Protein 3K7D (pdb70)

InterPro domains:
  IPR005190 Glutamate-ammonia ligase adenylyltransferase, repeated domain [PF03710] (31-276)
  IPR005190 Glutamate-ammonia ligase adenylyltransferase, repeated domain [PF03710] (553-805)
  IPR013546 PII-uridylyltransferase/Glutamine-synthetase adenylyltransferase [PF08335] (297-436)
  IPR013546 PII-uridylyltransferase/Glutamine-synthetase adenylyltransferase [PF08335] (825-917)
  IPR023057 Bifunctional glutamine synthetase adenylyltransferase/adenylyl-removing enzyme [MF_00802] (27-945)
  IPR023057 Bifunctional glutamine synthetase adenylyltransferase/adenylyl-removing enzyme [PTHR30621] (8-945)
  IPR043519 Nucleotidyltransferase superfamily [G3DSA:3.30.460.10] (111-284)
  IPR043519 Nucleotidyltransferase superfamily [G3DSA:3.30.460.10] (562-811)
  IPR043519 Nucleotidyltransferase superfamily [SSF81301] (9-286)
  IPR043519 Nucleotidyltransferase superfamily [SSF81301] (525-815)

CATH classification: 1.20.120.1510 (+2 more: 3.30.460.10, 1.20.120.330)

GO terms:
  GO:0000287 magnesium ion binding (F, IDA)
  GO:0005524 ATP binding (F, IDA)
  GO:0008882 [glutamate-ammonia-ligase] adenylyltransferase activity (F, IDA)
  GO:0047388 [glutamine synthetase]-adenylyl-L-tyrosine phosphorylase activity (F, EXP)
  GO:0005829 cytosol (C, IDA)
  GO:0062132 regulation of L-glutamine biosynthetic process (P, IDA)

Foldseek 3Di:
DVLLLCCLVVLLVLDLPRPLQVVEDPVQSVLLSVLSNVLVVLCVVVVEDDLLVVLCSVLRSVLCSLQNNDHLNNQLSNLVSLLCSLCSNPSVLSVVCRVQVQLSNVLSVLSSQFSLLSVLCSLPVVLSVLSNDPVDLQDADDLPCLLVVLVVLCVVPDLVDLQRLLVSLLVSLSNRLSNLLSNCSVVVDPLLCSLVSNLSNVLSSLVSLLVSLVVVLCVQFNAFPVCPVHDDHQKFKKWFDCSLASQDASQDATEIAMEGADDQPIWHDDPNIDTNVVSRLSSLVSSCCSQQDQDSSGGNHHYQHQLQQPGPPDRRYYYLVVSLVCLVPPDDLVSLLRLLSMAISDDDPVVNVSSLVSNLVQLQPADDQLVLLVVLVVVLVVCLVPDADDDPFKAQQDRDQLHQVLLSSLLSSVSSNCCNPVSCCSVGRHLLVSLVSCCVRPVDPPVLSVLSNVLNSVSSSVVNSCSRHVHDNMGGPPPPPVSNVSSNVSCCVRRVD/DVVLLVLLVDLDQVRPLQPVADNVQSNLLSCLSVVLVVLCVPPDADDLLVVLCSLQRSVLCSVLRNDHQNNQLSNLVSLQCSLCSNPNVLSVLRNVAVQLSVQLRVLSSQFSLLSVLCSLPVVLSVVSRDPVQLQDADDLVCLLVVLVVLCPVPDLPDLLSLLVSLLVVLSNNLSSLLSNCRVVVDPLLCSLVSNLSNVLSSLVSLLVNLVVVLCQVANAWDVCVPPPDRQKFKKWWDCSLASQDASADATEIAMEGADDQQIWHDYDNIGTNVVSVLSSLVSSQVSQQDQSVSHGNGHYAPQLQQVGPPDRRYYYLVVVLCCLVPPDDLVSLLRLLSMATSDDDPVVNVSNLVSNLCNLQPADDQLVLLVVLVVVLVVVLVVPADDDDFKHQQDRDQLHQVLLSSLLSSVSSHCCNVVSQLSVGRHSLVSLVVCCVVVVDPPVLSVLLNCLNSVSSSVVNVCSRHVHDRMDGPPPPVSSSVSSNVSCCVRRPDD

B-factor: mean 16.96, std 8.96, range [2.0, 89.32]

Radius of gyration: 31.5 Å; Cα contacts (8 Å, |Δi|>4): 1504; chains: 2; bounding box: 84×90×87 Å

Nearest PDB structures (foldseek):
  3k7d-assembly3_B  TM=1.002E+00  e=1.123E-71  Escherichia coli
  3k7d-assembly3_A  TM=9.944E-01  e=7.272E-66  Escherichia coli
  1v4a-assembly1_A  TM=8.414E-01  e=1.129E-18  Escherichia coli
  3k7d-assembly3_A  TM=1.002E+00  e=1.355E-73  Escherichia coli
  3k7d-assembly3_B  TM=9.944E-01  e=8.819E-67  Escherichia coli

Organism: Escherichia coli (strain K12) (NCBI:txid83333)

Structure (mmCIF, N/CA/C/O backbone):
data_3K7D
#
_entry.id   3K7D
#
_cell.length_a   72.542
_cell.length_b   122.862
_cell.length_c   143.618
_cell.angle_alpha   90.00
_cell.angle_beta   90.00
_cell.angle_gamma   90.00
#
_symmetry.space_group_name_H-M   'P 21 21 21'
#
loop_
_entity.id
_entity.type
_entity.pdbx_description
1 polymer 'Glutamate-ammonia-ligase adenylyltransferase'
2 non-polymer 'SULFATE ION'
3 water water
#
loop_
_atom_site.group_PDB
_atom_site.id
_atom_site.type_symbol
_atom_site.label_atom_id
_atom_site.label_alt_id
_atom_site.label_comp_id
_atom_site.label_asym_id
_atom_site.label_entity_id
_atom_site.label_seq_id
_atom_site.pdbx_PDB_ins_code
_atom_site.Cartn_x
_atom_site.Cartn_y
_atom_site.Cartn_z
_atom_site.occupancy
_atom_site.B_iso_or_equiv
_atom_site.auth_seq_id
_atom_site.auth_comp_id
_atom_site.auth_asym_id
_atom_site.auth_atom_id
_atom_site.pdbx_PDB_model_num
ATOM 1 N N . SER A 1 1 ? 26.666 20.673 69.976 1.00 20.22 449 SER A N 1
ATOM 2 C CA . SER A 1 1 ? 27.414 21.681 69.176 1.00 19.90 449 SER A CA 1
ATOM 3 C C . SER A 1 1 ? 28.886 21.311 69.202 1.00 19.71 449 SER A C 1
ATOM 4 O O . SER A 1 1 ? 29.530 21.246 68.148 1.00 20.18 449 SER A O 1
ATOM 6 N N . GLU A 1 2 ? 29.407 21.043 70.398 1.00 18.15 450 GLU A N 1
ATOM 7 C CA . GLU A 1 2 ? 30.772 20.541 70.550 1.00 18.19 450 GLU A CA 1
ATOM 8 C C . GLU A 1 2 ? 31.069 19.402 69.574 1.00 17.32 450 GLU A C 1
ATOM 9 O O . GLU A 1 2 ? 32.148 19.344 68.985 1.00 17.28 450 GLU A O 1
ATOM 15 N N . GLN A 1 3 ? 30.112 18.498 69.401 1.00 16.62 451 GLN A N 1
ATOM 16 C CA . GLN A 1 3 ? 30.335 17.314 68.567 1.00 15.81 451 GLN A CA 1
ATOM 17 C C . GLN A 1 3 ? 30.451 17.642 67.080 1.00 14.99 451 GLN A C 1
ATOM 18 O O . GLN A 1 3 ? 31.118 16.933 66.327 1.00 13.82 451 GLN A O 1
ATOM 24 N N . TRP A 1 4 ? 29.830 18.734 66.659 1.00 14.02 452 TRP A N 1
ATOM 25 C CA . TRP A 1 4 ? 29.997 19.176 65.285 1.00 14.04 452 TRP A CA 1
ATOM 26 C C . TRP A 1 4 ? 31.397 19.765 65.081 1.00 14.64 452 TRP A C 1
ATOM 27 O O . TRP A 1 4 ? 32.051 19.489 64.072 1.00 15.21 452 TRP A O 1
ATOM 38 N N . ARG A 1 5 ? 31.874 20.516 66.071 1.00 14.16 453 ARG A N 1
ATOM 39 C CA . ARG A 1 5 ? 33.235 21.035 66.046 1.00 14.35 453 ARG A CA 1
ATOM 40 C C . ARG A 1 5 ? 34.228 19.884 65.912 1.00 14.12 453 ARG A C 1
ATOM 41 O O . ARG A 1 5 ? 35.090 19.905 65.034 1.00 13.76 453 ARG A O 1
ATOM 49 N N . GLU A 1 6 ? 34.018 18.832 66.696 1.00 14.64 454 GLU A N 1
ATOM 50 C CA . GLU A 1 6 ? 34.886 17.654 66.664 1.00 15.85 454 GLU A CA 1
ATOM 51 C C . GLU A 1 6 ? 34.847 16.897 65.336 1.00 15.81 454 GLU A C 1
ATOM 52 O O . GLU A 1 6 ? 35.842 16.292 64.932 1.00 17.23 454 GLU A O 1
ATOM 58 N N . LEU A 1 7 ? 33.700 16.904 64.668 1.00 14.79 455 LEU A N 1
ATOM 59 C CA . LEU A 1 7 ? 33.582 16.198 63.405 1.00 14.39 455 LEU A CA 1
ATOM 60 C C . LEU A 1 7 ? 34.543 16.819 62.392 1.00 14.69 455 LEU A C 1
ATOM 61 O O . LEU A 1 7 ? 35.219 16.099 61.633 1.00 14.25 455 LEU A O 1
ATOM 66 N N . TRP A 1 8 ? 34.640 18.148 62.434 1.00 13.84 456 TRP A N 1
ATOM 67 C CA . TRP A 1 8 ? 35.604 18.888 61.622 1.00 14.32 456 TRP A CA 1
ATOM 68 C C . TRP A 1 8 ? 37.049 18.742 62.107 1.00 15.29 456 TRP A C 1
ATOM 69 O O . TRP A 1 8 ? 37.920 18.442 61.306 1.00 15.38 456 TRP A O 1
ATOM 80 N N . GLN A 1 9 ? 37.287 18.905 63.410 1.00 16.27 457 GLN A N 1
ATOM 81 C CA . GLN A 1 9 ? 38.646 18.913 63.965 1.00 18.26 457 GLN A CA 1
ATOM 82 C C . GLN A 1 9 ? 39.318 17.543 63.882 1.00 19.28 457 GLN A C 1
ATOM 83 O O . GLN A 1 9 ? 40.434 17.429 63.380 1.00 18.84 457 GLN A O 1
ATOM 89 N N . ASP A 1 10 ? 38.643 16.503 64.372 1.00 20.91 458 ASP A N 1
ATOM 90 C CA . ASP A 1 10 ? 39.143 15.129 64.229 1.00 22.28 458 ASP A CA 1
ATOM 91 C C . ASP A 1 10 ? 38.831 14.520 62.861 1.00 22.33 458 ASP A C 1
ATOM 92 O O . ASP A 1 10 ? 38.776 13.298 62.722 1.00 21.63 458 ASP A O 1
ATOM 97 N N . ALA A 1 11 ? 38.614 15.369 61.857 1.00 23.44 459 ALA A N 1
ATOM 98 C CA . ALA A 1 11 ? 38.214 14.908 60.525 1.00 24.29 459 ALA A CA 1
ATOM 99 C C . ALA A 1 11 ? 39.049 13.731 60.025 1.00 24.90 459 ALA A C 1
ATOM 100 O O . ALA A 1 11 ? 38.497 12.750 59.533 1.00 25.48 459 ALA A O 1
ATOM 102 N N . LEU A 1 12 ? 40.372 13.841 60.147 1.00 25.39 460 LEU A N 1
ATOM 103 C CA . LEU A 1 12 ? 41.298 12.831 59.614 1.00 25.80 460 LEU A CA 1
ATOM 104 C C . LEU A 1 12 ? 41.192 11.470 60.320 1.00 25.64 460 LEU A C 1
ATOM 105 O O . LEU A 1 12 ? 41.508 10.428 59.737 1.00 25.20 460 LEU A O 1
ATOM 110 N N . GLN A 1 13 ? 40.765 11.491 61.578 1.00 25.64 461 GLN A N 1
ATOM 111 C CA . GLN A 1 13 ? 40.569 10.271 62.348 1.00 26.06 461 GLN A CA 1
ATOM 112 C C . GLN A 1 13 ? 39.381 9.467 61.818 1.00 25.20 461 GLN A C 1
ATOM 113 O O . GLN A 1 13 ? 39.329 8.250 61.983 1.00 24.13 461 GLN A O 1
ATOM 119 N N . GLU A 1 14 ? 38.452 10.148 61.146 1.00 24.48 462 GLU A N 1
ATOM 120 C CA . GLU A 1 14 ? 37.301 9.487 60.547 1.00 23.93 462 GLU A CA 1
ATOM 121 C C . GLU A 1 14 ? 36.651 8.541 61.561 1.00 24.59 462 GLU A C 1
ATOM 122 O O . GLU A 1 14 ? 36.457 7.351 61.286 1.00 24.20 462 GLU A O 1
ATOM 128 N N . ASP A 1 15 ? 36.359 9.068 62.745 1.00 24.77 463 ASP A N 1
ATOM 129 C CA . ASP A 1 15 ? 35.790 8.280 63.831 1.00 24.40 463 ASP A CA 1
ATOM 130 C C . ASP A 1 15 ? 34.380 7.802 63.497 1.00 24.42 463 ASP A C 1
ATOM 131 O O . ASP A 1 15 ? 33.445 8.597 63.390 1.00 23.41 463 ASP A O 1
ATOM 136 N N . ASP A 1 16 ? 34.234 6.486 63.404 1.00 24.90 464 ASP A N 1
ATOM 137 C CA . ASP A 1 16 ? 32.961 5.842 63.076 1.00 24.64 464 ASP A CA 1
ATOM 138 C C . ASP A 1 16 ? 31.855 6.138 64.100 1.00 22.83 464 ASP A C 1
ATOM 139 O O . ASP A 1 16 ? 30.670 6.075 63.781 1.00 21.86 464 ASP A O 1
ATOM 144 N N . THR A 1 17 ? 32.247 6.388 65.345 1.00 20.70 465 THR A N 1
ATOM 145 C CA . THR A 1 17 ? 31.312 6.278 66.452 1.00 18.85 465 THR A CA 1
ATOM 146 C C . THR A 1 17 ? 30.691 7.605 66.852 1.00 17.52 465 THR A C 1
ATOM 147 O O . THR A 1 17 ? 30.074 7.707 67.907 1.00 18.52 465 THR A O 1
ATOM 151 N N . THR A 1 18 ? 30.826 8.615 66.003 1.00 15.31 466 THR A N 1
ATOM 152 C CA . THR A 1 18 ? 30.276 9.923 66.318 1.00 13.85 466 THR A CA 1
ATOM 153 C C . THR A 1 18 ? 28.750 9.872 66.286 1.00 13.08 466 THR A C 1
ATOM 154 O O . THR A 1 18 ? 28.167 9.425 65.294 1.00 13.74 466 THR A O 1
ATOM 158 N N . PRO A 1 19 ? 28.098 10.293 67.387 1.00 11.87 467 PRO A N 1
ATOM 159 C CA . PRO A 1 19 ? 26.641 10.215 67.506 1.00 10.37 467 PRO A CA 1
ATOM 160 C C . PRO A 1 19 ? 25.950 10.973 66.386 1.00 10.64 467 PRO A C 1
ATOM 161 O O . PRO A 1 19 ? 24.923 10.518 65.873 1.00 10.90 467 PRO A O 1
ATOM 165 N N . VAL A 1 20 ? 26.545 12.082 65.953 1.00 9.32 468 VAL A N 1
ATOM 166 C CA . VAL A 1 20 ? 25.890 12.937 64.970 1.00 9.09 468 VAL A CA 1
ATOM 167 C C . VAL A 1 20 ? 25.675 12.225 63.646 1.00 9.16 468 VAL A C 1
ATOM 168 O O . VAL A 1 20 ? 24.835 12.643 62.843 1.00 10.89 468 VAL A O 1
ATOM 172 N N . LEU A 1 21 ? 26.417 11.149 63.404 1.00 8.55 469 LEU A N 1
ATOM 173 C CA . LEU A 1 21 ? 26.217 10.402 62.162 1.00 7.78 469 LEU A CA 1
ATOM 174 C C . LEU A 1 21 ? 25.447 9.090 62.322 1.00 7.94 469 LEU A C 1
ATOM 175 O O . LEU A 1 21 ? 25.328 8.338 61.363 1.00 8.16 469 LEU A O 1
ATOM 180 N N . ALA A 1 22 ? 24.908 8.821 63.509 1.00 7.06 470 ALA A N 1
ATOM 181 C CA . ALA A 1 22 ? 24.210 7.554 63.747 1.00 7.19 470 ALA A CA 1
ATOM 182 C C . ALA A 1 22 ? 22.935 7.303 62.914 1.00 7.62 470 ALA A C 1
ATOM 183 O O . ALA A 1 22 ? 22.542 6.152 62.737 1.00 7.95 470 ALA A O 1
ATOM 185 N N . HIS A 1 23 ? 22.309 8.355 62.388 1.00 7.74 471 HIS A N 1
ATOM 186 C CA . HIS A 1 23 ? 21.055 8.194 61.619 1.00 9.67 471 HIS A CA 1
ATOM 187 C C . HIS A 1 23 ? 21.250 7.542 60.250 1.00 9.79 471 HIS A C 1
ATOM 188 O O . HIS A 1 23 ? 20.304 6.989 59.685 1.00 9.91 471 HIS A O 1
ATOM 195 N N . LEU A 1 24 ? 22.482 7.603 59.745 1.00 9.41 472 LEU A N 1
ATOM 196 C CA . LEU A 1 24 ? 22.843 7.088 58.434 1.00 9.12 472 LEU A CA 1
ATOM 197 C C . LEU A 1 24 ? 23.182 5.601 58.442 1.00 10.07 472 LEU A C 1
ATOM 198 O O . LEU A 1 24 ? 23.531 5.040 59.487 1.00 10.06 472 LEU A O 1
ATOM 203 N N . SER A 1 25 ? 23.129 4.988 57.259 1.00 9.97 473 SER A N 1
ATOM 204 C CA . SER A 1 25 ? 23.588 3.602 57.063 1.00 10.80 473 SER A CA 1
ATOM 205 C C . SER A 1 25 ? 25.102 3.510 57.177 1.00 10.72 473 SER A C 1
ATOM 206 O O . SER A 1 25 ? 25.808 4.496 56.976 1.00 11.52 473 SER A O 1
ATOM 209 N N . GLU A 1 26 ? 25.601 2.316 57.463 1.00 11.67 474 GLU A N 1
ATOM 210 C CA . GLU A 1 26 ? 27.036 2.082 57.499 1.00 13.20 474 GLU A CA 1
ATOM 211 C C . GLU A 1 26 ? 27.726 2.725 56.306 1.00 12.90 474 GLU A C 1
ATOM 212 O O . GLU A 1 26 ? 28.628 3.533 56.475 1.00 13.38 474 GLU A O 1
ATOM 218 N N . ASP A 1 27 ? 27.286 2.373 55.101 1.00 13.73 475 ASP A N 1
ATOM 219 C CA . ASP A 1 27 ? 27.932 2.833 53.877 1.00 13.85 475 ASP A CA 1
ATOM 220 C C . ASP A 1 27 ? 27.878 4.340 53.788 1.00 14.11 475 ASP A C 1
ATOM 221 O O . ASP A 1 27 ? 28.846 4.970 53.382 1.00 13.69 475 ASP A O 1
ATOM 226 N N . ASP A 1 28 ? 26.728 4.916 54.127 1.00 15.01 476 ASP A N 1
ATOM 227 C CA . ASP A 1 28 ? 26.564 6.366 54.042 1.00 14.90 476 ASP A CA 1
ATOM 228 C C . ASP A 1 28 ? 27.450 7.101 55.062 1.00 14.71 476 ASP A C 1
ATOM 229 O O . ASP A 1 28 ? 28.065 8.121 54.737 1.00 15.90 476 ASP A O 1
ATOM 234 N N . ARG A 1 29 ? 27.544 6.568 56.278 1.00 13.85 477 ARG A N 1
ATOM 235 C CA . ARG A 1 29 ? 28.415 7.146 57.303 1.00 12.93 477 ARG A CA 1
ATOM 236 C C . ARG A 1 29 ? 29.871 7.047 56.843 1.00 13.56 477 ARG A C 1
ATOM 237 O O . ARG A 1 29 ? 30.609 8.026 56.904 1.00 13.90 477 ARG A O 1
ATOM 245 N N . LYS A 1 30 ? 30.263 5.868 56.360 1.00 13.28 478 LYS A N 1
ATOM 246 C CA . LYS A 1 30 ? 31.571 5.653 55.741 1.00 14.41 478 LYS A CA 1
ATOM 247 C C . LYS A 1 30 ? 31.884 6.719 54.674 1.00 14.02 478 LYS A C 1
ATOM 248 O O . LYS A 1 30 ? 32.945 7.347 54.703 1.00 13.03 478 LYS A O 1
ATOM 254 N N . GLN A 1 31 ? 30.933 6.952 53.770 1.00 13.42 479 GLN A N 1
ATOM 255 C CA . GLN A 1 31 ? 31.121 7.907 52.685 1.00 13.39 479 GLN A CA 1
ATOM 256 C C . GLN A 1 31 ? 31.220 9.326 53.241 1.00 13.93 479 GLN A C 1
ATOM 257 O O . GLN A 1 31 ? 32.193 10.031 52.986 1.00 14.20 479 GLN A O 1
ATOM 263 N N . VAL A 1 32 ? 30.294 9.694 54.119 1.00 14.07 480 VAL A N 1
ATOM 264 C CA . VAL A 1 32 ? 30.361 11.002 54.746 1.00 13.74 480 VAL A CA 1
ATOM 265 C C . VAL A 1 32 ? 31.712 11.305 55.411 1.00 14.00 480 VAL A C 1
ATOM 266 O O . VAL A 1 32 ? 32.272 12.395 55.237 1.00 14.19 480 VAL A O 1
ATOM 270 N N . LEU A 1 33 ? 32.257 10.331 56.133 1.00 14.23 481 LEU A N 1
ATOM 271 C CA . LEU A 1 33 ? 33.490 10.563 56.883 1.00 13.43 481 LEU A CA 1
ATOM 272 C C . LEU A 1 33 ? 34.658 10.734 55.934 1.00 13.25 481 LEU A C 1
ATOM 273 O O . LEU A 1 33 ? 35.519 11.565 56.161 1.00 13.52 481 LEU A O 1
ATOM 278 N N . THR A 1 34 ? 34.694 9.908 54.891 1.00 14.04 482 THR A N 1
ATOM 279 C CA . THR A 1 34 ? 35.680 10.025 53.819 1.00 13.07 482 THR A CA 1
ATOM 280 C C . THR A 1 34 ? 35.621 11.403 53.161 1.00 13.83 482 THR A C 1
ATOM 281 O O . THR A 1 34 ? 36.659 12.054 52.974 1.00 13.15 482 THR A O 1
ATOM 285 N N . LEU A 1 35 ? 34.407 11.881 52.888 1.00 14.20 483 LEU A N 1
ATOM 286 C CA . LEU A 1 35 ? 34.223 13.177 52.205 1.00 15.38 483 LEU A CA 1
ATOM 287 C C . LEU A 1 35 ? 34.835 14.314 53.014 1.00 15.80 483 LEU A C 1
ATOM 288 O O . LEU A 1 35 ? 35.559 15.150 52.491 1.00 16.04 483 LEU A O 1
ATOM 293 N N . ILE A 1 36 ? 34.554 14.310 54.308 1.00 16.96 484 ILE A N 1
ATOM 294 C CA . ILE A 1 36 ? 35.097 15.295 55.226 1.00 17.18 484 ILE A CA 1
ATOM 295 C C . ILE A 1 36 ? 36.619 15.191 55.291 1.00 17.53 484 ILE A C 1
ATOM 296 O O . ILE A 1 36 ? 37.321 16.199 55.153 1.00 16.62 484 ILE A O 1
ATOM 301 N N . ALA A 1 37 ? 37.135 13.978 55.468 1.00 17.59 485 ALA A N 1
ATOM 302 C CA . ALA A 1 37 ? 38.588 13.787 55.487 1.00 19.12 485 ALA A CA 1
ATOM 303 C C . ALA A 1 37 ? 39.218 14.333 54.206 1.00 19.58 485 ALA A C 1
ATOM 304 O O . ALA A 1 37 ? 40.202 15.070 54.252 1.00 20.51 485 ALA A O 1
ATOM 306 N N . ASP A 1 38 ? 38.629 13.976 53.066 1.00 20.27 486 ASP A N 1
ATOM 307 C CA . ASP A 1 38 ? 39.167 14.357 51.761 1.00 19.43 486 ASP A CA 1
ATOM 308 C C . ASP A 1 38 ? 39.200 15.861 51.608 1.00 19.12 486 ASP A C 1
ATOM 309 O O . ASP A 1 38 ? 40.154 16.419 51.056 1.00 19.91 486 ASP A O 1
ATOM 314 N N . PHE A 1 39 ? 38.153 16.522 52.079 1.00 18.32 487 PHE A N 1
ATOM 315 C CA . PHE A 1 39 ? 38.121 17.969 51.996 1.00 18.07 487 PHE A CA 1
ATOM 316 C C . PHE A 1 39 ? 39.228 18.575 52.840 1.00 19.05 487 PHE A C 1
ATOM 317 O O . PHE A 1 39 ? 40.002 19.401 52.355 1.00 19.54 487 PHE A O 1
ATOM 325 N N . ARG A 1 40 ? 39.328 18.144 54.092 1.00 19.81 488 ARG A N 1
ATOM 326 C CA . ARG A 1 40 ? 40.335 18.706 54.978 1.00 21.08 488 ARG A CA 1
ATOM 327 C C . ARG A 1 40 ? 41.758 18.546 54.426 1.00 20.98 488 ARG A C 1
ATOM 328 O O . ARG A 1 40 ? 42.581 19.451 54.565 1.00 20.06 488 ARG A O 1
ATOM 336 N N . LYS A 1 41 ? 42.024 17.422 53.761 1.00 21.15 489 LYS A N 1
ATOM 337 C CA . LYS A 1 41 ? 43.334 17.176 53.156 1.00 22.14 489 LYS A CA 1
ATOM 338 C C . LYS A 1 41 ? 43.670 18.160 52.032 1.00 22.63 489 LYS A C 1
ATOM 339 O O . LYS A 1 41 ? 44.834 18.507 51.825 1.00 22.60 489 LYS A O 1
ATOM 345 N N . GLU A 1 42 ? 42.643 18.600 51.311 1.00 23.78 490 GLU A N 1
ATOM 346 C CA . GLU A 1 42 ? 42.798 19.578 50.240 1.00 24.48 490 GLU A CA 1
ATOM 347 C C . GLU A 1 42 ? 43.297 20.918 50.775 1.00 24.86 490 GLU A C 1
ATOM 348 O O . GLU A 1 42 ? 44.166 21.553 50.174 1.00 24.98 490 GLU A O 1
ATOM 354 N N . LEU A 1 43 ? 42.740 21.348 51.900 1.00 25.09 491 LEU A N 1
ATOM 355 C CA . LEU A 1 43 ? 43.194 22.567 52.553 1.00 25.57 491 LEU A CA 1
ATOM 356 C C . LEU A 1 43 ? 44.707 22.544 52.752 1.00 26.16 491 LEU A C 1
ATOM 357 O O . LEU A 1 43 ? 45.398 23.530 52.481 1.00 25.72 491 LEU A O 1
ATOM 362 N N . ASP A 1 44 ? 45.210 21.412 53.237 1.00 27.11 492 ASP A N 1
ATOM 363 C CA . ASP A 1 44 ? 46.636 21.239 53.498 1.00 28.68 492 ASP A CA 1
ATOM 364 C C . ASP A 1 44 ? 47.425 21.249 52.181 1.00 29.13 492 ASP A C 1
ATOM 365 O O . ASP A 1 44 ? 48.551 21.760 52.121 1.00 28.67 492 ASP A O 1
ATOM 370 N N . LYS A 1 45 ? 46.775 20.761 51.121 1.00 29.50 493 LYS A N 1
ATOM 371 C CA . LYS A 1 45 ? 47.373 20.611 49.789 1.00 29.57 493 LYS A CA 1
ATOM 372 C C . LYS A 1 45 ? 47.328 21.911 48.974 1.00 28.86 493 LYS A C 1
ATOM 373 O O . LYS A 1 45 ? 48.283 22.252 48.279 1.00 28.59 493 LYS A O 1
ATOM 379 N N . ARG A 1 46 ? 46.207 22.620 49.048 1.00 28.53 494 ARG A N 1
ATOM 380 C CA . ARG A 1 46 ? 46.060 23.900 48.360 1.00 28.22 494 ARG A CA 1
ATOM 381 C C . ARG A 1 46 ? 46.731 25.039 49.140 1.00 27.35 494 ARG A C 1
ATOM 382 O O . ARG A 1 46 ? 46.657 26.210 48.746 1.00 27.66 494 ARG A O 1
ATOM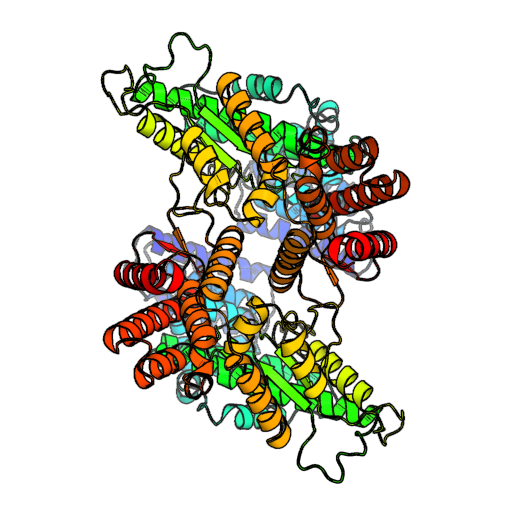 390 N N . THR A 1 47 ? 47.406 24.674 50.230 1.00 25.88 495 THR A N 1
ATOM 391 C CA . THR A 1 47 ? 48.121 25.617 51.094 1.00 24.44 495 THR A CA 1
ATOM 392 C C . THR A 1 47 ? 47.479 27.002 51.203 1.00 23.58 495 THR A C 1
ATOM 393 O O . THR A 1 47 ? 48.125 28.020 50.950 1.00 24.44 495 THR A O 1
ATOM 397 N N . ILE A 1 48 ? 46.224 27.036 51.635 1.00 21.67 496 ILE A N 1
ATOM 398 C CA . ILE A 1 48 ? 45.502 28.289 51.777 1.00 19.68 496 ILE A CA 1
ATOM 399 C C . ILE A 1 48 ? 45.933 29.062 53.031 1.00 17.68 496 ILE A C 1
ATOM 400 O O . ILE A 1 48 ? 46.376 28.472 54.029 1.00 16.75 496 ILE A O 1
ATOM 405 N N . GLY A 1 49 ? 45.769 30.382 52.976 1.00 14.62 497 GLY A N 1
ATOM 406 C CA . GLY A 1 49 ? 46.297 31.284 53.997 1.00 10.83 497 GLY A CA 1
ATOM 407 C C . GLY A 1 49 ? 45.506 31.333 55.293 1.00 8.18 497 GLY A C 1
ATOM 408 O O . GLY A 1 49 ? 44.497 30.636 55.440 1.00 8.41 497 GLY A O 1
ATOM 409 N N . PRO A 1 50 ? 45.953 32.175 56.238 1.00 6.14 498 PRO A N 1
ATOM 410 C CA . PRO A 1 50 ? 45.431 32.209 57.602 1.00 5.04 498 PRO A CA 1
ATOM 411 C C . PRO A 1 50 ? 43.979 32.666 57.684 1.00 5.15 498 PRO A C 1
ATOM 412 O O . PRO A 1 50 ? 43.183 32.076 58.409 1.00 5.12 498 PRO A O 1
ATOM 416 N N . ARG A 1 51 ? 43.618 33.682 56.913 1.00 5.20 499 ARG A N 1
ATOM 417 C CA . ARG A 1 51 ? 42.248 34.165 56.924 1.00 5.32 499 ARG A CA 1
ATOM 418 C C . ARG A 1 51 ? 41.271 33.076 56.476 1.00 5.86 499 ARG A C 1
ATOM 419 O O . ARG A 1 51 ? 40.310 32.756 57.185 1.00 4.90 499 ARG A O 1
ATOM 427 N N . GLY A 1 52 ? 41.541 32.489 55.312 1.00 6.04 500 GLY A N 1
ATOM 428 C CA . GLY A 1 52 ? 40.780 31.340 54.825 1.00 6.04 500 GLY A CA 1
ATOM 429 C C . GLY A 1 52 ? 40.618 30.244 55.860 1.00 6.59 500 GLY A C 1
ATOM 430 O O . GLY A 1 52 ? 39.510 29.765 56.087 1.00 6.62 500 GLY A O 1
ATOM 431 N N . ARG A 1 53 ? 41.714 29.858 56.511 1.00 7.64 501 ARG A N 1
ATOM 432 C CA . ARG A 1 53 ? 41.678 28.721 57.438 1.00 8.48 501 ARG A CA 1
ATOM 433 C C . ARG A 1 53 ? 40.834 29.063 58.663 1.00 7.78 501 ARG A C 1
ATOM 434 O O . ARG A 1 53 ? 40.156 28.213 59.216 1.00 7.59 501 ARG A O 1
ATOM 442 N N . GLN A 1 54 ? 40.858 30.330 59.053 1.00 7.71 502 GLN A N 1
ATOM 443 C CA . GLN A 1 54 ? 40.048 30.822 60.159 1.00 8.20 502 GLN A CA 1
ATOM 444 C C . GLN A 1 54 ? 38.570 30.745 59.811 1.00 7.78 502 GLN A C 1
ATOM 445 O O . GLN A 1 54 ? 37.782 30.148 60.543 1.00 7.81 502 GLN A O 1
ATOM 451 N N . VAL A 1 55 ? 38.189 31.332 58.683 1.00 6.44 503 VAL A N 1
ATOM 452 C CA . VAL A 1 55 ? 36.799 31.266 58.283 1.00 6.20 503 VAL A CA 1
ATOM 453 C C . VAL A 1 55 ? 36.369 29.808 58.118 1.00 8.37 503 VAL A C 1
ATOM 454 O O . VAL A 1 55 ? 35.309 29.424 58.610 1.00 9.62 503 VAL A O 1
ATOM 458 N N . LEU A 1 56 ? 37.187 28.977 57.474 1.00 9.27 504 LEU A N 1
ATOM 459 C CA . LEU A 1 56 ? 36.781 27.571 57.271 1.00 11.24 504 LEU A CA 1
ATOM 460 C C . LEU A 1 56 ? 36.520 26.838 58.583 1.00 12.97 504 LEU A C 1
ATOM 461 O O . LEU A 1 56 ? 35.483 26.195 58.743 1.00 14.17 504 LEU A O 1
ATOM 466 N N . ASP A 1 57 ? 37.429 26.993 59.539 1.00 14.35 505 ASP A N 1
ATOM 467 C CA . ASP A 1 57 ? 37.250 26.407 60.857 1.00 16.14 505 ASP A CA 1
ATOM 468 C C . ASP A 1 57 ? 36.003 26.916 61.579 1.00 17.69 505 ASP A C 1
ATOM 469 O O . ASP A 1 57 ? 35.445 26.205 62.415 1.00 18.14 505 ASP A O 1
ATOM 474 N N . HIS A 1 58 ? 35.587 28.152 61.298 1.00 19.12 506 HIS A N 1
ATOM 475 C CA . HIS A 1 58 ? 34.339 28.639 61.874 1.00 20.39 506 HIS A CA 1
ATOM 476 C C . HIS A 1 58 ? 33.167 28.084 61.101 1.00 19.73 506 HIS A C 1
ATOM 477 O O . HIS A 1 58 ? 32.171 27.674 61.688 1.00 20.41 506 HIS A O 1
ATOM 484 N N . LEU A 1 59 ? 33.290 28.082 59.781 1.00 18.22 507 LEU A N 1
ATOM 485 C CA . LEU A 1 59 ? 32.160 27.793 58.927 1.00 17.57 507 LEU A CA 1
ATOM 486 C C . LEU A 1 59 ? 31.839 26.300 58.841 1.00 17.18 507 LEU A C 1
ATOM 487 O O . LEU A 1 59 ? 30.678 25.932 58.716 1.00 17.38 507 LEU A O 1
ATOM 492 N N . MET A 1 60 ? 32.851 25.444 58.939 1.00 16.05 508 MET A N 1
ATOM 493 C CA . MET A 1 60 ? 32.653 24.015 58.697 1.00 15.92 508 MET A CA 1
ATOM 494 C C . MET A 1 60 ? 31.835 23.281 59.780 1.00 15.92 508 MET A C 1
ATOM 495 O O . MET A 1 60 ? 30.970 22.471 59.460 1.00 15.28 508 MET A O 1
ATOM 500 N N . PRO A 1 61 ? 32.099 23.560 61.069 1.00 16.67 509 PRO A N 1
ATOM 501 C CA . PRO A 1 61 ? 31.203 22.928 62.020 1.00 16.45 509 PRO A CA 1
ATOM 502 C C . PRO A 1 61 ? 29.755 23.243 61.697 1.00 16.91 509 PRO A C 1
ATOM 503 O O . PRO A 1 61 ? 28.889 22.359 61.770 1.00 16.35 509 PRO A O 1
ATOM 507 N N . HIS A 1 62 ? 29.494 24.491 61.325 1.00 16.87 510 HIS A N 1
ATOM 508 C CA . HIS A 1 62 ? 28.127 24.912 61.105 1.00 17.26 510 HIS A CA 1
ATOM 509 C C . HIS A 1 62 ? 27.585 24.241 59.844 1.00 15.84 510 HIS A C 1
ATOM 510 O O . HIS A 1 62 ? 26.532 23.616 59.875 1.00 16.37 510 HIS A O 1
ATOM 517 N N . LEU A 1 63 ? 28.394 24.230 58.797 1.00 14.22 511 LEU A N 1
ATOM 518 C CA . LEU A 1 63 ? 27.986 23.673 57.517 1.00 14.17 511 LEU A CA 1
ATOM 519 C C . LEU A 1 63 ? 27.723 22.171 57.629 1.00 13.82 511 LEU A C 1
ATOM 520 O O . LEU A 1 63 ? 26.755 21.655 57.091 1.00 10.63 511 LEU A O 1
ATOM 525 N N . LEU A 1 64 ? 28.640 21.471 58.277 1.00 14.49 512 LEU A N 1
ATOM 526 C CA . LEU A 1 64 ? 28.498 20.047 58.461 1.00 16.07 512 LEU A CA 1
ATOM 527 C C . LEU A 1 64 ? 27.258 19.690 59.300 1.00 17.69 512 LEU A C 1
ATOM 528 O O . LEU A 1 64 ? 26.607 18.664 59.045 1.00 18.28 512 LEU A O 1
ATOM 533 N N . SER A 1 65 ? 26.879 20.568 60.232 1.00 17.84 513 SER A N 1
ATOM 534 C CA . SER A 1 65 ? 25.722 20.287 61.094 1.00 18.43 513 SER A CA 1
ATOM 535 C C . SER A 1 65 ? 24.409 20.325 60.318 1.00 19.44 513 SER A C 1
ATOM 536 O O . SER A 1 65 ? 23.456 19.613 60.663 1.00 19.39 513 SER A O 1
ATOM 539 N N . ASP A 1 66 ? 24.350 21.165 59.287 1.00 19.15 514 ASP A N 1
ATOM 540 C CA . ASP A 1 66 ? 23.153 21.235 58.472 1.00 19.49 514 ASP A CA 1
ATOM 541 C C . ASP A 1 66 ? 23.135 20.057 57.521 1.00 19.22 514 ASP A C 1
ATOM 542 O O . ASP A 1 66 ? 22.179 19.265 57.557 1.00 19.79 514 ASP A O 1
ATOM 547 N N . VAL A 1 67 ? 24.223 19.893 56.754 1.00 16.91 515 VAL A N 1
ATOM 548 C CA . VAL A 1 67 ? 24.298 18.909 55.689 1.00 16.11 515 VAL A CA 1
ATOM 549 C C . VAL A 1 67 ? 24.180 17.500 56.233 1.00 18.18 515 VAL A C 1
ATOM 550 O O . VAL A 1 67 ? 23.416 16.694 55.706 1.00 18.23 515 VAL A O 1
ATOM 554 N N . CYS A 1 68 ? 24.979 17.188 57.251 1.00 18.92 516 CYS A N 1
ATOM 555 C CA . CYS A 1 68 ? 25.162 15.800 57.675 1.00 18.98 516 CYS A CA 1
ATOM 556 C C . CYS A 1 68 ? 23.994 15.284 58.498 1.00 17.96 516 CYS A C 1
ATOM 557 O O . CYS A 1 68 ? 23.859 14.073 58.686 1.00 17.65 516 CYS A O 1
ATOM 560 N N . ALA A 1 69 ? 23.158 16.190 58.998 1.00 17.10 517 ALA A N 1
ATOM 561 C CA . ALA A 1 69 ? 21.931 15.779 59.681 1.00 16.33 517 ALA A CA 1
ATOM 562 C C . ALA A 1 69 ? 20.827 15.392 58.698 1.00 16.94 517 ALA A C 1
ATOM 563 O O . ALA A 1 69 ? 19.851 14.761 59.079 1.00 18.02 517 ALA A O 1
ATOM 565 N N . ARG A 1 70 ? 20.980 15.754 57.430 1.00 17.04 518 ARG A N 1
ATOM 566 C CA . ARG A 1 70 ? 19.983 15.389 56.426 1.00 17.68 518 ARG A CA 1
ATOM 567 C C . ARG A 1 70 ? 20.048 13.888 56.152 1.00 18.27 518 ARG A C 1
ATOM 568 O O . ARG A 1 70 ? 21.112 13.290 56.238 1.00 19.56 518 ARG A O 1
ATOM 576 N N . GLU A 1 71 ? 18.910 13.289 55.823 1.00 18.02 519 GLU A N 1
ATOM 577 C CA . GLU A 1 71 ? 18.881 11.893 55.404 1.00 18.86 519 GLU A CA 1
ATOM 578 C C . GLU A 1 71 ? 19.777 11.667 54.179 1.00 18.11 519 GLU A C 1
ATOM 579 O O . GLU A 1 71 ? 20.421 10.623 54.057 1.00 17.30 519 GLU A O 1
ATOM 585 N N . ASP A 1 72 ? 19.781 12.629 53.258 1.00 16.20 520 ASP A N 1
ATOM 586 C CA . ASP A 1 72 ? 20.569 12.507 52.036 1.00 16.43 520 ASP A CA 1
ATOM 587 C C . ASP A 1 72 ? 21.987 13.052 52.221 1.00 15.45 520 ASP A C 1
ATOM 588 O O . ASP A 1 72 ? 22.586 13.569 51.274 1.00 14.43 520 ASP A O 1
ATOM 593 N N . ALA A 1 73 ? 22.506 12.952 53.446 1.00 15.11 521 ALA A N 1
ATOM 594 C CA . ALA A 1 73 ? 23.837 13.473 53.792 1.00 15.64 521 ALA A CA 1
ATOM 595 C C . ALA A 1 73 ? 24.940 13.161 52.766 1.00 15.82 521 ALA A C 1
ATOM 596 O O . ALA A 1 73 ? 25.683 14.059 52.359 1.00 17.12 521 ALA A O 1
ATOM 598 N N . ALA A 1 74 ? 25.079 11.895 52.382 1.00 14.57 522 ALA A N 1
ATOM 599 C CA . ALA A 1 74 ? 26.259 11.478 51.615 1.00 14.61 522 ALA A CA 1
ATOM 600 C C . ALA A 1 74 ? 26.323 12.096 50.211 1.00 14.85 522 ALA A C 1
ATOM 601 O O . ALA A 1 74 ? 27.363 12.638 49.815 1.00 13.31 522 ALA A O 1
ATOM 603 N N . VAL A 1 75 ? 25.220 12.008 49.463 1.00 15.13 523 VAL A N 1
ATOM 604 C CA . VAL A 1 75 ? 25.141 12.680 48.168 1.00 14.57 523 VAL A CA 1
ATOM 605 C C . VAL A 1 75 ? 25.262 14.191 48.357 1.00 13.78 523 VAL A C 1
ATOM 606 O O . VAL A 1 75 ? 26.098 14.839 47.741 1.00 15.00 523 VAL A O 1
ATOM 610 N N . THR A 1 76 ? 24.503 14.745 49.283 1.00 12.63 524 THR A N 1
ATOM 611 C CA . THR A 1 76 ? 24.512 16.186 49.441 1.00 12.34 524 THR A CA 1
ATOM 612 C C . THR A 1 76 ? 25.911 16.751 49.760 1.00 12.97 524 THR A C 1
ATOM 613 O O . THR A 1 76 ? 26.357 17.700 49.111 1.00 13.24 524 THR A O 1
ATOM 617 N N . LEU A 1 77 ? 26.623 16.123 50.699 1.00 12.58 525 LEU A N 1
ATOM 618 C CA . LEU A 1 77 ? 27.955 16.578 51.097 1.00 13.27 525 LEU A CA 1
ATOM 619 C C . LEU A 1 77 ? 28.941 16.474 49.939 1.00 14.10 525 LEU A C 1
ATOM 620 O O . LEU A 1 77 ? 29.873 17.290 49.812 1.00 14.20 525 LEU A O 1
ATOM 625 N N . SER A 1 78 ? 28.745 15.459 49.106 1.00 14.11 526 SER A N 1
ATOM 626 C CA . SER A 1 78 ? 29.632 15.239 47.982 1.00 14.97 526 SER A CA 1
ATOM 627 C C . SER A 1 78 ? 29.530 16.406 47.002 1.00 14.99 526 SER A C 1
ATOM 628 O O . SER A 1 78 ? 30.521 16.866 46.431 1.00 15.30 526 SER A O 1
ATOM 631 N N . ARG A 1 79 ? 28.317 16.908 46.850 1.00 15.26 527 ARG A N 1
ATOM 632 C CA . ARG A 1 79 ? 28.086 18.010 45.951 1.00 15.51 527 ARG A CA 1
ATOM 633 C C . ARG A 1 79 ? 28.604 19.309 46.572 1.00 15.86 527 ARG A C 1
ATOM 634 O O . ARG A 1 79 ? 29.144 20.163 45.873 1.00 16.20 527 ARG A O 1
ATOM 642 N N . ILE A 1 80 ? 28.474 19.432 47.889 1.00 14.98 528 ILE A N 1
ATOM 643 C CA . ILE A 1 80 ? 28.931 20.632 48.581 1.00 14.44 528 ILE A CA 1
ATOM 644 C C . ILE A 1 80 ? 30.458 20.733 48.604 1.00 13.77 528 ILE A C 1
ATOM 645 O O . ILE A 1 80 ? 31.010 21.813 48.395 1.00 13.66 528 ILE A O 1
ATOM 650 N N . THR A 1 81 ? 31.157 19.626 48.839 1.00 12.95 529 THR A N 1
ATOM 651 C CA . THR A 1 81 ? 32.614 19.738 48.930 1.00 12.91 529 THR A CA 1
ATOM 652 C C . THR A 1 81 ? 33.272 19.960 47.578 1.00 13.01 529 THR A C 1
ATOM 653 O O . THR A 1 81 ? 34.345 20.583 47.508 1.00 13.48 529 THR A O 1
ATOM 657 N N . ALA A 1 82 ? 32.637 19.474 46.508 1.00 11.00 530 ALA A N 1
ATOM 658 C CA . ALA A 1 82 ? 33.111 19.785 45.154 1.00 10.23 530 ALA A CA 1
ATOM 659 C C . ALA A 1 82 ? 33.007 21.280 44.921 1.00 9.95 530 ALA A C 1
ATOM 660 O O . ALA A 1 82 ? 33.885 21.873 44.327 1.00 9.24 530 ALA A O 1
ATOM 662 N N . LEU A 1 83 ? 31.917 21.872 45.392 1.00 10.69 531 LEU A N 1
ATOM 663 C CA . LEU A 1 83 ? 31.725 23.305 45.323 1.00 12.54 531 LEU A CA 1
ATOM 664 C C . LEU A 1 83 ? 32.784 24.054 46.149 1.00 12.70 531 LEU A C 1
ATOM 665 O O . LEU A 1 83 ? 33.487 24.920 45.635 1.00 13.26 531 LEU A O 1
ATOM 670 N N . LEU A 1 84 ? 32.924 23.677 47.415 1.00 12.68 532 LEU A N 1
ATOM 671 C CA . LEU A 1 84 ? 33.897 24.304 48.302 1.00 12.18 532 LEU A CA 1
ATOM 672 C C . LEU A 1 84 ? 35.319 24.185 47.777 1.00 12.54 532 LEU A C 1
ATOM 673 O O . LEU A 1 84 ? 36.115 25.111 47.932 1.00 10.54 532 LEU A O 1
ATOM 678 N N . VAL A 1 85 ? 35.649 23.033 47.195 1.00 13.49 533 VAL A N 1
ATOM 679 C CA . VAL A 1 85 ? 37.020 22.775 46.803 1.00 14.64 533 VAL A CA 1
ATOM 680 C C . VAL A 1 85 ? 37.366 23.775 45.722 1.00 15.55 533 VAL A C 1
ATOM 681 O O . VAL A 1 85 ? 38.489 24.273 45.658 1.00 15.84 533 VAL A O 1
ATOM 685 N N . GLY A 1 86 ? 36.348 24.180 44.972 1.00 16.05 534 GLY A N 1
ATOM 686 C CA . GLY A 1 86 ? 36.540 25.141 43.894 1.00 16.45 534 GLY A CA 1
ATOM 687 C C . GLY A 1 86 ? 36.747 26.554 44.388 1.00 15.93 534 GLY A C 1
ATOM 688 O O . GLY A 1 86 ? 37.333 27.376 43.692 1.00 15.64 534 GLY A O 1
ATOM 689 N N . ILE A 1 87 ? 36.259 26.848 45.589 1.00 16.43 535 ILE A N 1
ATOM 690 C CA . ILE A 1 87 ? 36.288 28.224 46.081 1.00 17.27 535 ILE A CA 1
ATOM 691 C C . ILE A 1 87 ? 37.132 28.434 47.331 1.00 17.46 535 ILE A C 1
ATOM 692 O O . ILE A 1 87 ? 37.234 29.550 47.834 1.00 19.35 535 ILE A O 1
ATOM 697 N N . VAL A 1 88 ? 37.804 27.384 47.781 1.00 16.86 536 VAL A N 1
ATOM 698 C CA . VAL A 1 88 ? 38.548 27.443 49.030 1.00 16.85 536 VAL A CA 1
ATOM 699 C C . VAL A 1 88 ? 39.689 28.472 48.962 1.00 17.43 536 VAL A C 1
ATOM 700 O O . VAL A 1 88 ? 40.195 28.931 49.987 1.00 17.31 536 VAL A O 1
ATOM 704 N N . THR A 1 89 ? 39.984 28.916 47.742 1.00 17.83 537 THR A N 1
ATOM 705 C CA . THR A 1 89 ? 41.019 29.906 47.467 1.00 17.74 537 THR A CA 1
ATOM 706 C C . THR A 1 89 ? 40.494 31.348 47.533 1.00 17.78 537 THR A C 1
ATOM 707 O O . THR A 1 89 ? 41.276 32.282 47.687 1.00 17.29 537 THR A O 1
ATOM 711 N N . ARG A 1 90 ? 39.173 31.516 47.466 1.00 18.60 538 ARG A N 1
ATOM 712 C CA . ARG A 1 90 ? 38.547 32.843 47.541 1.00 19.89 538 ARG A CA 1
ATOM 713 C C . ARG A 1 90 ? 37.982 33.162 48.930 1.00 19.34 538 ARG A C 1
ATOM 714 O O . ARG A 1 90 ? 36.814 32.898 49.217 1.00 19.17 538 ARG A O 1
ATOM 722 N N . THR A 1 91 ? 38.800 33.799 49.757 1.00 19.65 539 THR A N 1
ATOM 723 C CA . THR A 1 91 ? 38.441 34.113 51.135 1.00 19.65 539 THR A CA 1
ATOM 724 C C . THR A 1 91 ? 37.080 34.813 51.251 1.00 20.09 539 THR A C 1
ATOM 725 O O . THR A 1 91 ? 36.218 34.355 52.007 1.00 20.57 539 THR A O 1
ATOM 729 N N . THR A 1 92 ? 36.861 35.857 50.442 1.00 19.37 540 THR A N 1
ATOM 730 C CA . THR A 1 92 ? 35.586 36.588 50.428 1.00 18.44 540 THR A CA 1
ATOM 731 C C . THR A 1 92 ? 34.349 35.695 50.280 1.00 18.41 540 THR A C 1
ATOM 732 O O . THR A 1 92 ? 33.327 35.955 50.903 1.00 17.66 540 THR A O 1
ATOM 736 N N . TYR A 1 93 ? 34.430 34.659 49.451 1.00 18.19 541 TYR A N 1
ATOM 737 C CA . TYR A 1 93 ? 33.270 33.809 49.210 1.00 19.29 541 TYR A CA 1
ATOM 738 C C . TYR A 1 93 ? 32.952 32.979 50.447 1.00 19.23 541 TYR A C 1
ATOM 739 O O . TYR A 1 93 ? 31.789 32.701 50.740 1.00 19.26 541 TYR A O 1
ATOM 748 N N . LEU A 1 94 ? 33.998 32.565 51.154 1.00 18.10 542 LEU A N 1
ATOM 749 C CA . LEU A 1 94 ? 33.831 31.866 52.416 1.00 17.12 542 LEU A CA 1
A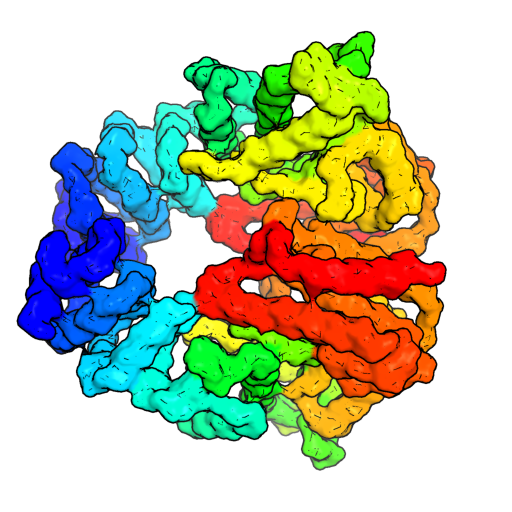TOM 750 C C . LEU A 1 94 ? 33.270 32.832 53.428 1.00 16.92 542 LEU A C 1
ATOM 751 O O . LEU A 1 94 ? 32.340 32.497 54.156 1.00 16.58 542 LEU A O 1
ATOM 756 N N . GLU A 1 95 ? 33.846 34.032 53.460 1.00 16.54 543 GLU A N 1
ATOM 757 C CA . GLU A 1 95 ? 33.425 35.074 54.388 1.00 16.66 543 GLU A CA 1
ATOM 758 C C . GLU A 1 95 ? 31.948 35.379 54.222 1.00 16.89 543 GLU A C 1
ATOM 759 O O . GLU A 1 95 ? 31.228 35.505 55.211 1.00 17.83 543 GLU A O 1
ATOM 765 N N . LEU A 1 96 ? 31.477 35.380 52.979 1.00 16.59 544 LEU A N 1
ATOM 766 C CA . LEU A 1 96 ? 30.055 35.543 52.709 1.00 16.10 544 LEU A CA 1
ATOM 767 C C . LEU A 1 96 ? 29.196 34.367 53.165 1.00 15.22 544 LEU A C 1
ATOM 768 O O . LEU A 1 96 ? 28.139 34.570 53.769 1.00 13.93 544 LEU A O 1
ATOM 773 N N . LEU A 1 97 ? 29.666 33.149 52.915 1.00 14.47 545 LEU A N 1
ATOM 774 C CA . LEU A 1 97 ? 29.042 31.951 53.481 1.00 15.62 545 LEU A CA 1
ATOM 775 C C . LEU A 1 97 ? 28.858 31.966 55.012 1.00 15.41 545 LEU A C 1
ATOM 776 O O . LEU A 1 97 ? 27.853 31.467 55.505 1.00 16.04 545 LEU A O 1
ATOM 781 N N . SER A 1 98 ? 29.804 32.560 55.746 1.00 15.11 546 SER A N 1
ATOM 782 C CA . SER A 1 98 ? 29.756 32.610 57.216 1.00 15.54 546 SER A CA 1
ATOM 783 C C . SER A 1 98 ? 28.893 33.743 57.735 1.00 15.46 546 SER A C 1
ATOM 784 O O . SER A 1 98 ? 28.268 33.615 58.784 1.00 16.55 546 SER A O 1
ATOM 787 N N . GLU A 1 99 ? 28.983 34.899 57.095 1.00 15.03 547 GLU A N 1
ATOM 788 C CA . GLU A 1 99 ? 28.257 36.062 57.568 1.00 15.51 547 GLU A CA 1
ATOM 789 C C . GLU A 1 99 ? 26.759 35.956 57.315 1.00 15.10 547 GLU A C 1
ATOM 790 O O . GLU A 1 99 ? 25.983 36.709 57.902 1.00 15.95 547 GLU A O 1
ATOM 796 N N . PHE A 1 100 ? 26.355 35.019 56.458 1.00 14.17 548 PHE A N 1
ATOM 797 C CA . PHE A 1 100 ? 24.953 34.898 56.065 1.00 14.45 548 PHE A CA 1
ATOM 798 C C . PHE A 1 100 ? 24.428 33.452 56.129 1.00 14.61 548 PHE A C 1
ATOM 799 O O . PHE A 1 100 ? 24.461 32.721 55.137 1.00 13.53 548 PHE A O 1
ATOM 807 N N . PRO A 1 101 ? 23.936 33.041 57.307 1.00 14.89 549 PRO A N 1
ATOM 808 C CA . PRO A 1 101 ? 23.532 31.649 57.517 1.00 15.23 549 PRO A CA 1
ATOM 809 C C . PRO A 1 101 ? 22.345 31.259 56.638 1.00 16.06 549 PRO A C 1
ATOM 810 O O . PRO A 1 101 ? 22.095 30.066 56.429 1.00 16.86 549 PRO A O 1
ATOM 814 N N . ALA A 1 102 ? 21.618 32.260 56.146 1.00 15.63 550 ALA A N 1
ATOM 815 C CA . ALA A 1 102 ? 20.450 32.027 55.304 1.00 15.16 550 ALA A CA 1
ATOM 816 C C . ALA A 1 102 ? 20.857 31.683 53.883 1.00 14.71 550 ALA A C 1
ATOM 817 O O . ALA A 1 102 ? 20.240 30.820 53.255 1.00 14.98 550 ALA A O 1
ATOM 819 N N . ALA A 1 103 ? 21.877 32.364 53.370 1.00 13.09 551 ALA A N 1
ATOM 820 C CA . ALA A 1 103 ? 22.430 32.005 52.069 1.00 13.73 551 ALA A CA 1
ATOM 821 C C . ALA A 1 103 ? 23.067 30.615 52.081 1.00 13.64 551 ALA A C 1
ATOM 822 O O . ALA A 1 103 ? 22.911 29.850 51.135 1.00 13.79 551 ALA A O 1
ATOM 824 N N . LEU A 1 104 ? 23.713 30.260 53.186 1.00 13.88 552 LEU A N 1
ATOM 825 C CA . LEU A 1 104 ? 24.224 28.901 53.347 1.00 15.05 552 LEU A CA 1
ATOM 826 C C . LEU A 1 104 ? 23.088 27.870 53.360 1.00 14.79 552 LEU A C 1
ATOM 827 O O . LEU A 1 104 ? 23.165 26.824 52.711 1.00 16.56 552 LEU A O 1
ATOM 832 N N . LYS A 1 105 ? 22.021 28.188 54.069 1.00 13.03 553 LYS A N 1
ATOM 833 C CA . LYS A 1 105 ? 20.888 27.298 54.169 1.00 12.26 553 LYS A CA 1
ATOM 834 C C . LYS A 1 105 ? 20.294 27.005 52.773 1.00 12.64 553 LYS A C 1
ATOM 835 O O . LYS A 1 105 ? 19.939 25.864 52.458 1.00 10.79 553 LYS A O 1
ATOM 841 N N . HIS A 1 106 ? 20.195 28.025 51.925 1.00 12.05 554 HIS A N 1
ATOM 842 C CA . HIS A 1 106 ? 19.625 27.805 50.598 1.00 12.09 554 HIS A CA 1
ATOM 843 C C . HIS A 1 106 ? 20.588 27.089 49.669 1.00 12.21 554 HIS A C 1
ATOM 844 O O . HIS A 1 106 ? 20.183 26.274 48.848 1.00 11.71 554 HIS A O 1
ATOM 851 N N . LEU A 1 107 ? 21.872 27.387 49.827 1.00 13.21 555 LEU A N 1
ATOM 852 C CA . LEU A 1 107 ? 22.911 26.672 49.125 1.00 14.33 555 LEU A CA 1
ATOM 853 C C . LEU A 1 107 ? 22.749 25.175 49.375 1.00 14.91 555 LEU A C 1
ATOM 854 O O . LEU A 1 107 ? 22.678 24.390 48.433 1.00 15.73 555 LEU A O 1
ATOM 859 N N . ILE A 1 108 ? 22.592 24.789 50.632 1.00 14.21 556 ILE A N 1
ATOM 860 C CA . ILE A 1 108 ? 22.515 23.379 50.975 1.00 14.25 556 ILE A CA 1
ATOM 861 C C . ILE A 1 108 ? 21.206 22.743 50.491 1.00 14.99 556 ILE A C 1
ATOM 862 O O . ILE A 1 108 ? 21.205 21.691 49.838 1.00 15.35 556 ILE A O 1
ATOM 867 N N . SER A 1 109 ? 20.093 23.403 50.789 1.00 13.90 557 SER A N 1
ATOM 868 C CA . SER A 1 109 ? 18.803 23.014 50.243 1.00 13.75 557 SER A CA 1
ATOM 869 C C . SER A 1 109 ? 18.827 22.742 48.706 1.00 13.91 557 SER A C 1
ATOM 870 O O . SER A 1 109 ? 18.464 21.641 48.263 1.00 13.49 557 SER A O 1
ATOM 873 N N . LEU A 1 110 ? 19.299 23.714 47.917 1.00 11.80 558 LEU A N 1
ATOM 874 C CA . LEU A 1 110 ? 19.359 23.578 46.459 1.00 11.22 558 LEU A CA 1
ATOM 875 C C . LEU A 1 110 ? 20.276 22.448 45.971 1.00 11.87 558 LEU A C 1
ATOM 876 O O . LEU A 1 110 ? 19.913 21.691 45.063 1.00 11.49 558 LEU A O 1
ATOM 881 N N . CYS A 1 111 ? 21.459 22.342 46.564 1.00 11.12 559 CYS A N 1
ATOM 882 C CA . CYS A 1 111 ? 22.441 21.347 46.147 1.00 12.17 559 CYS A CA 1
ATOM 883 C C . CYS A 1 111 ? 21.947 19.924 46.442 1.00 12.39 559 CYS A C 1
ATOM 884 O O . CYS A 1 111 ? 22.253 18.988 45.709 1.00 12.60 559 CYS A O 1
ATOM 887 N N . ALA A 1 112 ? 21.215 19.784 47.543 1.00 11.75 560 ALA A N 1
ATOM 888 C CA . ALA A 1 112 ? 20.585 18.536 47.930 1.00 10.07 560 ALA A CA 1
ATOM 889 C C . ALA A 1 112 ? 19.522 18.137 46.925 1.00 10.31 560 ALA A C 1
ATOM 890 O O . ALA A 1 112 ? 19.368 16.955 46.619 1.00 10.57 560 ALA A O 1
ATOM 892 N N . ALA A 1 113 ? 18.808 19.127 46.396 1.00 10.28 561 ALA A N 1
ATOM 893 C CA . ALA A 1 113 ? 17.684 18.888 45.476 1.00 10.84 561 ALA A CA 1
ATOM 894 C C . ALA A 1 113 ? 18.104 18.649 44.010 1.00 11.18 561 ALA A C 1
ATOM 895 O O . ALA A 1 113 ? 17.349 18.044 43.228 1.00 11.92 561 ALA A O 1
ATOM 897 N N . SER A 1 114 ? 19.299 19.123 43.644 1.00 10.47 562 SER A N 1
ATOM 898 C CA . SER A 1 114 ? 19.693 19.238 42.235 1.00 9.89 562 SER A CA 1
ATOM 899 C C . SER A 1 114 ? 21.216 19.336 42.028 1.00 9.22 562 SER A C 1
ATOM 900 O O . SER A 1 114 ? 21.847 20.346 42.361 1.00 8.53 562 SER A O 1
ATOM 903 N N . PRO A 1 115 ? 21.818 18.279 41.476 1.00 8.06 563 PRO A N 1
ATOM 904 C CA . PRO A 1 115 ? 23.228 18.347 41.075 1.00 7.21 563 PRO A CA 1
ATOM 905 C C . PRO A 1 115 ? 23.493 19.367 39.935 1.00 7.23 563 PRO A C 1
ATOM 906 O O . PRO A 1 115 ? 24.582 19.954 39.854 1.00 5.99 563 PRO A O 1
ATOM 910 N N . MET A 1 116 ? 22.479 19.642 39.118 1.00 7.50 564 MET A N 1
ATOM 911 C CA . MET A 1 116 ? 22.604 20.678 38.095 1.00 7.74 564 MET A CA 1
ATOM 912 C C . MET A 1 116 ? 22.914 22.040 38.726 1.00 8.20 564 MET A C 1
ATOM 913 O O . MET A 1 116 ? 23.893 22.703 38.352 1.00 9.13 564 MET A O 1
ATOM 918 N N . ILE A 1 117 ? 22.119 22.423 39.723 1.00 6.78 565 ILE A N 1
ATOM 919 C CA . ILE A 1 117 ? 22.372 23.641 40.473 1.00 5.88 565 ILE A CA 1
ATOM 920 C C . ILE A 1 117 ? 23.699 23.576 41.230 1.00 6.66 565 ILE A C 1
ATOM 921 O O . ILE A 1 117 ? 24.500 24.510 41.160 1.00 6.60 565 ILE A O 1
ATOM 926 N N . ALA A 1 118 ? 23.967 22.458 41.904 1.00 6.90 566 ALA A N 1
ATOM 927 C CA . ALA A 1 118 ? 25.240 22.318 42.616 1.00 6.79 566 ALA A CA 1
ATOM 928 C C . ALA A 1 118 ? 26.382 22.606 41.664 1.00 7.63 566 ALA A C 1
ATOM 929 O O . ALA A 1 118 ? 27.211 23.457 41.950 1.00 9.38 566 ALA A O 1
ATOM 931 N N . SER A 1 119 ? 26.368 21.954 40.498 1.00 8.23 567 SER A N 1
ATOM 932 C CA . SER A 1 119 ? 27.398 22.146 39.482 1.00 8.22 567 SER A CA 1
ATOM 933 C C . SER A 1 119 ? 27.490 23.592 39.016 1.00 6.39 567 SER A C 1
ATOM 934 O O . SER A 1 119 ? 28.577 24.099 38.784 1.00 6.95 567 SER A O 1
ATOM 937 N N . GLN A 1 120 ? 26.353 24.239 38.835 1.00 5.22 568 GLN A N 1
ATOM 938 C CA . GLN A 1 120 ? 26.371 25.588 38.294 1.00 6.29 568 GLN A CA 1
ATOM 939 C C . GLN A 1 120 ? 27.026 26.541 39.299 1.00 7.10 568 GLN A C 1
ATOM 940 O O . GLN A 1 120 ? 27.961 27.279 38.952 1.00 7.18 568 GLN A O 1
ATOM 946 N N . LEU A 1 121 ? 26.626 26.415 40.564 1.00 5.79 569 LEU A N 1
ATOM 947 C CA . LEU A 1 121 ? 27.137 27.259 41.599 1.00 6.57 569 LEU A CA 1
ATOM 948 C C . LEU A 1 121 ? 28.594 26.931 41.858 1.00 7.61 569 LEU A C 1
ATOM 949 O O . LEU A 1 121 ? 29.352 27.755 42.396 1.00 7.17 569 LEU A O 1
ATOM 954 N N . ALA A 1 122 ? 28.980 25.695 41.574 1.00 7.14 570 ALA A N 1
ATOM 955 C CA . ALA A 1 122 ? 30.391 25.360 41.678 1.00 7.85 570 ALA A CA 1
ATOM 956 C C . ALA A 1 122 ? 31.180 26.018 40.530 1.00 8.46 570 ALA A C 1
ATOM 957 O O . ALA A 1 122 ? 32.269 26.541 40.743 1.00 7.32 570 ALA A O 1
ATOM 959 N N . ARG A 1 123 ? 30.595 26.054 39.337 1.00 9.43 571 ARG A N 1
ATOM 960 C CA . ARG A 1 123 ? 31.306 26.587 38.174 1.00 12.27 571 ARG A CA 1
ATOM 961 C C . ARG A 1 123 ? 31.359 28.106 38.239 1.00 11.37 571 ARG A C 1
ATOM 962 O O . ARG A 1 123 ? 32.396 28.707 37.953 1.00 9.63 571 ARG A O 1
ATOM 970 N N . TYR A 1 124 ? 30.238 28.701 38.651 1.00 11.57 572 TYR A N 1
ATOM 971 C CA . TYR A 1 124 ? 30.061 30.145 38.669 1.00 11.51 572 TYR A CA 1
ATOM 972 C C . TYR A 1 124 ? 29.769 30.646 40.089 1.00 12.07 572 TYR A C 1
ATOM 973 O O . TYR A 1 124 ? 28.668 31.091 40.377 1.00 11.74 572 TYR A O 1
ATOM 982 N N . PRO A 1 125 ? 30.774 30.634 40.973 1.00 12.40 573 PRO A N 1
ATOM 983 C CA . PRO A 1 125 ? 30.481 30.957 42.376 1.00 13.02 573 PRO A CA 1
ATOM 984 C C . PRO A 1 125 ? 29.915 32.367 42.606 1.00 13.18 573 PRO A C 1
ATOM 985 O O . PRO A 1 125 ? 29.291 32.628 43.635 1.00 12.96 573 PRO A O 1
ATOM 989 N N . LEU A 1 126 ? 30.129 33.270 41.662 1.00 12.75 574 LEU A N 1
ATOM 990 C CA . LEU A 1 126 ? 29.608 34.622 41.809 1.00 13.38 574 LEU A CA 1
ATOM 991 C C . LEU A 1 126 ? 28.081 34.664 41.866 1.00 13.12 574 LEU A C 1
ATOM 992 O O . LEU A 1 126 ? 27.493 35.712 42.153 1.00 13.68 574 LEU A O 1
ATOM 997 N N . LEU A 1 127 ? 27.442 33.525 41.604 1.00 12.32 575 LEU A N 1
ATOM 998 C CA . LEU A 1 127 ? 25.997 33.423 41.750 1.00 11.81 575 LEU A CA 1
ATOM 999 C C . LEU A 1 127 ? 25.564 33.430 43.205 1.00 12.07 575 LEU A C 1
ATOM 1000 O O . LEU A 1 127 ? 24.374 33.475 43.503 1.00 10.54 575 LEU A O 1
ATOM 1005 N N . LEU A 1 128 ? 26.518 33.316 44.117 1.00 13.53 576 LEU A N 1
ATOM 1006 C CA . LEU A 1 128 ? 26.163 33.256 45.518 1.00 15.61 576 LEU A CA 1
ATOM 1007 C C . LEU A 1 128 ? 25.436 34.540 45.941 1.00 15.81 576 LEU A C 1
ATOM 1008 O O . LEU A 1 128 ? 24.606 34.511 46.836 1.00 15.96 576 LEU A O 1
ATOM 1013 N N . ASP A 1 129 ? 25.656 35.616 45.188 1.00 17.06 577 ASP A N 1
ATOM 1014 C CA . ASP A 1 129 ? 24.821 36.823 45.242 1.00 18.26 577 ASP A CA 1
ATOM 1015 C C . ASP A 1 129 ? 23.320 36.512 45.283 1.00 17.62 577 ASP A C 1
ATOM 1016 O O . ASP A 1 129 ? 22.586 37.063 46.113 1.00 18.21 577 ASP A O 1
ATOM 1021 N N . GLU A 1 130 ? 22.870 35.633 44.389 1.00 16.40 578 GLU A N 1
ATOM 1022 C CA . GLU A 1 130 ? 21.457 35.286 44.320 1.00 15.96 578 GLU A CA 1
ATOM 1023 C C . GLU A 1 130 ? 20.928 34.655 45.612 1.00 16.40 578 GLU A C 1
ATOM 1024 O O . GLU A 1 130 ? 19.760 34.854 45.954 1.00 16.74 578 GLU A O 1
ATOM 1030 N N . LEU A 1 131 ? 21.774 33.920 46.334 1.00 16.10 579 LEU A N 1
ATOM 1031 C CA . LEU A 1 131 ? 21.318 33.178 47.511 1.00 16.52 579 LEU A CA 1
ATOM 1032 C C . LEU A 1 131 ? 21.096 34.085 48.720 1.00 18.39 579 LEU A C 1
ATOM 1033 O O . LEU A 1 131 ? 20.590 33.640 49.759 1.00 18.77 579 LEU A O 1
ATOM 1038 N N . LEU A 1 132 ? 21.460 35.358 48.592 1.00 19.72 580 LEU A N 1
ATOM 1039 C CA . LEU A 1 132 ? 21.264 36.305 49.694 1.00 21.80 580 LEU A CA 1
ATOM 1040 C C . LEU A 1 132 ? 19.866 36.956 49.725 1.00 23.16 580 LEU A C 1
ATOM 1041 O O . LEU A 1 132 ? 19.623 37.852 50.537 1.00 23.66 580 LEU A O 1
ATOM 1046 N N . ASP A 1 133 ? 18.978 36.540 48.816 1.00 24.73 581 ASP A N 1
ATOM 1047 C CA . ASP A 1 133 ? 17.609 37.076 48.727 1.00 25.70 581 ASP A CA 1
ATOM 1048 C C . ASP A 1 133 ? 16.599 36.062 48.188 1.00 25.84 581 ASP A C 1
ATOM 1049 O O . ASP A 1 133 ? 16.306 36.041 46.988 1.00 25.03 581 ASP A O 1
ATOM 1054 N N . PRO A 1 134 ? 15.998 35.282 49.095 1.00 26.00 582 PRO A N 1
ATOM 1055 C CA . PRO A 1 134 ? 14.987 34.265 48.788 1.00 25.76 582 PRO A CA 1
ATOM 1056 C C . PRO A 1 134 ? 13.767 34.802 48.033 1.00 25.67 582 PRO A C 1
ATOM 1057 O O . PRO A 1 134 ? 13.052 34.033 47.399 1.00 26.18 582 PRO A O 1
ATOM 1061 N N . ASN A 1 135 ? 13.500 36.100 48.127 1.00 25.95 583 ASN A N 1
ATOM 1062 C CA . ASN A 1 135 ? 12.351 36.661 47.426 1.00 25.73 583 ASN A CA 1
ATOM 1063 C C . ASN A 1 135 ? 12.567 36.695 45.925 1.00 25.17 583 ASN A C 1
ATOM 1064 O O . ASN A 1 135 ? 11.620 36.553 45.164 1.00 25.64 583 ASN A O 1
ATOM 1069 N N . THR A 1 136 ? 13.817 36.852 45.501 1.00 23.95 584 THR A N 1
ATOM 1070 C CA . THR A 1 136 ? 14.130 36.832 44.075 1.00 23.09 584 THR A CA 1
ATOM 1071 C C . THR A 1 136 ? 14.675 35.474 43.656 1.00 21.13 584 THR A C 1
ATOM 1072 O O . THR A 1 136 ? 14.527 35.069 42.499 1.00 21.58 584 THR A O 1
ATOM 1076 N N . LEU A 1 137 ? 15.292 34.761 44.597 1.00 18.87 585 LEU A N 1
ATOM 1077 C CA . LEU A 1 137 ? 15.855 33.449 44.295 1.00 17.49 585 LEU A CA 1
ATOM 1078 C C . LEU A 1 137 ? 14.794 32.504 43.744 1.00 17.35 585 LEU A C 1
ATOM 1079 O O . LEU A 1 137 ? 15.082 31.686 42.869 1.00 16.18 585 LEU A O 1
ATOM 1084 N N . TYR A 1 138 ? 13.571 32.625 44.263 1.00 16.44 586 TYR A N 1
ATOM 1085 C CA . TYR A 1 138 ? 12.507 31.688 43.933 1.00 16.52 586 TYR A CA 1
ATOM 1086 C C . TYR A 1 138 ? 11.366 32.288 43.116 1.00 17.50 586 TYR A C 1
ATOM 1087 O O . TYR A 1 138 ? 10.470 31.585 42.694 1.00 17.05 586 TYR A O 1
ATOM 1096 N N . GLN A 1 139 ? 11.401 33.590 42.883 1.00 19.43 587 GLN A N 1
ATOM 1097 C CA . GLN A 1 139 ? 10.445 34.193 41.973 1.00 21.52 587 GLN A CA 1
ATOM 1098 C C . GLN A 1 139 ? 11.166 34.640 40.717 1.00 20.70 587 GLN A C 1
ATOM 1099 O O . GLN A 1 139 ? 11.827 35.675 40.729 1.00 21.75 587 GLN A O 1
ATOM 1105 N N . PRO A 1 140 ? 11.094 33.831 39.645 1.00 19.89 588 PRO A N 1
ATOM 1106 C CA . PRO A 1 140 ? 11.824 34.202 38.446 1.00 20.30 588 PRO A CA 1
ATOM 1107 C C . PRO A 1 140 ? 11.228 35.425 37.762 1.00 19.98 588 PRO A C 1
ATOM 1108 O O . PRO A 1 140 ? 10.123 35.865 38.075 1.00 20.59 588 PRO A O 1
ATOM 1112 N N . THR A 1 141 ? 11.956 35.946 36.791 1.00 19.96 589 THR A N 1
ATOM 1113 C CA . THR A 1 141 ? 11.607 37.206 36.198 1.00 18.21 589 THR A CA 1
ATOM 1114 C C . THR A 1 141 ? 10.326 37.016 35.395 1.00 17.02 589 THR A C 1
ATOM 1115 O O . THR A 1 141 ? 10.139 35.961 34.779 1.00 16.15 589 THR A O 1
ATOM 1119 N N . ALA A 1 142 ? 9.384 37.948 35.562 1.00 14.50 590 ALA A N 1
ATOM 1120 C CA . ALA A 1 142 ? 8.208 38.045 34.711 1.00 13.93 590 ALA A CA 1
ATOM 1121 C C . ALA A 1 142 ? 8.623 37.864 33.254 1.00 15.17 590 ALA A C 1
ATOM 1122 O O . ALA A 1 142 ? 9.635 38.448 32.811 1.00 14.41 590 ALA A O 1
ATOM 1124 N N . THR A 1 143 ? 7.871 37.032 32.525 1.00 15.61 591 THR A N 1
ATOM 1125 C CA . THR A 1 143 ? 8.232 36.683 31.142 1.00 16.67 591 THR A CA 1
ATOM 1126 C C . THR A 1 143 ? 8.423 37.910 30.265 1.00 16.93 591 THR A C 1
ATOM 1127 O O . THR A 1 143 ? 9.133 37.823 29.263 1.00 18.45 591 THR A O 1
ATOM 1131 N N . ASP A 1 144 ? 7.780 39.029 30.619 1.00 15.82 592 ASP A N 1
ATOM 1132 C CA . ASP A 1 144 ? 7.868 40.250 29.817 1.00 17.15 592 ASP A CA 1
ATOM 1133 C C . ASP A 1 144 ? 8.812 41.314 30.386 1.00 17.67 592 ASP A C 1
ATOM 1134 O O . ASP A 1 144 ? 8.736 42.493 30.001 1.00 17.21 592 ASP A O 1
ATOM 1139 N N . ALA A 1 145 ? 9.704 40.910 31.286 1.00 17.21 593 ALA A N 1
ATOM 1140 C CA . ALA A 1 145 ? 10.603 41.869 31.935 1.00 17.05 593 ALA A CA 1
ATOM 1141 C C . ALA A 1 145 ? 12.069 41.468 31.832 1.00 16.24 593 ALA A C 1
ATOM 1142 O O . ALA A 1 145 ? 12.932 42.119 32.403 1.00 17.11 593 ALA A O 1
ATOM 1144 N N . TYR A 1 146 ? 12.344 40.413 31.073 1.00 16.35 594 TYR A N 1
ATOM 1145 C CA . TYR A 1 146 ? 13.715 39.998 30.789 1.00 16.07 594 TYR A CA 1
ATOM 1146 C C . TYR A 1 146 ? 14.564 41.080 30.110 1.00 16.56 594 TYR A C 1
ATOM 1147 O O . TYR A 1 146 ? 15.727 41.234 30.423 1.00 16.30 594 TYR A O 1
ATOM 1156 N N . ARG A 1 147 ? 13.989 41.834 29.183 1.00 18.46 595 ARG A N 1
ATOM 1157 C CA . ARG A 1 147 ? 14.754 42.879 28.518 1.00 19.85 595 ARG A CA 1
ATOM 1158 C C . ARG A 1 147 ? 15.050 44.024 29.504 1.00 19.88 595 ARG A C 1
ATOM 1159 O O . ARG A 1 147 ? 16.190 44.471 29.619 1.00 19.75 595 ARG A O 1
ATOM 1167 N N . ASP A 1 148 ? 14.047 44.410 30.287 1.00 19.44 596 ASP A N 1
ATOM 1168 C CA . ASP A 1 148 ? 14.209 45.461 31.290 1.00 20.40 596 ASP A CA 1
ATOM 1169 C C . ASP A 1 148 ? 15.228 45.077 32.370 1.00 19.29 596 ASP A C 1
ATOM 1170 O O . ASP A 1 148 ? 16.080 45.883 32.760 1.00 19.78 596 ASP A O 1
ATOM 1175 N N . GLU A 1 149 ? 15.165 43.834 32.818 1.00 17.27 597 GLU A N 1
ATOM 1176 C CA . GLU A 1 149 ? 16.112 43.339 33.802 1.00 17.61 597 GLU A CA 1
ATOM 1177 C C . GLU A 1 149 ? 17.562 43.297 33.325 1.00 16.65 597 GLU A C 1
ATOM 1178 O O . GLU A 1 149 ? 18.474 43.659 34.076 1.00 16.28 597 GLU A O 1
ATOM 1184 N N . LEU A 1 150 ? 17.769 42.863 32.083 1.00 15.73 598 LEU A N 1
ATOM 1185 C CA . LEU A 1 150 ? 19.081 42.939 31.461 1.00 16.84 598 LEU A CA 1
ATOM 1186 C C . LEU A 1 150 ? 19.584 44.381 31.385 1.00 17.37 598 LEU A C 1
ATOM 1187 O O . LEU A 1 150 ? 20.745 44.660 31.689 1.00 17.39 598 LEU A O 1
ATOM 1192 N N . ARG A 1 151 ? 18.700 45.298 31.002 1.00 18.28 599 ARG A N 1
ATOM 1193 C CA . ARG A 1 151 ? 19.073 46.689 30.836 1.00 19.13 599 ARG A CA 1
ATOM 1194 C C . ARG A 1 151 ? 19.659 47.155 32.151 1.00 18.70 599 ARG A C 1
ATOM 1195 O O . ARG A 1 151 ? 20.679 47.840 32.188 1.00 18.71 599 ARG A O 1
ATOM 1203 N N . GLN A 1 152 ? 19.003 46.751 33.231 1.00 18.39 600 GLN A N 1
ATOM 1204 C CA . GLN A 1 152 ? 19.285 47.273 34.555 1.00 18.87 600 GLN A CA 1
ATOM 1205 C C . GLN A 1 152 ? 20.527 46.565 35.100 1.00 16.99 600 GLN A C 1
ATOM 1206 O O . GLN A 1 152 ? 21.369 47.173 35.769 1.00 15.19 600 GLN A O 1
ATOM 1212 N N . TYR A 1 153 ? 20.707 45.319 34.678 1.00 14.73 601 TYR A N 1
ATOM 1213 C CA . TYR A 1 153 ? 21.901 44.583 35.040 1.00 13.62 601 TYR A CA 1
ATOM 1214 C C . TYR A 1 153 ? 23.149 45.128 34.336 1.00 13.32 601 TYR A C 1
ATOM 1215 O O . TYR A 1 153 ? 24.257 45.012 34.847 1.00 12.13 601 TYR A O 1
ATOM 1224 N N . LEU A 1 154 ? 22.957 45.737 33.172 1.00 12.76 602 LEU A N 1
ATOM 1225 C CA . LEU A 1 154 ? 24.061 46.272 32.397 1.00 13.76 602 LEU A CA 1
ATOM 1226 C C . LEU A 1 154 ? 24.458 47.707 32.763 1.00 13.51 602 LEU A C 1
ATOM 1227 O O . LEU A 1 154 ? 25.460 48.218 32.274 1.00 12.06 602 LEU A O 1
ATOM 1232 N N . LEU A 1 155 ? 23.703 48.347 33.644 1.00 14.90 603 LEU A N 1
ATOM 1233 C CA . LEU A 1 155 ? 23.979 49.743 33.976 1.00 16.61 603 LEU A CA 1
ATOM 1234 C C . LEU A 1 155 ? 25.427 50.038 34.434 1.00 17.75 603 LEU A C 1
ATOM 1235 O O . LEU A 1 155 ? 26.081 50.933 33.901 1.00 17.79 603 LEU A O 1
ATOM 1240 N N . ARG A 1 156 ? 25.942 49.261 35.383 1.00 19.39 604 ARG A N 1
ATOM 1241 C CA . ARG A 1 156 ? 27.300 49.493 35.901 1.00 20.52 604 ARG A CA 1
ATOM 1242 C C . ARG A 1 156 ? 28.424 49.305 34.868 1.00 20.47 604 ARG A C 1
ATOM 1243 O O . ARG A 1 156 ? 29.557 49.730 35.097 1.00 21.03 604 ARG A O 1
ATOM 1251 N N . VAL A 1 157 ? 28.113 48.686 33.732 1.00 19.83 605 VAL A N 1
ATOM 1252 C CA . VAL A 1 157 ? 29.155 48.198 32.830 1.00 20.02 605 VAL A CA 1
ATOM 1253 C C . VAL A 1 157 ? 29.610 49.248 31.801 1.00 20.77 605 VAL A C 1
ATOM 1254 O O . VAL A 1 157 ? 28.785 49.861 31.124 1.00 20.48 605 VAL A O 1
ATOM 1258 N N . PRO A 1 158 ? 30.932 49.478 31.700 1.00 21.23 606 PRO A N 1
ATOM 1259 C CA . PRO A 1 158 ? 31.430 50.420 30.694 1.00 22.20 606 PRO A CA 1
ATOM 1260 C C . PRO A 1 158 ? 30.931 50.041 29.297 1.00 23.59 606 PRO A C 1
ATOM 1261 O O . PRO A 1 158 ? 31.157 48.915 28.847 1.00 22.96 606 PRO A O 1
ATOM 1265 N N . GLU A 1 159 ? 30.215 50.946 28.635 1.00 25.83 607 GLU A N 1
ATOM 1266 C CA . GLU A 1 159 ? 29.648 50.624 27.324 1.00 28.63 607 GLU A CA 1
ATOM 1267 C C . GLU A 1 159 ? 30.729 50.549 26.233 1.00 29.06 607 GLU A C 1
ATOM 1268 O O . GLU A 1 159 ? 30.531 49.919 25.191 1.00 29.55 607 GLU A O 1
ATOM 1274 N N . ASP A 1 160 ? 31.901 51.104 26.539 1.00 29.33 608 ASP A N 1
ATOM 1275 C CA . ASP A 1 160 ? 33.049 51.078 25.634 1.00 29.94 608 ASP A CA 1
ATOM 1276 C C . ASP A 1 160 ? 33.876 49.785 25.707 1.00 29.05 608 ASP A C 1
ATOM 1277 O O . ASP A 1 160 ? 34.877 49.644 25.001 1.00 28.82 608 ASP A O 1
ATOM 1282 N N . ASP A 1 161 ? 33.468 48.854 26.567 1.00 27.99 609 ASP A N 1
ATOM 1283 C CA . ASP A 1 161 ? 34.316 47.709 26.911 1.00 26.39 609 ASP A CA 1
ATOM 1284 C C . ASP A 1 161 ? 33.678 46.359 26.550 1.00 25.55 609 ASP A C 1
ATOM 1285 O O . ASP A 1 161 ? 32.897 45.794 27.326 1.00 24.40 609 ASP A O 1
ATOM 1290 N N . GLU A 1 162 ? 34.062 45.849 25.377 1.00 24.74 610 GLU A N 1
ATOM 1291 C CA . GLU A 1 162 ? 33.522 44.625 24.791 1.00 23.89 610 GLU A CA 1
ATOM 1292 C C . GLU A 1 162 ? 33.585 43.469 25.777 1.00 22.30 610 GLU A C 1
ATOM 1293 O O . GLU A 1 162 ? 32.566 42.831 26.060 1.00 21.62 610 GLU A O 1
ATOM 1299 N N . GLU A 1 163 ? 34.773 43.230 26.329 1.00 21.25 611 GLU A N 1
ATOM 1300 C CA . GLU A 1 163 ? 34.990 42.098 27.227 1.00 20.49 611 GLU A CA 1
ATOM 1301 C C . GLU A 1 163 ? 34.125 42.137 28.505 1.00 17.79 611 GLU A C 1
ATOM 1302 O O . GLU A 1 163 ? 33.538 41.128 28.890 1.00 18.69 611 GLU A O 1
ATOM 1308 N N . GLN A 1 164 ? 33.949 43.312 29.092 1.00 14.68 612 GLN A N 1
ATOM 1309 C CA . GLN A 1 164 ? 33.073 43.435 30.255 1.00 12.24 612 GLN A CA 1
ATOM 1310 C C . GLN A 1 164 ? 31.602 43.275 29.871 1.00 12.25 612 GLN A C 1
ATOM 1311 O O . GLN A 1 164 ? 30.866 42.578 30.543 1.00 11.47 612 GLN A O 1
ATOM 1317 N N . GLN A 1 165 ? 31.185 43.900 28.773 1.00 12.82 613 GLN A N 1
ATOM 1318 C CA . GLN A 1 165 ? 29.846 43.706 28.235 1.00 12.74 613 GLN A CA 1
ATOM 1319 C C . GLN A 1 165 ? 29.545 42.217 28.028 1.00 13.46 613 GLN A C 1
ATOM 1320 O O . GLN A 1 165 ? 28.491 41.703 28.453 1.00 14.02 613 GLN A O 1
ATOM 1326 N N . LEU A 1 166 ? 30.460 41.529 27.359 1.00 12.68 614 LEU A N 1
ATOM 1327 C CA . LEU A 1 166 ? 30.322 40.086 27.147 1.00 13.46 614 LEU A CA 1
ATOM 1328 C C . LEU A 1 166 ? 30.143 39.325 28.459 1.00 11.79 614 LEU A C 1
ATOM 1329 O O . LEU A 1 166 ? 29.311 38.419 28.553 1.00 11.21 614 LEU A O 1
ATOM 1334 N N . GLU A 1 167 ? 31.033 39.604 29.410 1.00 9.97 615 GLU A N 1
ATOM 1335 C CA . GLU A 1 167 ? 31.065 38.879 30.674 1.00 10.34 615 GLU A CA 1
ATOM 1336 C C . GLU A 1 167 ? 29.761 39.114 31.435 1.00 9.93 615 GLU A C 1
ATOM 1337 O O . GLU A 1 167 ? 29.172 38.165 31.973 1.00 10.64 615 GLU A O 1
ATOM 1343 N N . ALA A 1 168 ? 29.257 40.349 31.360 1.00 8.18 616 ALA A N 1
ATOM 1344 C CA . ALA A 1 168 ? 28.015 40.734 32.013 1.00 8.35 616 ALA A CA 1
ATOM 1345 C C . ALA A 1 168 ? 26.804 39.953 31.454 1.00 10.44 616 ALA A C 1
ATOM 1346 O O . ALA A 1 168 ? 25.934 39.506 32.219 1.00 10.33 616 ALA A O 1
ATOM 1348 N N . LEU A 1 169 ? 26.779 39.734 30.140 1.00 10.34 617 LEU A N 1
ATOM 1349 C CA . LEU A 1 169 ? 25.709 38.930 29.536 1.00 11.76 617 LEU A CA 1
ATOM 1350 C C . LEU A 1 169 ? 25.744 37.490 30.019 1.00 11.98 617 LEU A C 1
ATOM 1351 O O . LEU A 1 169 ? 24.707 36.870 30.260 1.00 13.00 617 LEU A O 1
ATOM 1356 N N . ARG A 1 170 ? 26.944 36.953 30.151 1.00 11.93 618 ARG A N 1
ATOM 1357 C CA . ARG A 1 170 ? 27.091 35.596 30.642 1.00 11.67 618 ARG A CA 1
ATOM 1358 C C . ARG A 1 170 ? 26.656 35.487 32.112 1.00 10.86 618 ARG A C 1
ATOM 1359 O O . ARG A 1 170 ? 25.891 34.604 32.486 1.00 11.02 618 ARG A O 1
ATOM 1367 N N . GLN A 1 171 ? 27.018 36.482 32.907 1.00 10.56 619 GLN A N 1
ATOM 1368 C CA . GLN A 1 171 ? 26.548 36.550 34.279 1.00 9.79 619 GLN A CA 1
ATOM 1369 C C . GLN A 1 171 ? 25.021 36.622 34.366 1.00 10.55 619 GLN A C 1
ATOM 1370 O O . GLN A 1 171 ? 24.373 35.840 35.094 1.00 10.40 619 GLN A O 1
ATOM 1376 N N . PHE A 1 172 ? 24.428 37.501 33.573 1.00 9.21 620 PHE A N 1
ATOM 1377 C CA . PHE A 1 172 ? 22.983 37.578 33.553 1.00 9.58 620 PHE A CA 1
ATOM 1378 C C . PHE A 1 172 ? 22.308 36.240 33.210 1.00 10.35 620 PHE A C 1
ATOM 1379 O O . PHE A 1 172 ? 21.329 35.842 33.860 1.00 9.72 620 PHE A O 1
ATOM 1387 N N . LYS A 1 173 ? 22.809 35.552 32.188 1.00 10.76 621 LYS A N 1
ATOM 1388 C CA . LYS A 1 173 ? 22.168 34.312 31.762 1.00 10.92 621 LYS A CA 1
ATOM 1389 C C . LYS A 1 173 ? 22.204 33.275 32.894 1.00 12.03 621 LYS A C 1
ATOM 1390 O O . LYS A 1 173 ? 21.176 32.687 33.256 1.00 13.50 621 LYS A O 1
ATOM 1396 N N . GLN A 1 174 ? 23.381 33.096 33.489 1.00 11.15 622 GLN A N 1
ATOM 1397 C CA . GLN A 1 174 ? 23.547 32.125 34.566 1.00 10.29 622 GLN A CA 1
ATOM 1398 C C . GLN A 1 174 ? 22.676 32.459 35.775 1.00 9.93 622 GLN A C 1
ATOM 1399 O O . GLN A 1 174 ? 22.097 31.568 36.400 1.00 9.69 622 GLN A O 1
ATOM 1405 N N . ALA A 1 175 ? 22.535 33.745 36.070 1.00 9.68 623 ALA A N 1
ATOM 1406 C CA . ALA A 1 175 ? 21.664 34.159 37.160 1.00 10.14 623 ALA A CA 1
ATOM 1407 C C . ALA A 1 175 ? 20.219 33.775 36.858 1.00 10.75 623 ALA A C 1
ATOM 1408 O O . ALA A 1 175 ? 19.521 33.233 37.719 1.00 10.87 623 ALA A O 1
ATOM 1410 N N . GLN A 1 176 ? 19.767 34.038 35.634 1.00 11.62 624 GLN A N 1
ATOM 1411 C CA . GLN A 1 176 ? 18.385 33.708 35.294 1.00 12.28 624 GLN A CA 1
ATOM 1412 C C . GLN A 1 176 ? 18.146 32.204 35.271 1.00 12.82 624 GLN A C 1
ATOM 1413 O O . GLN A 1 176 ? 17.084 31.755 35.668 1.00 13.38 624 GLN A O 1
ATOM 1419 N N . LEU A 1 177 ? 19.136 31.423 34.829 1.00 13.69 625 LEU A N 1
ATOM 1420 C CA . LEU A 1 177 ? 18.977 29.972 34.789 1.00 13.84 625 LEU A CA 1
ATOM 1421 C C . LEU A 1 177 ? 18.857 29.415 36.190 1.00 14.34 625 LEU A C 1
ATOM 1422 O O . LEU A 1 177 ? 18.126 28.448 36.419 1.00 14.69 625 LEU A O 1
ATOM 1427 N N . LEU A 1 178 ? 19.627 29.994 37.107 1.00 13.59 626 LEU A N 1
ATOM 1428 C CA . LEU A 1 178 ? 19.590 29.596 38.507 1.00 14.41 626 LEU A CA 1
ATOM 1429 C C . LEU A 1 178 ? 18.214 29.866 39.126 1.00 14.35 626 LEU A C 1
ATOM 1430 O O . LEU A 1 178 ? 17.618 28.987 39.756 1.00 14.75 626 LEU A O 1
ATOM 1435 N N . ARG A 1 179 ? 17.701 31.073 38.905 1.00 14.37 627 ARG A N 1
ATOM 1436 C CA . ARG A 1 179 ? 16.370 31.435 39.341 1.00 13.92 627 ARG A CA 1
ATOM 1437 C C . ARG A 1 179 ? 15.285 30.540 38.751 1.00 14.86 627 ARG A C 1
ATOM 1438 O O . ARG A 1 179 ? 14.463 29.976 39.492 1.00 14.63 627 ARG A O 1
ATOM 1446 N N . ILE A 1 180 ? 15.337 30.324 37.440 1.00 13.24 628 ILE A N 1
ATOM 1447 C CA . ILE A 1 180 ? 14.385 29.412 36.802 1.00 12.54 628 ILE A CA 1
ATOM 1448 C C . ILE A 1 180 ? 14.437 28.011 37.424 1.00 11.69 628 ILE A C 1
ATOM 1449 O O . ILE A 1 180 ? 13.429 27.518 37.921 1.00 12.89 628 ILE A O 1
ATOM 1454 N N . ALA A 1 181 ? 15.629 27.429 37.509 1.00 11.05 629 ALA A N 1
ATOM 1455 C CA . ALA A 1 181 ? 15.794 26.074 38.028 1.00 10.26 629 ALA A CA 1
ATOM 1456 C C . ALA A 1 181 ? 15.413 26.003 39.493 1.00 10.69 629 ALA A C 1
ATOM 1457 O O . ALA A 1 181 ? 14.881 24.991 39.946 1.00 10.70 629 ALA A O 1
ATOM 1459 N N . ALA A 1 182 ? 15.671 27.089 40.225 1.00 11.66 630 ALA A N 1
ATOM 1460 C CA . ALA A 1 182 ? 15.387 27.140 41.651 1.00 11.42 630 ALA A CA 1
ATOM 1461 C C . ALA A 1 182 ? 13.885 27.198 41.903 1.00 11.42 630 ALA A C 1
ATOM 1462 O O . ALA A 1 182 ? 13.377 26.500 42.767 1.00 12.99 630 ALA A O 1
ATOM 1464 N N . ALA A 1 183 ? 13.167 27.984 41.114 1.00 11.35 631 ALA A N 1
ATOM 1465 C CA . ALA A 1 183 ? 11.709 28.065 41.227 1.00 12.77 631 ALA A CA 1
ATOM 1466 C C . ALA A 1 183 ? 10.986 26.750 40.841 1.00 13.99 631 ALA A C 1
ATOM 1467 O O . ALA A 1 183 ? 9.957 26.399 41.421 1.00 14.22 631 ALA A O 1
ATOM 1469 N N . ASP A 1 184 ? 11.538 26.052 39.854 1.00 14.55 632 ASP A N 1
ATOM 1470 C CA . ASP A 1 184 ? 11.063 24.750 39.417 1.00 16.29 632 ASP A CA 1
ATOM 1471 C C . ASP A 1 184 ? 11.193 23.822 40.610 1.00 16.80 632 ASP A C 1
ATOM 1472 O O . ASP A 1 184 ? 10.199 23.298 41.100 1.00 17.99 632 ASP A O 1
ATOM 1477 N N . ILE A 1 185 ? 12.412 23.715 41.134 1.00 17.46 633 ILE A N 1
ATOM 1478 C CA . ILE A 1 185 ? 12.718 22.841 42.265 1.00 18.22 633 ILE A CA 1
ATOM 1479 C C . ILE A 1 185 ? 11.863 23.163 43.491 1.00 18.55 633 ILE A C 1
ATOM 1480 O O . ILE A 1 185 ? 11.468 22.265 44.224 1.00 19.09 633 ILE A O 1
ATOM 1485 N N . ALA A 1 186 ? 11.565 24.437 43.718 1.00 18.26 634 ALA A N 1
ATOM 1486 C CA . ALA A 1 186 ? 10.750 24.804 44.877 1.00 18.15 634 ALA A CA 1
ATOM 1487 C C . ALA A 1 186 ? 9.253 24.667 44.618 1.00 18.21 634 ALA A C 1
ATOM 1488 O O . ALA A 1 186 ? 8.462 24.749 45.541 1.00 18.81 634 ALA A O 1
ATOM 1490 N N . GLY A 1 187 ? 8.859 24.446 43.371 1.00 18.78 635 GLY A N 1
ATOM 1491 C CA . GLY A 1 187 ? 7.433 24.429 43.036 1.00 20.73 635 GLY A CA 1
ATOM 1492 C C . GLY A 1 187 ? 6.825 25.822 42.938 1.00 21.55 635 GLY A C 1
ATOM 1493 O O . GLY A 1 187 ? 5.607 25.991 42.832 1.00 22.27 635 GLY A O 1
ATOM 1494 N N . THR A 1 188 ? 7.688 26.825 42.946 1.00 21.02 636 THR A N 1
ATOM 1495 C CA . THR A 1 188 ? 7.276 28.206 42.750 1.00 20.46 636 THR A CA 1
ATOM 1496 C C . THR A 1 188 ? 6.969 28.541 41.288 1.00 18.30 636 THR A C 1
ATOM 1497 O O . THR A 1 188 ? 6.279 29.509 40.999 1.00 17.52 636 THR A O 1
ATOM 1501 N N . LEU A 1 189 ? 7.540 27.778 40.364 1.00 16.63 637 LEU A N 1
ATOM 1502 C CA . LEU A 1 189 ? 7.199 27.915 38.957 1.00 15.58 637 LEU A CA 1
ATOM 1503 C C . LEU A 1 189 ? 6.786 26.550 38.412 1.00 15.22 637 LEU A C 1
ATOM 1504 O O . LEU A 1 189 ? 7.500 25.557 38.614 1.00 15.79 637 LEU A O 1
ATOM 1509 N N . PRO A 1 190 ? 5.579 26.466 37.827 1.00 14.25 638 PRO A N 1
ATOM 1510 C CA . PRO A 1 190 ? 5.165 25.188 37.251 1.00 14.63 638 PRO A CA 1
ATOM 1511 C C . PRO A 1 190 ? 6.122 24.767 36.140 1.00 14.49 638 PRO A C 1
ATOM 1512 O O . PRO A 1 190 ? 6.573 25.606 35.359 1.00 15.65 638 PRO A O 1
ATOM 1516 N N . VAL A 1 191 ? 6.483 23.491 36.112 1.00 14.38 639 VAL A N 1
ATOM 1517 C CA . VAL A 1 191 ? 7.403 22.995 35.099 1.00 13.62 639 VAL A CA 1
ATOM 1518 C C . VAL A 1 191 ? 6.895 23.259 33.673 1.00 14.53 639 VAL A C 1
ATOM 1519 O O . VAL A 1 191 ? 7.676 23.583 32.769 1.00 15.53 639 VAL A O 1
ATOM 1523 N N . MET A 1 192 ? 5.579 23.236 33.493 1.00 14.25 640 MET A N 1
ATOM 1524 C CA . MET A 1 192 ? 4.993 23.659 32.226 1.00 14.38 640 MET A CA 1
ATOM 1525 C C . MET A 1 192 ? 5.503 25.011 31.708 1.00 13.66 640 MET A C 1
ATOM 1526 O O . MET A 1 192 ? 5.266 25.346 30.557 1.00 13.16 640 MET A O 1
ATOM 1531 N N . LYS A 1 193 ? 6.145 25.807 32.560 1.00 13.31 641 LYS A N 1
ATOM 1532 C CA . LYS A 1 193 ? 6.521 27.175 32.190 1.00 13.32 641 LYS A CA 1
ATOM 1533 C C . LYS A 1 193 ? 8.025 27.325 31.981 1.00 12.20 641 LYS A C 1
ATOM 1534 O O . LYS A 1 193 ? 8.510 28.364 31.523 1.00 11.47 641 LYS A O 1
ATOM 1540 N N . VAL A 1 194 ? 8.776 26.303 32.367 1.00 11.09 642 VAL A N 1
ATOM 1541 C CA . VAL A 1 194 ? 10.229 26.353 32.235 1.00 9.55 642 VAL A CA 1
ATOM 1542 C C . VAL A 1 194 ? 10.740 26.675 30.807 1.00 11.45 642 VAL A C 1
ATOM 1543 O O . VAL A 1 194 ? 11.533 27.591 30.646 1.00 12.13 642 VAL A O 1
ATOM 1547 N N . SER A 1 195 ? 10.249 25.979 29.776 1.00 11.66 643 SER A N 1
ATOM 1548 C CA . SER A 1 195 ? 10.688 26.250 28.404 1.00 13.86 643 SER A CA 1
ATOM 1549 C C . SER A 1 195 ? 10.281 27.668 27.983 1.00 15.08 643 SER A C 1
ATOM 1550 O O . SER A 1 195 ? 11.016 28.375 27.267 1.00 15.07 643 SER A O 1
ATOM 1553 N N . ASP A 1 196 ? 9.106 28.073 28.434 1.00 14.36 644 ASP A N 1
ATOM 1554 C CA . ASP A 1 196 ? 8.654 29.423 28.193 1.00 16.51 644 ASP A CA 1
ATOM 1555 C C . ASP A 1 196 ? 9.654 30.444 28.738 1.00 15.85 644 ASP A C 1
ATOM 1556 O O . ASP A 1 196 ? 10.076 31.352 28.016 1.00 14.93 644 ASP A O 1
ATOM 1561 N N . HIS A 1 197 ? 10.034 30.296 30.006 1.00 14.08 645 HIS A N 1
ATOM 1562 C CA . HIS A 1 197 ? 11.029 31.192 30.580 1.00 14.01 645 HIS A CA 1
ATOM 1563 C C . HIS A 1 197 ? 12.377 31.124 29.852 1.00 13.23 645 HIS A C 1
ATOM 1564 O O . HIS A 1 197 ? 12.964 32.157 29.530 1.00 12.58 645 HIS A O 1
ATOM 1571 N N . LEU A 1 198 ? 12.836 29.923 29.525 1.00 12.02 646 LEU A N 1
ATOM 1572 C CA . LEU A 1 198 ? 14.116 29.822 28.838 1.00 11.80 646 LEU A CA 1
ATOM 1573 C C . LEU A 1 198 ? 14.071 30.495 27.462 1.00 12.09 646 LEU A C 1
ATOM 1574 O O . LEU A 1 198 ? 15.052 31.118 27.020 1.00 12.70 646 LEU A O 1
ATOM 1579 N N . THR A 1 199 ? 12.913 30.416 26.816 1.00 11.95 647 THR A N 1
ATOM 1580 C CA . THR A 1 199 ? 12.746 31.007 25.497 1.00 12.83 647 THR A CA 1
ATOM 1581 C C . THR A 1 199 ? 12.711 32.536 25.520 1.00 13.46 647 THR A C 1
ATOM 1582 O O . THR A 1 199 ? 13.458 33.172 24.771 1.00 13.61 647 THR A O 1
ATOM 1586 N N . TRP A 1 200 ? 11.892 33.112 26.403 1.00 12.57 648 TRP A N 1
ATOM 1587 C CA . TRP A 1 200 ? 11.902 34.558 26.639 1.00 14.05 648 TRP A CA 1
ATOM 1588 C C . TRP A 1 200 ? 13.310 35.054 27.000 1.00 15.39 648 TRP A C 1
ATOM 1589 O O . TRP A 1 200 ? 13.763 36.113 26.536 1.00 15.95 648 TRP A O 1
ATOM 1600 N N . LEU A 1 201 ? 14.011 34.268 27.807 1.00 15.55 649 LEU A N 1
ATOM 1601 C CA . LEU A 1 201 ? 15.355 34.626 28.212 1.00 16.41 649 LEU A CA 1
ATOM 1602 C C . LEU A 1 201 ? 16.294 34.708 26.990 1.00 17.43 649 LEU A C 1
ATOM 1603 O O . LEU A 1 201 ? 16.938 35.747 26.770 1.00 18.15 649 LEU A O 1
ATOM 1608 N N . ALA A 1 202 ? 16.329 33.651 26.177 1.00 15.87 650 ALA A N 1
ATOM 1609 C CA . ALA A 1 202 ? 17.158 33.655 24.977 1.00 16.12 650 ALA A CA 1
ATOM 1610 C C . ALA A 1 202 ? 16.845 34.821 24.043 1.00 15.62 650 ALA A C 1
ATOM 1611 O O . ALA A 1 202 ? 17.749 35.425 23.477 1.00 15.87 650 ALA A O 1
ATOM 1613 N N . GLU A 1 203 ? 15.576 35.168 23.908 1.00 14.34 651 GLU A N 1
ATOM 1614 C CA . GLU A 1 203 ? 15.224 36.283 23.038 1.00 13.94 651 GLU A CA 1
ATOM 1615 C C . GLU A 1 203 ? 15.777 37.612 23.564 1.00 14.02 651 GLU A C 1
ATOM 1616 O O . GLU A 1 203 ? 16.343 38.391 22.795 1.00 13.53 651 GLU A O 1
ATOM 1622 N N . ALA A 1 204 ? 15.679 37.840 24.877 1.00 12.37 652 ALA A N 1
ATOM 1623 C CA . ALA A 1 204 ? 16.332 39.004 25.479 1.00 11.79 652 ALA A CA 1
ATOM 1624 C C . ALA A 1 204 ? 17.838 39.024 25.159 1.00 12.13 652 ALA A C 1
ATOM 1625 O O . ALA A 1 204 ? 18.419 40.089 24.917 1.00 10.20 652 ALA A O 1
ATOM 1627 N N . MET A 1 205 ? 18.467 37.849 25.202 1.00 12.60 653 MET A N 1
ATOM 1628 C CA . MET A 1 205 ? 19.910 37.758 25.003 1.00 13.90 653 MET A CA 1
ATOM 1629 C C . MET A 1 205 ? 20.240 38.043 23.543 1.00 14.94 653 MET A C 1
ATOM 1630 O O . MET A 1 205 ? 21.208 38.760 23.238 1.00 16.11 653 MET A O 1
ATOM 1635 N N . ILE A 1 206 ? 19.455 37.456 22.639 1.00 14.42 654 ILE A N 1
ATOM 1636 C CA . ILE A 1 206 ? 19.614 37.726 21.221 1.00 14.40 654 ILE A CA 1
ATOM 1637 C C . ILE A 1 206 ? 19.500 39.232 20.982 1.00 14.93 654 ILE A C 1
ATOM 1638 O O . ILE A 1 206 ? 20.360 39.816 20.325 1.00 14.49 654 ILE A O 1
ATOM 1643 N N . ASP A 1 207 ? 18.466 39.861 21.541 1.00 13.98 655 ASP A N 1
ATOM 1644 C CA . ASP A 1 207 ? 18.296 41.294 21.372 1.00 14.63 655 ASP A CA 1
ATOM 1645 C C . ASP A 1 207 ? 19.529 42.080 21.793 1.00 14.77 655 ASP A C 1
ATOM 1646 O O . ASP A 1 207 ? 19.876 43.089 21.176 1.00 15.25 655 ASP A O 1
ATOM 1651 N N . ALA A 1 208 ? 20.176 41.635 22.861 1.00 14.20 656 ALA A N 1
ATOM 1652 C CA . ALA A 1 208 ? 21.259 42.410 23.438 1.00 13.86 656 ALA A CA 1
ATOM 1653 C C . ALA A 1 208 ? 22.564 42.130 22.698 1.00 13.66 656 ALA A C 1
ATOM 1654 O O . ALA A 1 208 ? 23.399 43.023 22.516 1.00 14.05 656 ALA A O 1
ATOM 1656 N N . VAL A 1 209 ? 22.717 40.899 22.227 1.00 13.70 657 VAL A N 1
ATOM 1657 C CA . VAL A 1 209 ? 23.834 40.572 21.345 1.00 13.45 657 VAL A CA 1
ATOM 1658 C C . VAL A 1 209 ? 23.784 41.353 20.039 1.00 13.38 657 VAL A C 1
ATOM 1659 O O . VAL A 1 209 ? 24.780 41.970 19.657 1.00 13.14 657 VAL A O 1
ATOM 1663 N N . VAL A 1 210 ? 22.636 41.354 19.363 1.00 12.67 658 VAL A N 1
ATOM 1664 C CA . VAL A 1 210 ? 22.516 42.133 18.118 1.00 12.60 658 VAL A CA 1
ATOM 1665 C C . VAL A 1 210 ? 22.863 43.609 18.363 1.00 12.19 658 VAL A C 1
ATOM 1666 O O . VAL A 1 210 ? 23.580 44.228 17.586 1.00 11.53 658 VAL A O 1
ATOM 1670 N N . GLN A 1 211 ? 22.319 44.173 19.434 1.00 13.22 659 GLN A N 1
ATOM 1671 C CA . GLN A 1 211 ? 22.561 45.566 19.792 1.00 13.42 659 GLN A CA 1
ATOM 1672 C C . GLN A 1 211 ? 24.057 45.846 19.938 1.00 14.32 659 GLN A C 1
ATOM 1673 O O . GLN A 1 211 ? 24.579 46.819 19.387 1.00 14.68 659 GLN A O 1
ATOM 1679 N N . GLN A 1 212 ? 24.741 44.980 20.679 1.00 14.25 660 GLN A N 1
ATOM 1680 C CA . GLN A 1 212 ? 26.164 45.137 20.929 1.00 14.37 660 GLN A CA 1
ATOM 1681 C C . GLN A 1 212 ? 26.975 45.011 19.635 1.00 13.85 660 GLN A C 1
ATOM 1682 O O . GLN A 1 212 ? 27.899 45.791 19.402 1.00 12.95 660 GLN A O 1
ATOM 1688 N N . ALA A 1 213 ? 26.625 44.034 18.794 1.00 12.68 661 ALA A N 1
ATOM 1689 C CA . ALA A 1 213 ? 27.309 43.839 17.520 1.00 12.15 661 ALA A CA 1
ATOM 1690 C C . ALA A 1 213 ? 27.121 45.039 16.597 1.00 11.97 661 ALA A C 1
ATOM 1691 O O . ALA A 1 213 ? 28.043 45.458 15.904 1.00 12.81 661 ALA A O 1
ATOM 1693 N N . TRP A 1 214 ? 25.907 45.572 16.581 1.00 12.42 662 TRP A N 1
ATOM 1694 C CA . TRP A 1 214 ? 25.534 46.655 15.683 1.00 11.82 662 TRP A CA 1
ATOM 1695 C C . TRP A 1 214 ? 26.349 47.914 16.006 1.00 12.73 662 TRP A C 1
ATOM 1696 O O . TRP A 1 214 ? 26.909 48.543 15.110 1.00 13.09 662 TRP A O 1
ATOM 1707 N N . VAL A 1 215 ? 26.455 48.242 17.292 1.00 13.85 663 VAL A N 1
ATOM 1708 C CA . VAL A 1 215 ? 27.230 49.410 17.737 1.00 15.08 663 VAL A CA 1
ATOM 1709 C C . VAL A 1 215 ? 28.712 49.313 17.352 1.00 15.87 663 VAL A C 1
ATOM 1710 O O . VAL A 1 215 ? 29.317 50.300 16.907 1.00 15.75 663 VAL A O 1
ATOM 1714 N N . GLN A 1 216 ? 29.278 48.117 17.492 1.00 16.06 664 GLN A N 1
ATOM 1715 C CA . GLN A 1 216 ? 30.667 47.874 17.109 1.00 16.44 664 GLN A CA 1
ATOM 1716 C C . GLN A 1 216 ? 30.871 48.068 15.604 1.00 15.41 664 GLN A C 1
ATOM 1717 O O . GLN A 1 216 ? 31.845 48.709 15.188 1.00 14.85 664 GLN A O 1
ATOM 1723 N N . MET A 1 217 ? 29.931 47.547 14.807 1.00 13.25 665 MET A N 1
ATOM 1724 C CA . MET A 1 217 ? 29.992 47.606 13.343 1.00 12.72 665 MET A CA 1
ATOM 1725 C C . MET A 1 217 ? 29.772 49.018 12.825 1.00 11.69 665 MET A C 1
ATOM 1726 O O . MET A 1 217 ? 30.425 49.468 11.883 1.00 11.66 665 MET A O 1
ATOM 1731 N N . VAL A 1 218 ? 28.798 49.698 13.406 1.00 11.55 666 VAL A N 1
ATOM 1732 C CA . VAL A 1 218 ? 28.459 51.043 12.981 1.00 10.17 666 VAL A CA 1
ATOM 1733 C C . VAL A 1 218 ? 29.602 51.981 13.328 1.00 10.19 666 VAL A C 1
ATOM 1734 O O . VAL A 1 218 ? 29.965 52.835 12.515 1.00 10.30 666 VAL A O 1
ATOM 1738 N N . ALA A 1 219 ? 30.291 51.705 14.436 1.00 9.99 667 ALA A N 1
ATOM 1739 C CA . ALA A 1 219 ? 31.495 52.481 14.792 1.00 11.19 667 ALA A CA 1
ATOM 1740 C C . ALA A 1 219 ? 32.656 52.273 13.808 1.00 11.43 667 ALA A C 1
ATOM 1741 O O . ALA A 1 219 ? 33.400 53.206 13.514 1.00 10.13 667 ALA A O 1
ATOM 1743 N N . ARG A 1 220 ? 32.805 51.052 13.300 1.00 12.76 668 ARG A N 1
ATOM 1744 C CA . ARG A 1 220 ? 33.875 50.776 12.347 1.00 13.98 668 ARG A CA 1
ATOM 1745 C C . ARG A 1 220 ? 33.507 51.185 10.906 1.00 13.89 668 ARG A C 1
ATOM 1746 O O . ARG A 1 220 ? 34.343 51.716 10.171 1.00 13.24 668 ARG A O 1
ATOM 1754 N N . TYR A 1 221 ? 32.252 50.991 10.516 1.00 13.29 669 TYR A N 1
ATOM 1755 C CA . TYR A 1 221 ? 31.900 51.156 9.113 1.00 12.98 669 TYR A CA 1
ATOM 1756 C C . TYR A 1 221 ? 30.870 52.235 8.804 1.00 12.86 669 TYR A C 1
ATOM 1757 O O . TYR A 1 221 ? 30.642 52.545 7.636 1.00 13.06 669 TYR A O 1
ATOM 1766 N N . GLY A 1 222 ? 30.251 52.805 9.835 1.00 13.35 670 GLY A N 1
ATOM 1767 C CA . GLY A 1 222 ? 29.037 53.609 9.651 1.00 12.57 670 GLY A CA 1
ATOM 1768 C C . GLY A 1 222 ? 27.863 52.725 9.256 1.00 12.75 670 GLY A C 1
ATOM 1769 O O . GLY A 1 222 ? 27.980 51.499 9.267 1.00 12.23 670 GLY A O 1
ATOM 1770 N N . LYS A 1 223 ? 26.735 53.344 8.905 1.00 13.43 671 LYS A N 1
ATOM 1771 C CA . LYS A 1 223 ? 25.503 52.616 8.585 1.00 13.82 671 LYS A CA 1
ATOM 1772 C C . LYS A 1 223 ? 25.379 52.342 7.098 1.00 13.59 671 LYS A C 1
ATOM 1773 O O . LYS A 1 223 ? 25.660 53.219 6.281 1.00 13.75 671 LYS A O 1
ATOM 1779 N N . PRO A 1 224 ? 24.869 51.152 6.744 1.00 12.31 672 PRO A N 1
ATOM 1780 C CA . PRO A 1 224 ? 24.393 50.941 5.394 1.00 12.63 672 PRO A CA 1
ATOM 1781 C C . PRO A 1 224 ? 23.440 52.061 4.986 1.00 12.54 672 PRO A C 1
ATOM 1782 O O . PRO A 1 224 ? 22.520 52.364 5.732 1.00 13.33 672 PRO A O 1
ATOM 1786 N N . ASN A 1 225 ? 23.668 52.659 3.815 1.00 12.96 673 ASN A N 1
ATOM 1787 C CA . ASN A 1 225 ? 22.952 53.862 3.373 1.00 13.65 673 ASN A CA 1
ATOM 1788 C C . ASN A 1 225 ? 21.534 53.661 2.820 1.00 14.84 673 ASN A C 1
ATOM 1789 O O . ASN A 1 225 ? 20.822 54.634 2.550 1.00 15.12 673 ASN A O 1
ATOM 1794 N N . HIS A 1 226 ? 21.107 52.406 2.696 1.00 15.79 674 HIS A N 1
ATOM 1795 C CA . HIS A 1 226 ? 19.753 52.105 2.256 1.00 16.87 674 HIS A CA 1
ATOM 1796 C C . HIS A 1 226 ? 18.756 52.230 3.395 1.00 18.51 674 HIS A C 1
ATOM 1797 O O . HIS A 1 226 ? 17.571 51.976 3.218 1.00 18.33 674 HIS A O 1
ATOM 1804 N N . LEU A 1 227 ? 19.245 52.582 4.577 1.00 21.18 675 LEU A N 1
ATOM 1805 C CA . LEU A 1 227 ? 18.424 52.530 5.780 1.00 24.04 675 LEU A CA 1
ATOM 1806 C C . LEU A 1 227 ? 17.698 53.836 6.047 1.00 25.98 675 LEU A C 1
ATOM 1807 O O . LEU A 1 227 ? 17.181 54.070 7.139 1.00 26.09 675 LEU A O 1
ATOM 1812 N N . ASN A 1 228 ? 17.606 54.667 5.022 1.00 29.33 676 ASN A N 1
ATOM 1813 C CA . ASN A 1 228 ? 16.721 55.819 5.092 1.00 32.10 676 ASN A CA 1
ATOM 1814 C C . ASN A 1 228 ? 15.275 55.508 4.702 1.00 33.04 676 ASN A C 1
ATOM 1815 O O . ASN A 1 228 ? 14.993 54.505 4.012 1.00 33.01 676 ASN A O 1
ATOM 1820 N N . GLU A 1 229 ? 14.362 56.326 5.227 1.00 33.46 677 GLU A N 1
ATOM 1821 C CA . GLU A 1 229 ? 12.926 56.058 5.147 1.00 34.61 677 GLU A CA 1
ATOM 1822 C C . GLU A 1 229 ? 12.545 54.900 6.084 1.00 33.83 677 GLU A C 1
ATOM 1823 O O . GLU A 1 229 ? 11.409 54.423 6.076 1.00 32.99 677 GLU A O 1
ATOM 1829 N N . ARG A 1 230 ? 13.499 54.477 6.912 1.00 33.35 678 ARG A N 1
ATOM 1830 C CA . ARG A 1 230 ? 13.398 53.198 7.595 1.00 32.49 678 ARG A CA 1
ATOM 1831 C C . ARG A 1 230 ? 13.877 53.239 9.046 1.00 32.93 678 ARG A C 1
ATOM 1832 O O . ARG A 1 230 ? 15.067 53.428 9.315 1.00 33.22 678 ARG A O 1
ATOM 1840 N N . GLU A 1 231 ? 12.947 53.006 9.973 1.00 32.85 679 GLU A N 1
ATOM 1841 C CA . GLU A 1 231 ? 13.235 53.073 11.407 1.00 32.25 679 GLU A CA 1
ATOM 1842 C C . GLU A 1 231 ? 14.320 52.073 11.812 1.00 31.00 679 GLU A C 1
ATOM 1843 O O . GLU A 1 231 ? 15.234 52.425 12.574 1.00 31.52 679 GLU A O 1
ATOM 1849 N N . GLY A 1 232 ? 14.212 50.839 11.296 1.00 27.96 680 GLY A N 1
ATOM 1850 C CA . GLY A 1 232 ? 14.953 49.680 11.819 1.00 23.77 680 GLY A CA 1
ATOM 1851 C C . GLY A 1 232 ? 16.228 49.305 11.067 1.00 20.85 680 GLY A C 1
ATOM 1852 O O . GLY A 1 232 ? 16.787 50.107 10.329 1.00 21.16 680 GLY A O 1
ATOM 1853 N N . ARG A 1 233 ? 16.701 48.080 11.252 1.00 16.69 681 ARG A N 1
ATOM 1854 C CA . ARG A 1 233 ? 18.088 47.790 10.935 1.00 12.84 681 ARG A CA 1
ATOM 1855 C C . ARG A 1 233 ? 18.346 47.015 9.644 1.00 11.15 681 ARG A C 1
ATOM 1856 O O . ARG A 1 233 ? 19.470 46.955 9.187 1.00 9.72 681 ARG A O 1
ATOM 1864 N N . GLY A 1 234 ? 17.291 46.485 9.033 1.00 10.12 682 GLY A N 1
ATOM 1865 C CA . GLY A 1 234 ? 17.410 45.706 7.821 1.00 8.78 682 GLY A CA 1
ATOM 1866 C C . GLY A 1 234 ? 18.145 44.400 8.034 1.00 9.13 682 GLY A C 1
ATOM 1867 O O . GLY A 1 234 ? 18.774 43.869 7.111 1.00 6.72 682 GLY A O 1
ATOM 1868 N N . PHE A 1 235 ? 18.085 43.889 9.260 1.00 9.37 683 PHE A N 1
ATOM 1869 C CA . PHE A 1 235 ? 18.736 42.628 9.588 1.00 9.82 683 PHE A CA 1
ATOM 1870 C C . PHE A 1 235 ? 17.736 41.812 10.383 1.00 10.46 683 PHE A C 1
ATOM 1871 O O . PHE A 1 235 ? 17.010 42.361 11.188 1.00 11.22 683 PHE A O 1
ATOM 1879 N N . ALA A 1 236 ? 17.704 40.501 10.174 1.00 11.13 684 ALA A N 1
ATOM 1880 C CA . ALA A 1 236 ? 16.771 39.662 10.914 1.00 10.12 684 ALA A CA 1
ATOM 1881 C C . ALA A 1 236 ? 17.420 38.368 11.390 1.00 10.27 684 ALA A C 1
ATOM 1882 O O . ALA A 1 236 ? 18.247 37.772 10.684 1.00 11.65 684 ALA A O 1
ATOM 1884 N N . VAL A 1 237 ? 17.032 37.931 12.582 1.00 10.31 685 VAL A N 1
ATOM 1885 C CA . VAL A 1 237 ? 17.441 36.639 13.131 1.00 8.77 685 VAL A CA 1
ATOM 1886 C C . VAL A 1 237 ? 16.185 35.767 13.174 1.00 9.98 685 VAL A C 1
ATOM 1887 O O . VAL A 1 237 ? 15.169 36.144 13.791 1.00 11.22 685 VAL A O 1
ATOM 1891 N N . VAL A 1 238 ? 16.233 34.638 12.471 1.00 9.10 686 VAL A N 1
ATOM 1892 C CA . VAL A 1 238 ? 15.134 33.675 12.447 1.00 8.85 686 VAL A CA 1
ATOM 1893 C C . VAL A 1 238 ? 15.489 32.521 13.403 1.00 8.06 686 VAL A C 1
ATOM 1894 O O . VAL A 1 238 ? 16.572 31.997 13.325 1.00 9.56 686 VAL A O 1
ATOM 1898 N N . GLY A 1 239 ? 14.591 32.116 14.293 1.00 7.30 687 GLY A N 1
ATOM 1899 C CA . GLY A 1 239 ? 14.907 31.012 15.201 1.00 6.57 687 GLY A CA 1
ATOM 1900 C C . GLY A 1 239 ? 14.314 29.712 14.690 1.00 8.78 687 GLY A C 1
ATOM 1901 O O . GLY A 1 239 ? 13.103 29.667 14.377 1.00 8.69 687 GLY A O 1
ATOM 1902 N N . TYR A 1 240 ? 15.141 28.662 14.561 1.00 7.55 688 TYR A N 1
ATOM 1903 C CA . TYR A 1 240 ? 14.630 27.317 14.155 1.00 7.94 688 TYR A CA 1
ATOM 1904 C C . TYR A 1 240 ? 14.678 26.385 15.366 1.00 8.99 688 TYR A C 1
ATOM 1905 O O . TYR A 1 240 ? 15.099 26.778 16.463 1.00 10.38 688 TYR A O 1
ATOM 1914 N N . GLY A 1 241 ? 14.390 25.116 15.134 1.00 9.31 689 GLY A N 1
ATOM 1915 C CA . GLY A 1 241 ? 14.605 24.109 16.165 1.00 12.52 689 GLY A CA 1
ATOM 1916 C C . GLY A 1 241 ? 13.818 24.414 17.427 1.00 14.36 689 GLY A C 1
ATOM 1917 O O . GLY A 1 241 ? 12.661 24.829 17.347 1.00 15.82 689 GLY A O 1
ATOM 1918 N N . LYS A 1 242 ? 14.447 24.213 18.584 1.00 13.99 690 LYS A N 1
ATOM 1919 C CA . LYS A 1 242 ? 13.796 24.371 19.877 1.00 15.23 690 LYS A CA 1
ATOM 1920 C C . LYS A 1 242 ? 13.472 25.821 20.228 1.00 14.60 690 LYS A C 1
ATOM 1921 O O . LYS A 1 242 ? 12.444 26.095 20.862 1.00 14.15 690 LYS A O 1
ATOM 1927 N N . LEU A 1 243 ? 14.379 26.732 19.877 1.00 12.65 691 LEU A N 1
ATOM 1928 C CA . LEU A 1 243 ? 14.094 28.163 19.920 1.00 12.33 691 LEU A CA 1
ATOM 1929 C C . LEU A 1 243 ? 12.811 28.517 19.155 1.00 12.12 691 LEU A C 1
ATOM 1930 O O . LEU A 1 243 ? 11.872 29.080 19.728 1.00 12.60 691 LEU A O 1
ATOM 1935 N N . GLY A 1 244 ? 12.755 28.141 17.876 1.00 10.38 692 GLY A N 1
ATOM 1936 C CA . GLY A 1 244 ? 11.569 28.376 17.067 1.00 10.88 692 GLY A CA 1
ATOM 1937 C C . GLY A 1 244 ? 10.334 27.796 17.728 1.00 10.74 692 GLY A C 1
ATOM 1938 O O . GLY A 1 244 ? 9.242 28.362 17.642 1.00 13.47 692 GLY A O 1
ATOM 1939 N N . GLY A 1 245 ? 10.517 26.697 18.441 1.00 9.37 693 GLY A N 1
ATOM 1940 C CA . GLY A 1 245 ? 9.409 25.846 18.821 1.00 9.58 693 GLY A CA 1
ATOM 1941 C C . GLY A 1 245 ? 9.049 25.996 20.277 1.00 10.78 693 GLY A C 1
ATOM 1942 O O . GLY A 1 245 ? 8.331 25.169 20.804 1.00 11.59 693 GLY A O 1
ATOM 1943 N N . TRP A 1 246 ? 9.524 27.072 20.912 1.00 11.16 694 TRP A N 1
ATOM 1944 C CA . TRP A 1 246 ? 9.304 27.333 22.337 1.00 10.71 694 TRP A CA 1
ATOM 1945 C C . TRP A 1 246 ? 9.607 26.119 23.243 1.00 11.92 694 TRP A C 1
ATOM 1946 O O . TRP A 1 246 ? 8.868 25.810 24.191 1.00 12.29 694 TRP A O 1
ATOM 1957 N N . GLU A 1 247 ? 10.745 25.479 22.986 1.00 12.08 695 GLU A N 1
ATOM 1958 C CA . GLU A 1 247 ? 11.058 24.198 23.586 1.00 12.49 695 GLU A CA 1
ATOM 1959 C C . GLU A 1 247 ? 12.467 24.150 24.193 1.00 13.33 695 GLU A C 1
ATOM 1960 O O . GLU A 1 247 ? 13.017 23.061 24.422 1.00 14.20 695 GLU A O 1
ATOM 1966 N N . LEU A 1 248 ? 13.056 25.313 24.458 1.00 12.20 696 LEU A N 1
ATOM 1967 C CA . LEU A 1 248 ? 14.419 25.337 24.973 1.00 12.19 696 LEU A CA 1
ATOM 1968 C C . LEU A 1 248 ? 14.518 24.633 26.323 1.00 14.00 696 LEU A C 1
ATOM 1969 O O . LEU A 1 248 ? 13.604 24.730 27.170 1.00 14.35 696 LEU A O 1
ATOM 1974 N N . GLY A 1 249 ? 15.606 23.878 26.488 1.00 14.45 697 GLY A N 1
ATOM 1975 C CA . GLY A 1 249 ? 16.034 23.369 27.793 1.00 13.38 697 GLY A CA 1
ATOM 1976 C C . GLY A 1 249 ? 17.208 24.158 28.383 1.00 14.13 697 GLY A C 1
ATOM 1977 O O . GLY A 1 249 ? 17.714 25.108 27.763 1.00 14.66 697 GLY A O 1
ATOM 1978 N N . TYR A 1 250 ? 17.677 23.717 29.549 1.00 13.27 698 TYR A N 1
ATOM 1979 C CA . TYR A 1 250 ? 18.680 24.446 30.323 1.00 15.42 698 TYR A CA 1
ATOM 1980 C C . TYR A 1 250 ? 20.003 24.607 29.585 1.00 15.89 698 TYR A C 1
ATOM 1981 O O . TYR A 1 250 ? 20.660 25.659 29.664 1.00 16.14 698 TYR A O 1
ATOM 1990 N N . SER A 1 251 ? 20.383 23.579 28.844 1.00 16.07 699 SER A N 1
ATOM 1991 C CA . SER A 1 251 ? 21.674 23.624 28.199 1.00 17.67 699 SER A CA 1
ATOM 1992 C C . SER A 1 251 ? 21.538 23.567 26.667 1.00 17.29 699 SER A C 1
ATOM 1993 O O . SER A 1 251 ? 22.452 23.132 25.982 1.00 17.45 699 SER A O 1
ATOM 1996 N N . SER A 1 252 ? 20.441 24.114 26.146 1.00 17.79 700 SER A N 1
ATOM 1997 C CA . SER A 1 252 ? 20.177 24.145 24.701 1.00 18.93 700 SER A CA 1
ATOM 1998 C C . SER A 1 252 ? 21.069 25.093 23.906 1.00 19.16 700 SER A C 1
ATOM 1999 O O . SER A 1 252 ? 21.452 26.164 24.390 1.00 19.93 700 SER A O 1
ATOM 2002 N N . ASP A 1 253 ? 21.395 24.666 22.691 1.00 19.33 701 ASP A N 1
ATOM 2003 C CA . ASP A 1 253 ? 21.865 25.531 21.606 1.00 20.54 701 ASP A CA 1
ATOM 2004 C C . ASP A 1 253 ? 20.785 26.476 21.108 1.00 18.75 701 ASP A C 1
ATOM 2005 O O . ASP A 1 253 ? 19.612 26.240 21.312 1.00 19.92 701 ASP A O 1
ATOM 2010 N N . LEU A 1 254 ? 21.176 27.454 20.306 1.00 18.00 702 LEU A N 1
ATOM 2011 C CA . LEU A 1 254 ? 20.216 28.221 19.530 1.00 17.15 702 LEU A CA 1
ATOM 2012 C C . LEU A 1 254 ? 20.436 27.921 18.072 1.00 17.09 702 LEU A C 1
ATOM 2013 O O . LEU A 1 254 ? 21.535 28.119 17.569 1.00 17.03 702 LEU A O 1
ATOM 2018 N N . ASP A 1 255 ? 19.380 27.478 17.392 1.00 16.95 703 ASP A N 1
ATOM 2019 C CA . ASP A 1 255 ? 19.396 27.346 15.946 1.00 16.79 703 ASP A CA 1
ATOM 2020 C C . ASP A 1 255 ? 18.951 28.661 15.319 1.00 16.94 703 ASP A C 1
ATOM 2021 O O . ASP A 1 255 ? 17.806 29.059 15.480 1.00 16.54 703 ASP A O 1
ATOM 2026 N N . LEU A 1 256 ? 19.878 29.354 14.651 1.00 16.22 704 LEU A N 1
ATOM 2027 C CA . LEU A 1 256 ? 19.631 30.702 14.130 1.00 15.37 704 LEU A CA 1
ATOM 2028 C C . LEU A 1 256 ? 20.029 30.799 12.674 1.00 14.79 704 LEU A C 1
ATOM 2029 O O . LEU A 1 256 ? 21.123 30.380 12.315 1.00 15.50 704 LEU A O 1
ATOM 2034 N N . ILE A 1 257 ? 19.245 31.529 11.889 1.00 12.68 705 ILE A N 1
ATOM 2035 C CA . ILE A 1 257 ? 19.724 32.013 10.616 1.00 11.18 705 ILE A CA 1
ATOM 2036 C C . ILE A 1 257 ? 19.502 33.503 10.504 1.00 11.87 705 ILE A C 1
ATOM 2037 O O . ILE A 1 257 ? 18.616 34.057 11.154 1.00 12.84 705 ILE A O 1
ATOM 2042 N N . PHE A 1 258 ? 20.268 34.132 9.616 1.00 11.48 706 PHE A N 1
ATOM 2043 C CA . PHE A 1 258 ? 20.324 35.571 9.517 1.00 10.48 706 PHE A CA 1
ATOM 2044 C C . PHE A 1 258 ? 19.890 36.045 8.117 1.00 11.33 706 PHE A C 1
ATOM 2045 O O . PHE A 1 258 ? 20.318 35.492 7.098 1.00 13.05 706 PHE A O 1
ATOM 2053 N N . LEU A 1 259 ? 19.023 37.053 8.077 1.00 8.99 707 LEU A N 1
ATOM 2054 C CA . LEU A 1 259 ? 18.565 37.615 6.826 1.00 9.48 707 LEU A CA 1
ATOM 2055 C C . LEU A 1 259 ? 18.907 39.095 6.744 1.00 9.08 707 LEU A C 1
ATOM 2056 O O . LEU A 1 259 ? 18.956 39.795 7.754 1.00 9.17 707 LEU A O 1
ATOM 2061 N N . HIS A 1 260 ? 19.113 39.570 5.528 1.00 9.75 708 HIS A N 1
ATOM 2062 C CA . HIS A 1 260 ? 19.046 40.995 5.248 1.00 10.38 708 HIS A CA 1
ATOM 2063 C C . HIS A 1 260 ? 18.115 41.236 4.062 1.00 11.21 708 HIS A C 1
ATOM 2064 O O . HIS A 1 260 ? 17.593 40.283 3.454 1.00 11.70 708 HIS A O 1
ATOM 2071 N N . ASP A 1 261 ? 17.865 42.500 3.749 1.00 11.03 709 ASP A N 1
ATOM 2072 C CA . ASP A 1 261 ? 17.203 42.816 2.491 1.00 10.95 709 ASP A CA 1
ATOM 2073 C C . ASP A 1 261 ? 17.939 43.934 1.777 1.00 11.50 709 ASP A C 1
ATOM 2074 O O . ASP A 1 261 ? 17.342 44.854 1.232 1.00 10.84 709 ASP A O 1
ATOM 2079 N N . CYS A 1 262 ? 19.259 43.828 1.785 1.00 12.17 710 CYS A N 1
ATOM 2080 C CA . CYS A 1 262 ? 20.117 44.905 1.351 1.00 12.28 710 CYS A CA 1
ATOM 2081 C C . CYS A 1 262 ? 20.423 44.836 -0.160 1.00 12.60 710 CYS A C 1
ATOM 2082 O O . CYS A 1 262 ? 20.841 43.794 -0.675 1.00 13.25 710 CYS A O 1
ATOM 2085 N N . PRO A 1 263 ? 20.261 45.961 -0.872 1.00 12.70 711 PRO A N 1
ATOM 2086 C CA . PRO A 1 263 ? 20.627 45.983 -2.300 1.00 13.70 711 PRO A CA 1
ATOM 2087 C C . PRO A 1 263 ? 22.123 45.765 -2.546 1.00 14.54 711 PRO A C 1
ATOM 2088 O O . PRO A 1 263 ? 22.947 46.019 -1.658 1.00 13.43 711 PRO A O 1
ATOM 2092 N N . MET A 1 264 ? 22.466 45.348 -3.762 1.00 15.87 712 MET A N 1
ATOM 2093 C CA . MET A 1 264 ? 23.868 45.215 -4.166 1.00 18.51 712 MET A CA 1
ATOM 2094 C C . MET A 1 264 ? 24.651 46.519 -4.082 1.00 18.28 712 MET A C 1
ATOM 2095 O O . MET A 1 264 ? 25.820 46.504 -3.714 1.00 19.09 712 MET A O 1
ATOM 2100 N N . ASP A 1 265 ? 24.007 47.646 -4.384 1.00 18.50 713 ASP A N 1
ATOM 2101 C CA . ASP A 1 265 ? 24.737 48.916 -4.532 1.00 18.92 713 ASP A CA 1
ATOM 2102 C C . ASP A 1 265 ? 24.800 49.791 -3.272 1.00 17.18 713 ASP A C 1
ATOM 2103 O O . ASP A 1 265 ? 25.337 50.908 -3.295 1.00 17.62 713 ASP A O 1
ATOM 2108 N N . ALA A 1 266 ? 24.314 49.253 -2.163 1.00 15.24 714 ALA A N 1
ATOM 2109 C CA . ALA A 1 266 ? 24.342 49.969 -0.889 1.00 13.81 714 ALA A CA 1
ATOM 2110 C C . ALA A 1 266 ? 25.748 49.983 -0.313 1.00 12.45 714 ALA A C 1
ATOM 2111 O O . ALA A 1 266 ? 26.473 49.000 -0.421 1.00 12.95 714 ALA A O 1
ATOM 2113 N N . MET A 1 267 ? 26.144 51.115 0.255 1.00 11.65 715 MET A N 1
ATOM 2114 C CA . MET A 1 267 ? 27.449 51.252 0.909 1.00 12.19 715 MET A CA 1
ATOM 2115 C C . MET A 1 267 ? 27.230 51.803 2.299 1.00 12.35 715 MET A C 1
ATOM 2116 O O . MET A 1 267 ? 26.227 52.486 2.545 1.00 11.66 715 MET A O 1
ATOM 2121 N N . THR A 1 268 ? 28.179 51.533 3.192 1.00 12.08 716 THR A N 1
ATOM 2122 C CA . THR A 1 268 ? 28.130 52.099 4.514 1.00 12.55 716 THR A CA 1
ATOM 2123 C C . THR A 1 268 ? 28.599 53.529 4.402 1.00 14.20 716 THR A C 1
ATOM 2124 O O . THR A 1 268 ? 29.302 53.889 3.447 1.00 13.71 716 THR A O 1
ATOM 2128 N N . ASP A 1 269 ? 28.182 54.352 5.357 1.00 14.67 717 ASP A N 1
ATOM 2129 C CA . ASP A 1 269 ? 28.273 55.797 5.204 1.00 15.00 717 ASP A CA 1
ATOM 2130 C C . ASP A 1 269 ? 29.403 56.408 6.019 1.00 14.88 717 ASP A C 1
ATOM 2131 O O . ASP A 1 269 ? 29.593 57.613 5.987 1.00 15.62 717 ASP A O 1
ATOM 2136 N N . GLY A 1 270 ? 30.154 55.580 6.743 1.00 15.51 718 GLY A N 1
ATOM 2137 C CA . GLY A 1 270 ? 31.417 56.011 7.347 1.00 15.92 718 GLY A CA 1
ATOM 2138 C C . GLY A 1 270 ? 32.519 56.159 6.310 1.00 16.72 718 GLY A C 1
ATOM 2139 O O . GLY A 1 270 ? 32.338 55.819 5.134 1.00 17.21 718 GLY A O 1
ATOM 2140 N N . GLU A 1 271 ? 33.664 56.686 6.728 1.00 17.86 719 GLU A N 1
ATOM 2141 C CA . GLU A 1 271 ? 34.777 56.895 5.796 1.00 18.77 719 GLU A CA 1
ATOM 2142 C C . GLU A 1 271 ? 35.501 55.572 5.478 1.00 18.50 719 GLU A C 1
ATOM 2143 O O . GLU A 1 271 ? 36.113 55.433 4.411 1.00 18.47 719 GLU A O 1
ATOM 2149 N N . ARG A 1 272 ? 35.384 54.598 6.388 1.00 17.74 720 ARG A N 1
ATOM 2150 C CA . ARG A 1 272 ? 35.731 53.205 6.097 1.00 16.35 720 ARG A CA 1
ATOM 2151 C C . ARG A 1 272 ? 34.560 52.518 5.370 1.00 15.13 720 ARG A C 1
ATOM 2152 O O . ARG A 1 272 ? 33.879 51.636 5.911 1.00 14.01 720 ARG A O 1
ATOM 2160 N N . GLU A 1 273 ? 34.302 52.989 4.156 1.00 13.77 721 GLU A N 1
ATOM 2161 C CA . GLU A 1 273 ? 33.178 52.533 3.358 1.00 14.51 721 GLU A CA 1
ATOM 2162 C C . GLU A 1 273 ? 33.343 51.057 2.967 1.00 14.02 721 GLU A C 1
ATOM 2163 O O . GLU A 1 273 ? 34.405 50.636 2.495 1.00 14.46 721 GLU A O 1
ATOM 2169 N N . ILE A 1 274 ? 32.320 50.260 3.253 1.00 12.52 722 ILE A N 1
ATOM 2170 C CA . ILE A 1 274 ? 32.226 48.901 2.730 1.00 11.41 722 ILE A CA 1
ATOM 2171 C C . ILE A 1 274 ? 30.852 48.645 2.106 1.00 11.14 722 ILE A C 1
ATOM 2172 O O . ILE A 1 274 ? 29.915 49.438 2.278 1.00 10.36 722 ILE A O 1
ATOM 2177 N N . ASP A 1 275 ? 30.767 47.563 1.341 1.00 10.26 723 ASP A N 1
ATOM 2178 C CA . ASP A 1 275 ? 29.522 47.106 0.745 1.00 10.54 723 ASP A CA 1
ATOM 2179 C C . ASP A 1 275 ? 28.468 46.783 1.805 1.00 11.63 723 ASP A C 1
ATOM 2180 O O . ASP A 1 275 ? 28.778 46.200 2.859 1.00 11.02 723 ASP A O 1
ATOM 2185 N N . GLY A 1 276 ? 27.248 47.268 1.564 1.00 12.17 724 GLY A N 1
ATOM 2186 C CA . GLY A 1 276 ? 26.113 47.050 2.458 1.00 11.38 724 GLY A CA 1
ATOM 2187 C C . GLY A 1 276 ? 26.014 45.609 2.899 1.00 12.58 724 GLY A C 1
ATOM 2188 O O . GLY A 1 276 ? 26.017 45.317 4.089 1.00 12.77 724 GLY A O 1
ATOM 2189 N N . ARG A 1 277 ? 26.026 44.701 1.932 1.00 12.95 725 ARG A N 1
ATOM 2190 C CA . ARG A 1 277 ? 25.942 43.272 2.211 1.00 13.67 725 ARG A CA 1
ATOM 2191 C C . ARG A 1 277 ? 27.086 42.724 3.065 1.00 13.74 725 ARG A C 1
ATOM 2192 O O . ARG A 1 277 ? 26.859 41.918 3.967 1.00 15.03 725 ARG A O 1
ATOM 2200 N N . GLN A 1 278 ? 28.309 43.178 2.815 1.00 14.83 726 GLN A N 1
ATOM 2201 C CA . GLN A 1 278 ? 29.446 42.739 3.626 1.00 14.55 726 GLN A CA 1
ATOM 2202 C C . GLN A 1 278 ? 29.294 43.232 5.062 1.00 13.77 726 GLN A C 1
ATOM 2203 O O . GLN A 1 278 ? 29.711 42.556 6.004 1.00 14.46 726 GLN A O 1
ATOM 2209 N N . PHE A 1 279 ? 28.676 44.398 5.228 1.00 11.97 727 PHE A N 1
ATOM 2210 C CA . PHE A 1 279 ? 28.410 44.926 6.564 1.00 11.93 727 PHE A CA 1
ATOM 2211 C C . PHE A 1 279 ? 27.559 43.969 7.400 1.00 11.31 727 PHE A C 1
ATOM 2212 O O . PHE A 1 279 ? 27.905 43.689 8.547 1.00 11.47 727 PHE A O 1
ATOM 2220 N N . TYR A 1 280 ? 26.567 43.351 6.762 1.00 10.45 728 TYR A N 1
ATOM 2221 C CA . TYR A 1 280 ? 25.686 42.372 7.408 1.00 11.39 728 TYR A CA 1
ATOM 2222 C C . TYR A 1 280 ? 26.353 41.020 7.682 1.00 12.81 728 TYR A C 1
ATOM 2223 O O . TYR A 1 280 ? 26.170 40.431 8.749 1.00 10.98 728 TYR A O 1
ATOM 2232 N N . LEU A 1 281 ? 27.128 40.533 6.717 1.00 15.34 729 LEU A N 1
ATOM 2233 C CA . LEU A 1 281 ? 27.940 39.340 6.938 1.00 16.77 729 LEU A CA 1
ATOM 2234 C C . LEU A 1 281 ? 28.846 39.563 8.145 1.00 16.21 729 LEU A C 1
ATOM 2235 O O . LEU A 1 281 ? 28.856 38.765 9.084 1.00 15.93 729 LEU A O 1
ATOM 2238 N N . ARG A 1 282 ? 29.537 40.696 8.171 1.00 15.57 730 ARG A N 1
ATOM 2239 C CA . ARG A 1 282 ? 30.391 40.997 9.319 1.00 15.54 730 ARG A CA 1
ATOM 2240 C C . ARG A 1 282 ? 29.584 41.128 10.616 1.00 16.49 730 ARG A C 1
ATOM 2241 O O . ARG A 1 282 ? 30.040 40.694 11.678 1.00 17.45 730 ARG A O 1
ATOM 2249 N N . LEU A 1 283 ? 28.380 41.699 10.518 1.00 16.24 731 LEU A N 1
ATOM 2250 C CA . LEU A 1 283 ? 27.471 41.803 11.659 1.00 15.03 731 LEU A CA 1
ATOM 2251 C C . LEU A 1 283 ? 27.147 40.412 12.213 1.00 15.17 731 LEU A C 1
ATOM 2252 O O . LEU A 1 283 ? 27.233 40.162 13.432 1.00 13.92 731 LEU A O 1
ATOM 2257 N N . ALA A 1 284 ? 26.756 39.525 11.300 1.00 14.13 732 ALA A N 1
ATOM 2258 C CA . ALA A 1 284 ? 26.414 38.152 11.624 1.00 14.10 732 ALA A CA 1
ATOM 2259 C C . ALA A 1 284 ? 27.574 37.436 12.302 1.00 15.06 732 ALA A C 1
ATOM 2260 O O . ALA A 1 284 ? 27.368 36.619 13.196 1.00 14.65 732 ALA A O 1
ATOM 2262 N N . GLN A 1 285 ? 28.789 37.743 11.850 1.00 16.39 733 GLN A N 1
ATOM 2263 C CA . GLN A 1 285 ? 30.003 37.095 12.344 1.00 18.30 733 GLN A CA 1
ATOM 2264 C C . GLN A 1 285 ? 30.304 37.552 13.740 1.00 18.19 733 GLN A C 1
ATOM 2265 O O . GLN A 1 285 ? 30.648 36.736 14.605 1.00 18.53 733 GLN A O 1
ATOM 2271 N N . ARG A 1 286 ? 30.221 38.865 13.945 1.00 17.78 734 ARG A N 1
ATOM 2272 C CA . ARG A 1 286 ? 30.369 39.424 15.274 1.00 17.31 734 ARG A CA 1
ATOM 2273 C C . ARG A 1 286 ? 29.389 38.781 16.265 1.00 17.52 734 ARG A C 1
ATOM 2274 O O . ARG A 1 286 ? 29.788 38.350 17.344 1.00 17.69 734 ARG A O 1
ATOM 2282 N N . ILE A 1 287 ? 28.108 38.748 15.895 1.00 16.72 735 ILE A N 1
ATOM 2283 C CA . ILE A 1 287 ? 27.071 38.105 16.687 1.00 16.20 735 ILE A CA 1
ATOM 2284 C C . ILE A 1 287 ? 27.424 36.668 17.099 1.00 18.09 735 ILE A C 1
ATOM 2285 O O . ILE A 1 287 ? 27.417 36.336 18.285 1.00 17.56 735 ILE A O 1
ATOM 2290 N N . MET A 1 288 ? 27.734 35.820 16.116 1.00 20.07 736 MET A N 1
ATOM 2291 C CA . MET A 1 288 ? 28.326 34.506 16.379 1.00 20.78 736 MET A CA 1
ATOM 2292 C C . MET A 1 288 ? 29.444 34.598 17.421 1.00 19.80 736 MET A C 1
ATOM 2293 O O . MET A 1 288 ? 29.434 33.893 18.408 1.00 20.93 736 MET A O 1
ATOM 2298 N N . HIS A 1 289 ? 30.383 35.499 17.208 1.00 18.97 737 HIS A N 1
ATOM 2299 C CA . HIS A 1 289 ? 31.499 35.646 18.119 1.00 19.30 737 HIS A CA 1
ATOM 2300 C C . HIS A 1 289 ? 31.052 36.054 19.522 1.00 18.76 737 HIS A C 1
ATOM 2301 O O . HIS A 1 289 ? 31.507 35.471 20.509 1.00 18.88 737 HIS A O 1
ATOM 2308 N N . LEU A 1 290 ? 30.102 36.985 19.619 1.00 17.21 738 LEU A N 1
ATOM 2309 C CA . LEU A 1 290 ? 29.618 37.400 20.941 1.00 16.63 738 LEU A CA 1
ATOM 2310 C C . LEU A 1 290 ? 28.866 36.292 21.694 1.00 16.01 738 LEU A C 1
ATOM 2311 O O . LEU A 1 290 ? 28.904 36.252 22.913 1.00 15.38 738 LEU A O 1
ATOM 2316 N N . PHE A 1 291 ? 28.218 35.375 20.979 1.00 16.71 739 PHE A N 1
ATOM 2317 C CA . PHE A 1 291 ? 27.556 34.240 21.630 1.00 18.16 739 PHE A CA 1
ATOM 2318 C C . PHE A 1 291 ? 28.544 33.194 22.131 1.00 19.88 739 PHE A C 1
ATOM 2319 O O . PHE A 1 291 ? 28.331 32.593 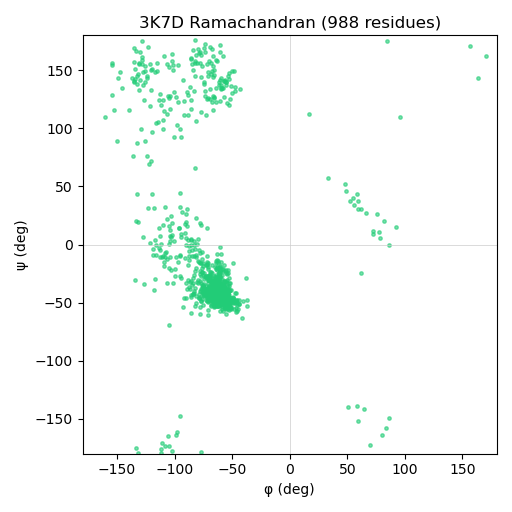23.185 1.00 19.91 739 PHE A O 1
ATOM 2327 N N . SER A 1 292 ? 29.592 32.939 21.357 1.00 20.85 740 SER A N 1
ATOM 2328 C CA . SER A 1 292 ? 30.321 31.690 21.497 1.00 24.93 740 SER A CA 1
ATOM 2329 C C . SER A 1 292 ? 31.669 31.840 22.201 1.00 26.90 740 SER A C 1
ATOM 2330 O O . SER A 1 292 ? 32.244 30.859 22.668 1.00 26.60 740 SER A O 1
ATOM 2333 N N . THR A 1 293 ? 32.205 33.054 22.232 1.00 29.81 741 THR A N 1
ATOM 2334 C CA . THR A 1 293 ? 33.495 33.252 22.848 1.00 33.77 741 THR A CA 1
ATOM 2335 C C . THR A 1 293 ? 33.428 32.974 24.351 1.00 36.34 741 THR A C 1
ATOM 2336 O O . THR A 1 293 ? 32.364 33.104 24.973 1.00 37.22 741 THR A O 1
ATOM 2340 N N . ARG A 1 294 ? 34.547 32.528 24.915 1.00 38.93 742 ARG A N 1
ATOM 2341 C CA . ARG A 1 294 ? 34.595 32.054 26.306 1.00 41.38 742 ARG A CA 1
ATOM 2342 C C . ARG A 1 294 ? 35.256 33.098 27.203 1.00 40.93 742 ARG A C 1
ATOM 2343 O O . ARG A 1 294 ? 36.396 33.477 26.973 1.00 42.08 742 ARG A O 1
ATOM 2351 N N . THR A 1 295 ? 34.508 33.640 28.157 1.00 40.77 743 THR A N 1
ATOM 2352 C CA . THR A 1 295 ? 35.113 34.490 29.186 1.00 39.75 743 THR A CA 1
ATOM 2353 C C . THR A 1 295 ? 35.034 33.784 30.533 1.00 39.64 743 THR A C 1
ATOM 2354 O O . THR A 1 295 ? 34.628 32.627 30.596 1.00 40.20 743 THR A O 1
ATOM 2358 N N . SER A 1 296 ? 35.475 34.455 31.595 1.00 39.84 744 SER A N 1
ATOM 2359 C CA . SER A 1 296 ? 35.448 33.874 32.938 1.00 39.46 744 SER A CA 1
ATOM 2360 C C . SER A 1 296 ? 34.155 33.108 33.165 1.00 37.49 744 SER A C 1
ATOM 2361 O O . SER A 1 296 ? 34.181 31.970 33.617 1.00 38.05 744 SER A O 1
ATOM 2364 N N . SER A 1 297 ? 33.024 33.722 32.837 1.00 35.53 745 SER A N 1
ATOM 2365 C CA . SER A 1 297 ? 31.733 33.076 33.084 1.00 34.48 745 SER A CA 1
ATOM 2366 C C . SER A 1 297 ? 31.258 32.234 31.904 1.00 32.22 745 SER A C 1
ATOM 2367 O O . SER A 1 297 ? 30.058 32.011 31.735 1.00 31.29 745 SER A O 1
ATOM 2370 N N . GLY A 1 298 ? 32.213 31.760 31.108 1.00 30.62 746 GLY A N 1
ATOM 2371 C CA . GLY A 1 298 ? 31.939 30.771 30.078 1.00 30.85 746 GLY A CA 1
ATOM 2372 C C . GLY A 1 298 ? 31.476 31.365 28.754 1.00 30.67 746 GLY A C 1
ATOM 2373 O O . GLY A 1 298 ? 31.878 32.479 28.371 1.00 29.57 746 GLY A O 1
ATOM 2374 N N . ILE A 1 299 ? 30.650 30.600 28.044 1.00 29.62 747 ILE A N 1
ATOM 2375 C CA . ILE A 1 299 ? 30.089 31.046 26.784 1.00 29.57 747 ILE A CA 1
ATOM 2376 C C . ILE A 1 299 ? 28.610 31.382 26.959 1.00 27.82 747 ILE A C 1
ATOM 2377 O O . ILE A 1 299 ? 27.974 30.918 27.900 1.00 27.00 747 ILE A O 1
ATOM 2382 N N . LEU A 1 300 ? 28.080 32.244 26.098 1.00 25.44 748 LEU A N 1
ATOM 2383 C CA . LEU A 1 300 ? 26.687 32.655 26.225 1.00 24.33 748 LEU A CA 1
ATOM 2384 C C . LEU A 1 300 ? 25.706 31.597 25.706 1.00 24.07 748 LEU A C 1
ATOM 2385 O O . LEU A 1 300 ? 24.859 31.137 26.454 1.00 24.40 748 LEU A O 1
ATOM 2390 N N . TYR A 1 301 ? 25.805 31.242 24.423 1.00 23.55 749 TYR A N 1
ATOM 2391 C CA . TYR A 1 301 ? 25.044 30.116 23.836 1.00 21.68 749 TYR A CA 1
ATOM 2392 C C . TYR A 1 301 ? 25.879 29.509 22.720 1.00 20.97 749 TYR A C 1
ATOM 2393 O O . TYR A 1 301 ? 26.513 30.247 21.966 1.00 19.25 749 TYR A O 1
ATOM 2402 N N . GLU A 1 302 ? 25.840 28.189 22.561 1.00 21.18 750 GLU A N 1
ATOM 2403 C CA . GLU A 1 302 ? 26.318 27.599 21.306 1.00 23.73 750 GLU A CA 1
ATOM 2404 C C . GLU A 1 302 ? 25.287 27.875 20.213 1.00 22.96 750 GLU A C 1
ATOM 2405 O O . GLU A 1 302 ? 24.090 27.681 20.418 1.00 24.03 750 GLU A O 1
ATOM 2411 N N . VAL A 1 303 ? 25.738 28.435 19.102 1.00 22.12 751 VAL A N 1
ATOM 2412 C CA . VAL A 1 303 ? 24.852 28.758 17.991 1.00 22.36 751 VAL A CA 1
ATOM 2413 C C . VAL A 1 303 ? 25.032 27.768 16.858 1.00 22.82 751 VAL A C 1
ATOM 2414 O O . VAL A 1 303 ? 26.147 27.544 16.392 1.00 22.47 751 VAL A O 1
ATOM 2418 N N . ASP A 1 304 ? 23.933 27.165 16.426 1.00 23.16 752 ASP A N 1
ATOM 2419 C CA . ASP A 1 304 ? 23.960 26.261 15.290 1.00 22.45 752 ASP A CA 1
ATOM 2420 C C . ASP A 1 304 ? 23.253 26.923 14.113 1.00 22.38 752 ASP A C 1
ATOM 2421 O O . ASP A 1 304 ? 22.035 27.148 14.157 1.00 21.97 752 ASP A O 1
ATOM 2426 N N . ALA A 1 305 ? 24.015 27.198 13.054 1.00 21.62 753 ALA A N 1
ATOM 2427 C CA . ALA A 1 305 ? 23.524 27.940 11.897 1.00 20.73 753 ALA A CA 1
ATOM 2428 C C . ALA A 1 305 ? 23.385 27.047 10.673 1.00 20.96 753 ALA A C 1
ATOM 2429 O O . ALA A 1 305 ? 23.272 27.551 9.545 1.00 21.25 753 ALA A O 1
ATOM 2431 N N . ARG A 1 306 ? 23.373 25.734 10.890 1.00 20.13 754 ARG A N 1
ATOM 2432 C CA . ARG A 1 306 ? 23.472 24.781 9.786 1.00 20.20 754 ARG A CA 1
ATOM 2433 C C . ARG A 1 306 ? 22.208 24.684 8.928 1.00 20.88 754 ARG A C 1
ATOM 2434 O O . ARG A 1 306 ? 22.280 24.232 7.800 1.00 21.84 754 ARG A O 1
ATOM 2442 N N . LEU A 1 307 ? 21.063 25.146 9.429 1.00 21.42 755 LEU A N 1
ATOM 2443 C CA . LEU A 1 307 ? 19.817 25.088 8.650 1.00 21.77 755 LEU A CA 1
ATOM 2444 C C . LEU A 1 307 ? 19.635 26.239 7.672 1.00 21.79 755 LEU A C 1
ATOM 2445 O O . LEU A 1 307 ? 18.587 26.338 7.027 1.00 23.52 755 LEU A O 1
ATOM 2450 N N . ARG A 1 308 ? 20.615 27.126 7.571 1.00 20.79 756 ARG A N 1
ATOM 2451 C CA . ARG A 1 308 ? 20.525 28.186 6.573 1.00 22.36 756 ARG A CA 1
ATOM 2452 C C . ARG A 1 308 ? 20.593 27.626 5.165 1.00 23.41 756 ARG A C 1
ATOM 2453 O O . ARG A 1 308 ? 21.067 26.515 4.950 1.00 23.51 756 ARG A O 1
ATOM 2461 N N . PRO A 1 309 ? 20.172 28.417 4.178 1.00 25.15 757 PRO A N 1
ATOM 2462 C CA . PRO A 1 309 ? 20.209 27.805 2.848 1.00 26.03 757 PRO A CA 1
ATOM 2463 C C . PRO A 1 309 ? 21.619 27.306 2.465 1.00 27.69 757 PRO A C 1
ATOM 2464 O O . PRO A 1 309 ? 22.599 28.044 2.594 1.00 28.71 757 PRO A O 1
ATOM 2468 N N . SER A 1 310 ? 21.700 26.032 2.069 1.00 29.59 758 SER A N 1
ATOM 2469 C CA . SER A 1 310 ? 22.943 25.351 1.661 1.00 29.93 758 SER A CA 1
ATOM 2470 C C . SER A 1 310 ? 23.844 24.891 2.813 1.00 30.84 758 SER A C 1
ATOM 2471 O O . SER A 1 310 ? 24.924 24.350 2.596 1.00 29.92 758 SER A O 1
ATOM 2474 N N . GLY A 1 311 ? 23.362 25.044 4.039 1.00 33.11 759 GLY A N 1
ATOM 2475 C CA . GLY A 1 311 ? 24.088 24.556 5.210 1.00 35.68 759 GLY A CA 1
ATOM 2476 C C . GLY A 1 311 ? 25.409 25.288 5.405 1.00 37.76 759 GLY A C 1
ATOM 2477 O O . GLY A 1 311 ? 25.495 26.507 5.194 1.00 37.39 759 GLY A O 1
ATOM 2478 N N . ALA A 1 312 ? 26.431 24.536 5.820 1.00 39.11 760 ALA A N 1
ATOM 2479 C CA . ALA A 1 312 ? 27.772 25.072 6.095 1.00 39.83 760 ALA A CA 1
ATOM 2480 C C . ALA A 1 312 ? 28.428 25.749 4.882 1.00 39.54 760 ALA A C 1
ATOM 2481 O O . ALA A 1 312 ? 29.399 26.488 5.024 1.00 40.25 760 ALA A O 1
ATOM 2483 N N . ALA A 1 313 ? 27.867 25.508 3.703 1.00 39.36 761 ALA A N 1
ATOM 2484 C CA . ALA A 1 313 ? 28.431 25.974 2.440 1.00 39.40 761 ALA A CA 1
ATOM 2485 C C . ALA A 1 313 ? 27.740 27.249 1.979 1.00 39.21 761 ALA A C 1
ATOM 2486 O O . ALA A 1 313 ? 28.141 27.870 0.984 1.00 39.38 761 ALA A O 1
ATOM 2488 N N . GLY A 1 314 ? 26.638 27.580 2.646 1.00 38.47 762 GLY A N 1
ATOM 2489 C CA . GLY A 1 314 ? 25.874 28.772 2.310 1.00 36.92 762 GLY A CA 1
ATOM 2490 C C . GLY A 1 314 ? 26.498 29.985 2.953 1.00 35.64 762 GLY A C 1
ATOM 2491 O O . GLY A 1 314 ? 27.256 29.866 3.909 1.00 35.28 762 GLY A O 1
ATOM 2492 N N . MET A 1 315 ? 26.236 31.147 2.370 1.00 35.97 763 MET A N 1
ATOM 2493 C CA . MET A 1 315 ? 26.574 32.435 2.975 1.00 35.57 763 MET A CA 1
ATOM 2494 C C . MET A 1 315 ? 26.055 32.465 4.409 1.00 33.11 763 MET A C 1
ATOM 2495 O O . MET A 1 315 ? 25.012 31.892 4.712 1.00 32.60 763 MET A O 1
ATOM 2500 N N . LEU A 1 316 ? 26.747 33.185 5.276 1.00 30.42 764 LEU A N 1
ATOM 2501 C CA . LEU A 1 316 ? 26.310 33.314 6.650 1.00 28.40 764 LEU A CA 1
ATOM 2502 C C . LEU A 1 316 ? 25.009 34.123 6.758 1.00 27.31 764 LEU A C 1
ATOM 2503 O O . LEU A 1 316 ? 24.271 33.998 7.732 1.00 27.01 764 LEU A O 1
ATOM 2508 N N . VAL A 1 317 ? 24.751 34.977 5.777 1.00 25.90 765 VAL A N 1
ATOM 2509 C CA . VAL A 1 317 ? 23.550 35.802 5.776 1.00 25.39 765 VAL A CA 1
ATOM 2510 C C . VAL A 1 317 ? 23.024 35.709 4.368 1.00 26.50 765 VAL A C 1
ATOM 2511 O O . VAL A 1 317 ? 23.813 35.719 3.434 1.00 28.10 765 VAL A O 1
ATOM 2515 N N . THR A 1 318 ? 21.710 35.599 4.206 1.00 26.09 766 THR A N 1
ATOM 2516 C CA . THR A 1 318 ? 21.099 35.566 2.877 1.00 25.67 766 THR A CA 1
ATOM 2517 C C . THR A 1 318 ? 20.207 36.782 2.780 1.00 24.00 766 THR A C 1
ATOM 2518 O O . THR A 1 318 ? 19.578 37.154 3.772 1.00 24.26 766 THR A O 1
ATOM 2522 N N . SER A 1 319 ? 20.065 37.327 1.577 1.00 20.33 767 SER A N 1
ATOM 2523 C CA . SER A 1 319 ? 18.997 38.269 1.332 1.00 19.25 767 SER A CA 1
ATOM 2524 C C . SER A 1 319 ? 17.666 37.547 1.442 1.00 17.75 767 SER A C 1
ATOM 2525 O O . SER A 1 319 ? 17.591 36.320 1.221 1.00 18.23 767 SER A O 1
ATOM 2528 N N . ALA A 1 320 ? 16.625 38.294 1.788 1.00 14.18 768 ALA A N 1
ATOM 2529 C CA . ALA A 1 320 ? 15.295 37.715 1.878 1.00 12.31 768 ALA A CA 1
ATOM 2530 C C . ALA A 1 320 ? 14.828 37.197 0.519 1.00 11.76 768 ALA A C 1
ATOM 2531 O O . ALA A 1 320 ? 14.255 36.114 0.412 1.00 11.00 768 ALA A O 1
ATOM 2533 N N . GLU A 1 321 ? 15.148 37.930 -0.533 1.00 11.74 769 GLU A N 1
ATOM 2534 C CA . GLU A 1 321 ? 14.800 37.478 -1.861 1.00 12.52 769 GLU A CA 1
ATOM 2535 C C . GLU A 1 321 ? 15.516 36.180 -2.299 1.00 11.32 769 GLU A C 1
ATOM 2536 O O . GLU A 1 321 ? 14.935 35.383 -3.012 1.00 9.45 769 GLU A O 1
ATOM 2542 N N . ALA A 1 322 ? 16.735 35.943 -1.817 1.00 10.51 770 ALA A N 1
ATOM 2543 C CA . ALA A 1 322 ? 17.458 34.714 -2.145 1.00 9.95 770 ALA A CA 1
ATOM 2544 C C . ALA A 1 322 ? 16.961 33.543 -1.291 1.00 10.05 770 ALA A C 1
ATOM 2545 O O . ALA A 1 322 ? 16.897 32.392 -1.752 1.00 9.90 770 ALA A O 1
ATOM 2547 N N . PHE A 1 323 ? 16.570 33.862 -0.064 1.00 9.45 771 PHE A N 1
ATOM 2548 C CA . PHE A 1 323 ? 15.951 32.897 0.841 1.00 9.56 771 PHE A CA 1
ATOM 2549 C C . PHE A 1 323 ? 14.629 32.394 0.251 1.00 11.53 771 PHE A C 1
ATOM 2550 O O . PHE A 1 323 ? 14.361 31.187 0.246 1.00 13.81 771 PHE A O 1
ATOM 2558 N N . ALA A 1 324 ? 13.830 33.304 -0.304 1.00 11.67 772 ALA A N 1
ATOM 2559 C CA . ALA A 1 324 ? 12.569 32.921 -0.926 1.00 11.31 772 ALA A CA 1
ATOM 2560 C C . ALA A 1 324 ? 12.820 32.057 -2.153 1.00 12.49 772 ALA A C 1
ATOM 2561 O O . ALA A 1 324 ? 12.218 30.987 -2.303 1.00 12.25 772 ALA A O 1
ATOM 2563 N N . ASP A 1 325 ? 13.668 32.542 -3.060 1.00 11.08 773 ASP A N 1
ATOM 2564 C CA . ASP A 1 325 ? 14.036 31.739 -4.206 1.00 11.64 773 ASP A CA 1
ATOM 2565 C C . ASP A 1 325 ? 14.466 30.315 -3.804 1.00 11.27 773 ASP A C 1
ATOM 2566 O O . ASP A 1 325 ? 13.976 29.324 -4.357 1.00 10.84 773 ASP A O 1
ATOM 2571 N N . TYR A 1 326 ? 15.310 30.206 -2.787 1.00 10.61 774 TYR A N 1
ATOM 2572 C CA . TYR A 1 326 ? 15.871 28.921 -2.414 1.00 10.78 774 TYR A CA 1
ATOM 2573 C C . TYR A 1 326 ? 14.772 27.983 -1.886 1.00 11.64 774 TYR A C 1
ATOM 2574 O O . TYR A 1 326 ? 14.652 26.812 -2.304 1.00 11.13 774 TYR A O 1
ATOM 2583 N N . GLN A 1 327 ? 13.913 28.535 -1.037 1.00 10.30 775 GLN A N 1
ATOM 2584 C CA . GLN A 1 327 ? 12.849 27.754 -0.438 1.00 10.13 775 GLN A CA 1
ATOM 2585 C C . GLN A 1 327 ? 11.878 27.216 -1.478 1.00 12.31 775 GLN A C 1
ATOM 2586 O O . GLN A 1 327 ? 11.422 26.052 -1.378 1.00 11.19 775 GLN A O 1
ATOM 2592 N N . LYS A 1 328 ? 11.556 28.057 -2.468 1.00 13.02 776 LYS A N 1
ATOM 2593 C CA . LYS A 1 328 ? 10.604 27.681 -3.505 1.00 14.90 776 LYS A CA 1
ATOM 2594 C C . LYS A 1 328 ? 11.235 26.690 -4.475 1.00 15.96 776 LYS A C 1
ATOM 2595 O O . LYS A 1 328 ? 10.602 25.712 -4.880 1.00 16.31 776 LYS A O 1
ATOM 2601 N N . ASN A 1 329 ? 12.486 26.946 -4.850 1.00 15.33 777 ASN A N 1
ATOM 2602 C CA . ASN A 1 329 ? 13.086 26.230 -5.952 1.00 16.14 777 ASN A CA 1
ATOM 2603 C C . ASN A 1 329 ? 14.085 25.107 -5.612 1.00 16.50 777 ASN A C 1
ATOM 2604 O O . ASN A 1 329 ? 14.276 24.215 -6.424 1.00 16.74 777 ASN A O 1
ATOM 2609 N N . GLU A 1 330 ? 14.690 25.126 -4.422 1.00 16.39 778 GLU A N 1
ATOM 2610 C CA . GLU A 1 330 ? 15.808 24.220 -4.122 1.00 16.78 778 GLU A CA 1
ATOM 2611 C C . GLU A 1 330 ? 15.599 23.399 -2.854 1.00 16.17 778 GLU A C 1
ATOM 2612 O O . GLU A 1 330 ? 16.129 22.307 -2.744 1.00 15.77 778 GLU A O 1
ATOM 2618 N N . ALA A 1 331 ? 14.932 23.977 -1.856 1.00 14.42 779 ALA A N 1
ATOM 2619 C CA . ALA A 1 331 ? 14.827 23.348 -0.549 1.00 13.28 779 ALA A CA 1
ATOM 2620 C C . ALA A 1 331 ? 14.202 21.964 -0.667 1.00 13.40 779 ALA A C 1
ATOM 2621 O O . ALA A 1 331 ? 13.250 21.772 -1.432 1.00 12.63 779 ALA A O 1
ATOM 2623 N N . TRP A 1 332 ? 14.724 21.011 0.108 1.00 11.92 780 TRP A N 1
ATOM 2624 C CA . TRP A 1 332 ? 14.074 19.712 0.273 1.00 10.34 780 TRP A CA 1
ATOM 2625 C C . TRP A 1 332 ? 12.889 19.802 1.216 1.00 10.09 780 TRP A C 1
ATOM 2626 O O . TRP A 1 332 ? 12.796 20.707 2.053 1.00 10.31 780 TRP A O 1
ATOM 2637 N N . THR A 1 333 ? 12.039 18.797 1.159 1.00 9.34 781 THR A N 1
ATOM 2638 C CA . THR A 1 333 ? 10.938 18.693 2.103 1.00 10.13 781 THR A CA 1
ATOM 2639 C C . THR A 1 333 ? 11.397 18.744 3.564 1.00 11.65 781 THR A C 1
ATOM 2640 O O . THR A 1 333 ? 10.752 19.382 4.427 1.00 12.75 781 THR A O 1
ATOM 2644 N N . TRP A 1 334 ? 12.507 18.081 3.857 1.00 10.13 782 TRP A N 1
ATOM 2645 C CA . TRP A 1 334 ? 13.009 18.117 5.224 1.00 10.59 782 TRP A CA 1
ATOM 2646 C C . TRP A 1 334 ? 13.355 19.534 5.655 1.00 10.24 782 TRP A C 1
ATOM 2647 O O . TRP A 1 334 ? 13.194 19.895 6.824 1.00 10.09 782 TRP A O 1
ATOM 2658 N N . GLU A 1 335 ? 13.753 20.360 4.691 1.00 10.44 783 GLU A N 1
ATOM 2659 C CA . GLU A 1 335 ? 13.972 21.789 4.960 1.00 10.26 783 GLU A CA 1
ATOM 2660 C C . GLU A 1 335 ? 12.678 22.543 5.194 1.00 10.69 783 GLU A C 1
ATOM 2661 O O . GLU A 1 335 ? 12.626 23.429 6.057 1.00 10.34 783 GLU A O 1
ATOM 2667 N N . HIS A 1 336 ? 11.632 22.181 4.443 1.00 10.53 784 HIS A N 1
ATOM 2668 C CA . HIS A 1 336 ? 10.310 22.781 4.636 1.00 10.35 784 HIS A CA 1
ATOM 2669 C C . HIS A 1 336 ? 9.733 22.339 5.982 1.00 11.69 784 HIS A C 1
ATOM 2670 O O . HIS A 1 336 ? 9.176 23.152 6.731 1.00 12.99 784 HIS A O 1
ATOM 2677 N N . GLN A 1 337 ? 9.840 21.048 6.284 1.00 11.86 785 GLN A N 1
ATOM 2678 C CA . GLN A 1 337 ? 9.539 20.559 7.631 1.00 13.15 785 GLN A CA 1
ATOM 2679 C C . GLN A 1 337 ? 10.186 21.463 8.692 1.00 14.19 785 GLN A C 1
ATOM 2680 O O . GLN A 1 337 ? 9.524 21.954 9.606 1.00 16.01 785 GLN A O 1
ATOM 2686 N N . ALA A 1 338 ? 11.497 21.617 8.601 1.00 13.92 786 ALA A N 1
ATOM 2687 C CA . ALA A 1 338 ? 12.222 22.360 9.607 1.00 14.25 786 ALA A CA 1
ATOM 2688 C C . ALA A 1 338 ? 11.629 23.765 9.683 1.00 14.53 786 ALA A C 1
ATOM 2689 O O . ALA A 1 338 ? 11.601 24.387 10.757 1.00 13.65 786 ALA A O 1
ATOM 2691 N N . LEU A 1 339 ? 11.133 24.258 8.541 1.00 13.52 787 LEU A N 1
ATOM 2692 C CA . LEU A 1 339 ? 10.683 25.638 8.468 1.00 12.65 787 LEU A CA 1
ATOM 2693 C C . LEU A 1 339 ? 9.337 25.841 9.146 1.00 12.53 787 LEU A C 1
ATOM 2694 O O . LEU A 1 339 ? 8.992 26.962 9.488 1.00 12.76 787 LEU A O 1
ATOM 2699 N N . VAL A 1 340 ? 8.567 24.774 9.333 1.00 12.22 788 VAL A N 1
ATOM 2700 C CA . VAL A 1 340 ? 7.318 24.866 10.108 1.00 12.68 788 VAL A CA 1
ATOM 2701 C C . VAL A 1 340 ? 7.586 25.504 11.491 1.00 13.63 788 VAL A C 1
ATOM 2702 O O . VAL A 1 340 ? 6.753 26.221 12.067 1.00 13.69 788 VAL A O 1
ATOM 2706 N N . ARG A 1 341 ? 8.802 25.294 11.960 1.00 13.52 789 ARG A N 1
ATOM 2707 C CA . ARG A 1 341 ? 9.184 25.537 13.325 1.00 15.17 789 ARG A CA 1
ATOM 2708 C C . ARG A 1 341 ? 9.861 26.917 13.453 1.00 16.08 789 ARG A C 1
ATOM 2709 O O . ARG A 1 341 ? 9.977 27.466 14.555 1.00 18.14 789 ARG A O 1
ATOM 2717 N N . ALA A 1 342 ? 10.255 27.491 12.316 1.00 13.71 790 ALA A N 1
ATOM 2718 C CA . ALA A 1 342 ? 11.007 28.736 12.280 1.00 11.71 790 ALA A CA 1
ATOM 2719 C C . ALA A 1 342 ? 10.113 29.962 12.523 1.00 12.04 790 ALA A C 1
ATOM 2720 O O . ALA A 1 342 ? 8.989 30.036 12.005 1.00 11.30 790 ALA A O 1
ATOM 2722 N N . ARG A 1 343 ? 10.660 30.963 13.214 1.00 10.02 791 ARG A N 1
ATOM 2723 C CA . ARG A 1 343 ? 9.983 32.247 13.389 1.00 9.86 791 ARG A CA 1
ATOM 2724 C C . ARG A 1 343 ? 11.021 33.335 13.625 1.00 8.99 791 ARG A C 1
ATOM 2725 O O . ARG A 1 343 ? 12.142 33.062 14.088 1.00 8.44 791 ARG A O 1
ATOM 2733 N N . VAL A 1 344 ? 10.657 34.564 13.287 1.00 7.36 792 VAL A N 1
ATOM 2734 C CA . VAL A 1 344 ? 11.564 35.674 13.460 1.00 7.14 792 VAL A CA 1
ATOM 2735 C C . VAL A 1 344 ? 11.689 35.950 14.938 1.00 9.03 792 VAL A C 1
ATOM 2736 O O . VAL A 1 344 ? 10.681 36.131 15.612 1.00 9.94 792 VAL A O 1
ATOM 2740 N N . VAL A 1 345 ? 12.920 35.977 15.447 1.00 10.00 793 VAL A N 1
ATOM 2741 C CA . VAL A 1 345 ? 13.158 36.318 16.865 1.00 9.74 793 VAL A CA 1
ATOM 2742 C C . VAL A 1 345 ? 13.852 37.664 17.030 1.00 9.24 793 VAL A C 1
ATOM 2743 O O . VAL A 1 345 ? 13.977 38.161 18.140 1.00 9.31 793 VAL A O 1
ATOM 2747 N N . TYR A 1 346 ? 14.340 38.230 15.931 1.00 8.87 794 TYR A N 1
ATOM 2748 C CA . TYR A 1 346 ? 14.780 39.618 15.927 1.00 8.73 794 TYR A CA 1
ATOM 2749 C C . TYR A 1 346 ? 14.669 40.162 14.507 1.00 9.47 794 TYR A C 1
ATOM 2750 O O . TYR A 1 346 ? 15.139 39.525 13.567 1.00 11.07 794 TYR A O 1
ATOM 2759 N N . GLY A 1 347 ? 14.011 41.299 14.337 1.00 7.79 795 GLY A N 1
ATOM 2760 C CA . GLY A 1 347 ? 13.953 41.937 13.029 1.00 10.36 795 GLY A CA 1
ATOM 2761 C C . GLY A 1 347 ? 12.969 43.093 12.976 1.00 11.26 795 GLY A C 1
ATOM 2762 O O . GLY A 1 347 ? 12.107 43.209 13.819 1.00 13.10 795 GLY A O 1
ATOM 2763 N N . ASP A 1 348 ? 13.078 43.965 11.992 1.00 11.98 796 ASP A N 1
ATOM 2764 C CA . ASP A 1 348 ? 12.123 45.052 11.922 1.00 11.11 796 ASP A CA 1
ATOM 2765 C C . ASP A 1 348 ? 10.829 44.604 11.244 1.00 11.18 796 ASP A C 1
ATOM 2766 O O . ASP A 1 348 ? 10.708 43.455 10.808 1.00 10.82 796 ASP A O 1
ATOM 2771 N N . PRO A 1 349 ? 9.831 45.493 11.187 1.00 11.16 797 PRO A N 1
ATOM 2772 C CA . PRO A 1 349 ? 8.548 45.003 10.653 1.00 10.56 797 PRO A CA 1
ATOM 2773 C C . PRO A 1 349 ? 8.635 44.613 9.177 1.00 10.00 797 PRO A C 1
ATOM 2774 O O . PRO A 1 349 ? 8.045 43.623 8.774 1.00 9.33 797 PRO A O 1
ATOM 2778 N N . GLN A 1 350 ? 9.364 45.380 8.371 1.00 9.93 798 GLN A N 1
ATOM 2779 C CA . GLN A 1 350 ? 9.453 45.049 6.958 1.00 9.95 798 GLN A CA 1
ATOM 2780 C C . GLN A 1 350 ? 10.003 43.624 6.722 1.00 9.41 798 GLN A C 1
ATOM 2781 O O . GLN A 1 350 ? 9.327 42.755 6.153 1.00 8.53 798 GLN A O 1
ATOM 2787 N N . LEU A 1 351 ? 11.198 43.365 7.241 1.00 9.09 799 LEU A N 1
ATOM 2788 C CA . LEU A 1 351 ? 11.821 42.045 7.150 1.00 7.74 799 LEU A CA 1
ATOM 2789 C C . LEU A 1 351 ? 10.999 40.916 7.799 1.00 7.36 799 LEU A C 1
ATOM 2790 O O . LEU A 1 351 ? 10.970 39.794 7.290 1.00 5.66 799 LEU A O 1
ATOM 2795 N N . THR A 1 352 ? 10.321 41.209 8.913 1.00 7.90 800 THR A N 1
ATOM 2796 C CA . THR A 1 352 ? 9.411 40.225 9.541 1.00 8.14 800 THR A CA 1
ATOM 2797 C C . THR A 1 352 ? 8.262 39.875 8.582 1.00 7.95 800 THR A C 1
ATOM 2798 O O . THR A 1 352 ? 7.922 38.702 8.376 1.00 7.69 800 THR A O 1
ATOM 2802 N N . ALA A 1 353 ? 7.719 40.906 7.946 1.00 6.36 801 ALA A N 1
ATOM 2803 C CA . ALA A 1 353 ? 6.658 40.732 6.976 1.00 6.41 801 ALA A CA 1
ATOM 2804 C C . ALA A 1 353 ? 7.190 39.866 5.831 1.00 8.15 801 ALA A C 1
ATOM 2805 O O . ALA A 1 353 ? 6.525 38.911 5.378 1.00 10.48 801 ALA A O 1
ATOM 2807 N N . HIS A 1 354 ? 8.403 40.170 5.386 1.00 7.46 802 HIS A N 1
ATOM 2808 C CA . HIS A 1 354 ? 8.995 39.425 4.290 1.00 7.37 802 HIS A CA 1
ATOM 2809 C C . HIS A 1 354 ? 9.146 37.951 4.662 1.00 7.96 802 HIS A C 1
ATOM 2810 O O . HIS A 1 354 ? 8.741 37.069 3.913 1.00 8.63 802 HIS A O 1
ATOM 2817 N N . PHE A 1 355 ? 9.755 37.675 5.809 1.00 7.47 803 PHE A N 1
ATOM 2818 C CA . PHE A 1 355 ? 9.879 36.294 6.230 1.00 8.37 803 PHE A CA 1
ATOM 2819 C C . PHE A 1 355 ? 8.509 35.615 6.370 1.00 9.31 803 PHE A C 1
ATOM 2820 O O . PHE A 1 355 ? 8.328 34.482 5.943 1.00 10.17 803 PHE A O 1
ATOM 2828 N N . ASP A 1 356 ? 7.556 36.299 7.001 1.00 10.59 804 ASP A N 1
ATOM 2829 C CA . ASP A 1 356 ? 6.275 35.668 7.347 1.00 11.11 804 ASP A CA 1
ATOM 2830 C C . ASP A 1 356 ? 5.511 35.231 6.087 1.00 10.77 804 ASP A C 1
ATOM 2831 O O . ASP A 1 356 ? 4.996 34.110 6.014 1.00 10.59 804 ASP A O 1
ATOM 2836 N N . ALA A 1 357 ? 5.484 36.114 5.092 1.00 10.05 805 ALA A N 1
ATOM 2837 C CA . ALA A 1 357 ? 4.817 35.842 3.841 1.00 9.64 805 ALA A CA 1
ATOM 2838 C C . ALA A 1 357 ? 5.559 34.752 3.070 1.00 10.43 805 ALA A C 1
ATOM 2839 O O . ALA A 1 357 ? 4.925 33.882 2.458 1.00 9.89 805 ALA A O 1
ATOM 2841 N N . VAL A 1 358 ? 6.890 34.763 3.124 1.00 9.33 806 VAL A N 1
ATOM 2842 C CA . VAL A 1 358 ? 7.638 33.674 2.498 1.00 9.94 806 VAL A CA 1
ATOM 2843 C C . VAL A 1 358 ? 7.348 32.302 3.119 1.00 10.87 806 VAL A C 1
ATOM 2844 O O . VAL A 1 358 ? 6.963 31.352 2.422 1.00 10.54 806 VAL A O 1
ATOM 2848 N N . ARG A 1 359 ? 7.461 32.217 4.436 1.00 10.67 807 ARG A N 1
ATOM 2849 C CA . ARG A 1 359 ? 7.189 30.968 5.106 1.00 10.98 807 ARG A CA 1
ATOM 2850 C C . ARG A 1 359 ? 5.730 30.549 4.849 1.00 10.60 807 ARG A C 1
ATOM 2851 O O . ARG A 1 359 ? 5.448 29.379 4.619 1.00 10.68 807 ARG A O 1
ATOM 2859 N N . ARG A 1 360 ? 4.810 31.505 4.894 1.00 10.96 808 ARG A N 1
ATOM 2860 C CA . ARG A 1 360 ? 3.391 31.188 4.745 1.00 11.05 808 ARG A CA 1
ATOM 2861 C C . ARG A 1 360 ? 3.171 30.574 3.377 1.00 12.20 808 ARG A C 1
ATOM 2862 O O . ARG A 1 360 ? 2.329 29.687 3.205 1.00 13.51 808 ARG A O 1
ATOM 2870 N N . GLU A 1 361 ? 3.936 31.057 2.406 1.00 12.43 809 GLU A N 1
ATOM 2871 C CA . GLU A 1 361 ? 3.781 30.630 1.038 1.00 14.77 809 GLU A CA 1
ATOM 2872 C C . GLU A 1 361 ? 4.370 29.243 0.836 1.00 14.30 809 GLU A C 1
ATOM 2873 O O . GLU A 1 361 ? 3.791 28.435 0.119 1.00 15.30 809 GLU A O 1
ATOM 2879 N N . ILE A 1 362 ? 5.480 28.950 1.509 1.00 14.16 810 ILE A N 1
ATOM 2880 C CA . ILE A 1 362 ? 5.990 27.585 1.550 1.00 14.51 810 ILE A CA 1
ATOM 2881 C C . ILE A 1 362 ? 5.092 26.581 2.295 1.00 15.19 810 ILE A C 1
ATOM 2882 O O . ILE A 1 362 ? 4.848 25.481 1.794 1.00 15.03 810 ILE A O 1
ATOM 2887 N N . MET A 1 363 ? 4.557 26.961 3.454 1.00 14.60 811 MET A N 1
ATOM 2888 C CA . MET A 1 363 ? 3.633 26.067 4.155 1.00 14.54 811 MET A CA 1
ATOM 2889 C C . MET A 1 363 ? 2.492 25.634 3.232 1.00 15.76 811 MET A C 1
ATOM 2890 O O . MET A 1 363 ? 2.214 24.437 3.099 1.00 16.54 811 MET A O 1
ATOM 2895 N N . THR A 1 364 ? 1.874 26.607 2.554 1.00 15.01 812 THR A N 1
ATOM 2896 C CA . THR A 1 364 ? 0.627 26.379 1.820 1.00 12.89 812 THR A CA 1
ATOM 2897 C C . THR A 1 364 ? 0.831 25.935 0.361 1.00 13.36 812 THR A C 1
ATOM 2898 O O . THR A 1 364 ? -0.109 26.007 -0.443 1.00 12.35 812 THR A O 1
ATOM 2902 N N . LEU A 1 365 ? 2.040 25.494 0.008 1.00 12.62 813 LEU A N 1
ATOM 2903 C CA . LEU A 1 365 ? 2.215 24.798 -1.266 1.00 12.15 813 LEU A CA 1
ATOM 2904 C C . LEU A 1 365 ? 1.339 23.562 -1.295 1.00 11.06 813 LEU A C 1
ATOM 2905 O O . LEU A 1 365 ? 1.267 22.824 -0.316 1.00 10.83 813 LEU A O 1
ATOM 2910 N N . PRO A 1 366 ? 0.640 23.354 -2.410 1.00 11.22 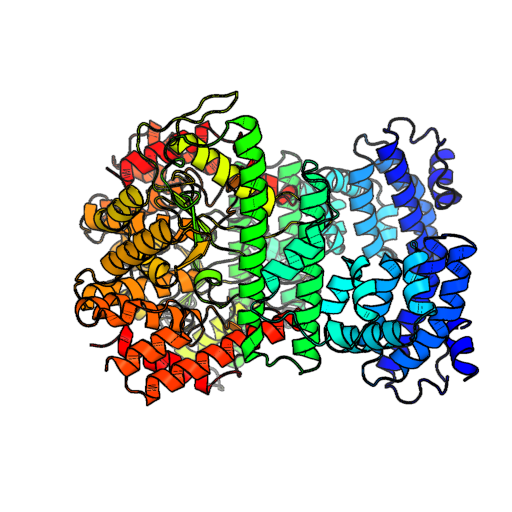814 PRO A N 1
ATOM 2911 C CA . PRO A 1 366 ? -0.065 22.101 -2.593 1.00 11.50 814 PRO A CA 1
ATOM 2912 C C . PRO A 1 366 ? 0.935 20.952 -2.733 1.00 11.60 814 PRO A C 1
ATOM 2913 O O . PRO A 1 366 ? 1.878 21.040 -3.521 1.00 12.04 814 PRO A O 1
ATOM 2917 N N . ARG A 1 367 ? 0.758 19.910 -1.928 1.00 11.98 815 ARG A N 1
ATOM 2918 C CA . ARG A 1 367 ? 1.674 18.779 -1.910 1.00 11.94 815 ARG A CA 1
ATOM 2919 C C . ARG A 1 367 ? 0.859 17.521 -2.089 1.00 12.94 815 ARG A C 1
ATOM 2920 O O . ARG A 1 367 ? -0.210 17.395 -1.495 1.00 14.68 815 ARG A O 1
ATOM 2928 N N . GLU A 1 368 ? 1.345 16.596 -2.913 1.00 12.70 816 GLU A N 1
ATOM 2929 C CA . GLU A 1 368 ? 0.709 15.296 -3.051 1.00 12.34 816 GLU A CA 1
ATOM 2930 C C . GLU A 1 368 ? 0.782 14.529 -1.749 1.00 11.57 816 GLU A C 1
ATOM 2931 O O . GLU A 1 368 ? 1.865 14.297 -1.230 1.00 13.18 816 GLU A O 1
ATOM 2937 N N . GLY A 1 369 ? -0.370 14.129 -1.227 1.00 10.51 817 GLY A N 1
ATOM 2938 C CA . GLY A 1 369 ? -0.471 13.681 0.162 1.00 10.62 817 GLY A CA 1
ATOM 2939 C C . GLY A 1 369 ? 0.422 12.499 0.493 1.00 10.55 817 GLY A C 1
ATOM 2940 O O . GLY A 1 369 ? 1.253 12.575 1.407 1.00 8.35 817 GLY A O 1
ATOM 2941 N N . LYS A 1 370 ? 0.273 11.419 -0.272 1.00 10.46 818 LYS A N 1
ATOM 2942 C CA . LYS A 1 370 ? 1.018 10.181 -0.018 1.00 11.49 818 LYS A CA 1
ATOM 2943 C C . LYS A 1 370 ? 2.505 10.285 -0.308 1.00 10.77 818 LYS A C 1
ATOM 2944 O O . LYS A 1 370 ? 3.313 9.756 0.453 1.00 12.71 818 LYS A O 1
ATOM 2950 N N . THR A 1 371 ? 2.874 11.000 -1.362 1.00 8.98 819 THR A N 1
ATOM 2951 C CA . THR A 1 371 ? 4.281 11.326 -1.593 1.00 9.03 819 THR A CA 1
ATOM 2952 C C . THR A 1 371 ? 4.951 12.011 -0.388 1.00 8.98 819 THR A C 1
ATOM 2953 O O . THR A 1 371 ? 6.007 11.587 0.087 1.00 7.77 819 THR A O 1
ATOM 2957 N N . LEU A 1 372 ? 4.292 13.023 0.162 1.00 8.41 820 LEU A N 1
ATOM 2958 C CA . LEU A 1 372 ? 4.806 13.696 1.337 1.00 7.29 820 LEU A CA 1
ATOM 2959 C C . LEU A 1 372 ? 4.877 12.748 2.553 1.00 7.90 820 LEU A C 1
ATOM 2960 O O . LEU A 1 372 ? 5.806 12.801 3.372 1.00 7.23 820 LEU A O 1
ATOM 2965 N N . GLN A 1 373 ? 3.874 11.903 2.683 1.00 8.36 821 GLN A N 1
ATOM 2966 C CA . GLN A 1 373 ? 3.764 11.056 3.851 1.00 10.11 821 GLN A CA 1
ATOM 2967 C C . GLN A 1 373 ? 4.936 10.077 3.789 1.00 11.04 821 GLN A C 1
ATOM 2968 O O . GLN A 1 373 ? 5.604 9.824 4.799 1.00 11.16 821 GLN A O 1
ATOM 2974 N N . THR A 1 374 ? 5.165 9.537 2.589 1.00 11.64 822 THR A N 1
ATOM 2975 C CA . THR A 1 374 ? 6.289 8.650 2.306 1.00 10.62 822 THR A CA 1
ATOM 2976 C C . THR A 1 374 ? 7.625 9.322 2.620 1.00 10.52 822 THR A C 1
ATOM 2977 O O . THR A 1 374 ? 8.445 8.730 3.288 1.00 11.74 822 THR A O 1
ATOM 2981 N N . GLU A 1 375 ? 7.790 10.582 2.223 1.00 9.81 823 GLU A N 1
ATOM 2982 C CA . GLU A 1 375 ? 9.015 11.350 2.465 1.00 11.31 823 GLU A CA 1
ATOM 2983 C C . GLU A 1 375 ? 9.263 11.555 3.957 1.00 12.42 823 GLU A C 1
ATOM 2984 O O . GLU A 1 375 ? 10.412 11.522 4.416 1.00 12.75 823 GLU A O 1
ATOM 2990 N N . VAL A 1 376 ? 8.208 11.910 4.689 1.00 11.07 824 VAL A N 1
ATOM 2991 C CA . VAL A 1 376 ? 8.365 12.239 6.091 1.00 9.24 824 VAL A CA 1
ATOM 2992 C C . VAL A 1 376 ? 8.647 10.965 6.859 1.00 10.47 824 VAL A C 1
ATOM 2993 O O . VAL A 1 376 ? 9.553 10.935 7.691 1.00 11.30 824 VAL A O 1
ATOM 2997 N N . ARG A 1 377 ? 7.910 9.894 6.552 1.00 10.48 825 ARG A N 1
ATOM 2998 C CA . ARG A 1 377 ? 8.140 8.613 7.233 1.00 10.14 825 ARG A CA 1
ATOM 2999 C C . ARG A 1 377 ? 9.566 8.108 6.987 1.00 10.14 825 ARG A C 1
ATOM 3000 O O . ARG A 1 377 ? 10.255 7.755 7.929 1.00 10.23 825 ARG A O 1
ATOM 3008 N N . GLU A 1 378 ? 10.018 8.079 5.731 1.00 11.01 826 GLU A N 1
ATOM 3009 C CA . GLU A 1 378 ? 11.397 7.617 5.418 1.00 11.22 826 GLU A CA 1
ATOM 3010 C C . GLU A 1 378 ? 12.482 8.434 6.171 1.00 12.05 826 GLU A C 1
ATOM 3011 O O . GLU A 1 378 ? 13.415 7.878 6.758 1.00 12.23 826 GLU A O 1
ATOM 3017 N N . MET A 1 379 ? 12.243 9.730 6.307 1.00 11.79 827 MET A N 1
ATOM 3018 C CA . MET A 1 379 ? 13.191 10.610 6.953 1.00 13.39 827 MET A CA 1
ATOM 3019 C C . MET A 1 379 ? 13.258 10.354 8.464 1.00 12.75 827 MET A C 1
ATOM 3020 O O . MET A 1 379 ? 14.351 10.258 9.045 1.00 12.76 827 MET A O 1
ATOM 3025 N N . ARG A 1 380 ? 12.085 10.268 9.091 1.00 11.74 828 ARG A N 1
ATOM 3026 C CA . ARG A 1 380 ? 11.964 9.862 10.483 1.00 10.25 828 ARG A CA 1
ATOM 3027 C C . ARG A 1 380 ? 12.757 8.582 10.763 1.00 10.29 828 ARG A C 1
ATOM 3028 O O . ARG A 1 380 ? 13.561 8.535 11.683 1.00 8.65 828 ARG A O 1
ATOM 3036 N N . GLU A 1 381 ? 12.560 7.563 9.937 1.00 10.23 829 GLU A N 1
ATOM 3037 C CA . GLU A 1 381 ? 13.185 6.264 10.179 1.00 10.73 829 GLU A CA 1
ATOM 3038 C C . GLU A 1 381 ? 14.713 6.318 10.075 1.00 10.57 829 GLU A C 1
ATOM 3039 O O . GLU A 1 381 ? 15.418 5.688 10.883 1.00 8.70 829 GLU A O 1
ATOM 3045 N N . LYS A 1 382 ? 15.207 7.077 9.087 1.00 9.59 830 LYS A N 1
ATOM 3046 C CA . LYS A 1 382 ? 16.632 7.315 8.947 1.00 9.38 830 LYS A CA 1
ATOM 3047 C C . LYS A 1 382 ? 17.197 8.076 10.159 1.00 9.85 830 LYS A C 1
ATOM 3048 O O . LYS A 1 382 ? 18.181 7.638 10.734 1.00 8.66 830 LYS A O 1
ATOM 3054 N N . MET A 1 383 ? 16.529 9.135 10.615 1.00 9.57 831 MET A N 1
ATOM 3055 C CA . MET A 1 383 ? 16.950 9.765 11.867 1.00 11.83 831 MET A CA 1
ATOM 3056 C C . MET A 1 383 ? 17.001 8.779 13.033 1.00 13.12 831 MET A C 1
ATOM 3057 O O . MET A 1 383 ? 17.927 8.817 13.845 1.00 13.80 831 MET A O 1
ATOM 3062 N N . ARG A 1 384 ? 16.028 7.877 13.105 1.00 12.90 832 ARG A N 1
ATOM 3063 C CA . ARG A 1 384 ? 15.920 7.020 14.271 1.00 13.93 832 ARG A CA 1
ATOM 3064 C C . ARG A 1 384 ? 17.058 6.006 14.312 1.00 15.03 832 ARG A C 1
ATOM 3065 O O . ARG A 1 384 ? 17.511 5.617 15.399 1.00 16.60 832 ARG A O 1
ATOM 3073 N N . ALA A 1 385 ? 17.574 5.646 13.142 1.00 14.46 833 ALA A N 1
ATOM 3074 C CA . ALA A 1 385 ? 18.722 4.762 13.074 1.00 16.23 833 ALA A CA 1
ATOM 3075 C C . ALA A 1 385 ? 20.024 5.423 13.535 1.00 17.66 833 ALA A C 1
ATOM 3076 O O . ALA A 1 385 ? 20.949 4.732 13.922 1.00 17.58 833 ALA A O 1
ATOM 3078 N N . HIS A 1 386 ? 20.076 6.753 13.553 1.00 20.26 834 HIS A N 1
ATOM 3079 C CA . HIS A 1 386 ? 21.329 7.457 13.851 1.00 22.94 834 HIS A CA 1
ATOM 3080 C C . HIS A 1 386 ? 21.283 8.215 15.168 1.00 24.15 834 HIS A C 1
ATOM 3081 O O . HIS A 1 386 ? 22.294 8.757 15.602 1.00 24.99 834 HIS A O 1
ATOM 3088 N N . LEU A 1 387 ? 20.101 8.339 15.755 1.00 25.02 835 LEU A N 1
ATOM 3089 C CA . LEU A 1 387 ? 19.900 9.322 16.806 1.00 26.92 835 LEU A CA 1
ATOM 3090 C C . LEU A 1 387 ? 19.314 8.722 18.075 1.00 27.47 835 LEU A C 1
ATOM 3091 O O . LEU A 1 387 ? 18.500 7.800 18.039 1.00 28.05 835 LEU A O 1
ATOM 3096 N N . GLY A 1 388 ? 19.684 9.305 19.200 1.00 28.55 836 GLY A N 1
ATOM 3097 C CA . GLY A 1 388 ? 19.161 8.862 20.469 1.00 30.33 836 GLY A CA 1
ATOM 3098 C C . GLY A 1 388 ? 19.948 7.694 21.008 1.00 31.36 836 GLY A C 1
ATOM 3099 O O . GLY A 1 388 ? 20.884 7.202 20.364 1.00 32.49 836 GLY A O 1
ATOM 3100 N N . ASN A 1 389 ? 19.598 7.288 22.225 1.00 31.55 837 ASN A N 1
ATOM 3101 C CA . ASN A 1 389 ? 20.122 6.070 22.838 1.00 30.96 837 ASN A CA 1
ATOM 3102 C C . ASN A 1 389 ? 19.716 4.790 22.072 1.00 31.17 837 ASN A C 1
ATOM 3103 O O . ASN A 1 389 ? 18.541 4.614 21.697 1.00 30.11 837 ASN A O 1
ATOM 3108 N N . LYS A 1 390 ? 20.685 3.896 21.867 1.00 31.11 838 LYS A N 1
ATOM 3109 C CA . LYS A 1 390 ? 20.499 2.750 20.976 1.00 31.14 838 LYS A CA 1
ATOM 3110 C C . LYS A 1 390 ? 20.239 1.463 21.733 1.00 31.17 838 LYS A C 1
ATOM 3111 O O . LYS A 1 390 ? 20.221 0.378 21.146 1.00 31.42 838 LYS A O 1
ATOM 3117 N N . HIS A 1 391 ? 20.052 1.569 23.038 1.00 30.67 839 HIS A N 1
ATOM 3118 C CA . HIS A 1 391 ? 19.840 0.368 23.824 1.00 30.91 839 HIS A CA 1
ATOM 3119 C C . HIS A 1 391 ? 18.389 -0.053 23.872 1.00 29.58 839 HIS A C 1
ATOM 3120 O O . HIS A 1 391 ? 17.491 0.765 24.077 1.00 28.06 839 HIS A O 1
ATOM 3127 N N . ARG A 1 392 ? 18.178 -1.351 23.693 1.00 28.66 840 ARG A N 1
ATOM 3128 C CA . ARG A 1 392 ? 16.840 -1.897 23.592 1.00 28.26 840 ARG A CA 1
ATOM 3129 C C . ARG A 1 392 ? 16.036 -1.663 24.875 1.00 26.60 840 ARG A C 1
ATOM 3130 O O . ARG A 1 392 ? 14.831 -1.420 24.813 1.00 26.37 840 ARG A O 1
ATOM 3138 N N . ASP A 1 393 ? 16.699 -1.725 26.029 1.00 23.73 841 ASP A N 1
ATOM 3139 C CA . ASP A 1 393 ? 15.987 -1.706 27.304 1.00 22.31 841 ASP A CA 1
ATOM 3140 C C . ASP A 1 393 ? 15.690 -0.288 27.797 1.00 19.88 841 ASP A C 1
ATOM 3141 O O . ASP A 1 393 ? 15.149 -0.093 28.890 1.00 18.04 841 ASP A O 1
ATOM 3146 N N . ARG A 1 394 ? 16.012 0.703 26.977 1.00 17.98 842 ARG A N 1
ATOM 3147 C CA . ARG A 1 394 ? 15.817 2.084 27.387 1.00 17.17 842 ARG A CA 1
ATOM 3148 C C . ARG A 1 394 ? 14.879 2.806 26.422 1.00 16.49 842 ARG A C 1
ATOM 3149 O O . ARG A 1 394 ? 14.690 2.359 25.294 1.00 16.90 842 ARG A O 1
ATOM 3157 N N . PHE A 1 395 ? 14.225 3.855 26.914 1.00 14.82 843 PHE A N 1
ATOM 3158 C CA . PHE A 1 395 ? 13.364 4.709 26.110 1.00 12.12 843 PHE A CA 1
ATOM 3159 C C . PHE A 1 395 ? 13.974 6.105 26.042 1.00 12.38 843 PHE A C 1
ATOM 3160 O O . PHE A 1 395 ? 13.982 6.838 27.032 1.00 12.62 843 PHE A O 1
ATOM 3168 N N . ASP A 1 396 ? 14.545 6.434 24.892 1.00 11.29 844 ASP A N 1
ATOM 3169 C CA . ASP A 1 396 ? 14.958 7.778 24.601 1.00 12.14 844 ASP A CA 1
ATOM 3170 C C . ASP A 1 396 ? 13.740 8.659 24.347 1.00 12.28 844 ASP A C 1
ATOM 3171 O O . ASP A 1 396 ? 13.068 8.544 23.309 1.00 12.33 844 ASP A O 1
ATOM 3176 N N . ILE A 1 397 ? 13.513 9.584 25.277 1.00 12.09 845 ILE A N 1
ATOM 3177 C CA . ILE A 1 397 ? 12.279 10.341 25.362 1.00 11.22 845 ILE A CA 1
ATOM 3178 C C . ILE A 1 397 ? 12.078 11.154 24.089 1.00 11.69 845 ILE A C 1
ATOM 3179 O O . ILE A 1 397 ? 10.972 11.245 23.565 1.00 11.51 845 ILE A O 1
ATOM 3184 N N . LYS A 1 398 ? 13.164 11.730 23.591 1.00 11.82 846 LYS A N 1
ATOM 3185 C CA . LYS A 1 398 ? 13.151 12.494 22.359 1.00 11.75 846 LYS A CA 1
ATOM 3186 C C . LYS A 1 398 ? 13.117 11.598 21.131 1.00 11.63 846 LYS A C 1
ATOM 3187 O O . LYS A 1 398 ? 12.296 11.792 20.228 1.00 12.76 846 LYS A O 1
ATOM 3193 N N . ALA A 1 399 ? 13.995 10.602 21.096 1.00 11.17 847 ALA A N 1
ATOM 3194 C CA . ALA A 1 399 ? 14.339 9.931 19.838 1.00 11.42 847 ALA A CA 1
ATOM 3195 C C . ALA A 1 399 ? 13.563 8.652 19.485 1.00 12.12 847 ALA A C 1
ATOM 3196 O O . ALA A 1 399 ? 13.432 8.311 18.306 1.00 13.73 847 ALA A O 1
ATOM 3198 N N . ASP A 1 400 ? 13.097 7.922 20.493 1.00 11.93 848 ASP A N 1
ATOM 3199 C CA . ASP A 1 400 ? 12.471 6.618 20.281 1.00 12.40 848 ASP A CA 1
ATOM 3200 C C . ASP A 1 400 ? 11.011 6.665 19.785 1.00 13.32 848 ASP A C 1
ATOM 3201 O O . ASP A 1 400 ? 10.359 7.710 19.854 1.00 11.81 848 ASP A O 1
ATOM 3206 N N . GLU A 1 401 ? 10.513 5.523 19.289 1.00 14.52 849 GLU A N 1
ATOM 3207 C CA . GLU A 1 401 ? 9.121 5.387 18.870 1.00 15.66 849 GLU A CA 1
ATOM 3208 C C . GLU A 1 401 ? 8.177 5.827 19.979 1.00 15.28 849 GLU A C 1
ATOM 3209 O O . GLU A 1 401 ? 8.189 5.275 21.074 1.00 16.72 849 GLU A O 1
ATOM 3215 N N . GLY A 1 402 ? 7.358 6.830 19.698 1.00 14.87 850 GLY A N 1
ATOM 3216 C CA . GLY A 1 402 ? 6.400 7.302 20.676 1.00 12.31 850 GLY A CA 1
ATOM 3217 C C . GLY A 1 402 ? 6.958 8.424 21.511 1.00 12.56 850 GLY A C 1
ATOM 3218 O O . GLY A 1 402 ? 6.351 8.808 22.504 1.00 13.18 850 GLY A O 1
ATOM 3219 N N . GLY A 1 403 ? 8.060 9.019 21.055 1.00 12.44 851 GLY A N 1
ATOM 3220 C CA . GLY A 1 403 ? 8.721 10.102 21.782 1.00 10.93 851 GLY A CA 1
ATOM 3221 C C . GLY A 1 403 ? 8.478 11.458 21.144 1.00 11.60 851 GLY A C 1
ATOM 3222 O O . GLY A 1 403 ? 7.579 11.611 20.326 1.00 12.13 851 GLY A O 1
ATOM 3223 N N . ILE A 1 404 ? 9.267 12.456 21.527 1.00 11.20 852 ILE A N 1
ATOM 3224 C CA . ILE A 1 404 ? 8.994 13.835 21.132 1.00 10.96 852 ILE A CA 1
ATOM 3225 C C . ILE A 1 404 ? 9.156 14.102 19.629 1.00 11.85 852 ILE A C 1
ATOM 3226 O O . ILE A 1 404 ? 8.364 14.833 19.029 1.00 11.32 852 ILE A O 1
ATOM 3231 N N . THR A 1 405 ? 10.206 13.555 19.023 1.00 12.34 853 THR A N 1
ATOM 3232 C CA . THR A 1 405 ? 10.474 13.838 17.620 1.00 11.19 853 THR A CA 1
ATOM 3233 C C . THR A 1 405 ? 9.340 13.263 16.763 1.00 11.55 853 THR A C 1
ATOM 3234 O O . THR A 1 405 ? 8.898 13.904 15.793 1.00 10.36 853 THR A O 1
ATOM 3238 N N . ASP A 1 406 ? 8.794 12.116 17.187 1.00 10.75 854 ASP A N 1
ATOM 3239 C CA . ASP A 1 406 ? 7.586 11.558 16.549 1.00 10.70 854 ASP A CA 1
ATOM 3240 C C . ASP A 1 406 ? 6.435 12.588 16.535 1.00 11.28 854 ASP A C 1
ATOM 3241 O O . ASP A 1 406 ? 5.757 12.776 15.503 1.00 12.47 854 ASP A O 1
ATOM 3246 N N . ILE A 1 407 ? 6.189 13.240 17.668 1.00 11.02 855 ILE A N 1
ATOM 3247 C CA . ILE A 1 407 ? 5.098 14.211 17.721 1.00 12.52 855 ILE A CA 1
ATOM 3248 C C . ILE A 1 407 ? 5.386 15.410 16.797 1.00 12.70 855 ILE A C 1
ATOM 3249 O O . ILE A 1 407 ? 4.508 15.899 16.059 1.00 12.21 855 ILE A O 1
ATOM 3254 N N . GLU A 1 408 ? 6.633 15.845 16.835 1.00 11.91 856 GLU A N 1
ATOM 3255 C CA . GLU A 1 408 ? 7.086 16.973 16.059 1.00 13.09 856 GLU A CA 1
ATOM 3256 C C . GLU A 1 408 ? 6.892 16.691 14.564 1.00 12.84 856 GLU A C 1
ATOM 3257 O O . GLU A 1 408 ? 6.431 17.535 13.808 1.00 12.77 856 GLU A O 1
ATOM 3263 N N . PHE A 1 409 ? 7.163 15.462 14.159 1.00 12.29 857 PHE A N 1
ATOM 3264 C CA . PHE A 1 409 ? 7.077 15.121 12.773 1.00 11.73 857 PHE A CA 1
ATOM 3265 C C . PHE A 1 409 ? 5.617 14.992 12.327 1.00 12.14 857 PHE A C 1
ATOM 3266 O O . PHE A 1 409 ? 5.295 15.250 11.162 1.00 10.87 857 PHE A O 1
ATOM 3274 N N . ILE A 1 410 ? 4.767 14.511 13.232 1.00 12.47 858 ILE A N 1
ATOM 3275 C CA . ILE A 1 410 ? 3.324 14.448 12.986 1.00 12.67 858 ILE A CA 1
ATOM 3276 C C . ILE A 1 410 ? 2.766 15.861 12.731 1.00 13.56 858 ILE A C 1
ATOM 3277 O O . ILE A 1 410 ? 2.069 16.069 11.739 1.00 14.24 858 ILE A O 1
ATOM 3282 N N . THR A 1 411 ? 3.139 16.834 13.572 1.00 13.64 859 THR A N 1
ATOM 3283 C CA . THR A 1 411 ? 2.679 18.221 13.405 1.00 14.60 859 THR A CA 1
ATOM 3284 C C . THR A 1 411 ? 3.232 18.862 12.132 1.00 14.21 859 THR A C 1
ATOM 3285 O O . THR A 1 411 ? 2.492 19.512 11.401 1.00 15.47 859 THR A O 1
ATOM 3289 N N . GLN A 1 412 ? 4.519 18.678 11.861 1.00 13.02 860 GLN A N 1
ATOM 3290 C CA . GLN A 1 412 ? 5.121 19.241 10.653 1.00 12.39 860 GLN A CA 1
ATOM 3291 C C . GLN A 1 412 ? 4.489 18.595 9.416 1.00 13.17 860 GLN A C 1
ATOM 3292 O O . GLN A 1 412 ? 4.093 19.278 8.480 1.00 11.87 860 GLN A O 1
ATOM 3298 N N . TYR A 1 413 ? 4.331 17.278 9.452 1.00 12.44 861 TYR A N 1
ATOM 3299 C CA . TYR A 1 413 ? 3.654 16.558 8.371 1.00 12.24 861 TYR A CA 1
ATOM 3300 C C . TYR A 1 413 ? 2.274 17.165 8.028 1.00 12.66 861 TYR A C 1
ATOM 3301 O O . TYR A 1 413 ? 1.994 17.523 6.871 1.00 13.33 861 TYR A O 1
ATOM 3310 N N . LEU A 1 414 ? 1.429 17.291 9.044 1.00 12.26 862 LEU A N 1
ATOM 3311 C CA . LEU A 1 414 ? 0.082 17.810 8.866 1.00 12.39 862 LEU A CA 1
ATOM 3312 C C . LEU A 1 414 ? -0.017 19.275 8.405 1.00 12.39 862 LEU A C 1
ATOM 3313 O O . LEU A 1 414 ? -0.879 19.598 7.599 1.00 12.66 862 LEU A O 1
ATOM 3318 N N . VAL A 1 415 ? 0.867 20.150 8.881 1.00 10.77 863 VAL A N 1
ATOM 3319 C CA . VAL A 1 415 ? 0.868 21.529 8.393 1.00 10.53 863 VAL A CA 1
ATOM 3320 C C . VAL A 1 415 ? 1.229 21.560 6.899 1.00 12.40 863 VAL A C 1
ATOM 3321 O O . VAL A 1 415 ? 0.635 22.309 6.116 1.00 13.89 863 VAL A O 1
ATOM 3325 N N . LEU A 1 416 ? 2.239 20.787 6.514 1.00 10.94 864 LEU A N 1
ATOM 3326 C CA . LEU A 1 416 ? 2.702 20.792 5.138 1.00 10.24 864 LEU A CA 1
ATOM 3327 C C . LEU A 1 416 ? 1.657 20.156 4.223 1.00 9.82 864 LEU A C 1
ATOM 3328 O O . LEU A 1 416 ? 1.557 20.499 3.050 1.00 8.84 864 LEU A O 1
ATOM 3333 N N . ARG A 1 417 ? 0.904 19.200 4.755 1.00 9.21 865 ARG A N 1
ATOM 3334 C CA . ARG A 1 417 ? -0.097 18.520 3.954 1.00 8.47 865 ARG A CA 1
ATOM 3335 C C . ARG A 1 417 ? -1.342 19.389 3.745 1.00 9.43 865 ARG A C 1
ATOM 3336 O O . ARG A 1 417 ? -1.965 19.356 2.678 1.00 9.89 865 ARG A O 1
ATOM 3344 N N . TYR A 1 418 ? -1.724 20.137 4.776 1.00 9.80 866 TYR A N 1
ATOM 3345 C CA . TYR A 1 418 ? -3.063 20.704 4.828 1.00 11.20 866 TYR A CA 1
ATOM 3346 C C . TYR A 1 418 ? -3.094 22.223 4.798 1.00 11.88 866 TYR A C 1
ATOM 3347 O O . TYR A 1 418 ? -4.154 22.819 4.616 1.00 13.13 866 TYR A O 1
ATOM 3356 N N . ALA A 1 419 ? -1.938 22.862 4.916 1.00 11.86 867 ALA A N 1
ATOM 3357 C CA . ALA A 1 419 ? -1.932 24.317 4.918 1.00 12.03 867 ALA A CA 1
ATOM 3358 C C . ALA A 1 419 ? -2.522 24.904 3.638 1.00 11.31 867 ALA A C 1
ATOM 3359 O O . ALA A 1 419 ? -3.237 25.902 3.685 1.00 10.30 867 ALA A O 1
ATOM 3361 N N . HIS A 1 420 ? -2.320 24.234 2.509 1.00 11.84 868 HIS A N 1
ATOM 3362 C CA . HIS A 1 420 ? -2.940 24.698 1.262 1.00 13.12 868 HIS A CA 1
ATOM 3363 C C . HIS A 1 420 ? -4.453 24.873 1.412 1.00 12.62 868 HIS A C 1
ATOM 3364 O O . HIS A 1 420 ? -5.023 25.862 0.959 1.00 12.61 868 HIS A O 1
ATOM 3371 N N . GLU A 1 421 ? -5.076 23.950 2.135 1.00 13.52 869 GLU A N 1
ATOM 3372 C CA . GLU A 1 421 ? -6.520 23.914 2.283 1.00 14.19 869 GLU A CA 1
ATOM 3373 C C . GLU A 1 421 ? -6.957 24.757 3.460 1.00 13.81 869 GLU A C 1
ATOM 3374 O O . GLU A 1 421 ? -8.075 25.263 3.460 1.00 12.95 869 GLU A O 1
ATOM 3380 N N . LYS A 1 422 ? -6.096 24.846 4.479 1.00 13.22 870 LYS A N 1
ATOM 3381 C CA . LYS A 1 422 ? -6.397 25.535 5.739 1.00 12.87 870 LYS A CA 1
ATOM 3382 C C . LYS A 1 422 ? -5.230 26.410 6.208 1.00 13.92 870 LYS A C 1
ATOM 3383 O O . LYS A 1 422 ? -4.565 26.069 7.178 1.00 14.48 870 LYS A O 1
ATOM 3389 N N . PRO A 1 423 ? -5.035 27.581 5.575 1.00 13.84 871 PRO A N 1
ATOM 3390 C CA . PRO A 1 423 ? -3.864 28.445 5.778 1.00 11.74 871 PRO A CA 1
ATOM 3391 C C . PRO A 1 423 ? -3.638 28.911 7.209 1.00 12.72 871 PRO A C 1
ATOM 3392 O O . PRO A 1 423 ? -2.517 29.318 7.552 1.00 13.62 871 PRO A O 1
ATOM 3396 N N . LYS A 1 424 ? -4.687 28.920 8.031 1.00 11.57 872 LYS A N 1
ATOM 3397 C CA . LYS A 1 424 ? -4.528 29.289 9.433 1.00 10.95 872 LYS A CA 1
ATOM 3398 C C . LYS A 1 424 ? -3.593 28.322 10.166 1.00 11.35 872 LYS A C 1
ATOM 3399 O O . LYS A 1 424 ? -3.101 28.631 11.262 1.00 12.37 872 LYS A O 1
ATOM 3405 N N . LEU A 1 425 ? -3.339 27.161 9.565 1.00 10.09 873 LEU A N 1
ATOM 3406 C CA . LEU A 1 425 ? -2.442 26.180 10.171 1.00 10.60 873 LEU A CA 1
ATOM 3407 C C . LEU A 1 425 ? -1.028 26.721 10.310 1.00 10.98 873 LEU A C 1
ATOM 3408 O O . LEU A 1 425 ? -0.225 26.150 11.035 1.00 12.52 873 LEU A O 1
ATOM 3413 N N . THR A 1 426 ? -0.733 27.828 9.622 1.00 12.06 874 THR A N 1
ATOM 3414 C CA . THR A 1 426 ? 0.633 28.381 9.548 1.00 11.49 874 THR A CA 1
ATOM 3415 C C . THR A 1 426 ? 0.912 29.319 10.697 1.00 12.88 874 THR A C 1
ATOM 3416 O O . THR A 1 426 ? 2.023 29.787 10.850 1.00 13.69 874 THR A O 1
ATOM 3420 N N . ARG A 1 427 ? -0.114 29.657 11.458 1.00 15.39 875 ARG A N 1
ATOM 3421 C CA . ARG A 1 427 ? -0.051 30.804 12.355 1.00 16.65 875 ARG A CA 1
ATOM 3422 C C . ARG A 1 427 ? 0.895 30.688 13.548 1.00 16.46 875 ARG A C 1
ATOM 3423 O O . ARG A 1 427 ? 1.327 31.704 14.084 1.00 17.14 875 ARG A O 1
ATOM 3431 N N . TRP A 1 428 ? 1.219 29.468 13.969 1.00 14.87 876 TRP A N 1
ATOM 3432 C CA . TRP A 1 428 ? 2.120 29.291 15.098 1.00 14.21 876 TRP A CA 1
ATOM 3433 C C . TRP A 1 428 ? 3.122 28.217 14.754 1.00 14.47 876 TRP A C 1
ATOM 3434 O O . TRP A 1 428 ? 2.864 27.381 13.891 1.00 15.07 876 TRP A O 1
ATOM 3445 N N . SER A 1 429 ? 4.267 28.224 15.422 1.00 14.17 877 SER A N 1
ATOM 3446 C CA . SER A 1 429 ? 5.367 27.338 15.035 1.00 14.72 877 SER A CA 1
ATOM 3447 C C . SER A 1 429 ? 5.717 26.310 16.123 1.00 14.17 877 SER A C 1
ATOM 3448 O O . SER A 1 429 ? 6.569 25.455 15.906 1.00 13.24 877 SER A O 1
ATOM 3451 N N . ASP A 1 430 ? 5.014 26.338 17.255 1.00 13.67 878 ASP A N 1
ATOM 3452 C CA . ASP A 1 430 ? 5.307 25.391 18.343 1.00 14.82 878 ASP A CA 1
ATOM 3453 C C . ASP A 1 430 ? 4.290 24.245 18.398 1.00 14.89 878 ASP A C 1
ATOM 3454 O O . ASP A 1 430 ? 3.170 24.395 17.913 1.00 15.40 878 ASP A O 1
ATOM 3459 N N . ASN A 1 431 ? 4.649 23.112 19.002 1.00 14.40 879 ASN A N 1
ATOM 3460 C CA . ASN A 1 431 ? 3.755 21.954 18.935 1.00 14.91 879 ASN A CA 1
ATOM 3461 C C . ASN A 1 431 ? 2.394 22.163 19.608 1.00 15.73 879 ASN A C 1
ATOM 3462 O O . ASN A 1 431 ? 1.353 21.789 19.057 1.00 16.82 879 ASN A O 1
ATOM 3467 N N . VAL A 1 432 ? 2.398 22.785 20.782 1.00 14.92 880 VAL A N 1
ATOM 3468 C CA . VAL A 1 432 ? 1.182 22.939 21.527 1.00 13.19 880 VAL A CA 1
ATOM 3469 C C . VAL A 1 432 ? 0.191 23.757 20.727 1.00 12.94 880 VAL A C 1
ATOM 3470 O O . VAL A 1 432 ? -0.944 23.317 20.511 1.00 12.46 880 VAL A O 1
ATOM 3474 N N . ARG A 1 433 ? 0.644 24.885 20.192 1.00 12.25 881 ARG A N 1
ATOM 3475 C CA . ARG A 1 433 ? -0.251 25.732 19.418 1.00 13.09 881 ARG A CA 1
ATOM 3476 C C . ARG A 1 433 ? -0.590 25.212 18.004 1.00 14.43 881 ARG A C 1
ATOM 3477 O O . ARG A 1 433 ? -1.723 25.424 17.525 1.00 14.63 881 ARG A O 1
ATOM 3485 N N . ILE A 1 434 ? 0.338 24.461 17.383 1.00 14.37 882 ILE A N 1
ATOM 3486 C CA . ILE A 1 434 ? 0.044 23.768 16.119 1.00 14.19 882 ILE A CA 1
ATOM 3487 C C . ILE A 1 434 ? -1.064 22.721 16.260 1.00 14.72 882 ILE A C 1
ATOM 3488 O O . ILE A 1 434 ? -1.977 22.669 15.449 1.00 16.73 882 ILE A O 1
ATOM 3493 N N . LEU A 1 435 ? -1.011 21.926 17.318 1.00 14.70 883 LEU A N 1
ATOM 3494 C CA . LEU A 1 435 ? -2.033 20.907 17.605 1.00 14.54 883 LEU A CA 1
ATOM 3495 C C . LEU A 1 435 ? -3.432 21.518 17.828 1.00 14.56 883 LEU A C 1
ATOM 3496 O O . LEU A 1 435 ? -4.455 20.977 17.379 1.00 13.38 883 LEU A O 1
ATOM 3501 N N . GLU A 1 436 ? -3.460 22.609 18.591 1.00 14.26 884 GLU A N 1
ATOM 3502 C CA . GLU A 1 436 ? -4.629 23.477 18.732 1.00 14.87 884 GLU A CA 1
ATOM 3503 C C . GLU A 1 436 ? -5.161 23.882 17.349 1.00 13.91 884 GLU A C 1
ATOM 3504 O O . GLU A 1 436 ? -6.336 23.704 17.054 1.00 13.17 884 GLU A O 1
ATOM 3510 N N . LEU A 1 437 ? -4.290 24.453 16.513 1.00 13.46 885 LEU A N 1
ATOM 3511 C CA . LEU A 1 437 ? -4.674 24.898 15.167 1.00 13.17 885 LEU A CA 1
ATOM 3512 C C . LEU A 1 437 ? -5.240 23.750 14.338 1.00 12.75 885 LEU A C 1
ATOM 3513 O O . LEU A 1 437 ? -6.199 23.917 13.586 1.00 11.92 885 LEU A O 1
ATOM 3518 N N . LEU A 1 438 ? -4.656 22.573 14.505 1.00 12.59 886 LEU A N 1
ATOM 3519 C CA . LEU A 1 438 ? -5.048 21.420 13.720 1.00 13.71 886 LEU A CA 1
ATOM 3520 C C . LEU A 1 438 ? -6.458 20.979 14.099 1.00 14.51 886 LEU A C 1
ATOM 3521 O O . LEU A 1 438 ? -7.184 20.379 13.278 1.00 14.78 886 LEU A O 1
ATOM 3526 N N . ALA A 1 439 ? -6.809 21.208 15.369 1.00 13.66 887 ALA A N 1
ATOM 3527 C CA . ALA A 1 439 ? -8.153 20.932 15.871 1.00 11.96 887 ALA A CA 1
ATOM 3528 C C . ALA A 1 439 ? -9.134 22.007 15.424 1.00 12.34 887 ALA A C 1
ATOM 3529 O O . ALA A 1 439 ? -10.201 21.693 14.899 1.00 11.53 887 ALA A O 1
ATOM 3531 N N . GLN A 1 440 ? -8.777 23.277 15.595 1.00 12.29 888 GLN A N 1
ATOM 3532 C CA . GLN A 1 440 ? -9.684 24.341 15.156 1.00 13.55 888 GLN A CA 1
ATOM 3533 C C . GLN A 1 440 ? -10.076 24.225 13.686 1.00 13.02 888 GLN A C 1
ATOM 3534 O O . GLN A 1 440 ? -11.174 24.593 13.306 1.00 12.39 888 GLN A O 1
ATOM 3540 N N . ASN A 1 441 ? -9.173 23.701 12.872 1.00 12.91 889 ASN A N 1
ATOM 3541 C CA . ASN A 1 441 ? -9.366 23.690 11.444 1.00 13.31 889 ASN A CA 1
ATOM 3542 C C . ASN A 1 441 ? -9.710 22.286 10.928 1.00 13.50 889 ASN A C 1
ATOM 3543 O O . ASN A 1 441 ? -9.563 21.988 9.748 1.00 12.86 889 ASN A O 1
ATOM 3548 N N . ASP A 1 442 ? -10.214 21.446 11.826 1.00 14.81 890 ASP A N 1
ATOM 3549 C CA . ASP A 1 442 ? -10.835 20.161 11.472 1.00 16.20 890 ASP A CA 1
ATOM 3550 C C . ASP A 1 442 ? -9.921 19.191 10.729 1.00 16.29 890 ASP A C 1
ATOM 3551 O O . ASP A 1 442 ? -10.390 18.396 9.926 1.00 17.42 890 ASP A O 1
ATOM 3556 N N . ILE A 1 443 ? -8.623 19.248 10.999 1.00 14.78 891 ILE A N 1
ATOM 3557 C CA . ILE A 1 443 ? -7.725 18.212 10.526 1.00 14.82 891 ILE A CA 1
ATOM 3558 C C . ILE A 1 443 ? -7.726 17.036 11.499 1.00 14.96 891 ILE A C 1
ATOM 3559 O O . ILE A 1 443 ? -7.841 15.884 11.101 1.00 15.86 891 ILE A O 1
ATOM 3564 N N . MET A 1 444 ? -7.694 17.360 12.780 1.00 14.41 892 MET A N 1
ATOM 3565 C CA . MET A 1 444 ? -7.592 16.394 13.840 1.00 14.64 892 MET A CA 1
ATOM 3566 C C . MET A 1 444 ? -8.786 16.609 14.776 1.00 14.39 892 MET A C 1
ATOM 3567 O O . MET A 1 444 ? -9.195 17.737 15.014 1.00 14.02 892 MET A O 1
ATOM 3572 N N . GLU A 1 445 ? -9.328 15.525 15.317 1.00 14.37 893 GLU A N 1
ATOM 3573 C CA . GLU A 1 445 ? -10.333 15.615 16.364 1.00 15.29 893 GLU A CA 1
ATOM 3574 C C . GLU A 1 445 ? -9.726 16.181 17.644 1.00 14.62 893 GLU A C 1
ATOM 3575 O O . GLU A 1 445 ? -8.537 16.022 17.907 1.00 15.38 893 GLU A O 1
ATOM 3581 N N . GLU A 1 446 ? -10.536 16.885 18.415 1.00 14.89 894 GLU A N 1
ATOM 3582 C CA . GLU A 1 446 ? -10.072 17.494 19.655 1.00 16.05 894 GLU A CA 1
ATOM 3583 C C . GLU A 1 446 ? -9.458 16.544 20.680 1.00 15.48 894 GLU A C 1
ATOM 3584 O O . GLU A 1 446 ? -8.438 16.878 21.276 1.00 15.23 894 GLU A O 1
ATOM 3590 N N . GLN A 1 447 ? -10.080 15.386 20.914 1.00 15.26 895 GLN A N 1
ATOM 3591 C CA . GLN A 1 447 ? -9.502 14.405 21.834 1.00 14.94 895 GLN A CA 1
ATOM 3592 C C . GLN A 1 447 ? -8.061 14.054 21.462 1.00 14.02 895 GLN A C 1
ATOM 3593 O O . GLN A 1 447 ? -7.171 14.091 22.316 1.00 13.46 895 GLN A O 1
ATOM 3599 N N . GLU A 1 448 ? -7.823 13.763 20.184 1.00 13.63 896 GLU A N 1
ATOM 3600 C CA . GLU A 1 448 ? -6.481 13.388 19.729 1.00 13.09 896 GLU A CA 1
ATOM 3601 C C . GLU A 1 448 ? -5.474 14.524 19.891 1.00 11.91 896 GLU A C 1
ATOM 3602 O O . GLU A 1 448 ? -4.382 14.311 20.408 1.00 11.65 896 GLU A O 1
ATOM 3608 N N . ALA A 1 449 ? -5.857 15.729 19.487 1.00 11.56 897 ALA A N 1
ATOM 3609 C CA . ALA A 1 449 ? -4.941 16.870 19.496 1.00 11.94 897 ALA A CA 1
ATOM 3610 C C . ALA A 1 449 ? -4.531 17.216 20.925 1.00 12.43 897 ALA A C 1
ATOM 3611 O O . ALA A 1 449 ? -3.385 17.617 21.171 1.00 13.55 897 ALA A O 1
ATOM 3613 N N . MET A 1 450 ? -5.463 17.022 21.851 1.00 11.08 898 MET A N 1
ATOM 3614 C CA . MET A 1 450 ? -5.228 17.227 23.274 1.00 12.48 898 MET A CA 1
ATOM 3615 C C . MET A 1 450 ? -4.425 16.100 23.901 1.00 11.36 898 MET A C 1
ATOM 3616 O O . MET A 1 450 ? -3.676 16.300 24.846 1.00 11.41 898 MET A O 1
ATOM 3621 N N . ALA A 1 451 ? -4.635 14.886 23.425 1.00 11.28 899 ALA A N 1
ATOM 3622 C CA . ALA A 1 451 ? -3.854 13.794 23.934 1.00 10.73 899 ALA A CA 1
ATOM 3623 C C . ALA A 1 451 ? -2.392 13.934 23.473 1.00 10.96 899 ALA A C 1
ATOM 3624 O O . ALA A 1 451 ? -1.487 13.859 24.293 1.00 11.52 899 ALA A O 1
ATOM 3626 N N . LEU A 1 452 ? -2.162 14.297 22.209 1.00 11.10 900 LEU A N 1
ATOM 3627 C CA . LEU A 1 452 ? -0.793 14.586 21.763 1.00 11.11 900 LEU A CA 1
ATOM 3628 C C . LEU A 1 452 ? -0.175 15.783 22.497 1.00 10.90 900 LEU A C 1
ATOM 3629 O O . LEU A 1 452 ? 0.975 15.739 22.912 1.00 11.70 900 LEU A O 1
ATOM 3634 N N . THR A 1 453 ? -0.958 16.815 22.753 1.00 11.20 901 THR A N 1
ATOM 3635 C CA . THR A 1 453 ? -0.441 17.951 23.512 1.00 11.76 901 THR A CA 1
ATOM 3636 C C . THR A 1 453 ? 0.122 17.543 24.888 1.00 13.13 901 THR A C 1
ATOM 3637 O O . THR A 1 453 ? 1.254 17.895 25.242 1.00 14.27 901 THR A O 1
ATOM 3641 N N . ARG A 1 454 ? -0.682 16.815 25.660 1.00 12.34 902 ARG A N 1
ATOM 3642 C CA . ARG A 1 454 ? -0.303 16.394 27.004 1.00 12.65 902 ARG A CA 1
ATOM 3643 C C . ARG A 1 454 ? 0.867 15.430 26.988 1.00 11.61 902 ARG A C 1
ATOM 3644 O O . ARG A 1 454 ? 1.705 15.480 27.868 1.00 11.34 902 ARG A O 1
ATOM 3652 N N . ALA A 1 455 ? 0.859 14.485 26.051 1.00 10.54 903 ALA A N 1
ATOM 3653 C CA . ALA A 1 455 ? 1.965 13.570 25.929 1.00 10.21 903 ALA A CA 1
ATOM 3654 C C . ALA A 1 455 ? 3.209 14.385 25.624 1.00 11.08 903 ALA A C 1
ATOM 3655 O O . ALA A 1 455 ? 4.236 14.207 26.286 1.00 12.22 903 ALA A O 1
ATOM 3657 N N . TYR A 1 456 ? 3.096 15.333 24.691 1.00 10.28 904 TYR A N 1
ATOM 3658 C CA . TYR A 1 456 ? 4.212 16.242 24.390 1.00 11.46 904 TYR A CA 1
ATOM 3659 C C . TYR A 1 456 ? 4.702 17.015 25.616 1.00 11.67 904 TYR A C 1
ATOM 3660 O O . TYR A 1 456 ? 5.896 17.000 25.901 1.00 12.06 904 TYR A O 1
ATOM 3669 N N . THR A 1 457 ? 3.811 17.705 26.330 1.00 11.06 905 THR A N 1
ATOM 3670 C CA . THR A 1 457 ? 4.276 18.524 27.458 1.00 10.61 905 THR A CA 1
ATOM 3671 C C . THR A 1 457 ? 4.852 17.675 28.598 1.00 10.94 905 THR A C 1
ATOM 3672 O O . THR A 1 457 ? 5.796 18.099 29.257 1.00 10.96 905 THR A O 1
ATOM 3676 N N . THR A 1 458 ? 4.269 16.496 28.828 1.00 10.19 906 THR A N 1
ATOM 3677 C CA . THR A 1 458 ? 4.761 15.509 29.807 1.00 10.15 906 THR A CA 1
ATOM 3678 C C . THR A 1 458 ? 6.183 15.006 29.492 1.00 10.80 906 THR A C 1
ATOM 3679 O O . THR A 1 458 ? 7.029 14.839 30.391 1.00 9.98 906 THR A O 1
ATOM 3683 N N . LEU A 1 459 ? 6.410 14.676 28.228 1.00 9.54 907 LEU A N 1
ATOM 3684 C CA . LEU A 1 459 ? 7.704 14.193 27.822 1.00 10.01 907 LEU A CA 1
ATOM 3685 C C . LEU A 1 459 ? 8.733 15.322 27.845 1.00 10.18 907 LEU A C 1
ATOM 3686 O O . LEU A 1 459 ? 9.856 15.145 28.317 1.00 9.14 907 LEU A O 1
ATOM 3691 N N . ARG A 1 460 ? 8.329 16.494 27.387 1.00 10.70 908 ARG A N 1
ATOM 3692 C CA . ARG A 1 460 ? 9.240 17.636 27.345 1.00 11.72 908 ARG A CA 1
ATOM 3693 C C . ARG A 1 460 ? 9.661 18.048 28.764 1.00 11.88 908 ARG A C 1
ATOM 3694 O O . ARG A 1 460 ? 10.848 18.273 29.043 1.00 13.52 908 ARG A O 1
ATOM 3702 N N . ASP A 1 461 ? 8.692 18.073 29.667 1.00 10.76 909 ASP A N 1
ATOM 3703 C CA . ASP A 1 461 ? 8.922 18.447 31.066 1.00 10.43 909 ASP A CA 1
ATOM 3704 C C . ASP A 1 461 ? 9.711 17.416 31.889 1.00 8.62 909 ASP A C 1
ATOM 3705 O O . ASP A 1 461 ? 10.520 17.782 32.740 1.00 6.37 909 ASP A O 1
ATOM 3710 N N . GLU A 1 462 ? 9.568 16.141 31.546 1.00 8.50 910 GLU A N 1
ATOM 3711 C CA . GLU A 1 462 ? 10.454 15.112 32.070 1.00 8.64 910 GLU A CA 1
ATOM 3712 C C . GLU A 1 462 ? 11.922 15.429 31.735 1.00 9.04 910 GLU A C 1
ATOM 3713 O O . GLU A 1 462 ? 12.814 15.279 32.580 1.00 8.35 910 GLU A O 1
ATOM 3719 N N . LEU A 1 463 ? 12.179 15.890 30.513 1.00 8.88 911 LEU A N 1
ATOM 3720 C CA . LEU A 1 463 ? 13.550 16.210 30.148 1.00 9.83 911 LEU A CA 1
ATOM 3721 C C . LEU A 1 463 ? 14.118 17.314 31.046 1.00 11.32 911 LEU A C 1
ATOM 3722 O O . LEU A 1 463 ? 15.282 17.221 31.463 1.00 10.99 911 LEU A O 1
ATOM 3727 N N . HIS A 1 464 ? 13.284 18.314 31.388 1.00 10.56 912 HIS A N 1
ATOM 3728 C CA . HIS A 1 464 ? 13.673 19.351 32.353 1.00 10.01 912 HIS A CA 1
ATOM 3729 C C . HIS A 1 464 ? 14.044 18.767 33.724 1.00 9.64 912 HIS A C 1
ATOM 3730 O O . HIS A 1 464 ? 15.003 19.214 34.352 1.00 10.07 912 HIS A O 1
ATOM 3737 N N . HIS A 1 465 ? 13.291 17.769 34.179 1.00 8.74 913 HIS A N 1
ATOM 3738 C CA . HIS A 1 465 ? 13.564 17.127 35.462 1.00 8.37 913 HIS A CA 1
ATOM 3739 C C . HIS A 1 465 ? 14.897 16.389 35.382 1.00 8.49 913 HIS A C 1
ATOM 3740 O O . HIS A 1 465 ? 15.680 16.397 36.329 1.00 8.60 913 HIS A O 1
ATOM 3747 N N . LEU A 1 466 ? 15.129 15.735 34.247 1.00 7.43 914 LEU A N 1
ATOM 3748 C CA . LEU A 1 466 ? 16.287 14.883 34.066 1.00 7.30 914 LEU A CA 1
ATOM 3749 C C . LEU A 1 466 ? 17.553 15.749 34.026 1.00 7.26 914 LEU A C 1
ATOM 3750 O O . LEU A 1 466 ? 18.553 15.429 34.670 1.00 7.51 914 LEU A O 1
ATOM 3755 N N . ALA A 1 467 ? 17.468 16.870 33.309 1.00 6.61 915 ALA A N 1
ATOM 3756 C CA . ALA A 1 467 ? 18.475 17.927 33.343 1.00 6.00 915 ALA A CA 1
ATOM 3757 C C . ALA A 1 467 ? 18.779 18.363 34.775 1.00 6.66 915 ALA A C 1
ATOM 3758 O O . ALA A 1 467 ? 19.939 18.500 35.158 1.00 8.54 915 ALA A O 1
ATOM 3760 N N . LEU A 1 468 ? 17.739 18.617 35.560 1.00 5.83 916 LEU A N 1
ATOM 3761 C CA . LEU A 1 468 ? 17.941 19.067 36.924 1.00 5.86 916 LEU A CA 1
ATOM 3762 C C . LEU A 1 468 ? 18.724 18.041 37.746 1.00 6.21 916 LEU A C 1
ATOM 3763 O O . LEU A 1 468 ? 19.398 18.401 38.735 1.00 5.08 916 LEU A O 1
ATOM 3768 N N . GLN A 1 469 ? 18.649 16.774 37.323 1.00 5.71 917 GLN A N 1
ATOM 3769 C CA . GLN A 1 469 ? 19.328 15.683 38.027 1.00 6.45 917 GLN A CA 1
ATOM 3770 C C . GLN A 1 469 ? 20.600 15.236 37.304 1.00 6.12 917 GLN A C 1
ATOM 3771 O O . GLN A 1 469 ? 21.289 14.323 37.754 1.00 4.06 917 GLN A O 1
ATOM 3777 N N . GLU A 1 470 ? 20.968 15.968 36.251 1.00 6.13 918 GLU A N 1
ATOM 3778 C CA . GLU A 1 470 ? 22.165 15.634 35.487 1.00 7.35 918 GLU A CA 1
ATOM 3779 C C . GLU A 1 470 ? 22.092 14.161 35.072 1.00 7.30 918 GLU A C 1
ATOM 3780 O O . GLU A 1 470 ? 23.083 13.460 35.139 1.00 6.62 918 GLU A O 1
ATOM 3786 N N . LEU A 1 471 ? 20.886 13.694 34.736 1.00 7.96 919 LEU A N 1
ATOM 3787 C CA . LEU A 1 471 ? 20.652 12.340 34.212 1.00 8.93 919 LEU A CA 1
ATOM 3788 C C . LEU A 1 471 ? 20.480 12.405 32.701 1.00 9.37 919 LEU A C 1
ATOM 3789 O O . LEU A 1 471 ? 20.066 13.442 32.167 1.00 10.25 919 LEU A O 1
ATOM 3794 N N . PRO A 1 472 ? 20.774 11.298 31.998 1.00 10.48 920 PRO A N 1
ATOM 3795 C CA . PRO A 1 472 ? 20.621 11.341 30.525 1.00 9.93 920 PRO A CA 1
ATOM 3796 C C . PRO A 1 472 ? 19.156 11.323 30.063 1.00 10.43 920 PRO A C 1
ATOM 3797 O O . PRO A 1 472 ? 18.255 10.998 30.857 1.00 10.55 920 PRO A O 1
ATOM 3801 N N . GLY A 1 473 ? 18.934 11.657 28.789 1.00 9.38 921 GLY A N 1
ATOM 3802 C CA . GLY A 1 473 ? 17.592 11.815 28.236 1.00 8.77 921 GLY A CA 1
ATOM 3803 C C . GLY A 1 473 ? 16.878 10.518 27.917 1.00 8.80 921 GLY A C 1
ATOM 3804 O O . GLY A 1 473 ? 15.934 10.492 27.130 1.00 9.64 921 GLY A O 1
ATOM 3805 N N . HIS A 1 474 ? 17.338 9.425 28.501 1.00 8.42 922 HIS A N 1
ATOM 3806 C CA . HIS A 1 474 ? 16.671 8.149 28.300 1.00 9.15 922 HIS A CA 1
ATOM 3807 C C . HIS A 1 474 ? 16.331 7.535 29.642 1.00 9.48 922 HIS A C 1
ATOM 3808 O O . HIS A 1 474 ? 17.121 7.608 30.597 1.00 7.23 922 HIS A O 1
ATOM 3815 N N . VAL A 1 475 ? 15.142 6.940 29.701 1.00 10.22 923 VAL A N 1
ATOM 3816 C CA . VAL A 1 475 ? 14.623 6.330 30.932 1.00 10.96 923 VAL A CA 1
ATOM 3817 C C . VAL A 1 475 ? 14.287 4.864 30.674 1.00 13.02 923 VAL A C 1
ATOM 3818 O O . VAL A 1 475 ? 14.304 4.405 29.522 1.00 14.57 923 VAL A O 1
ATOM 3822 N N . SER A 1 476 ? 14.003 4.127 31.741 1.00 14.77 924 SER A N 1
ATOM 3823 C CA . SER A 1 476 ? 13.593 2.729 31.634 1.00 16.53 924 SER A CA 1
ATOM 3824 C C . SER A 1 476 ? 12.403 2.524 30.687 1.00 17.46 924 SER A C 1
ATOM 3825 O O . SER A 1 476 ? 11.499 3.364 30.617 1.00 17.37 924 SER A O 1
ATOM 3828 N N . GLU A 1 477 ? 12.397 1.395 29.981 1.00 18.61 925 GLU A N 1
ATOM 3829 C CA . GLU A 1 477 ? 11.295 1.057 29.083 1.00 20.51 925 GLU A CA 1
ATOM 3830 C C . GLU A 1 477 ? 9.964 0.843 29.812 1.00 20.93 925 GLU A C 1
ATOM 3831 O O . GLU A 1 477 ? 8.919 0.817 29.169 1.00 21.81 925 GLU A O 1
ATOM 3837 N N . ASP A 1 478 ? 10.008 0.652 31.132 1.00 20.56 926 ASP A N 1
ATOM 3838 C CA . ASP A 1 478 ? 8.798 0.676 31.961 1.00 21.53 926 ASP A CA 1
ATOM 3839 C C . ASP A 1 478 ? 8.046 2.033 31.934 1.00 20.90 926 ASP A C 1
ATOM 3840 O O . ASP A 1 478 ? 6.850 2.092 32.231 1.00 21.01 926 ASP A O 1
ATOM 3845 N N . CYS A 1 479 ? 8.752 3.118 31.625 1.00 19.59 927 CYS A N 1
ATOM 3846 C CA . CYS A 1 479 ? 8.204 4.462 31.793 1.00 19.08 927 CYS A CA 1
ATOM 3847 C C . CYS A 1 479 ? 7.335 4.931 30.617 1.00 18.89 927 CYS A C 1
ATOM 3848 O O . CYS A 1 479 ? 7.553 4.539 29.468 1.00 19.43 927 CYS A O 1
ATOM 3851 N N . PHE A 1 480 ? 6.362 5.787 30.921 1.00 18.12 928 PHE A N 1
ATOM 3852 C CA . PHE A 1 480 ? 5.583 6.502 29.911 1.00 17.72 928 PHE A CA 1
ATOM 3853 C C . PHE A 1 480 ? 4.901 5.589 28.888 1.00 17.82 928 PHE A C 1
ATOM 3854 O O . PHE A 1 480 ? 4.750 5.963 27.723 1.00 19.37 928 PHE A O 1
ATOM 3862 N N . THR A 1 481 ? 4.466 4.408 29.312 1.00 16.88 929 THR A N 1
ATOM 3863 C CA . THR A 1 481 ? 3.882 3.468 28.356 1.00 16.02 929 THR A CA 1
ATOM 3864 C C . THR A 1 481 ? 2.582 3.978 27.725 1.00 14.97 929 THR A C 1
ATOM 3865 O O . THR A 1 481 ? 2.287 3.657 26.569 1.00 15.62 929 THR A O 1
ATOM 3869 N N . ALA A 1 482 ? 1.828 4.786 28.465 1.00 13.32 930 ALA A N 1
ATOM 3870 C CA . ALA A 1 482 ? 0.584 5.355 27.952 1.00 12.80 930 ALA A CA 1
ATOM 3871 C C . ALA A 1 482 ? 0.857 6.465 26.938 1.00 13.48 930 ALA A C 1
ATOM 3872 O O . ALA A 1 482 ? 0.195 6.537 25.900 1.00 12.89 930 ALA A O 1
ATOM 3874 N N . GLU A 1 483 ? 1.828 7.325 27.243 1.00 12.66 931 GLU A N 1
ATOM 3875 C CA . GLU A 1 483 ? 2.210 8.388 26.325 1.00 12.96 931 GLU A CA 1
ATOM 3876 C C . GLU A 1 483 ? 2.701 7.806 25.009 1.00 12.56 931 GLU A C 1
ATOM 3877 O O . GLU A 1 483 ? 2.291 8.252 23.944 1.00 13.51 931 GLU A O 1
ATOM 3883 N N . ARG A 1 484 ? 3.557 6.790 25.081 1.00 13.30 932 ARG A N 1
ATOM 3884 C CA . ARG A 1 484 ? 4.160 6.198 23.868 1.00 13.69 932 ARG A CA 1
ATOM 3885 C C . ARG A 1 484 ? 3.112 5.470 23.013 1.00 13.74 932 ARG A C 1
ATOM 3886 O O . ARG A 1 484 ? 3.137 5.554 21.782 1.00 13.19 932 ARG A O 1
ATOM 3894 N N . GLU A 1 485 ? 2.198 4.758 23.671 1.00 13.79 933 GLU A N 1
ATOM 3895 C CA . GLU A 1 485 ? 1.178 3.992 22.974 1.00 15.45 933 GLU A CA 1
ATOM 3896 C C . GLU A 1 485 ? 0.277 4.918 22.164 1.00 15.56 933 GLU A C 1
ATOM 3897 O O . GLU A 1 485 ? -0.097 4.632 21.007 1.00 14.88 933 GLU A O 1
ATOM 3903 N N . LEU A 1 486 ? -0.024 6.056 22.771 1.00 15.39 934 LEU A N 1
ATOM 3904 C CA . LEU A 1 486 ? -0.873 7.053 22.159 1.00 15.96 934 LEU A CA 1
ATOM 3905 C C . LEU A 1 486 ? -0.157 7.772 21.025 1.00 15.07 934 LEU A C 1
ATOM 3906 O O . LEU A 1 486 ? -0.775 8.099 20.021 1.00 15.33 934 LEU A O 1
ATOM 3911 N N . VAL A 1 487 ? 1.148 7.992 21.171 1.00 13.85 935 VAL A N 1
ATOM 3912 C CA . VAL A 1 487 ? 1.933 8.593 20.097 1.00 12.98 935 VAL A CA 1
ATOM 3913 C C . VAL A 1 487 ? 2.215 7.617 18.950 1.00 12.63 935 VAL A C 1
ATOM 3914 O O . VAL A 1 487 ? 2.022 7.963 17.781 1.00 10.35 935 VAL A O 1
ATOM 3918 N N . ARG A 1 488 ? 2.586 6.380 19.279 1.00 12.11 936 ARG A N 1
ATOM 3919 C CA . ARG A 1 488 ? 2.628 5.328 18.265 1.00 13.11 936 ARG A CA 1
ATOM 3920 C C . ARG A 1 488 ? 1.334 5.197 17.458 1.00 12.05 936 ARG A C 1
ATOM 3921 O O . ARG A 1 488 ? 1.380 4.850 16.278 1.00 11.38 936 ARG A O 1
ATOM 3929 N N . ALA A 1 489 ? 0.179 5.348 18.110 1.00 11.16 937 ALA A N 1
ATOM 3930 C CA . ALA A 1 489 ? -1.083 5.078 17.419 1.00 9.83 937 ALA A CA 1
ATOM 3931 C C . ALA A 1 489 ? -1.394 6.221 16.474 1.00 10.35 937 ALA A C 1
ATOM 3932 O O . ALA A 1 489 ? -1.881 5.981 15.364 1.00 10.32 937 ALA A O 1
ATOM 3934 N N . SER A 1 490 ? -1.066 7.444 16.901 1.00 8.67 938 SER A N 1
ATOM 3935 C CA . SER A 1 490 ? -1.139 8.614 16.030 1.00 10.44 938 SER A CA 1
ATOM 3936 C C . SER A 1 490 ? -0.168 8.510 14.874 1.00 10.40 938 SER A C 1
ATOM 3937 O O . SER A 1 490 ? -0.538 8.810 13.736 1.00 11.77 938 SER A O 1
ATOM 3940 N N . TRP A 1 491 ? 1.069 8.101 15.165 1.00 10.36 939 TRP A N 1
ATOM 3941 C CA . TRP A 1 491 ? 2.073 7.866 14.111 1.00 10.79 939 TRP A CA 1
ATOM 3942 C C . TRP A 1 491 ? 1.505 6.905 13.086 1.00 10.80 939 TRP A C 1
ATOM 3943 O O . TRP A 1 491 ? 1.422 7.227 11.922 1.00 11.76 939 TRP A O 1
ATOM 3954 N N . GLN A 1 492 ? 1.068 5.745 13.553 1.00 11.58 940 GLN A N 1
ATOM 3955 C CA . GLN A 1 492 ? 0.413 4.757 12.718 1.00 13.58 940 GLN A CA 1
ATOM 3956 C C . GLN A 1 492 ? -0.793 5.340 11.937 1.00 14.43 940 GLN A C 1
ATOM 3957 O O . GLN A 1 492 ? -0.950 5.087 10.734 1.00 13.89 940 GLN A O 1
ATOM 396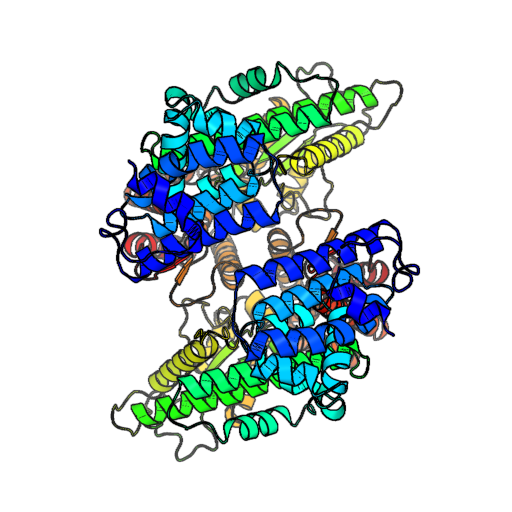3 N N . LYS A 1 493 ? -1.611 6.156 12.604 1.00 14.94 941 LYS A N 1
ATOM 3964 C CA . LYS A 1 493 ? -2.803 6.716 11.969 1.00 15.27 941 LYS A CA 1
ATOM 3965 C C . LYS A 1 493 ? -2.394 7.632 10.827 1.00 15.06 941 LYS A C 1
ATOM 3966 O O . LYS A 1 493 ? -2.789 7.416 9.700 1.00 15.03 941 LYS A O 1
ATOM 3972 N N . TRP A 1 494 ? -1.519 8.590 11.111 1.00 14.88 942 TRP A N 1
ATOM 3973 C CA . TRP A 1 494 ? -1.199 9.627 10.150 1.00 14.99 942 TRP A CA 1
ATOM 3974 C C . TRP A 1 494 ? -0.086 9.292 9.166 1.00 15.48 942 TRP A C 1
ATOM 3975 O O . TRP A 1 494 ? -0.090 9.801 8.048 1.00 14.54 942 TRP A O 1
ATOM 3986 N N . LEU A 1 495 ? 0.901 8.503 9.590 1.00 15.78 943 LEU A N 1
ATOM 3987 C CA . LEU A 1 495 ? 2.131 8.394 8.809 1.00 16.87 943 LEU A CA 1
ATOM 3988 C C . LEU A 1 495 ? 2.312 7.074 8.058 1.00 17.86 943 LEU A C 1
ATOM 3989 O O . LEU A 1 495 ? 3.163 6.970 7.168 1.00 18.12 943 LEU A O 1
ATOM 3994 N N . VAL A 1 496 ? 1.492 6.081 8.385 1.00 19.30 944 VAL A N 1
ATOM 3995 C CA . VAL A 1 496 ? 1.633 4.752 7.802 1.00 20.95 944 VAL A CA 1
ATOM 3996 C C . VAL A 1 496 ? 0.410 4.347 6.971 1.00 24.04 944 VAL A C 1
ATOM 3997 O O . VAL A 1 496 ? 0.539 3.613 5.985 1.00 24.69 944 VAL A O 1
ATOM 4001 N N . GLU A 1 497 ? -0.768 4.851 7.341 1.00 27.20 945 GLU A N 1
ATOM 4002 C CA . GLU A 1 497 ? -2.013 4.537 6.615 1.00 29.83 945 GLU A CA 1
ATOM 4003 C C . GLU A 1 497 ? -2.531 5.733 5.810 1.00 30.92 945 GLU A C 1
ATOM 4004 O O . GLU A 1 497 ? -2.448 6.880 6.268 1.00 32.24 945 GLU A O 1
ATOM 4006 N N . SER B 1 1 ? 72.207 9.797 39.201 1.00 14.18 449 SER B N 1
ATOM 4007 C CA . SER B 1 1 ? 73.243 10.350 40.112 1.00 14.42 449 SER B CA 1
ATOM 4008 C C . SER B 1 1 ? 72.760 10.295 41.549 1.00 14.33 449 SER B C 1
ATOM 4009 O O . SER B 1 1 ? 71.965 9.436 41.918 1.00 13.61 449 SER B O 1
ATOM 4011 N N . GLU B 1 2 ? 73.286 11.200 42.364 1.00 15.41 450 GLU B N 1
ATOM 4012 C CA . GLU B 1 2 ? 72.839 11.358 43.738 1.00 15.88 450 GLU B CA 1
ATOM 4013 C C . GLU B 1 2 ? 71.630 12.284 43.753 1.00 15.64 450 GLU B C 1
ATOM 4014 O O . GLU B 1 2 ? 70.707 12.115 44.551 1.00 15.12 450 GLU B O 1
ATOM 4020 N N . GLN B 1 3 ? 71.623 13.220 42.807 1.00 16.07 451 GLN B N 1
ATOM 4021 C CA . GLN B 1 3 ? 70.669 14.324 42.790 1.00 16.33 451 GLN B CA 1
ATOM 4022 C C . GLN B 1 3 ? 69.254 13.881 42.427 1.00 16.18 451 GLN B C 1
ATOM 4023 O O . GLN B 1 3 ? 68.290 14.604 42.681 1.00 15.57 451 GLN B O 1
ATOM 4029 N N . TRP B 1 4 ? 69.133 12.692 41.843 1.00 16.28 452 TRP B N 1
ATOM 4030 C CA . TRP B 1 4 ? 67.822 12.143 41.517 1.00 16.72 452 TRP B CA 1
ATOM 4031 C C . TRP B 1 4 ? 67.094 11.621 42.752 1.00 16.96 452 TRP B C 1
ATOM 4032 O O . TRP B 1 4 ? 65.892 11.853 42.915 1.00 16.70 452 TRP B O 1
ATOM 4043 N N . ARG B 1 5 ? 67.829 10.941 43.628 1.00 17.54 453 ARG B N 1
ATOM 4044 C CA . ARG B 1 5 ? 67.310 10.588 44.948 1.00 18.36 453 ARG B CA 1
ATOM 4045 C C . ARG B 1 5 ? 66.965 11.851 45.738 1.00 18.27 453 ARG B C 1
ATOM 4046 O O . ARG B 1 5 ? 65.950 11.901 46.433 1.00 18.01 453 ARG B O 1
ATOM 4054 N N . GLU B 1 6 ? 67.785 12.885 45.568 1.00 18.85 454 GLU B N 1
ATOM 4055 C CA . GLU B 1 6 ? 67.548 14.192 46.185 1.00 19.60 454 GLU B CA 1
ATOM 4056 C C . GLU B 1 6 ? 66.273 14.865 45.674 1.00 19.84 454 GLU B C 1
ATOM 4057 O O . GLU B 1 6 ? 65.564 15.527 46.435 1.00 19.95 454 GLU B O 1
ATOM 4063 N N . LEU B 1 7 ? 65.993 14.694 44.386 1.00 20.04 455 LEU B N 1
ATOM 4064 C CA . LEU B 1 7 ? 64.860 15.353 43.740 1.00 20.46 455 LEU B CA 1
ATOM 4065 C C . LEU B 1 7 ? 63.532 14.927 44.353 1.00 20.06 455 LEU B C 1
ATOM 4066 O O . LEU B 1 7 ? 62.583 15.711 44.419 1.00 20.17 455 LEU B O 1
ATOM 4071 N N . TRP B 1 8 ? 63.474 13.675 44.786 1.00 19.73 456 TRP B N 1
ATOM 4072 C CA . TRP B 1 8 ? 62.263 13.093 45.342 1.00 19.60 456 TRP B CA 1
ATOM 4073 C C . TRP B 1 8 ? 62.197 13.312 46.856 1.00 19.92 456 TRP B C 1
ATOM 4074 O O . TRP B 1 8 ? 61.164 13.727 47.388 1.00 19.96 456 TRP B O 1
ATOM 4085 N N . GLN B 1 9 ? 63.311 13.051 47.538 1.00 19.88 457 GLN B N 1
ATOM 4086 C CA . GLN B 1 9 ? 63.442 13.369 48.953 1.00 19.99 457 GLN B CA 1
ATOM 4087 C C . GLN B 1 9 ? 62.992 14.802 49.232 1.00 19.96 457 GLN B C 1
ATOM 4088 O O . GLN B 1 9 ? 62.174 15.044 50.120 1.00 19.84 457 GLN B O 1
ATOM 4090 N N . ASP B 1 10 ? 63.494 15.740 48.433 1.00 19.78 458 ASP B N 1
ATOM 4091 C CA . ASP B 1 10 ? 63.171 17.151 48.601 1.00 19.70 458 ASP B CA 1
ATOM 4092 C C . ASP B 1 10 ? 62.304 17.671 47.456 1.00 19.50 458 ASP B C 1
ATOM 4093 O O . ASP B 1 10 ? 61.209 18.189 47.680 1.00 19.45 458 ASP B O 1
ATOM 4098 N N . GLU B 1 14 ? 60.849 20.856 45.953 1.00 18.18 462 GLU B N 1
ATOM 4099 C CA . GLU B 1 14 ? 60.407 21.989 45.143 1.00 18.09 462 GLU B CA 1
ATOM 4100 C C . GLU B 1 14 ? 61.564 22.930 44.774 1.00 18.05 462 GLU B C 1
ATOM 4101 O O . GLU B 1 14 ? 61.343 24.044 44.285 1.00 18.23 462 GLU B O 1
ATOM 4107 N N . ASP B 1 15 ? 62.795 22.456 44.970 1.00 17.78 463 ASP B N 1
ATOM 4108 C CA . ASP B 1 15 ? 63.992 23.291 44.799 1.00 17.29 463 ASP B CA 1
ATOM 4109 C C . ASP B 1 15 ? 64.293 23.550 43.327 1.00 17.11 463 ASP B C 1
ATOM 4110 O O . ASP B 1 15 ? 64.388 22.621 42.526 1.00 16.75 463 ASP B O 1
ATOM 4115 N N . ASP B 1 16 ? 64.534 24.818 43.010 1.00 17.03 464 ASP B N 1
ATOM 4116 C CA . ASP B 1 16 ? 64.500 25.313 41.640 1.00 16.85 464 ASP B CA 1
ATOM 4117 C C . ASP B 1 16 ? 65.788 25.029 40.868 1.00 16.64 464 ASP B C 1
ATOM 4118 O O . ASP B 1 16 ? 65.747 24.631 39.704 1.00 16.66 464 ASP B O 1
ATOM 4123 N N . THR B 1 17 ? 66.930 25.255 41.513 1.00 16.63 465 THR B N 1
ATOM 4124 C CA . THR B 1 17 ? 68.205 25.338 40.800 1.00 16.28 465 THR B CA 1
ATOM 4125 C C . THR B 1 17 ? 68.901 23.983 40.669 1.00 16.29 465 THR B C 1
ATOM 4126 O O . THR B 1 17 ? 70.103 23.920 40.410 1.00 16.16 465 THR B O 1
ATOM 4130 N N . THR B 1 18 ? 68.147 22.901 40.834 1.00 16.45 466 THR B N 1
ATOM 4131 C CA . THR B 1 18 ? 68.714 21.563 40.697 1.00 16.83 466 THR B CA 1
ATOM 4132 C C . THR B 1 18 ? 69.171 21.280 39.260 1.00 16.53 466 THR B C 1
ATOM 4133 O O . THR B 1 18 ? 68.409 21.481 38.311 1.00 16.46 466 THR B O 1
ATOM 4137 N N . PRO B 1 19 ? 70.442 20.870 39.100 1.00 16.30 467 PRO B N 1
ATOM 4138 C CA . PRO B 1 19 ? 71.080 20.766 37.790 1.00 15.97 467 PRO B CA 1
ATOM 4139 C C . PRO B 1 19 ? 70.362 19.793 36.860 1.00 15.94 467 PRO B C 1
ATOM 4140 O O . PRO B 1 19 ? 70.308 20.023 35.647 1.00 15.92 467 PRO B O 1
ATOM 4144 N N . VAL B 1 20 ? 69.793 18.730 37.425 1.00 15.37 468 VAL B N 1
ATOM 4145 C CA . VAL B 1 20 ? 69.124 17.706 36.621 1.00 14.52 468 VAL B CA 1
ATOM 4146 C C . VAL B 1 20 ? 67.977 18.292 35.807 1.00 13.92 468 VAL B C 1
ATOM 4147 O O . VAL B 1 20 ? 67.423 17.622 34.930 1.00 13.80 468 VAL B O 1
ATOM 4151 N N . LEU B 1 21 ? 67.658 19.558 36.069 1.00 12.99 469 LEU B N 1
ATOM 4152 C CA . LEU B 1 21 ? 66.502 20.199 35.449 1.00 12.63 469 LEU B CA 1
ATOM 4153 C C . LEU B 1 21 ? 66.855 21.401 34.589 1.00 13.08 469 LEU B C 1
ATOM 4154 O O . LEU B 1 21 ? 65.980 21.996 33.957 1.00 12.20 469 LEU B O 1
ATOM 4159 N N . ALA B 1 22 ? 68.135 21.766 34.576 1.00 14.44 470 ALA B N 1
ATOM 4160 C CA . ALA B 1 22 ? 68.560 22.992 33.907 1.00 15.60 470 ALA B CA 1
ATOM 4161 C C . ALA B 1 22 ? 68.108 22.996 32.448 1.00 16.36 470 ALA B C 1
ATOM 4162 O O . ALA B 1 22 ? 67.750 24.045 31.914 1.00 17.33 470 ALA B O 1
ATOM 4164 N N . HIS B 1 23 ? 68.050 21.817 31.832 1.00 16.84 471 HIS B N 1
ATOM 4165 C CA . HIS B 1 23 ? 67.733 21.714 30.404 1.00 17.14 471 HIS B CA 1
ATOM 4166 C C . HIS B 1 23 ? 66.349 22.261 30.036 1.00 17.39 471 HIS B C 1
ATOM 4167 O O . HIS B 1 23 ? 66.123 22.673 28.896 1.00 16.89 471 HIS B O 1
ATOM 4174 N N . LEU B 1 24 ? 65.442 22.286 31.012 1.00 18.00 472 LEU B N 1
ATOM 4175 C CA . LEU B 1 24 ? 64.049 22.687 30.786 1.00 18.49 472 LEU B CA 1
ATOM 4176 C C . LEU B 1 24 ? 63.859 24.204 30.826 1.00 19.08 472 LEU B C 1
ATOM 4177 O O . LEU B 1 24 ? 64.750 24.943 31.257 1.00 18.71 472 LEU B O 1
ATOM 4182 N N . SER B 1 25 ? 62.688 24.656 30.380 1.00 19.54 473 SER B N 1
ATOM 4183 C CA . SER B 1 25 ? 62.323 26.072 30.434 1.00 20.11 473 SER B CA 1
ATOM 4184 C C . SER B 1 25 ? 61.793 26.413 31.819 1.00 20.12 473 SER B C 1
ATOM 4185 O O . SER B 1 25 ? 61.329 25.530 32.544 1.00 20.28 473 SER B O 1
ATOM 4188 N N . GLU B 1 26 ? 61.853 27.692 32.180 1.00 19.85 474 GLU B N 1
ATOM 4189 C CA . GLU B 1 26 ? 61.353 28.145 33.474 1.00 19.59 474 GLU B CA 1
ATOM 4190 C C . GLU B 1 26 ? 60.042 27.454 33.809 1.00 19.55 474 GLU B C 1
ATOM 4191 O O . GLU B 1 26 ? 59.945 26.709 34.785 1.00 19.25 474 GLU B O 1
ATOM 4197 N N . ASP B 1 27 ? 59.036 27.719 32.981 1.00 19.81 475 ASP B N 1
ATOM 4198 C CA . ASP B 1 27 ? 57.687 27.208 33.187 1.00 19.99 475 ASP B CA 1
ATOM 4199 C C . ASP B 1 27 ? 57.683 25.692 33.347 1.00 20.06 475 ASP B C 1
ATOM 4200 O O . ASP B 1 27 ? 56.955 25.153 34.182 1.00 20.65 475 ASP B O 1
ATOM 4205 N N . ASP B 1 28 ? 58.491 25.007 32.543 1.00 19.81 476 ASP B N 1
ATOM 4206 C CA . ASP B 1 28 ? 58.476 23.547 32.520 1.00 19.51 476 ASP B CA 1
ATOM 4207 C C . ASP B 1 28 ? 59.178 22.957 33.738 1.00 19.35 476 ASP B C 1
ATOM 4208 O O . ASP B 1 28 ? 58.699 21.993 34.335 1.00 19.16 476 ASP B O 1
ATOM 4213 N N . ARG B 1 29 ? 60.303 23.559 34.111 1.00 19.37 477 ARG B N 1
ATOM 4214 C CA . ARG B 1 29 ? 60.942 23.278 35.390 1.00 19.24 477 ARG B CA 1
ATOM 4215 C C . ARG B 1 29 ? 59.963 23.519 36.539 1.00 19.19 477 ARG B C 1
ATOM 4216 O O . ARG B 1 29 ? 59.718 22.622 37.352 1.00 19.03 477 ARG B O 1
ATOM 4224 N N . LYS B 1 30 ? 59.392 24.723 36.580 1.00 18.95 478 LYS B N 1
ATOM 4225 C CA . LYS B 1 30 ? 58.374 25.079 37.570 1.00 18.88 478 LYS B CA 1
ATOM 4226 C C . LYS B 1 30 ? 57.239 24.055 37.588 1.00 18.85 478 LYS B C 1
ATOM 4227 O O . LYS B 1 30 ? 56.837 23.571 38.650 1.00 18.61 478 LYS B O 1
ATOM 4229 N N . GLN B 1 31 ? 56.739 23.724 36.402 1.00 18.75 479 GLN B N 1
ATOM 4230 C CA . GLN B 1 31 ? 55.649 22.775 36.261 1.00 18.98 479 GLN B CA 1
ATOM 4231 C C . GLN B 1 31 ? 56.022 21.400 36.817 1.00 18.80 479 GLN B C 1
ATOM 4232 O O . GLN B 1 31 ? 55.261 20.809 37.589 1.00 19.09 479 GLN B O 1
ATOM 4238 N N . VAL B 1 32 ? 57.186 20.890 36.420 1.00 17.75 480 VAL B N 1
ATOM 4239 C CA . VAL B 1 32 ? 57.610 19.567 36.851 1.00 17.17 480 VAL B CA 1
ATOM 4240 C C . VAL B 1 32 ? 57.661 19.473 38.374 1.00 17.18 480 VAL B C 1
ATOM 4241 O O . VAL B 1 32 ? 57.231 18.477 38.951 1.00 17.64 480 VAL B O 1
ATOM 4245 N N . LEU B 1 33 ? 58.160 20.518 39.028 1.00 16.80 481 LEU B N 1
ATOM 4246 C CA . LEU B 1 33 ? 58.266 20.503 40.487 1.00 16.61 481 LEU B CA 1
ATOM 4247 C C . LEU B 1 33 ? 56.916 20.601 41.187 1.00 16.03 481 LEU B C 1
ATOM 4248 O O . LEU B 1 33 ? 56.713 20.007 42.246 1.00 15.60 481 LEU B O 1
ATOM 4253 N N . THR B 1 34 ? 55.983 21.327 40.584 1.00 15.73 482 THR B N 1
ATOM 4254 C CA . THR B 1 34 ? 54.606 21.272 41.045 1.00 15.84 482 THR B CA 1
ATOM 4255 C C . THR B 1 34 ? 54.116 19.822 41.045 1.00 15.57 482 THR B C 1
ATOM 4256 O O . THR B 1 34 ? 53.750 19.296 42.095 1.00 15.30 482 THR B O 1
ATOM 4260 N N . LEU B 1 35 ? 54.208 19.150 39.897 1.00 15.52 483 LEU B N 1
ATOM 4261 C CA . LEU B 1 35 ? 53.692 17.784 39.767 1.00 15.37 483 LEU B CA 1
ATOM 4262 C C . LEU B 1 35 ? 54.373 16.816 40.727 1.00 15.43 483 LEU B C 1
ATOM 4263 O O . LEU B 1 35 ? 53.745 15.873 41.215 1.00 15.39 483 LEU B O 1
ATOM 4268 N N . ILE B 1 36 ? 55.659 17.043 40.987 1.00 15.51 484 ILE B N 1
ATOM 4269 C CA . ILE B 1 36 ? 56.434 16.140 41.827 1.00 15.65 484 ILE B CA 1
ATOM 4270 C C . ILE B 1 36 ? 55.949 16.179 43.274 1.00 16.48 484 ILE B C 1
ATOM 4271 O O . ILE B 1 36 ? 55.645 15.134 43.858 1.00 16.63 484 ILE B O 1
ATOM 4276 N N . ALA B 1 37 ? 55.842 17.387 43.829 1.00 16.88 485 ALA B N 1
ATOM 4277 C CA . ALA B 1 37 ? 55.401 17.565 45.211 1.00 17.49 485 ALA B CA 1
ATOM 4278 C C . ALA B 1 37 ? 53.897 17.363 45.344 1.00 17.65 485 ALA B C 1
ATOM 4279 O O . ALA B 1 37 ? 53.409 16.983 46.406 1.00 17.19 485 ALA B O 1
ATOM 4281 N N . ASP B 1 38 ? 53.170 17.600 44.255 1.00 18.29 486 ASP B N 1
ATOM 4282 C CA . ASP B 1 38 ? 51.746 17.287 44.207 1.00 18.64 486 ASP B CA 1
ATOM 4283 C C . ASP B 1 38 ? 51.557 15.809 44.490 1.00 18.55 486 ASP B C 1
ATOM 4284 O O . ASP B 1 38 ? 50.779 15.423 45.362 1.00 18.83 486 ASP B O 1
ATOM 4289 N N . PHE B 1 39 ? 52.328 14.993 43.784 1.00 18.83 487 PHE B N 1
ATOM 4290 C CA . PHE B 1 39 ? 52.286 13.548 43.949 1.00 19.22 487 PHE B CA 1
ATOM 4291 C C . PHE B 1 39 ? 52.804 13.133 45.327 1.00 19.24 487 PHE B C 1
ATOM 4292 O O . PHE B 1 39 ? 52.298 12.181 45.921 1.00 19.09 487 PHE B O 1
ATOM 4300 N N . ARG B 1 40 ? 53.788 13.869 45.840 1.00 19.86 488 ARG B N 1
ATOM 4301 C CA . ARG B 1 40 ? 54.313 13.612 47.184 1.00 20.92 488 ARG B CA 1
ATOM 4302 C C . ARG B 1 40 ? 53.276 13.914 48.265 1.00 21.69 488 ARG B C 1
ATOM 4303 O O . ARG B 1 40 ? 53.163 13.173 49.241 1.00 22.01 488 ARG B O 1
ATOM 4307 N N . LYS B 1 41 ? 52.509 14.988 48.078 1.00 22.57 489 LYS B N 1
ATOM 4308 C CA . LYS B 1 41 ? 51.442 15.344 49.017 1.00 23.38 489 LYS B CA 1
ATOM 4309 C C . LYS B 1 41 ? 50.265 14.370 48.925 1.00 24.31 489 LYS B C 1
ATOM 4310 O O . LYS B 1 41 ? 49.539 14.179 49.903 1.00 24.26 489 LYS B O 1
ATOM 4313 N N . GLU B 1 42 ? 50.084 13.765 47.749 1.00 25.20 490 GLU B N 1
ATOM 4314 C CA . GLU B 1 42 ? 49.085 12.711 47.548 1.00 26.33 490 GLU B CA 1
ATOM 4315 C C . GLU B 1 42 ? 49.415 11.449 48.344 1.00 27.14 490 GLU B C 1
ATOM 4316 O O . GLU B 1 42 ? 48.517 10.750 48.815 1.00 27.30 490 GLU B O 1
ATOM 4322 N N . LEU B 1 43 ? 50.707 11.155 48.471 1.00 28.09 491 LEU B N 1
ATOM 4323 C CA . LEU B 1 43 ? 51.173 9.966 49.185 1.00 28.87 491 LEU B CA 1
ATOM 4324 C C . LEU B 1 43 ? 50.868 10.006 50.681 1.00 29.24 491 LEU B C 1
ATOM 4325 O O . LEU B 1 43 ? 50.665 8.963 51.307 1.00 29.49 491 LEU B O 1
ATOM 4330 N N . ASP B 1 44 ? 50.890 11.204 51.257 1.00 29.83 492 ASP B N 1
ATOM 4331 C CA . ASP B 1 44 ? 50.610 11.384 52.684 1.00 30.25 492 ASP B CA 1
ATOM 4332 C C . ASP B 1 44 ? 49.108 11.316 52.993 1.00 30.46 492 ASP B C 1
ATOM 4333 O O . ASP B 1 44 ? 48.704 11.301 54.157 1.00 30.52 492 ASP B O 1
ATOM 4338 N N . LYS B 1 45 ? 48.293 11.263 51.940 1.00 30.85 493 LYS B N 1
ATOM 4339 C CA . LYS B 1 45 ? 46.845 11.109 52.067 1.00 31.10 493 LYS B CA 1
ATOM 4340 C C . LYS B 1 45 ? 46.433 9.639 52.171 1.00 31.32 493 LYS B C 1
ATOM 4341 O O . LYS B 1 45 ? 45.823 9.225 53.161 1.00 31.73 493 LYS B O 1
ATOM 4347 N N . ARG B 1 46 ? 46.781 8.856 51.153 1.00 31.18 494 ARG B N 1
ATOM 4348 C CA . ARG B 1 46 ? 46.161 7.550 50.936 1.00 31.21 494 ARG B CA 1
ATOM 4349 C C . ARG B 1 46 ? 46.889 6.412 51.650 1.00 30.89 494 ARG B C 1
ATOM 4350 O O . ARG B 1 46 ? 46.539 5.243 51.478 1.00 30.78 494 ARG B O 1
ATOM 4358 N N . THR B 1 47 ? 47.894 6.762 52.450 1.00 30.66 495 THR B N 1
ATOM 4359 C CA . THR B 1 47 ? 48.530 5.820 53.375 1.00 30.59 495 THR B CA 1
ATOM 4360 C C . THR B 1 47 ? 48.217 4.355 53.035 1.00 30.76 495 THR B C 1
ATOM 4361 O O . THR B 1 47 ? 47.069 3.916 53.143 1.00 31.15 495 THR B O 1
ATOM 4365 N N . ILE B 1 48 ? 49.233 3.607 52.602 1.00 30.68 496 ILE B N 1
ATOM 4366 C CA . ILE B 1 48 ? 49.069 2.164 52.394 1.00 30.71 496 ILE B CA 1
ATOM 4367 C C . ILE B 1 48 ? 49.727 1.316 53.493 1.00 30.67 496 ILE B C 1
ATOM 4368 O O . ILE B 1 48 ? 49.032 0.695 54.304 1.00 30.57 496 ILE B O 1
ATOM 4373 N N . GLY B 1 49 ? 51.058 1.306 53.533 1.00 30.36 497 GLY B N 1
ATOM 4374 C CA . GLY B 1 49 ? 51.777 0.548 54.554 1.00 29.89 497 GLY B CA 1
ATOM 4375 C C . GLY B 1 49 ? 53.192 0.193 54.143 1.00 29.65 497 GLY B C 1
ATOM 4376 O O . GLY B 1 49 ? 53.558 0.346 52.975 1.00 29.21 497 GLY B O 1
ATOM 4377 N N . PRO B 1 50 ? 53.983 -0.333 55.094 1.00 29.40 498 PRO B N 1
ATOM 4378 C CA . PRO B 1 50 ? 55.430 -0.481 54.929 1.00 29.15 498 PRO B CA 1
ATOM 4379 C C . PRO B 1 50 ? 55.796 -1.079 53.575 1.00 28.73 498 PRO B C 1
ATOM 4380 O O . PRO B 1 50 ? 56.643 -0.532 52.870 1.00 28.74 498 PRO B O 1
ATOM 4384 N N . ARG B 1 51 ? 55.136 -2.176 53.211 1.00 28.20 499 ARG B N 1
ATOM 4385 C CA . ARG B 1 51 ? 55.356 -2.819 51.921 1.00 27.62 499 ARG B CA 1
ATOM 4386 C C . ARG B 1 51 ? 55.335 -1.793 50.787 1.00 27.19 499 ARG B C 1
ATOM 4387 O O . ARG B 1 51 ? 56.271 -1.720 49.985 1.00 26.83 499 ARG B O 1
ATOM 4389 N N . GLY B 1 52 ? 54.290 -0.968 50.765 1.00 26.65 500 GLY B N 1
ATOM 4390 C CA . GLY B 1 52 ? 54.067 -0.014 49.678 1.00 25.57 500 GLY B CA 1
ATOM 4391 C C . GLY B 1 52 ? 55.054 1.138 49.661 1.00 24.80 500 GLY B C 1
ATOM 4392 O O . GLY B 1 52 ? 55.737 1.355 48.662 1.00 24.38 500 GLY B O 1
ATOM 4393 N N . ARG B 1 53 ? 55.142 1.863 50.776 1.00 24.17 501 ARG B N 1
ATOM 4394 C CA . ARG B 1 53 ? 55.920 3.103 50.838 1.00 23.21 501 ARG B CA 1
ATOM 4395 C C . ARG B 1 53 ? 57.340 2.915 50.309 1.00 22.13 501 ARG B C 1
ATOM 4396 O O . ARG B 1 53 ? 57.833 3.726 49.518 1.00 21.86 501 ARG B O 1
ATOM 4404 N N . GLN B 1 54 ? 57.983 1.835 50.748 1.00 20.81 502 GLN B N 1
ATOM 4405 C CA . GLN B 1 54 ? 59.358 1.533 50.359 1.00 19.60 502 GLN B CA 1
ATOM 4406 C C . GLN B 1 54 ? 59.550 1.462 48.845 1.00 18.47 502 GLN B C 1
ATOM 4407 O O . GLN B 1 54 ? 60.342 2.216 48.277 1.00 17.74 502 GLN B O 1
ATOM 4413 N N . VAL B 1 55 ? 58.835 0.547 48.200 1.00 17.68 503 VAL B N 1
ATOM 4414 C CA . VAL B 1 55 ? 59.017 0.318 46.769 1.00 17.12 503 VAL B CA 1
ATOM 4415 C C . VAL B 1 55 ? 58.878 1.620 45.988 1.00 16.56 503 VAL B C 1
ATOM 4416 O O . VAL B 1 55 ? 59.655 1.889 45.074 1.00 16.28 503 VAL B O 1
ATOM 4420 N N . LEU B 1 56 ? 57.913 2.444 46.379 1.00 16.04 504 LEU B N 1
ATOM 4421 C CA . LEU B 1 56 ? 57.758 3.754 45.772 1.00 16.19 504 LEU B CA 1
ATOM 4422 C C . LEU B 1 56 ? 59.039 4.578 45.840 1.00 16.94 504 LEU B C 1
ATOM 4423 O O . LEU B 1 56 ? 59.426 5.205 44.855 1.00 16.90 504 LEU B O 1
ATOM 4428 N N . ASP B 1 57 ? 59.713 4.546 46.987 1.00 17.82 505 ASP B N 1
ATOM 4429 C CA . ASP B 1 57 ? 60.923 5.342 47.183 1.00 18.76 505 ASP B CA 1
ATOM 4430 C C . ASP B 1 57 ? 62.138 4.839 46.390 1.00 19.59 505 ASP B C 1
ATOM 4431 O O . ASP B 1 57 ? 63.034 5.617 46.070 1.00 19.81 505 ASP B O 1
ATOM 4436 N N . HIS B 1 58 ? 62.181 3.544 46.093 1.00 20.49 506 HIS B N 1
ATOM 4437 C CA . HIS B 1 58 ? 63.206 2.996 45.202 1.00 20.97 506 HIS B CA 1
ATOM 4438 C C . HIS B 1 58 ? 62.795 3.172 43.744 1.00 20.49 506 HIS B C 1
ATOM 4439 O O . HIS B 1 58 ? 63.635 3.230 42.847 1.00 21.14 506 HIS B O 1
ATOM 4446 N N . LEU B 1 59 ? 61.492 3.244 43.506 1.00 19.42 507 LEU B N 1
ATOM 4447 C CA . LEU B 1 59 ? 60.989 3.396 42.154 1.00 17.99 507 LEU B CA 1
ATOM 4448 C C . LEU B 1 59 ? 61.169 4.830 41.666 1.00 17.33 507 LEU B C 1
ATOM 4449 O O . LEU B 1 59 ? 61.681 5.063 40.568 1.00 17.27 507 LEU B O 1
ATOM 4454 N N . MET B 1 60 ? 60.795 5.785 42.514 1.00 16.03 508 MET B N 1
ATOM 4455 C CA . MET B 1 60 ? 60.545 7.149 42.073 1.00 14.77 508 MET B CA 1
ATOM 4456 C C . MET B 1 60 ? 61.804 7.858 41.584 1.00 14.21 508 MET B C 1
ATOM 4457 O O . MET B 1 60 ? 61.756 8.577 40.587 1.00 13.52 508 MET B O 1
ATOM 4462 N N . PRO B 1 61 ? 62.935 7.663 42.285 1.00 13.80 509 PRO B N 1
ATOM 4463 C CA . PRO B 1 61 ? 64.187 8.243 41.808 1.00 13.80 509 PRO B CA 1
ATOM 4464 C C . PRO B 1 61 ? 64.563 7.733 40.420 1.00 13.45 509 PRO B C 1
ATOM 4465 O O . PRO B 1 61 ? 64.889 8.528 39.539 1.00 13.84 509 PRO B O 1
ATOM 4469 N N . HIS B 1 62 ? 64.474 6.424 40.213 1.00 13.21 510 HIS B N 1
ATOM 4470 C CA . HIS B 1 62 ? 64.694 5.862 38.881 1.00 13.76 510 HIS B CA 1
ATOM 4471 C C . HIS B 1 62 ? 63.678 6.357 37.851 1.00 13.30 510 HIS B C 1
ATOM 4472 O O . HIS B 1 62 ? 64.054 6.784 36.760 1.00 13.65 510 HIS B O 1
ATOM 4479 N N . LEU B 1 63 ? 62.402 6.351 38.224 1.00 12.74 511 LEU B N 1
ATOM 4480 C CA . LEU B 1 63 ? 61.342 6.860 37.352 1.00 12.91 511 LEU B CA 1
ATOM 4481 C C . LEU B 1 63 ? 61.588 8.314 36.921 1.00 12.49 511 LEU B C 1
ATOM 4482 O O . LEU B 1 63 ? 61.592 8.622 35.726 1.00 12.04 511 LEU B O 1
ATOM 4487 N N . LEU B 1 64 ? 61.810 9.198 37.891 1.00 12.38 512 LEU B N 1
ATOM 4488 C CA . LEU B 1 64 ? 61.981 10.615 37.597 1.00 12.95 512 LEU B CA 1
ATOM 4489 C C . LEU B 1 64 ? 63.210 10.919 36.728 1.00 14.52 512 LEU B C 1
ATOM 4490 O O . LEU B 1 64 ? 63.155 11.791 35.860 1.00 14.69 512 LEU B O 1
ATOM 4495 N N . SER B 1 65 ? 64.300 10.180 36.933 1.00 15.70 513 SER B N 1
ATOM 4496 C CA . SER B 1 65 ? 65.535 10.424 36.184 1.00 16.89 513 SER B CA 1
ATOM 4497 C C . SER B 1 65 ? 65.376 10.166 34.687 1.00 17.72 513 SER B C 1
ATOM 4498 O O . SER B 1 65 ? 66.137 10.687 33.874 1.00 18.33 513 SER B O 1
ATOM 4501 N N . ASP B 1 66 ? 64.375 9.376 34.325 1.00 18.54 514 ASP B N 1
ATOM 4502 C CA . ASP B 1 66 ? 64.052 9.192 32.918 1.00 20.29 514 ASP B CA 1
ATOM 4503 C C . ASP B 1 66 ? 62.981 10.169 32.416 1.00 19.30 514 ASP B C 1
ATOM 4504 O O . ASP B 1 66 ? 63.231 10.933 31.488 1.00 19.59 514 ASP B O 1
ATOM 4509 N N . VAL B 1 67 ? 61.837 10.228 33.086 1.00 19.01 515 VAL B N 1
ATOM 4510 C CA . VAL B 1 67 ? 60.821 11.221 32.727 1.00 18.32 515 VAL B CA 1
ATOM 4511 C C . VAL B 1 67 ? 61.444 12.616 32.582 1.00 17.93 515 VAL B C 1
ATOM 4512 O O . VAL B 1 67 ? 61.206 13.314 31.591 1.00 17.69 515 VAL B O 1
ATOM 4516 N N . CYS B 1 68 ? 62.229 13.023 33.573 1.00 16.53 516 CYS B N 1
ATOM 4517 C CA . CYS B 1 68 ? 62.651 14.416 33.662 1.00 16.52 516 CYS B CA 1
ATOM 4518 C C . CYS B 1 68 ? 63.839 14.757 32.764 1.00 16.33 516 CYS B C 1
ATOM 4519 O O . CYS B 1 68 ? 64.154 15.928 32.579 1.00 16.22 516 CYS B O 1
ATOM 4522 N N . ALA B 1 69 ? 64.486 13.746 32.194 1.00 15.92 517 ALA B N 1
ATOM 4523 C CA . ALA B 1 69 ? 65.538 13.992 31.213 1.00 16.14 517 ALA B CA 1
ATOM 4524 C C . ALA B 1 69 ? 64.976 14.353 29.830 1.00 16.11 517 ALA B C 1
ATOM 4525 O O . ALA B 1 69 ? 65.643 15.022 29.033 1.00 16.57 517 ALA B O 1
ATOM 4527 N N . ARG B 1 70 ? 63.738 13.943 29.573 1.00 15.09 518 ARG B N 1
ATOM 4528 C CA . ARG B 1 70 ? 63.089 14.171 28.283 1.00 14.83 518 ARG B CA 1
ATOM 4529 C C . ARG B 1 70 ? 62.703 15.636 28.036 1.00 14.62 518 ARG B C 1
ATOM 4530 O O . ARG B 1 70 ? 62.453 16.404 28.971 1.00 13.73 518 ARG B O 1
ATOM 4538 N N . GLU B 1 71 ? 62.590 15.994 26.762 1.00 14.13 519 GLU B N 1
ATOM 4539 C CA . GLU B 1 71 ? 62.135 17.321 26.373 1.00 13.53 519 GLU B CA 1
ATOM 4540 C C . GLU B 1 71 ? 60.701 17.561 26.836 1.00 13.13 519 GLU B C 1
ATOM 4541 O O . GLU B 1 71 ? 60.357 18.664 27.251 1.00 12.48 519 GLU B O 1
ATOM 4547 N N . ASP B 1 72 ? 59.881 16.513 26.787 1.00 13.22 520 ASP B N 1
ATOM 4548 C CA . ASP B 1 72 ? 58.445 16.615 27.077 1.00 13.52 520 ASP B CA 1
ATOM 4549 C C . ASP B 1 72 ? 58.085 16.269 28.528 1.00 13.57 520 ASP B C 1
ATOM 4550 O O . ASP B 1 72 ? 56.988 15.762 28.807 1.00 13.78 520 ASP B O 1
ATOM 4555 N N . ALA B 1 73 ? 58.998 16.573 29.446 1.00 13.03 521 ALA B N 1
ATOM 4556 C CA . ALA B 1 73 ? 58.911 16.074 30.813 1.00 13.18 521 ALA B CA 1
ATOM 4557 C C . ALA B 1 73 ? 57.649 16.532 31.531 1.00 13.46 521 ALA B C 1
ATOM 4558 O O . ALA B 1 73 ? 57.062 15.774 32.307 1.00 13.94 521 ALA B O 1
ATOM 4560 N N . ALA B 1 74 ? 57.259 17.785 31.313 1.00 12.84 522 ALA B N 1
ATOM 4561 C CA . ALA B 1 74 ? 56.168 18.369 32.087 1.00 12.48 522 ALA B CA 1
ATOM 4562 C C . ALA B 1 74 ? 54.828 17.697 31.761 1.00 12.81 522 ALA B C 1
ATOM 4563 O O . ALA B 1 74 ? 54.060 17.343 32.659 1.00 12.96 522 ALA B O 1
ATOM 4565 N N . VAL B 1 75 ? 54.573 17.479 30.475 1.00 12.76 523 VAL B N 1
ATOM 4566 C CA . VAL B 1 75 ? 53.365 16.777 30.053 1.00 11.75 523 VAL B CA 1
ATOM 4567 C C . VAL B 1 75 ? 53.479 15.280 30.363 1.00 12.65 523 VAL B C 1
ATOM 4568 O O . VAL B 1 75 ? 52.519 14.663 30.827 1.00 12.23 523 VAL B O 1
ATOM 4572 N N . THR B 1 76 ? 54.665 14.712 30.149 1.00 12.59 524 THR B N 1
ATOM 4573 C CA . THR B 1 76 ? 54.857 13.278 30.336 1.00 12.87 524 THR B CA 1
ATOM 4574 C C . THR B 1 76 ? 54.709 12.881 31.800 1.00 13.79 524 THR B C 1
ATOM 4575 O O . THR B 1 76 ? 54.015 11.923 32.115 1.00 14.43 524 THR B O 1
ATOM 4579 N N . LEU B 1 77 ? 55.351 13.629 32.694 1.00 14.53 525 LEU B N 1
ATOM 4580 C CA . LEU B 1 77 ? 55.200 13.390 34.129 1.00 14.94 525 LEU B CA 1
ATOM 4581 C C . LEU B 1 77 ? 53.729 13.429 34.570 1.00 15.81 525 LEU B C 1
ATOM 4582 O O . LEU B 1 77 ? 53.252 12.501 35.225 1.00 16.70 525 LEU B O 1
ATOM 4587 N N . SER B 1 78 ? 53.010 14.489 34.198 1.00 16.00 526 SER B N 1
ATOM 4588 C CA . SER B 1 78 ? 51.597 14.637 34.575 1.00 16.08 526 SER B CA 1
ATOM 4589 C C . SER B 1 78 ? 50.814 13.362 34.270 1.00 15.73 526 SER B C 1
ATOM 4590 O O . SER B 1 78 ? 50.087 12.841 35.116 1.00 14.82 526 SER B O 1
ATOM 4593 N N . ARG B 1 79 ? 51.008 12.843 33.063 1.00 16.25 527 ARG B N 1
ATOM 4594 C CA . ARG B 1 79 ? 50.396 11.584 32.665 1.00 16.10 527 ARG B CA 1
ATOM 4595 C C . ARG B 1 79 ? 50.847 10.439 33.562 1.00 15.93 527 ARG B C 1
ATOM 4596 O O . ARG B 1 79 ? 50.047 9.577 33.929 1.00 16.13 527 ARG B O 1
ATOM 4604 N N . ILE B 1 80 ? 52.126 10.422 33.918 1.00 15.21 528 ILE B N 1
ATOM 4605 C CA . ILE B 1 80 ? 52.639 9.295 34.663 1.00 15.77 528 ILE B CA 1
ATOM 4606 C C . ILE B 1 80 ? 52.187 9.267 36.127 1.00 16.99 528 ILE B C 1
ATOM 4607 O O . ILE B 1 80 ? 51.794 8.214 36.641 1.00 17.80 528 ILE B O 1
ATOM 4612 N N . THR B 1 81 ? 52.129 10.436 36.761 1.00 16.92 529 THR B N 1
ATOM 4613 C CA . THR B 1 81 ? 51.642 10.520 38.134 1.00 17.68 529 THR B CA 1
ATOM 4614 C C . THR B 1 81 ? 50.161 10.159 38.221 1.00 17.13 529 THR B C 1
ATOM 4615 O O . THR B 1 81 ? 49.718 9.559 39.201 1.00 16.97 529 THR B O 1
ATOM 4619 N N . ALA B 1 82 ? 49.405 10.510 37.184 1.00 16.36 530 ALA B N 1
ATOM 4620 C CA . ALA B 1 82 ? 47.975 10.234 37.164 1.00 15.44 530 ALA B CA 1
ATOM 4621 C C . ALA B 1 82 ? 47.736 8.733 37.082 1.00 15.03 530 ALA B C 1
ATOM 4622 O O . ALA B 1 82 ? 46.663 8.247 37.412 1.00 15.41 530 ALA B O 1
ATOM 4624 N N . LEU B 1 83 ? 48.762 7.999 36.678 1.00 14.55 531 LEU B N 1
ATOM 4625 C CA . LEU B 1 83 ? 48.648 6.563 36.505 1.00 14.07 531 LEU B CA 1
ATOM 4626 C C . LEU B 1 83 ? 49.055 5.858 37.790 1.00 14.23 531 LEU B C 1
ATOM 4627 O O . LEU B 1 83 ? 48.344 4.968 38.264 1.00 15.06 531 LEU B O 1
ATOM 4632 N N . LEU B 1 84 ? 50.178 6.281 38.370 1.00 13.27 532 LEU B N 1
ATOM 4633 C CA . LEU B 1 84 ? 50.644 5.723 39.645 1.00 12.89 532 LEU B CA 1
ATOM 4634 C C . LEU B 1 84 ? 49.623 5.947 40.747 1.00 12.62 532 LEU B C 1
ATOM 4635 O O . LEU B 1 84 ? 49.366 5.066 41.572 1.00 11.95 532 LEU B O 1
ATOM 4640 N N . VAL B 1 85 ? 49.101 7.166 40.801 1.00 12.56 533 VAL B N 1
ATOM 4641 C CA . VAL B 1 85 ? 48.146 7.534 41.829 1.00 12.87 533 VAL B CA 1
ATOM 4642 C C . VAL B 1 85 ? 47.053 6.482 41.907 1.00 13.13 533 VAL B C 1
ATOM 4643 O O . VAL B 1 85 ? 46.766 5.960 42.982 1.00 13.63 533 VAL B O 1
ATOM 4647 N N . GLY B 1 86 ? 46.549 6.081 40.745 1.00 13.71 534 GLY B N 1
ATOM 4648 C CA . GLY B 1 86 ? 45.582 4.995 40.647 1.00 14.77 534 GLY B CA 1
ATOM 4649 C C . GLY B 1 86 ? 46.007 3.690 41.300 1.00 15.55 534 GLY B C 1
ATOM 4650 O O . GLY B 1 86 ? 45.186 3.012 41.905 1.00 16.40 534 GLY B O 1
ATOM 4651 N N . ILE B 1 87 ? 47.282 3.327 41.177 1.00 16.20 535 ILE B N 1
ATOM 4652 C CA . ILE B 1 87 ? 47.742 1.991 41.581 1.00 16.62 535 ILE B CA 1
ATOM 4653 C C . ILE B 1 87 ? 48.675 2.030 42.791 1.00 17.07 535 ILE B C 1
ATOM 4654 O O . ILE B 1 87 ? 49.266 1.011 43.168 1.00 17.19 535 ILE B O 1
ATOM 4659 N N . VAL B 1 88 ? 48.803 3.211 43.389 1.00 17.02 536 VAL B N 1
ATOM 4660 C CA . VAL B 1 88 ? 49.665 3.416 44.548 1.00 16.84 536 VAL B CA 1
ATOM 4661 C C . VAL B 1 88 ? 49.369 2.430 45.678 1.00 17.12 536 VAL B C 1
ATOM 4662 O O . VAL B 1 88 ? 50.226 2.174 46.526 1.00 17.20 536 VAL B O 1
ATOM 4666 N N . THR B 1 89 ? 48.164 1.864 45.668 1.00 17.48 537 THR B N 1
ATOM 4667 C CA . THR B 1 89 ? 47.751 0.886 46.678 1.00 17.92 537 THR B CA 1
ATOM 4668 C C . THR B 1 89 ? 48.322 -0.501 46.389 1.00 17.86 537 THR B C 1
ATOM 4669 O O . THR B 1 89 ? 48.858 -1.163 47.284 1.00 18.29 537 THR B O 1
ATOM 4673 N N . ARG B 1 90 ? 48.215 -0.925 45.132 1.00 17.68 538 ARG B N 1
ATOM 4674 C CA . ARG B 1 90 ? 48.561 -2.286 44.740 1.00 16.69 538 ARG B CA 1
ATOM 4675 C C . ARG B 1 90 ? 50.065 -2.441 44.545 1.00 15.68 538 ARG B C 1
ATOM 4676 O O . ARG B 1 90 ? 50.648 -1.920 43.586 1.00 14.32 538 ARG B O 1
ATOM 4684 N N . THR B 1 91 ? 50.691 -3.117 45.506 1.00 14.88 539 THR B N 1
ATOM 4685 C CA . THR B 1 91 ? 52.145 -3.209 45.573 1.00 13.88 539 THR B CA 1
ATOM 4686 C C . THR B 1 91 ? 52.671 -4.102 44.455 1.00 14.09 539 THR B C 1
ATOM 4687 O O . THR B 1 91 ? 53.643 -3.757 43.771 1.00 13.96 539 THR B O 1
ATOM 4691 N N . THR B 1 92 ? 51.964 -5.202 44.216 1.00 13.91 540 THR B N 1
ATOM 4692 C CA . THR B 1 92 ? 52.361 -6.159 43.192 1.00 13.79 540 THR B CA 1
ATOM 4693 C C . THR B 1 92 ? 52.568 -5.534 41.799 1.00 13.36 540 THR B C 1
ATOM 4694 O O . THR B 1 92 ? 53.371 -6.038 41.010 1.00 12.87 540 THR B O 1
ATOM 4698 N N . TYR B 1 93 ? 51.921 -4.392 41.546 1.00 13.24 541 TYR B N 1
ATOM 4699 C CA . TYR B 1 93 ? 52.083 -3.649 40.284 1.00 13.45 541 TYR B CA 1
ATOM 4700 C C . TYR B 1 93 ? 53.251 -2.660 40.299 1.00 14.28 541 TYR B C 1
ATOM 4701 O O . TYR B 1 93 ? 53.891 -2.440 39.275 1.00 13.99 541 TYR B O 1
ATOM 4710 N N . LEU B 1 94 ? 53.485 -2.018 41.442 1.00 15.47 542 LEU B N 1
ATOM 4711 C CA . LEU B 1 94 ? 54.647 -1.140 41.602 1.00 16.64 542 LEU B CA 1
ATOM 4712 C C . LEU B 1 94 ? 55.941 -1.945 41.551 1.00 17.05 542 LEU B C 1
ATOM 4713 O O . LEU B 1 94 ? 56.924 -1.515 40.948 1.00 16.83 542 LEU B O 1
ATOM 4718 N N . GLU B 1 95 ? 55.931 -3.112 42.190 1.00 17.70 543 GLU B N 1
ATOM 4719 C CA . GLU B 1 95 ? 57.046 -4.048 42.094 1.00 18.58 543 GLU B CA 1
ATOM 4720 C C . GLU B 1 95 ? 57.351 -4.330 40.633 1.00 18.66 543 GLU B C 1
ATOM 4721 O O . GLU B 1 95 ? 58.499 -4.279 40.207 1.00 19.34 543 GLU B O 1
ATOM 4727 N N . LEU B 1 96 ? 56.302 -4.571 39.859 1.00 18.59 544 LEU B N 1
ATOM 4728 C CA . LEU B 1 96 ? 56.445 -4.873 38.444 1.00 18.51 544 LEU B CA 1
ATOM 4729 C C . LEU B 1 96 ? 57.236 -3.788 37.712 1.00 18.10 544 LEU B C 1
ATOM 4730 O O . LEU B 1 96 ? 57.914 -4.060 36.723 1.00 18.47 544 LEU B O 1
ATOM 4735 N N . LEU B 1 97 ? 57.135 -2.556 38.194 1.00 17.30 545 LEU B N 1
ATOM 4736 C CA . LEU B 1 97 ? 57.878 -1.452 37.605 1.00 16.07 545 LEU B CA 1
ATOM 4737 C C . LEU B 1 97 ? 59.269 -1.350 38.208 1.00 16.27 545 LEU B C 1
ATOM 4738 O O . LEU B 1 97 ? 60.234 -1.047 37.505 1.00 16.37 545 LEU B O 1
ATOM 4743 N N . SER B 1 98 ? 59.361 -1.594 39.514 1.00 16.02 546 SER B N 1
ATOM 4744 C CA . SER B 1 98 ? 60.630 -1.531 40.238 1.00 16.27 546 SER B CA 1
ATOM 4745 C C . SER B 1 98 ? 61.602 -2.623 39.791 1.00 16.54 546 SER B C 1
ATOM 4746 O O . SER B 1 98 ? 62.766 -2.350 39.509 1.00 16.93 546 SER B O 1
ATOM 4748 N N . GLU B 1 99 ? 61.110 -3.858 39.733 1.00 16.35 547 GLU B N 1
ATOM 4749 C CA . GLU B 1 99 ? 61.909 -5.007 39.326 1.00 16.31 547 GLU B CA 1
ATOM 4750 C C . GLU B 1 99 ? 62.511 -4.878 37.930 1.00 16.60 547 GLU B C 1
ATOM 4751 O O . GLU B 1 99 ? 63.577 -5.428 37.661 1.00 16.53 547 GLU B O 1
ATOM 4757 N N . PHE B 1 100 ? 61.781 -4.240 37.016 1.00 16.88 548 PHE B N 1
ATOM 4758 C CA . PHE B 1 100 ? 61.992 -4.472 35.593 1.00 16.27 548 PHE B CA 1
ATOM 4759 C C . PHE B 1 100 ? 62.255 -3.181 34.844 1.00 16.84 548 PHE B C 1
ATOM 4760 O O . PHE B 1 100 ? 61.328 -2.573 34.323 1.00 17.10 548 PHE B O 1
ATOM 4768 N N . PRO B 1 101 ? 63.528 -2.769 34.758 1.00 17.59 549 PRO B N 1
ATOM 4769 C CA . PRO B 1 101 ? 63.866 -1.655 33.886 1.00 17.93 549 PRO B CA 1
ATOM 4770 C C . PRO B 1 101 ? 63.052 -1.654 32.594 1.00 18.06 549 PRO B C 1
ATOM 4771 O O . PRO B 1 101 ? 62.405 -0.654 32.279 1.00 18.38 549 PRO B O 1
ATOM 4775 N N . ALA B 1 102 ? 63.051 -2.766 31.868 1.00 17.96 550 ALA B N 1
ATOM 4776 C CA . ALA B 1 102 ? 62.335 -2.809 30.592 1.00 18.44 550 ALA B CA 1
ATOM 4777 C C . ALA B 1 102 ? 60.910 -2.251 30.695 1.00 17.59 550 ALA B C 1
ATOM 4778 O O . ALA B 1 102 ? 60.560 -1.307 29.987 1.00 18.25 550 ALA B O 1
ATOM 4780 N N . ALA B 1 103 ? 60.112 -2.803 31.607 1.00 16.04 551 ALA B N 1
ATOM 4781 C CA . ALA B 1 103 ? 58.736 -2.352 31.792 1.00 14.54 551 ALA B CA 1
ATOM 4782 C C . ALA B 1 103 ? 58.645 -0.841 31.996 1.00 14.27 551 ALA B C 1
ATOM 4783 O O . ALA B 1 103 ? 57.888 -0.167 31.302 1.00 14.79 551 ALA B O 1
ATOM 4785 N N . LEU B 1 104 ? 59.424 -0.306 32.933 1.00 12.55 552 LEU B N 1
ATOM 4786 C CA . LEU B 1 104 ? 59.374 1.119 33.221 1.00 11.81 552 LEU B CA 1
ATOM 4787 C C . LEU B 1 104 ? 59.730 1.983 32.000 1.00 11.74 552 LEU B C 1
ATOM 4788 O O . LEU B 1 104 ? 59.060 2.974 31.718 1.00 10.16 552 LEU B O 1
ATOM 4793 N N . LYS B 1 105 ? 60.782 1.600 31.282 1.00 12.03 553 LYS B N 1
ATOM 4794 C CA . LYS B 1 105 ? 61.192 2.304 30.066 1.00 13.37 553 LYS B CA 1
ATOM 4795 C C . LYS B 1 105 ? 60.056 2.369 29.021 1.00 13.72 553 LYS B C 1
ATOM 4796 O O . LYS B 1 105 ? 59.734 3.449 28.505 1.00 13.11 553 LYS B O 1
ATOM 4802 N N . HIS B 1 106 ? 59.406 1.232 28.778 1.00 12.57 554 HIS B N 1
ATOM 4803 C CA . HIS B 1 106 ? 58.239 1.197 27.902 1.00 13.03 554 HIS B CA 1
ATOM 4804 C C . HIS B 1 106 ? 57.036 1.958 28.438 1.00 13.45 554 HIS B C 1
ATOM 4805 O O . HIS B 1 106 ? 56.387 2.693 27.689 1.00 14.80 554 HIS B O 1
ATOM 4812 N N . LEU B 1 107 ? 56.758 1.822 29.731 1.00 13.36 555 LEU B N 1
ATOM 4813 C CA . LEU B 1 107 ? 55.741 2.648 30.368 1.00 13.66 555 LEU B CA 1
ATOM 4814 C C . LEU B 1 107 ? 55.944 4.100 29.941 1.00 14.40 555 LEU B C 1
ATOM 4815 O O . LEU B 1 107 ? 55.026 4.720 29.393 1.00 14.04 555 LEU B O 1
ATOM 4820 N N . ILE B 1 108 ? 57.178 4.594 30.072 1.00 13.95 556 ILE B N 1
ATOM 4821 C CA . ILE B 1 108 ? 57.448 6.018 29.887 1.00 14.22 556 ILE B CA 1
ATOM 4822 C C . ILE B 1 108 ? 57.364 6.478 28.426 1.00 14.71 556 ILE B C 1
ATOM 4823 O O . ILE B 1 108 ? 56.720 7.481 28.120 1.00 15.91 556 ILE B O 1
ATOM 4828 N N . SER B 1 109 ? 58.004 5.759 27.518 1.00 14.75 557 SER B N 1
ATOM 4829 C CA . SER B 1 109 ? 57.992 6.181 26.123 1.00 14.75 557 SER B CA 1
ATOM 4830 C C . SER B 1 109 ? 56.561 6.162 25.581 1.00 13.58 557 SER B C 1
ATOM 4831 O O . SER B 1 109 ? 56.132 7.109 24.921 1.00 13.74 557 SER B O 1
ATOM 4834 N N . LEU B 1 110 ? 55.821 5.098 25.890 1.00 12.64 558 LEU B N 1
ATOM 4835 C CA . LEU B 1 110 ? 54.418 4.981 25.467 1.00 12.22 558 LEU B CA 1
ATOM 4836 C C . LEU B 1 110 ? 53.543 6.111 26.005 1.00 11.13 558 LEU B C 1
ATOM 4837 O O . LEU B 1 110 ? 52.787 6.710 25.261 1.00 10.55 558 LEU B O 1
ATOM 4842 N N . CYS B 1 111 ? 53.690 6.421 27.287 1.00 11.90 559 CYS B N 1
ATOM 4843 C CA . CYS B 1 111 ? 52.934 7.514 27.928 1.00 11.95 559 CYS B CA 1
ATOM 4844 C C . CYS B 1 111 ? 53.377 8.898 27.444 1.00 11.66 559 CYS B C 1
ATOM 4845 O O . CYS B 1 111 ? 52.572 9.822 27.385 1.00 10.91 559 CYS B O 1
ATOM 4848 N N . ALA B 1 112 ? 54.650 9.025 27.081 1.00 11.16 560 ALA B N 1
ATOM 4849 C CA . ALA B 1 112 ? 55.154 10.249 26.479 1.00 11.46 560 ALA B CA 1
ATOM 4850 C C . ALA B 1 112 ? 54.501 10.537 25.118 1.00 11.97 560 ALA B C 1
ATOM 4851 O O . ALA B 1 112 ? 54.059 11.658 24.851 1.00 11.13 560 ALA B O 1
ATOM 4853 N N . ALA B 1 113 ? 54.417 9.494 24.296 1.00 11.03 561 ALA B N 1
ATOM 4854 C CA . ALA B 1 113 ? 53.926 9.580 22.932 1.00 10.14 561 ALA B CA 1
ATOM 4855 C C . ALA B 1 113 ? 52.402 9.653 22.805 1.00 10.40 561 ALA B C 1
ATOM 4856 O O . ALA B 1 113 ? 51.907 10.144 21.785 1.00 10.31 561 ALA B O 1
ATOM 4858 N N . SER B 1 114 ? 51.659 9.138 23.792 1.00 8.65 562 SER B N 1
ATOM 4859 C CA . SER B 1 114 ? 50.196 9.009 23.646 1.00 7.46 562 SER B CA 1
ATOM 4860 C C . SER B 1 114 ? 49.357 9.037 24.932 1.00 7.83 562 SER B C 1
ATOM 4861 O O . SER B 1 114 ? 49.375 8.077 25.703 1.00 7.37 562 SER B O 1
ATOM 4864 N N . PRO B 1 115 ? 48.500 10.058 25.096 1.00 7.48 563 PRO B N 1
ATOM 4865 C CA . PRO B 1 115 ? 47.651 10.025 26.295 1.00 8.03 563 PRO B CA 1
ATOM 4866 C C . PRO B 1 115 ? 46.587 8.924 26.290 1.00 7.86 563 PRO B C 1
ATOM 4867 O O . PRO B 1 115 ? 46.164 8.476 27.355 1.00 8.60 563 PRO B O 1
ATOM 4871 N N . MET B 1 116 ? 46.170 8.472 25.116 1.00 8.95 564 MET B N 1
ATOM 4872 C CA . MET B 1 116 ? 45.274 7.310 25.027 1.00 9.22 564 MET B CA 1
ATOM 4873 C C . MET B 1 116 ? 45.795 6.088 25.775 1.00 9.74 564 MET B C 1
ATOM 4874 O O . MET B 1 116 ? 45.046 5.431 26.507 1.00 11.35 564 MET B O 1
ATOM 4879 N N . ILE B 1 117 ? 47.079 5.795 25.593 1.00 8.83 565 ILE B N 1
ATOM 4880 C CA . ILE B 1 117 ? 47.698 4.618 26.176 1.00 7.37 565 ILE B CA 1
ATOM 4881 C C . ILE B 1 117 ? 47.950 4.884 27.644 1.00 8.77 565 ILE B C 1
ATOM 4882 O O . ILE B 1 117 ? 47.724 4.008 28.491 1.00 9.13 565 ILE B O 1
ATOM 4887 N N . ALA B 1 118 ? 48.384 6.102 27.959 1.00 8.42 566 ALA B N 1
ATOM 4888 C CA . ALA B 1 118 ? 48.465 6.527 29.352 1.00 8.59 566 ALA B CA 1
ATOM 4889 C C . ALA B 1 118 ? 47.151 6.274 30.121 1.00 9.36 566 ALA B C 1
ATOM 4890 O O . ALA B 1 118 ? 47.158 5.574 31.133 1.00 9.31 566 ALA B O 1
ATOM 4892 N N . SER B 1 119 ? 46.025 6.779 29.608 1.00 9.45 567 SER B N 1
ATOM 4893 C CA . SER B 1 119 ? 44.706 6.600 30.255 1.00 8.85 567 SER B CA 1
ATOM 4894 C C . SER B 1 119 ? 44.341 5.129 30.355 1.00 9.00 567 SER B C 1
ATOM 4895 O O . SER B 1 119 ? 43.786 4.696 31.355 1.00 10.41 567 SER B O 1
ATOM 4898 N N . GLN B 1 120 ? 44.599 4.387 29.288 1.00 7.65 568 GLN B N 1
ATOM 4899 C CA . GLN B 1 120 ? 44.244 2.984 29.229 1.00 8.42 568 GLN B CA 1
ATOM 4900 C C . GLN B 1 120 ? 44.969 2.170 30.306 1.00 9.55 568 GLN B C 1
ATOM 4901 O O . GLN B 1 120 ? 44.378 1.332 30.970 1.00 10.65 568 GLN B O 1
ATOM 4907 N N . LEU B 1 121 ? 46.258 2.416 30.466 1.00 9.76 569 LEU B N 1
ATOM 4908 C CA . LEU B 1 121 ? 47.038 1.732 31.470 1.00 10.69 569 LEU B CA 1
ATOM 4909 C C . LEU B 1 121 ? 46.573 2.161 32.853 1.00 11.98 569 LEU B C 1
ATOM 4910 O O . LEU B 1 121 ? 46.649 1.393 33.814 1.00 11.13 569 LEU B O 1
ATOM 4915 N N . ALA B 1 122 ? 46.133 3.410 32.969 1.00 13.38 570 ALA B N 1
ATOM 4916 C CA . ALA B 1 122 ? 45.710 3.903 34.273 1.00 13.87 570 ALA B CA 1
ATOM 4917 C C . ALA B 1 122 ? 44.408 3.195 34.637 1.00 14.42 570 ALA B C 1
ATOM 4918 O O . ALA B 1 122 ? 44.232 2.721 35.758 1.00 14.37 570 ALA B O 1
ATOM 4920 N N . ARG B 1 123 ? 43.547 3.041 33.641 1.00 15.11 571 ARG B N 1
ATOM 4921 C CA . ARG B 1 123 ? 42.282 2.352 33.811 1.00 16.55 571 ARG B CA 1
ATOM 4922 C C . ARG B 1 123 ? 42.434 0.821 33.974 1.00 16.45 571 ARG B C 1
ATOM 4923 O O . ARG B 1 123 ? 41.735 0.213 34.778 1.00 16.09 571 ARG B O 1
ATOM 4931 N N . TYR B 1 124 ? 43.339 0.206 33.214 1.00 16.23 572 TYR B N 1
ATOM 4932 C CA . TYR B 1 124 ? 43.488 -1.257 33.215 1.00 15.70 572 TYR B CA 1
ATOM 4933 C C . TYR B 1 124 ? 44.896 -1.709 33.594 1.00 15.48 572 TYR B C 1
ATOM 4934 O O . TYR B 1 124 ? 45.578 -2.286 32.775 1.00 14.94 572 TYR B O 1
ATOM 4943 N N . PRO B 1 125 ? 45.291 -1.529 34.862 1.00 15.34 573 PRO B N 1
ATOM 4944 C CA . PRO B 1 125 ? 46.671 -1.778 35.294 1.00 16.46 573 PRO B CA 1
ATOM 4945 C C . PRO B 1 125 ? 47.195 -3.216 35.117 1.00 17.26 573 PRO B C 1
ATOM 4946 O O . PRO B 1 125 ? 48.411 -3.417 35.123 1.00 16.00 573 PRO B O 1
ATOM 4950 N N . LEU B 1 126 ? 46.306 -4.197 34.948 1.00 17.85 574 LEU B N 1
ATOM 4951 C CA . LEU B 1 126 ? 46.742 -5.524 34.495 1.00 18.86 574 LEU B CA 1
ATOM 4952 C C . LEU B 1 126 ? 47.537 -5.469 33.175 1.00 18.14 574 LEU B C 1
ATOM 4953 O O . LEU B 1 126 ? 48.363 -6.336 32.895 1.00 18.62 574 LEU B O 1
ATOM 4958 N N . LEU B 1 127 ? 47.314 -4.428 32.385 1.00 17.25 575 LEU B N 1
ATOM 4959 C CA . LEU B 1 127 ? 48.058 -4.250 31.145 1.00 16.42 575 LEU B CA 1
ATOM 4960 C C . LEU B 1 127 ? 49.565 -4.100 31.362 1.00 16.19 575 LEU B C 1
ATOM 4961 O O . LEU B 1 127 ? 50.349 -4.298 30.424 1.00 16.59 575 LEU B O 1
ATOM 4966 N N . LEU B 1 128 ? 49.962 -3.736 32.579 1.00 14.72 576 LEU B N 1
ATOM 4967 C CA . LEU B 1 128 ? 51.355 -3.423 32.875 1.00 15.25 576 LEU B CA 1
ATOM 4968 C C . LEU B 1 128 ? 52.221 -4.637 32.618 1.00 15.57 576 LEU B C 1
ATOM 4969 O O . LEU B 1 128 ? 53.393 -4.511 32.287 1.00 15.16 576 LEU B O 1
ATOM 4974 N N . ASP B 1 129 ? 51.606 -5.807 32.742 1.00 17.20 577 ASP B N 1
ATOM 4975 C CA . ASP B 1 129 ? 52.216 -7.090 32.404 1.00 18.89 577 ASP B CA 1
ATOM 4976 C C . ASP B 1 129 ? 52.617 -7.171 30.921 1.00 18.42 577 ASP B C 1
ATOM 4977 O O . ASP B 1 129 ? 53.465 -7.976 30.538 1.00 17.07 577 ASP B O 1
ATOM 4982 N N . GLU B 1 130 ? 51.995 -6.342 30.090 1.00 19.06 578 GLU B N 1
ATOM 4983 C CA . GLU B 1 130 ? 52.272 -6.364 28.660 1.00 19.59 578 GLU B CA 1
ATOM 4984 C C . GLU B 1 130 ? 53.533 -5.588 28.328 1.00 19.90 578 GLU B C 1
ATOM 4985 O O . GLU B 1 130 ? 53.963 -5.583 27.177 1.00 20.39 578 GLU B O 1
ATOM 4991 N N . LEU B 1 131 ? 54.076 -4.872 29.309 1.00 19.53 579 LEU B N 1
ATOM 4992 C CA . LEU B 1 131 ? 55.200 -3.990 29.057 1.00 20.49 579 LEU B CA 1
ATOM 4993 C C . LEU B 1 131 ? 56.509 -4.743 29.274 1.00 22.69 579 LEU B C 1
ATOM 4994 O O . LEU B 1 131 ? 57.587 -4.281 28.888 1.00 23.06 579 LEU B O 1
ATOM 4999 N N . LEU B 1 132 ? 56.394 -5.931 29.859 1.00 24.48 580 LEU B N 1
ATOM 5000 C CA . LEU B 1 132 ? 57.544 -6.787 30.136 1.00 25.89 580 LEU B CA 1
ATOM 5001 C C . LEU B 1 132 ? 58.319 -7.149 28.862 1.00 25.79 580 LEU B C 1
ATOM 5002 O O . LEU B 1 132 ? 59.536 -7.281 28.901 1.00 26.48 580 LEU B O 1
ATOM 5007 N N . ASP B 1 133 ? 57.611 -7.338 27.748 1.00 25.14 581 ASP B N 1
ATOM 5008 C CA . ASP B 1 133 ? 58.205 -7.963 26.566 1.00 24.22 581 ASP B CA 1
ATOM 5009 C C . ASP B 1 133 ? 58.011 -7.175 25.271 1.00 23.31 581 ASP B C 1
ATOM 5010 O O . ASP B 1 133 ? 56.974 -7.306 24.609 1.00 23.49 581 ASP B O 1
ATOM 5015 N N . PRO B 1 134 ? 59.043 -6.418 24.864 1.00 22.47 582 PRO B N 1
ATOM 5016 C CA . PRO B 1 134 ? 59.025 -5.631 23.628 1.00 21.88 582 PRO B CA 1
ATOM 5017 C C . PRO B 1 134 ? 58.620 -6.471 22.426 1.00 21.61 582 PRO B C 1
ATOM 5018 O O . PRO B 1 134 ? 57.951 -5.976 21.513 1.00 21.10 582 PRO B O 1
ATOM 5022 N N . ASN B 1 135 ? 58.989 -7.747 22.450 1.00 21.08 583 ASN B N 1
ATOM 5023 C CA . ASN B 1 135 ? 58.714 -8.623 21.324 1.00 21.64 583 ASN B CA 1
ATOM 5024 C C . ASN B 1 135 ? 57.228 -8.793 21.032 1.00 20.75 583 ASN B C 1
ATOM 5025 O O . ASN B 1 135 ? 56.842 -8.956 19.883 1.00 21.06 583 ASN B O 1
ATOM 5030 N N . THR B 1 136 ? 56.396 -8.750 22.067 1.00 20.01 584 THR B N 1
ATOM 5031 C CA . THR B 1 136 ? 54.953 -8.793 21.852 1.00 19.38 584 THR B CA 1
ATOM 5032 C C . THR B 1 136 ? 54.331 -7.413 21.973 1.00 18.28 584 THR B C 1
ATOM 5033 O O . THR B 1 136 ? 53.372 -7.106 21.284 1.00 18.35 584 THR B O 1
ATOM 5037 N N . LEU B 1 137 ? 54.884 -6.575 22.843 1.00 17.56 585 LEU B N 1
ATOM 5038 C CA . LEU B 1 137 ? 54.346 -5.232 23.017 1.00 17.18 585 LEU B CA 1
ATOM 5039 C C . LEU B 1 137 ? 54.234 -4.500 21.679 1.00 17.32 585 LEU B C 1
ATOM 5040 O O . LEU B 1 137 ? 53.336 -3.683 21.490 1.00 17.51 585 LEU B O 1
ATOM 5045 N N . TYR B 1 138 ? 55.159 -4.790 20.765 1.00 17.45 586 TYR B N 1
ATOM 5046 C CA . TYR B 1 138 ? 55.343 -3.980 19.573 1.00 17.83 586 TYR B CA 1
ATOM 5047 C C . TYR B 1 138 ? 55.165 -4.791 18.301 1.00 18.58 586 TYR B C 1
ATOM 5048 O O . TYR B 1 138 ? 55.327 -4.266 17.206 1.00 19.16 586 TYR B O 1
ATOM 5057 N N . GLN B 1 139 ? 54.848 -6.070 18.446 1.00 19.51 587 GLN B N 1
ATOM 5058 C CA . GLN B 1 139 ? 54.433 -6.887 17.307 1.00 21.03 587 GLN B CA 1
ATOM 5059 C C . GLN B 1 139 ? 53.002 -7.343 17.511 1.00 20.22 587 GLN B C 1
ATOM 5060 O O . GLN B 1 139 ? 52.733 -8.218 18.335 1.00 19.97 587 GLN B O 1
ATOM 5066 N N . PRO B 1 140 ? 52.070 -6.719 16.786 1.00 20.29 588 PRO B N 1
ATOM 5067 C CA . PRO B 1 140 ? 50.661 -7.037 16.955 1.00 20.26 588 PRO B CA 1
ATOM 5068 C C . PRO B 1 140 ? 50.427 -8.491 16.561 1.00 19.87 588 PRO B C 1
ATOM 5069 O O . PRO B 1 140 ? 51.251 -9.081 15.861 1.00 18.73 588 PRO B O 1
ATOM 5073 N N . THR B 1 141 ? 49.345 -9.072 17.061 1.00 19.46 589 THR B N 1
ATOM 5074 C CA . THR B 1 141 ? 48.962 -10.427 16.697 1.00 20.29 589 THR B CA 1
ATOM 5075 C C . THR B 1 141 ? 48.785 -10.487 15.178 1.00 20.43 589 THR B C 1
ATOM 5076 O O . THR B 1 141 ? 48.187 -9.589 14.589 1.00 21.05 589 THR B O 1
ATOM 5080 N N . ALA B 1 142 ? 49.320 -11.522 14.537 1.00 19.35 590 ALA B N 1
ATOM 5081 C CA . ALA B 1 142 ? 49.054 -11.742 13.121 1.00 17.87 590 ALA B CA 1
ATOM 5082 C C . ALA B 1 142 ? 47.551 -11.748 12.862 1.00 17.76 590 ALA B C 1
ATOM 5083 O O . ALA B 1 142 ? 46.782 -12.290 13.648 1.00 16.94 590 ALA B O 1
ATOM 5085 N N . THR B 1 143 ? 47.140 -11.181 11.735 1.00 18.87 591 THR B N 1
ATOM 5086 C CA . THR B 1 143 ? 45.715 -11.013 11.440 1.00 19.04 591 THR B CA 1
ATOM 5087 C C . THR B 1 143 ? 44.949 -12.322 11.422 1.00 18.58 591 THR B C 1
ATOM 5088 O O . THR B 1 143 ? 43.778 -12.347 11.756 1.00 19.12 591 THR B O 1
ATOM 5092 N N . ASP B 1 144 ? 45.603 -13.419 11.065 1.00 18.47 592 ASP B N 1
ATOM 5093 C CA . ASP B 1 144 ? 44.918 -14.712 11.042 1.00 18.97 592 ASP B CA 1
ATOM 5094 C C . ASP B 1 144 ? 44.969 -15.446 12.399 1.00 18.53 592 ASP B C 1
ATOM 5095 O O . ASP B 1 144 ? 44.502 -16.591 12.519 1.00 18.18 592 ASP B O 1
ATOM 5100 N N . ALA B 1 145 ? 45.541 -14.805 13.415 1.00 17.31 593 ALA B N 1
ATOM 5101 C CA . ALA B 1 145 ? 45.820 -15.501 14.674 1.00 16.45 593 ALA B CA 1
ATOM 5102 C C . ALA B 1 145 ? 44.930 -15.029 15.829 1.00 16.73 593 ALA B C 1
ATOM 5103 O O . ALA B 1 145 ? 44.848 -15.690 16.868 1.00 15.55 593 ALA B O 1
ATOM 5105 N N . TYR B 1 146 ? 44.193 -13.936 15.609 1.00 17.18 594 TYR B N 1
ATOM 5106 C CA . TYR B 1 146 ? 43.288 -13.406 16.625 1.00 16.21 594 TYR B CA 1
ATOM 5107 C C . TYR B 1 146 ? 42.336 -14.429 17.263 1.00 16.87 594 TYR B C 1
ATOM 5108 O O . TYR B 1 146 ? 42.168 -14.421 18.482 1.00 16.30 594 TYR B O 1
ATOM 5117 N N . ARG B 1 147 ? 41.702 -15.287 16.464 1.00 17.11 595 ARG B N 1
ATOM 5118 C CA . ARG B 1 147 ? 40.805 -16.299 17.028 1.00 18.04 595 ARG B CA 1
ATOM 5119 C C . ARG B 1 147 ? 41.612 -17.296 17.875 1.00 18.10 595 ARG B C 1
ATOM 5120 O O . ARG B 1 147 ? 41.211 -17.656 18.989 1.00 17.82 595 ARG B O 1
ATOM 5128 N N . ASP B 1 148 ? 42.773 -17.701 17.365 1.00 16.20 596 ASP B N 1
ATOM 5129 C CA . ASP B 1 148 ? 43.598 -18.668 18.065 1.00 15.74 596 ASP B CA 1
ATOM 5130 C C . ASP B 1 148 ? 44.129 -18.131 19.403 1.00 14.61 596 ASP B C 1
ATOM 5131 O O . ASP B 1 148 ? 44.147 -18.865 20.390 1.00 14.20 596 ASP B O 1
ATOM 5136 N N . GLU B 1 149 ? 44.525 -16.858 19.448 1.00 13.14 597 GLU B N 1
ATOM 5137 C CA . GLU B 1 149 ? 45.105 -16.296 20.665 1.00 12.89 597 GLU B CA 1
ATOM 5138 C C . GLU B 1 149 ? 44.003 -16.131 21.694 1.00 12.81 597 GLU B C 1
ATOM 5139 O O . GLU B 1 149 ? 44.183 -16.457 22.869 1.00 12.23 597 GLU B O 1
ATOM 5145 N N . LEU B 1 150 ? 42.841 -15.675 21.238 1.00 13.17 598 LEU B N 1
ATOM 5146 C CA . LEU B 1 150 ? 41.667 -15.560 22.107 1.00 13.57 598 LEU B CA 1
ATOM 5147 C C . LEU B 1 150 ? 41.306 -16.906 22.734 1.00 13.87 598 LEU B C 1
ATOM 5148 O O . LEU B 1 150 ? 41.112 -16.991 23.942 1.00 14.65 598 LEU B O 1
ATOM 5153 N N . ARG B 1 151 ? 41.298 -17.964 21.928 1.00 14.44 599 ARG B N 1
ATOM 5154 C CA . ARG B 1 151 ? 40.787 -19.255 22.378 1.00 15.71 599 ARG B CA 1
ATOM 5155 C C . ARG B 1 151 ? 41.791 -19.856 23.352 1.00 14.19 599 ARG B C 1
ATOM 5156 O O . ARG B 1 151 ? 41.433 -20.577 24.279 1.00 13.96 599 ARG B O 1
ATOM 5164 N N . GLN B 1 152 ? 43.043 -19.478 23.167 1.00 12.97 600 GLN B N 1
ATOM 5165 C CA . GLN B 1 152 ? 44.105 -19.855 24.069 1.00 12.44 600 GLN B CA 1
ATOM 5166 C C . GLN B 1 152 ? 44.016 -19.061 25.368 1.00 12.06 600 GLN B C 1
ATOM 5167 O O . GLN B 1 152 ? 44.106 -19.646 26.449 1.00 10.94 600 GLN B O 1
ATOM 5173 N N . TYR B 1 153 ? 43.781 -17.749 25.268 1.00 11.79 601 TYR B N 1
ATOM 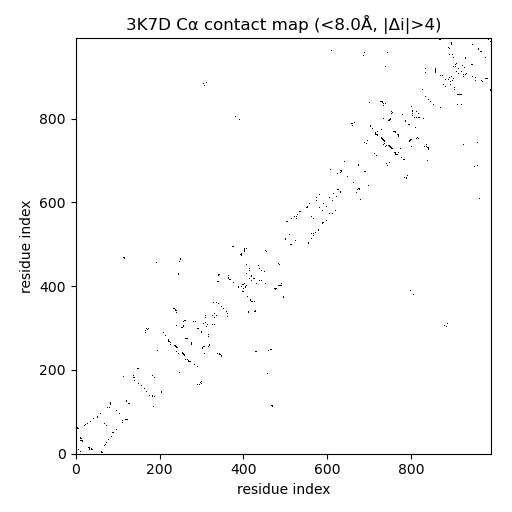5174 C CA . TYR B 1 153 ? 43.519 -16.928 26.460 1.00 11.82 601 TYR B CA 1
ATOM 5175 C C . TYR B 1 153 ? 42.363 -17.483 27.293 1.00 11.22 601 TYR B C 1
ATOM 5176 O O . TYR B 1 153 ? 42.422 -17.435 28.506 1.00 11.39 601 TYR B O 1
ATOM 5185 N N . LEU B 1 154 ? 41.341 -18.045 26.651 1.00 10.83 602 LEU B N 1
ATOM 5186 C CA . LEU B 1 154 ? 40.146 -18.504 27.368 1.00 11.17 602 LEU B CA 1
ATOM 5187 C C . LEU B 1 154 ? 40.241 -19.904 27.947 1.00 11.54 602 LEU B C 1
ATOM 5188 O O . LEU B 1 154 ? 39.359 -20.339 28.693 1.00 12.00 602 LEU B O 1
ATOM 5193 N N . LEU B 1 155 ? 41.286 -20.631 27.589 1.00 11.81 603 LEU B N 1
ATOM 5194 C CA . LEU B 1 155 ? 41.371 -22.030 27.972 1.00 12.29 603 LEU B CA 1
ATOM 5195 C C . LEU B 1 155 ? 41.185 -22.244 29.480 1.00 13.90 603 LEU B C 1
ATOM 5196 O O . LEU B 1 155 ? 40.570 -23.228 29.901 1.00 15.11 603 LEU B O 1
ATOM 5201 N N . ARG B 1 156 ? 41.757 -21.359 30.294 1.00 15.27 604 ARG B N 1
ATOM 5202 C CA . ARG B 1 156 ? 41.882 -21.625 31.738 1.00 16.64 604 ARG B CA 1
ATOM 5203 C C . ARG B 1 156 ? 40.704 -21.008 32.497 1.00 17.59 604 ARG B C 1
ATOM 5204 O O . ARG B 1 156 ? 40.677 -20.983 33.737 1.00 17.58 604 ARG B O 1
ATOM 5206 N N . VAL B 1 157 ? 39.726 -20.543 31.726 1.00 17.84 605 VAL B N 1
ATOM 5207 C CA . VAL B 1 157 ? 38.536 -19.922 32.261 1.00 19.20 605 VAL B CA 1
ATOM 5208 C C . VAL B 1 157 ? 37.422 -20.968 32.314 1.00 20.55 605 VAL B C 1
ATOM 5209 O O . VAL B 1 157 ? 37.122 -21.596 31.307 1.00 21.21 605 VAL B O 1
ATOM 5213 N N . PRO B 1 158 ? 36.859 -21.214 33.508 1.00 22.29 606 PRO B N 1
ATOM 5214 C CA . PRO B 1 158 ? 35.798 -22.216 33.649 1.00 23.33 606 PRO B CA 1
ATOM 5215 C C . PRO B 1 158 ? 34.638 -21.930 32.705 1.00 24.91 606 PRO B C 1
ATOM 5216 O O . PRO B 1 158 ? 34.286 -20.769 32.482 1.00 24.90 606 PRO B O 1
ATOM 5220 N N . GLU B 1 159 ? 34.086 -22.982 32.113 1.00 26.57 607 GLU B N 1
ATOM 5221 C CA . GLU B 1 159 ? 33.202 -22.828 30.951 1.00 28.19 607 GLU B CA 1
ATOM 5222 C C . GLU B 1 159 ? 31.851 -22.230 31.349 1.00 27.64 607 GLU B C 1
ATOM 5223 O O . GLU B 1 159 ? 31.210 -21.534 30.566 1.00 27.01 607 GLU B O 1
ATOM 5229 N N . ASP B 1 160 ? 31.458 -22.482 32.593 1.00 27.47 608 ASP B N 1
ATOM 5230 C CA . ASP B 1 160 ? 30.107 -22.210 33.081 1.00 27.34 608 ASP B CA 1
ATOM 5231 C C . ASP B 1 160 ? 29.986 -20.856 33.793 1.00 26.05 608 ASP B C 1
ATOM 5232 O O . ASP B 1 160 ? 28.880 -20.421 34.123 1.00 26.74 608 ASP B O 1
ATOM 5237 N N . ASP B 1 161 ? 31.119 -20.212 34.063 1.00 23.26 609 ASP B N 1
ATOM 5238 C CA . ASP B 1 161 ? 31.125 -18.972 34.822 1.00 20.30 609 ASP B CA 1
ATOM 5239 C C . ASP B 1 161 ? 31.113 -17.786 33.870 1.00 19.19 609 ASP B C 1
ATOM 5240 O O . ASP B 1 161 ? 32.175 -17.339 33.398 1.00 18.15 609 ASP B O 1
ATOM 5245 N N . GLU B 1 162 ? 29.907 -17.304 33.571 1.00 17.55 610 GLU B N 1
ATOM 5246 C CA . GLU B 1 162 ? 29.709 -16.212 32.622 1.00 17.19 610 GLU B CA 1
ATOM 5247 C C . GLU B 1 162 ? 30.539 -15.000 33.022 1.00 16.24 610 GLU B C 1
ATOM 5248 O O . GLU B 1 162 ? 31.148 -14.338 32.180 1.00 15.42 610 GLU B O 1
ATOM 5254 N N . GLU B 1 163 ? 30.593 -14.733 34.319 1.00 16.06 611 GLU B N 1
ATOM 5255 C CA . GLU B 1 163 ? 31.290 -13.556 34.806 1.00 16.50 611 GLU B CA 1
ATOM 5256 C C . GLU B 1 163 ? 32.777 -13.601 34.457 1.00 14.02 611 GLU B C 1
ATOM 5257 O O . GLU B 1 163 ? 33.323 -12.631 33.933 1.00 13.61 611 GLU B O 1
ATOM 5263 N N . GLN B 1 164 ? 33.416 -14.747 34.683 1.00 11.95 612 GLN B N 1
ATOM 5264 C CA . GLN B 1 164 ? 34.836 -14.911 34.342 1.00 10.27 612 GLN B CA 1
ATOM 5265 C C . GLN B 1 164 ? 35.135 -14.907 32.836 1.00 10.07 612 GLN B C 1
ATOM 5266 O O . GLN B 1 164 ? 36.114 -14.292 32.415 1.00 8.31 612 GLN B O 1
ATOM 5272 N N . GLN B 1 165 ? 34.289 -15.566 32.031 1.00 10.68 613 GLN B N 1
ATOM 5273 C CA . GLN B 1 165 ? 34.374 -15.445 30.569 1.00 10.93 613 GLN B CA 1
ATOM 5274 C C . GLN B 1 165 ? 34.306 -13.973 30.176 1.00 11.42 613 GLN B C 1
ATOM 5275 O O . GLN B 1 165 ? 35.156 -13.483 29.423 1.00 11.66 613 GLN B O 1
ATOM 5281 N N . LEU B 1 166 ? 33.281 -13.272 30.653 1.00 10.93 614 LEU B N 1
ATOM 5282 C CA . LEU B 1 166 ? 33.118 -11.869 30.274 1.00 13.10 614 LEU B CA 1
ATOM 5283 C C . LEU B 1 166 ? 34.353 -11.054 30.597 1.00 12.82 614 LEU B C 1
ATOM 5284 O O . LEU B 1 166 ? 34.790 -10.222 29.795 1.00 15.39 614 LEU B O 1
ATOM 5289 N N . GLU B 1 167 ? 34.960 -11.348 31.733 1.00 10.72 615 GLU B N 1
ATOM 5290 C CA . GLU B 1 167 ? 36.092 -10.589 32.170 1.00 10.05 615 GLU B CA 1
ATOM 5291 C C . GLU B 1 167 ? 37.331 -10.946 31.359 1.00 11.16 615 GLU B C 1
ATOM 5292 O O . GLU B 1 167 ? 38.112 -10.057 30.991 1.00 13.43 615 GLU B O 1
ATOM 5298 N N . ALA B 1 168 ? 37.481 -12.225 31.014 1.00 9.66 616 ALA B N 1
ATOM 5299 C CA . ALA B 1 168 ? 38.592 -12.648 30.178 1.00 8.02 616 ALA B CA 1
ATOM 5300 C C . ALA B 1 168 ? 38.482 -11.942 28.825 1.00 8.70 616 ALA B C 1
ATOM 5301 O O . ALA B 1 168 ? 39.461 -11.394 28.309 1.00 9.16 616 ALA B O 1
ATOM 5303 N N . LEU B 1 169 ? 37.275 -11.872 28.285 1.00 8.93 617 LEU B N 1
ATOM 5304 C CA . LEU B 1 169 ? 37.109 -11.251 26.972 1.00 10.19 617 LEU B CA 1
ATOM 5305 C C . LEU B 1 169 ? 37.503 -9.772 27.020 1.00 11.00 617 LEU B C 1
ATOM 5306 O O . LEU B 1 169 ? 38.284 -9.320 26.189 1.00 12.63 617 LEU B O 1
ATOM 5311 N N . ARG B 1 170 ? 37.053 -9.064 28.054 1.00 10.73 618 ARG B N 1
ATOM 5312 C CA . ARG B 1 170 ? 37.436 -7.672 28.290 1.00 12.79 618 ARG B CA 1
ATOM 5313 C C . ARG B 1 170 ? 38.950 -7.464 28.462 1.00 13.15 618 ARG B C 1
ATOM 5314 O O . ARG B 1 170 ? 39.537 -6.601 27.816 1.00 12.56 618 ARG B O 1
ATOM 5322 N N . GLN B 1 171 ? 39.585 -8.284 29.297 1.00 12.85 619 GLN B N 1
ATOM 5323 C CA . GLN B 1 171 ? 41.039 -8.262 29.437 1.00 12.80 619 GLN B CA 1
ATOM 5324 C C . GLN B 1 171 ? 41.773 -8.453 28.098 1.00 12.19 619 GLN B C 1
ATOM 5325 O O . GLN B 1 171 ? 42.688 -7.697 27.763 1.00 10.93 619 GLN B O 1
ATOM 5331 N N . PHE B 1 172 ? 41.370 -9.461 27.333 1.00 12.06 620 PHE B N 1
ATOM 5332 C CA . PHE B 1 172 ? 42.030 -9.754 26.065 1.00 11.17 620 PHE B CA 1
ATOM 5333 C C . PHE B 1 172 ? 41.882 -8.591 25.065 1.00 13.01 620 PHE B C 1
ATOM 5334 O O . PHE B 1 172 ? 42.830 -8.254 24.340 1.00 13.02 620 PHE B O 1
ATOM 5342 N N . LYS B 1 173 ? 40.693 -7.994 25.012 1.00 12.38 621 LYS B N 1
ATOM 5343 C CA . LYS B 1 173 ? 40.432 -6.918 24.070 1.00 13.79 621 LYS B CA 1
ATOM 5344 C C . LYS B 1 173 ? 41.339 -5.730 24.369 1.00 14.20 621 LYS B C 1
ATOM 5345 O O . LYS B 1 173 ? 41.979 -5.183 23.467 1.00 15.29 621 LYS B O 1
ATOM 5351 N N . GLN B 1 174 ? 41.418 -5.372 25.647 1.00 13.04 622 GLN B N 1
ATOM 5352 C CA . GLN B 1 174 ? 42.259 -4.282 26.102 1.00 12.34 622 GLN B CA 1
ATOM 5353 C C . GLN B 1 174 ? 43.717 -4.523 25.781 1.00 12.37 622 GLN B C 1
ATOM 5354 O O . GLN B 1 174 ? 44.421 -3.611 25.358 1.00 12.88 622 GLN B O 1
ATOM 5360 N N . ALA B 1 175 ? 44.178 -5.740 26.037 1.00 12.11 623 ALA B N 1
ATOM 5361 C CA . ALA B 1 175 ? 45.559 -6.105 25.754 1.00 12.44 623 ALA B CA 1
ATOM 5362 C C . ALA B 1 175 ? 45.888 -5.999 24.259 1.00 12.58 623 ALA B C 1
ATOM 5363 O O . ALA B 1 175 ? 47.002 -5.614 23.879 1.00 12.82 623 ALA B O 1
ATOM 5365 N N . GLN B 1 176 ? 44.916 -6.305 23.407 1.00 11.55 624 GLN B N 1
ATOM 5366 C CA . GLN B 1 176 ? 45.174 -6.249 21.994 1.00 10.70 624 GLN B CA 1
ATOM 5367 C C . GLN B 1 176 ? 45.076 -4.813 21.507 1.00 11.47 624 GLN B C 1
ATOM 5368 O O . GLN B 1 176 ? 45.819 -4.416 20.606 1.00 12.66 624 GLN B O 1
ATOM 5374 N N . LEU B 1 177 ? 44.202 -4.027 22.133 1.00 10.41 625 LEU B N 1
ATOM 5375 C CA . LEU B 1 177 ? 44.134 -2.598 21.858 1.00 10.95 625 LEU B CA 1
ATOM 5376 C C . LEU B 1 177 ? 45.442 -1.912 22.219 1.00 11.00 625 LEU B C 1
ATOM 5377 O O . LEU B 1 177 ? 45.864 -0.964 21.545 1.00 10.64 625 LEU B O 1
ATOM 5382 N N . LEU B 1 178 ? 46.066 -2.371 23.297 1.00 11.16 626 LEU B N 1
ATOM 5383 C CA . LEU B 1 178 ? 47.321 -1.780 23.725 1.00 12.28 626 LEU B CA 1
ATOM 5384 C C . LEU B 1 178 ? 48.398 -2.093 22.690 1.00 12.16 626 LEU B C 1
ATOM 5385 O O . LEU B 1 178 ? 49.114 -1.204 22.260 1.00 12.73 626 LEU B O 1
ATOM 5390 N N . ARG B 1 179 ? 48.451 -3.339 22.232 1.00 11.89 627 ARG B N 1
ATOM 5391 C CA . ARG B 1 179 ? 49.480 -3.758 21.280 1.00 10.92 627 ARG B CA 1
ATOM 5392 C C . ARG B 1 179 ? 49.322 -3.130 19.889 1.00 10.15 627 ARG B C 1
ATOM 5393 O O . ARG B 1 179 ? 50.288 -2.627 19.306 1.00 9.79 627 ARG B O 1
ATOM 5401 N N . ILE B 1 180 ? 48.096 -3.063 19.400 1.00 9.07 628 ILE B N 1
ATOM 5402 C CA . ILE B 1 180 ? 47.861 -2.345 18.157 1.00 8.74 628 ILE B CA 1
ATOM 5403 C C . ILE B 1 180 ? 48.325 -0.899 18.263 1.00 9.50 628 ILE B C 1
ATOM 5404 O O . ILE B 1 180 ? 49.138 -0.452 17.459 1.00 9.10 628 ILE B O 1
ATOM 5409 N N . ALA B 1 181 ? 47.893 -0.208 19.320 1.00 11.04 629 ALA B N 1
ATOM 5410 C CA . ALA B 1 181 ? 48.251 1.195 19.531 1.00 10.69 629 ALA B CA 1
ATOM 5411 C C . ALA B 1 181 ? 49.750 1.394 19.677 1.00 11.61 629 ALA B C 1
ATOM 5412 O O . ALA B 1 181 ? 50.301 2.328 19.089 1.00 12.57 629 ALA B O 1
ATOM 5414 N N . ALA B 1 182 ? 50.408 0.547 20.473 1.00 10.40 630 ALA B N 1
ATOM 5415 C CA . ALA B 1 182 ? 51.843 0.681 20.699 1.00 10.37 630 ALA B CA 1
ATOM 5416 C C . ALA B 1 182 ? 52.631 0.424 19.402 1.00 11.61 630 ALA B C 1
ATOM 5417 O O . ALA B 1 182 ? 53.620 1.101 19.105 1.00 11.54 630 ALA B O 1
ATOM 5419 N N . ALA B 1 183 ? 52.173 -0.543 18.617 1.00 12.04 631 ALA B N 1
ATOM 5420 C CA . ALA B 1 183 ? 52.795 -0.812 17.333 1.00 13.50 631 ALA B CA 1
ATOM 5421 C C . ALA B 1 183 ? 52.678 0.415 16.410 1.00 13.95 631 ALA B C 1
ATOM 5422 O O . ALA B 1 183 ? 53.658 0.858 15.815 1.00 14.48 631 ALA B O 1
ATOM 5424 N N . ASP B 1 184 ? 51.477 0.975 16.349 1.00 14.25 632 ASP B N 1
ATOM 5425 C CA . ASP B 1 184 ? 51.176 2.164 15.561 1.00 15.21 632 ASP B CA 1
ATOM 5426 C C . ASP B 1 184 ? 52.156 3.244 15.994 1.00 15.21 632 ASP B C 1
ATOM 5427 O O . ASP B 1 184 ? 52.933 3.741 15.189 1.00 15.54 632 ASP B O 1
ATOM 5432 N N . ILE B 1 185 ? 52.216 3.467 17.306 1.00 15.97 633 ILE B N 1
ATOM 5433 C CA . ILE B 1 185 ? 52.957 4.563 17.906 1.00 15.62 633 ILE B CA 1
ATOM 5434 C C . ILE B 1 185 ? 54.452 4.431 17.659 1.00 16.43 633 ILE B C 1
ATOM 5435 O O . ILE B 1 185 ? 55.114 5.410 17.346 1.00 16.94 633 ILE B O 1
ATOM 5440 N N . ALA B 1 186 ? 54.997 3.230 17.825 1.00 16.68 634 ALA B N 1
ATOM 5441 C CA . ALA B 1 186 ? 56.448 3.057 17.722 1.00 17.12 634 ALA B CA 1
ATOM 5442 C C . ALA B 1 186 ? 56.828 2.866 16.268 1.00 17.24 634 ALA B C 1
ATOM 5443 O O . ALA B 1 186 ? 57.991 2.666 15.946 1.00 17.29 634 ALA B O 1
ATOM 5445 N N . GLY B 1 187 ? 55.817 2.801 15.412 1.00 17.84 635 GLY B N 1
ATOM 5446 C CA . GLY B 1 187 ? 56.036 2.768 13.979 1.00 17.92 635 GLY B CA 1
ATOM 5447 C C . GLY B 1 187 ? 56.377 1.408 13.412 1.00 17.77 635 GLY B C 1
ATOM 5448 O O . GLY B 1 187 ? 56.899 1.320 12.299 1.00 19.10 635 GLY B O 1
ATOM 5449 N N . THR B 1 188 ? 56.057 0.344 14.143 1.00 16.68 636 THR B N 1
ATOM 5450 C CA . THR B 1 188 ? 56.262 -1.023 13.628 1.00 14.93 636 THR B CA 1
ATOM 5451 C C . THR B 1 188 ? 54.991 -1.593 12.997 1.00 15.36 636 THR B C 1
ATOM 5452 O O . THR B 1 188 ? 55.004 -2.675 12.420 1.00 15.44 636 THR B O 1
ATOM 5456 N N . LEU B 1 189 ? 53.873 -0.897 13.163 1.00 13.89 637 LEU B N 1
ATOM 5457 C CA . LEU B 1 189 ? 52.690 -1.229 12.399 1.00 13.95 637 LEU B CA 1
ATOM 5458 C C . LEU B 1 189 ? 52.266 -0.009 11.606 1.00 12.73 637 LEU B C 1
ATOM 5459 O O . LEU B 1 189 ? 51.993 1.042 12.185 1.00 14.58 637 LEU B O 1
ATOM 5464 N N . PRO B 1 190 ? 52.240 -0.125 10.277 1.00 12.31 638 PRO B N 1
ATOM 5465 C CA . PRO B 1 190 ? 51.820 1.029 9.483 1.00 12.54 638 PRO B CA 1
ATOM 5466 C C . PRO B 1 190 ? 50.432 1.482 9.916 1.00 12.48 638 PRO B C 1
ATOM 5467 O O . PRO B 1 190 ? 49.572 0.656 10.221 1.00 11.31 638 PRO B O 1
ATOM 5471 N N . VAL B 1 191 ? 50.205 2.789 9.954 1.00 13.30 639 VAL B N 1
ATOM 5472 C CA . VAL B 1 191 ? 48.855 3.253 10.241 1.00 12.29 639 VAL B CA 1
ATOM 5473 C C . VAL B 1 191 ? 47.854 2.716 9.213 1.00 11.01 639 VAL B C 1
ATOM 5474 O O . VAL B 1 191 ? 46.690 2.491 9.527 1.00 10.34 639 VAL B O 1
ATOM 5478 N N . MET B 1 192 ? 48.329 2.427 8.008 1.00 10.77 640 MET B N 1
ATOM 5479 C CA . MET B 1 192 ? 47.442 1.879 6.984 1.00 11.71 640 MET B CA 1
ATOM 5480 C C . MET B 1 192 ? 46.765 0.579 7.437 1.00 11.51 640 MET B C 1
ATOM 5481 O O . MET B 1 192 ? 45.741 0.190 6.870 1.00 11.25 640 MET B O 1
ATOM 5486 N N . LYS B 1 193 ? 47.310 -0.069 8.471 1.00 10.58 641 LYS B N 1
ATOM 5487 C CA . LYS B 1 193 ? 46.871 -1.417 8.846 1.00 10.85 641 LYS B CA 1
ATOM 5488 C C . LYS B 1 193 ? 46.130 -1.482 10.179 1.00 11.84 641 LYS B C 1
ATOM 5489 O O . LYS B 1 193 ? 45.705 -2.564 10.617 1.00 12.14 641 LYS B O 1
ATOM 5495 N N . VAL B 1 194 ? 45.969 -0.327 10.821 1.00 11.72 642 VAL B N 1
ATOM 5496 C CA . VAL B 1 194 ? 45.335 -0.261 12.122 1.00 11.87 642 VAL B CA 1
ATOM 5497 C C . VAL B 1 194 ? 43.868 -0.668 12.031 1.00 13.33 642 VAL B C 1
ATOM 5498 O O . VAL B 1 194 ? 43.408 -1.528 12.789 1.00 15.40 642 VAL B O 1
ATOM 5502 N N . SER B 1 195 ? 43.139 -0.124 11.066 1.00 13.16 643 SER B N 1
ATOM 5503 C CA . SER B 1 195 ? 41.745 -0.511 10.940 1.00 12.60 643 SER B CA 1
ATOM 5504 C C . SER B 1 195 ? 41.637 -2.003 10.681 1.00 12.43 643 SER B C 1
ATOM 5505 O O . SER B 1 195 ? 40.829 -2.678 11.309 1.00 11.93 643 SER B O 1
ATOM 5508 N N . ASP B 1 196 ? 42.504 -2.525 9.816 1.00 12.92 644 ASP B N 1
ATOM 5509 C CA . ASP B 1 196 ? 42.519 -3.959 9.523 1.00 12.97 644 ASP B CA 1
ATOM 5510 C C . ASP B 1 196 ? 42.629 -4.738 10.825 1.00 12.82 644 ASP B C 1
ATOM 5511 O O . ASP B 1 196 ? 41.864 -5.672 11.069 1.00 13.07 644 ASP B O 1
ATOM 5516 N N . HIS B 1 197 ? 43.567 -4.340 11.677 1.00 12.24 645 HIS B N 1
ATOM 5517 C CA . HIS B 1 197 ? 43.751 -5.031 12.950 1.00 12.47 645 HIS B CA 1
ATOM 5518 C C . HIS B 1 197 ? 42.549 -4.912 13.901 1.00 12.01 645 HIS B C 1
ATOM 5519 O O . HIS B 1 197 ? 42.057 -5.919 14.419 1.00 11.45 645 HIS B O 1
ATOM 5526 N N . LEU B 1 198 ? 42.045 -3.699 14.088 1.00 11.42 646 LEU B N 1
ATOM 5527 C CA . LEU B 1 198 ? 40.891 -3.513 14.952 1.00 12.57 646 LEU B CA 1
ATOM 5528 C C . LEU B 1 198 ? 39.704 -4.357 14.476 1.00 13.49 646 LEU B C 1
ATOM 5529 O O . LEU B 1 198 ? 38.916 -4.830 15.292 1.00 13.56 646 LEU B O 1
ATOM 5534 N N . THR B 1 199 ? 39.618 -4.576 13.161 1.00 14.65 647 THR B N 1
ATOM 5535 C CA . THR B 1 199 ? 38.528 -5.341 12.561 1.00 14.72 647 THR B CA 1
ATOM 5536 C C . THR B 1 199 ? 38.699 -6.849 12.735 1.00 15.37 647 THR B C 1
ATOM 5537 O O . THR B 1 199 ? 37.732 -7.555 13.062 1.00 16.70 647 THR B O 1
ATOM 5541 N N . TRP B 1 200 ? 39.907 -7.354 12.499 1.00 14.51 648 TRP B N 1
ATOM 5542 C CA . TRP B 1 200 ? 40.189 -8.757 12.793 1.00 15.32 648 TRP B CA 1
ATOM 5543 C C . TRP B 1 200 ? 39.942 -9.078 14.279 1.00 15.92 648 TRP B C 1
ATOM 5544 O O . TRP B 1 200 ? 39.356 -10.125 14.620 1.00 15.15 648 TRP B O 1
ATOM 5555 N N . LEU B 1 201 ? 40.329 -8.148 15.150 1.00 14.57 649 LEU B N 1
ATOM 5556 C CA . LEU B 1 201 ? 40.073 -8.294 16.567 1.00 14.26 649 LEU B CA 1
ATOM 5557 C C . LEU B 1 201 ? 38.565 -8.375 16.842 1.00 15.43 649 LEU B C 1
ATOM 5558 O O . LEU B 1 201 ? 38.086 -9.315 17.494 1.00 16.83 649 LEU B O 1
ATOM 5563 N N . ALA B 1 202 ? 37.816 -7.408 16.320 1.00 15.25 650 ALA B N 1
ATOM 5564 C CA . ALA B 1 202 ? 36.379 -7.374 16.515 1.00 15.46 650 ALA B CA 1
ATOM 5565 C C . ALA B 1 202 ? 35.751 -8.695 16.090 1.00 15.61 650 ALA B C 1
ATOM 5566 O O . ALA B 1 202 ? 34.907 -9.223 16.805 1.00 16.71 650 ALA B O 1
ATOM 5568 N N . GLU B 1 203 ? 36.173 -9.253 14.956 1.00 14.74 651 GLU B N 1
ATOM 5569 C CA . GLU B 1 203 ? 35.533 -10.481 14.487 1.00 13.95 651 GLU B CA 1
ATOM 5570 C C . GLU B 1 203 ? 35.899 -11.641 15.404 1.00 14.03 651 GLU B C 1
ATOM 5571 O O . GLU B 1 203 ? 35.136 -12.591 15.550 1.00 14.21 651 GLU B O 1
ATOM 5577 N N . ALA B 1 204 ? 37.072 -11.575 16.020 1.00 13.85 652 ALA B N 1
ATOM 5578 C CA . ALA B 1 204 ? 37.476 -12.643 16.920 1.00 14.29 652 ALA B CA 1
ATOM 5579 C C . ALA B 1 204 ? 36.632 -12.584 18.184 1.00 14.56 652 ALA B C 1
ATOM 5580 O O . ALA B 1 204 ? 36.167 -13.611 18.681 1.00 14.09 652 ALA B O 1
ATOM 5582 N N . MET B 1 205 ? 36.408 -11.366 18.669 1.00 14.86 653 MET B N 1
ATOM 5583 C CA . MET B 1 205 ? 35.562 -11.140 19.826 1.00 16.11 653 MET B CA 1
ATOM 5584 C C . MET B 1 205 ? 34.157 -11.621 19.528 1.00 15.23 653 MET B C 1
ATOM 5585 O O . MET B 1 205 ? 33.529 -12.297 20.352 1.00 15.98 653 MET B O 1
ATOM 5590 N N . ILE B 1 206 ? 33.665 -11.277 18.347 1.00 13.76 654 ILE B N 1
ATOM 5591 C CA . ILE B 1 206 ? 32.322 -11.682 17.950 1.00 13.63 654 ILE B CA 1
ATOM 5592 C C . ILE B 1 206 ? 32.238 -13.213 17.963 1.00 13.20 654 ILE B C 1
ATOM 5593 O O . ILE B 1 206 ? 31.339 -13.783 18.559 1.00 13.24 654 ILE B O 1
ATOM 5598 N N . ASP B 1 207 ? 33.210 -13.874 17.349 1.00 13.50 655 ASP B N 1
ATOM 5599 C CA . ASP B 1 207 ? 33.255 -15.336 17.375 1.00 13.64 655 ASP B CA 1
ATOM 5600 C C . ASP B 1 207 ? 33.175 -15.903 18.817 1.00 13.31 655 ASP B C 1
ATOM 5601 O O . ASP B 1 207 ? 32.352 -16.782 19.101 1.00 12.27 655 ASP B O 1
ATOM 5606 N N . ALA B 1 208 ? 33.951 -15.340 19.736 1.00 11.91 656 ALA B N 1
ATOM 5607 C CA . ALA B 1 208 ? 33.964 -15.847 21.107 1.00 13.24 656 ALA B CA 1
ATOM 5608 C C . ALA B 1 208 ? 32.636 -15.625 21.812 1.00 13.76 656 ALA B C 1
ATOM 5609 O O . ALA B 1 208 ? 32.197 -16.458 22.622 1.00 14.58 656 ALA B O 1
ATOM 5611 N N . VAL B 1 209 ? 31.995 -14.503 21.494 1.00 13.78 657 VAL B N 1
ATOM 5612 C CA . VAL B 1 209 ? 30.741 -14.155 22.128 1.00 12.72 657 VAL B CA 1
ATOM 5613 C C . VAL B 1 209 ? 29.609 -15.037 21.626 1.00 12.86 657 VAL B C 1
ATOM 5614 O O . VAL B 1 209 ? 28.803 -15.538 22.418 1.00 13.25 657 VAL B O 1
ATOM 5618 N N . VAL B 1 210 ? 29.554 -15.258 20.318 1.00 11.72 658 VAL B N 1
ATOM 5619 C CA . VAL B 1 210 ? 28.584 -16.213 19.790 1.00 11.61 658 VAL B CA 1
ATOM 5620 C C . VAL B 1 210 ? 28.772 -17.578 20.487 1.00 11.76 658 VAL B C 1
ATOM 5621 O O . VAL B 1 210 ? 27.823 -18.170 20.990 1.00 11.79 658 VAL B O 1
ATOM 5625 N N . GLN B 1 211 ? 30.016 -18.041 20.549 1.00 11.93 659 GLN B N 1
ATOM 5626 C CA . GLN B 1 211 ? 30.343 -19.332 21.125 1.00 11.94 659 GLN B CA 1
ATOM 5627 C C . GLN B 1 211 ? 29.756 -19.426 22.523 1.00 12.17 659 GLN B C 1
ATOM 5628 O O . GLN B 1 211 ? 29.149 -20.428 22.899 1.00 11.40 659 GLN B O 1
ATOM 5634 N N . GLN B 1 212 ? 29.955 -18.367 23.295 1.00 11.89 660 GLN B N 1
ATOM 5635 C CA . GLN B 1 212 ? 29.507 -18.351 24.670 1.00 12.43 660 GLN B CA 1
ATOM 5636 C C . GLN B 1 212 ? 27.976 -18.275 24.828 1.00 11.71 660 GLN B C 1
ATOM 5637 O O . GLN B 1 212 ? 27.386 -18.986 25.655 1.00 12.34 660 GLN B O 1
ATOM 5643 N N . ALA B 1 213 ? 27.333 -17.411 24.051 1.00 10.77 661 ALA B N 1
ATOM 5644 C CA . ALA B 1 213 ? 25.874 -17.403 24.006 1.00 9.88 661 ALA B CA 1
ATOM 5645 C C . ALA B 1 213 ? 25.356 -18.773 23.576 1.00 10.11 661 ALA B C 1
ATOM 5646 O O . ALA B 1 213 ? 24.421 -19.284 24.174 1.00 10.31 661 ALA B O 1
ATOM 5648 N N . TRP B 1 214 ? 25.953 -19.353 22.530 1.00 10.21 662 TRP B N 1
ATOM 5649 C CA . TRP B 1 214 ? 25.524 -20.667 22.012 1.00 9.57 662 TRP B CA 1
ATOM 5650 C C . TRP B 1 214 ? 25.503 -21.746 23.098 1.00 9.91 662 TRP B C 1
ATOM 5651 O O . TRP B 1 214 ? 24.544 -22.511 23.195 1.00 10.34 662 TRP B O 1
ATOM 5662 N N . VAL B 1 215 ? 26.598 -21.857 23.853 1.00 8.89 663 VAL B N 1
ATOM 5663 C CA . VAL B 1 215 ? 26.702 -22.836 24.921 1.00 8.00 663 VAL B CA 1
ATOM 5664 C C . VAL B 1 215 ? 25.576 -22.619 25.941 1.00 9.53 663 VAL B C 1
ATOM 5665 O O . VAL B 1 215 ? 24.907 -23.578 26.370 1.00 8.21 663 VAL B O 1
ATOM 5669 N N . GLN B 1 216 ? 25.356 -21.357 26.313 1.00 9.80 664 GLN B N 1
ATOM 5670 C CA . GLN B 1 216 ? 24.287 -21.039 27.254 1.00 10.66 664 GLN B CA 1
ATOM 5671 C C . GLN B 1 216 ? 22.912 -21.455 26.738 1.00 9.98 664 GLN B C 1
ATOM 5672 O O . GLN B 1 216 ? 22.152 -22.118 27.455 1.00 10.82 664 GLN B O 1
ATOM 5678 N N . MET B 1 217 ? 22.613 -21.109 25.489 1.00 8.42 665 MET B N 1
ATOM 5679 C CA . MET B 1 217 ? 21.293 -21.367 24.938 1.00 8.77 665 MET B CA 1
ATOM 5680 C C . MET B 1 217 ? 21.057 -22.856 24.788 1.00 9.69 665 MET B C 1
ATOM 5681 O O . MET B 1 217 ? 19.952 -23.342 25.060 1.00 10.61 665 MET B O 1
ATOM 5686 N N . VAL B 1 218 ? 22.105 -23.585 24.406 1.00 9.27 666 VAL B N 1
ATOM 5687 C CA . VAL B 1 218 ? 22.013 -25.030 24.268 1.00 9.35 666 VAL B CA 1
ATOM 5688 C C . VAL B 1 218 ? 21.782 -25.748 25.606 1.00 9.42 666 VAL B C 1
ATOM 5689 O O . VAL B 1 218 ? 21.017 -26.702 25.677 1.00 8.54 666 VAL B O 1
ATOM 5693 N N . ALA B 1 219 ? 22.379 -25.257 26.681 1.00 9.27 667 ALA B N 1
ATOM 5694 C CA . ALA B 1 219 ? 22.165 -25.898 27.970 1.00 10.34 667 ALA B CA 1
ATOM 5695 C C . ALA B 1 219 ? 20.729 -25.680 28.476 1.00 11.06 667 ALA B C 1
ATOM 5696 O O . ALA B 1 219 ? 20.166 -26.527 29.168 1.00 10.43 667 ALA B O 1
ATOM 5698 N N . ARG B 1 220 ? 20.124 -24.566 28.074 1.00 12.72 668 ARG B N 1
ATOM 5699 C CA . ARG B 1 220 ? 18.782 -24.222 28.530 1.00 14.95 668 ARG B CA 1
ATOM 5700 C C . ARG B 1 220 ? 17.703 -24.867 27.655 1.00 14.54 668 ARG B C 1
ATOM 5701 O O . ARG B 1 220 ? 16.757 -25.463 28.164 1.00 15.23 668 ARG B O 1
ATOM 5709 N N . TYR B 1 221 ? 17.887 -24.798 26.341 1.00 15.03 669 TYR B N 1
ATOM 5710 C CA . TYR B 1 221 ? 16.869 -25.240 25.387 1.00 14.49 669 TYR B CA 1
ATOM 5711 C C . TYR B 1 221 ? 17.236 -26.530 24.648 1.00 14.20 669 TYR B C 1
ATOM 5712 O O . TYR B 1 221 ? 16.372 -27.189 24.071 1.00 13.65 669 TYR B O 1
ATOM 5721 N N . GLY B 1 222 ? 18.518 -26.879 24.640 1.00 14.10 670 GLY B N 1
ATOM 5722 C CA . GLY B 1 222 ? 19.026 -27.816 23.641 1.00 13.98 670 GLY B CA 1
ATOM 5723 C C . GLY B 1 222 ? 19.270 -27.072 22.345 1.00 13.85 670 GLY B C 1
ATOM 5724 O O . GLY B 1 222 ? 19.337 -25.845 22.339 1.00 14.10 670 GLY B O 1
ATOM 5725 N N . LYS B 1 223 ? 19.416 -27.797 21.243 1.00 13.36 671 LYS B N 1
ATOM 5726 C CA . LYS B 1 223 ? 19.679 -27.132 19.973 1.00 13.50 671 LYS B CA 1
ATOM 5727 C C . LYS B 1 223 ? 18.577 -27.422 18.963 1.00 13.32 671 LYS B C 1
ATOM 5728 O O . LYS B 1 223 ? 17.881 -28.428 19.077 1.00 13.59 671 LYS B O 1
ATOM 5734 N N . PRO B 1 224 ? 18.345 -26.488 18.031 1.00 13.54 672 PRO B N 1
ATOM 5735 C CA . PRO B 1 224 ? 17.247 -26.702 17.085 1.00 13.63 672 PRO B CA 1
ATOM 5736 C C . PRO B 1 224 ? 17.457 -27.979 16.288 1.00 14.37 672 PRO B C 1
ATOM 5737 O O . PRO B 1 224 ? 18.586 -28.307 15.949 1.00 14.57 672 PRO B O 1
ATOM 5741 N N . ASN B 1 225 ? 16.379 -28.698 15.994 1.00 15.86 673 ASN B N 1
ATOM 5742 C CA . ASN B 1 225 ? 16.492 -30.100 15.587 1.00 17.37 673 ASN B CA 1
ATOM 5743 C C . ASN B 1 225 ? 16.737 -30.349 14.097 1.00 18.12 673 ASN B C 1
ATOM 5744 O O . ASN B 1 225 ? 16.900 -31.493 13.684 1.00 18.23 673 ASN B O 1
ATOM 5749 N N . HIS B 1 226 ? 16.815 -29.280 13.308 1.00 19.00 674 HIS B N 1
ATOM 5750 C CA . HIS B 1 226 ? 17.129 -29.388 11.881 1.00 20.54 674 HIS B CA 1
ATOM 5751 C C . HIS B 1 226 ? 18.634 -29.317 11.621 1.00 21.98 674 HIS B C 1
ATOM 5752 O O . HIS B 1 226 ? 19.085 -29.357 10.466 1.00 22.25 674 HIS B O 1
ATOM 5759 N N . LEU B 1 227 ? 19.401 -29.158 12.693 1.00 22.88 675 LEU B N 1
ATOM 5760 C CA . LEU B 1 227 ? 20.843 -29.019 12.586 1.00 24.14 675 LEU B CA 1
ATOM 5761 C C . LEU B 1 227 ? 21.552 -30.369 12.428 1.00 25.92 675 LEU B C 1
ATOM 5762 O O . LEU B 1 227 ? 22.695 -30.413 11.958 1.00 26.04 675 LEU B O 1
ATOM 5767 N N . ASN B 1 228 ? 20.875 -31.452 12.826 1.00 27.62 676 ASN B N 1
ATOM 5768 C CA . ASN B 1 228 ? 21.395 -32.821 12.664 1.00 29.91 676 ASN B CA 1
ATOM 5769 C C . ASN B 1 228 ? 21.923 -33.023 11.261 1.00 30.47 676 ASN B C 1
ATOM 5770 O O . ASN B 1 228 ? 22.948 -33.664 11.050 1.00 30.69 676 ASN B O 1
ATOM 5775 N N . GLU B 1 229 ? 21.179 -32.496 10.300 1.00 31.69 677 GLU B N 1
ATOM 5776 C CA . GLU B 1 229 ? 21.536 -32.612 8.901 1.00 32.54 677 GLU B CA 1
ATOM 5777 C C . GLU B 1 229 ? 22.013 -31.260 8.343 1.00 31.95 677 GLU B C 1
ATOM 5778 O O . GLU B 1 229 ? 21.802 -30.954 7.167 1.00 32.80 677 GLU B O 1
ATOM 5784 N N . ARG B 1 230 ? 22.642 -30.452 9.197 1.00 30.42 678 ARG B N 1
ATOM 5785 C CA . ARG B 1 230 ? 23.320 -29.226 8.755 1.00 28.87 678 ARG B CA 1
ATOM 5786 C C . ARG B 1 230 ? 24.825 -29.315 8.998 1.00 27.34 678 ARG B C 1
ATOM 5787 O O . ARG B 1 230 ? 25.278 -30.056 9.872 1.00 26.53 678 ARG B O 1
ATOM 5795 N N . GLU B 1 231 ? 25.591 -28.541 8.239 1.00 25.59 679 GLU B N 1
ATOM 5796 C CA . GLU B 1 231 ? 27.027 -28.452 8.460 1.00 24.66 679 GLU B CA 1
ATOM 5797 C C . GLU B 1 231 ? 27.363 -27.428 9.554 1.00 24.46 679 GLU B C 1
ATOM 5798 O O . GLU B 1 231 ? 28.376 -27.562 10.248 1.00 25.75 679 GLU B O 1
ATOM 5800 N N . GLY B 1 232 ? 26.516 -26.413 9.711 1.00 21.65 680 GLY B N 1
ATOM 5801 C CA . GLY B 1 232 ? 26.801 -25.336 10.654 1.00 18.95 680 GLY B CA 1
ATOM 5802 C C . GLY B 1 232 ? 25.636 -24.943 11.547 1.00 17.02 680 GLY B C 1
ATOM 5803 O O . GLY B 1 232 ? 24.562 -25.542 11.509 1.00 17.42 680 GLY B O 1
ATOM 5804 N N . ARG B 1 233 ? 25.839 -23.902 12.333 1.00 14.83 681 ARG B N 1
ATOM 5805 C CA . ARG B 1 233 ? 24.895 -23.567 13.385 1.00 13.50 681 ARG B CA 1
ATOM 5806 C C . ARG B 1 233 ? 23.613 -22.882 12.898 1.00 12.35 681 ARG B C 1
ATOM 5807 O O . ARG B 1 233 ? 22.644 -22.790 13.644 1.00 11.96 681 ARG B O 1
ATOM 5815 N N . GLY B 1 234 ? 23.627 -22.385 11.661 1.00 11.45 682 GLY B N 1
ATOM 5816 C CA . GLY B 1 234 ? 22.455 -21.776 11.044 1.00 10.54 682 GLY B CA 1
ATOM 5817 C C . GLY B 1 234 ? 22.158 -20.384 11.556 1.00 10.65 682 GLY B C 1
ATOM 5818 O O . GLY B 1 234 ? 21.028 -19.920 11.476 1.00 11.22 682 GLY B O 1
ATOM 5819 N N . PHE B 1 235 ? 23.190 -19.690 12.022 1.00 10.53 683 PHE B N 1
ATOM 5820 C CA . PHE B 1 235 ? 23.050 -18.320 12.510 1.00 10.46 683 PHE B CA 1
ATOM 5821 C C . PHE B 1 235 ? 24.166 -17.479 11.883 1.00 9.89 683 PHE B C 1
ATOM 5822 O O . PHE B 1 235 ? 25.233 -17.989 11.588 1.00 9.86 683 PHE B O 1
ATOM 5830 N N . ALA B 1 236 ? 23.872 -16.222 11.580 1.00 10.05 684 ALA B N 1
ATOM 5831 C CA . ALA B 1 236 ? 24.867 -15.325 11.016 1.00 9.90 684 ALA B CA 1
ATOM 5832 C C . ALA B 1 236 ? 24.807 -13.973 11.705 1.00 9.74 684 ALA B C 1
ATOM 5833 O O . ALA B 1 236 ? 23.726 -13.482 12.027 1.00 10.46 684 ALA B O 1
ATOM 5835 N N . VAL B 1 237 ? 25.978 -13.392 11.945 1.00 9.07 685 VAL B N 1
ATOM 5836 C CA . VAL B 1 237 ? 26.081 -12.007 12.337 1.00 8.54 685 VAL B CA 1
ATOM 5837 C C . VAL B 1 237 ? 26.595 -11.260 11.131 1.00 9.49 685 VAL B C 1
ATOM 5838 O O . VAL B 1 237 ? 27.653 -11.611 10.562 1.00 9.75 685 VAL B O 1
ATOM 5842 N N . VAL B 1 238 ? 25.861 -10.206 10.776 1.00 8.93 686 VAL B N 1
ATOM 5843 C CA . VAL B 1 238 ? 26.221 -9.304 9.689 1.00 6.47 686 VAL B CA 1
ATOM 5844 C C . VAL B 1 238 ? 26.766 -8.002 10.261 1.00 7.67 686 VAL B C 1
ATOM 5845 O O . VAL B 1 238 ? 26.144 -7.386 11.131 1.00 9.20 686 VAL B O 1
ATOM 5849 N N . GLY B 1 239 ? 27.949 -7.603 9.789 1.00 8.62 687 GLY B N 1
ATOM 5850 C CA . GLY B 1 239 ? 28.558 -6.325 10.147 1.00 6.63 687 GLY B CA 1
ATOM 5851 C C . GLY B 1 239 ? 28.196 -5.230 9.164 1.00 8.71 687 GLY B C 1
ATOM 5852 O O . GLY B 1 239 ? 28.413 -5.371 7.948 1.00 8.19 687 GLY B O 1
ATOM 5853 N N . TYR B 1 240 ? 27.622 -4.143 9.686 1.00 8.34 688 TYR B N 1
ATOM 5854 C CA . TYR B 1 240 ? 27.320 -2.953 8.879 1.00 7.96 688 TYR B CA 1
ATOM 5855 C C . TYR B 1 240 ? 28.359 -1.880 9.224 1.00 8.94 688 TYR B C 1
ATOM 5856 O O . TYR B 1 240 ? 29.281 -2.132 10.016 1.00 9.05 688 TYR B O 1
ATOM 5865 N N . GLY B 1 241 ? 28.168 -0.676 8.680 1.00 8.13 689 GLY B N 1
ATOM 5866 C CA . GLY B 1 241 ? 28.954 0.488 9.052 1.00 8.10 689 GLY B CA 1
ATOM 5867 C C . GLY B 1 241 ? 30.465 0.298 9.028 1.00 8.51 689 GLY B C 1
ATOM 5868 O O . GLY B 1 241 ? 31.015 -0.309 8.113 1.00 7.02 689 GLY B O 1
ATOM 5869 N N . LYS B 1 242 ? 31.146 0.858 10.022 1.00 8.64 690 LYS B N 1
ATOM 5870 C CA . LYS B 1 242 ? 32.596 0.776 10.064 1.00 10.28 690 LYS B CA 1
ATOM 5871 C C . LYS B 1 242 ? 33.151 -0.649 10.131 1.00 10.43 690 LYS B C 1
ATOM 5872 O O . LYS B 1 242 ? 34.168 -0.939 9.510 1.00 10.41 690 LYS B O 1
ATOM 5878 N N . LEU B 1 243 ? 32.434 -1.550 10.798 1.00 10.34 691 LEU B N 1
ATOM 5879 C CA . LEU B 1 243 ? 32.857 -2.941 10.890 1.00 11.19 691 LEU B CA 1
ATOM 5880 C C . LEU B 1 243 ? 32.719 -3.593 9.527 1.00 11.64 691 LEU B C 1
ATOM 5881 O O . LEU B 1 243 ? 33.628 -4.284 9.046 1.00 11.67 691 LEU B O 1
ATOM 5886 N N . GLY B 1 244 ? 31.568 -3.361 8.906 1.00 11.85 692 GLY B N 1
ATOM 5887 C CA . GLY B 1 244 ? 31.300 -3.914 7.597 1.00 11.35 692 GLY B CA 1
ATOM 5888 C C . GLY B 1 244 ? 32.281 -3.348 6.599 1.00 11.93 692 GLY B C 1
ATOM 5889 O O . GLY B 1 244 ? 32.650 -4.017 5.650 1.00 12.86 692 GLY B O 1
ATOM 5890 N N . GLY B 1 245 ? 32.772 -2.138 6.858 1.00 12.25 693 GLY B N 1
ATOM 5891 C CA . GLY B 1 245 ? 33.580 -1.422 5.880 1.00 11.57 693 GLY B CA 1
ATOM 5892 C C . GLY B 1 245 ? 35.066 -1.425 6.202 1.00 12.65 693 GLY B C 1
ATOM 5893 O O . GLY B 1 245 ? 35.823 -0.646 5.619 1.00 12.22 693 GLY B O 1
ATOM 5894 N N . TRP B 1 246 ? 35.480 -2.266 7.152 1.00 12.59 694 TRP B N 1
ATOM 5895 C CA . TRP B 1 246 ? 36.896 -2.436 7.476 1.00 13.57 694 TRP B CA 1
ATOM 5896 C C . TRP B 1 246 ? 37.522 -1.093 7.893 1.00 14.84 694 TRP B C 1
ATOM 5897 O O . TRP B 1 246 ? 38.665 -0.762 7.496 1.00 13.38 694 TRP B O 1
ATOM 5908 N N . GLU B 1 247 ? 36.786 -0.345 8.717 1.00 16.03 695 GLU B N 1
ATOM 5909 C CA . GLU B 1 247 ? 37.071 1.080 8.955 1.00 17.24 695 GLU B CA 1
ATOM 5910 C C . GLU B 1 247 ? 37.029 1.414 10.439 1.00 17.32 695 GLU B C 1
ATOM 5911 O O . GLU B 1 247 ? 36.865 2.566 10.839 1.00 16.52 695 GLU B O 1
ATOM 5917 N N . LEU B 1 248 ? 37.172 0.379 11.254 1.00 17.07 696 LEU B N 1
ATOM 5918 C CA . LEU B 1 248 ? 37.007 0.475 12.687 1.00 15.68 696 LEU B CA 1
ATOM 5919 C C . LEU B 1 248 ? 38.096 1.352 13.308 1.00 14.17 696 LEU B C 1
ATOM 5920 O O . LEU B 1 248 ? 39.209 1.405 12.801 1.00 13.35 696 LEU B O 1
ATOM 5925 N N . GLY B 1 249 ? 37.756 2.086 14.365 1.00 13.32 697 GLY B N 1
ATOM 5926 C CA . GLY B 1 249 ? 38.754 2.843 15.143 1.00 13.64 697 GLY B CA 1
ATOM 5927 C C . GLY B 1 249 ? 38.963 2.291 16.545 1.00 13.16 697 GLY B C 1
ATOM 5928 O O . GLY B 1 249 ? 38.313 1.334 16.929 1.00 13.44 697 GLY B O 1
ATOM 5929 N N . TYR B 1 250 ? 39.831 2.900 17.341 1.00 14.26 698 TYR B N 1
ATOM 5930 C CA . TYR B 1 250 ? 40.113 2.334 18.665 1.00 15.98 698 TYR B CA 1
ATOM 5931 C C . TYR B 1 250 ? 38.874 2.247 19.562 1.00 17.88 698 TYR B C 1
ATOM 5932 O O . TYR B 1 250 ? 38.739 1.307 20.339 1.00 19.04 698 TYR B O 1
ATOM 5941 N N . SER B 1 251 ? 37.940 3.188 19.447 1.00 17.68 699 SER B N 1
ATOM 5942 C CA . SER B 1 251 ? 36.754 3.065 20.280 1.00 19.73 699 SER B CA 1
ATOM 5943 C C . SER B 1 251 ? 35.410 3.024 19.555 1.00 19.54 699 SER B C 1
ATOM 5944 O O . SER B 1 251 ? 34.389 3.371 20.141 1.00 19.61 699 SER B O 1
ATOM 5947 N N . SER B 1 252 ? 35.408 2.474 18.339 1.00 18.98 700 SER B N 1
ATOM 5948 C CA . SER B 1 252 ? 34.196 2.315 17.530 1.00 18.44 700 SER B CA 1
ATOM 5949 C C . SER B 1 252 ? 33.183 1.321 18.119 1.00 17.72 700 SER B C 1
ATOM 5950 O O . SER B 1 252 ? 33.566 0.320 18.747 1.00 17.32 700 SER B O 1
ATOM 5953 N N . ASP B 1 253 ? 31.900 1.641 17.944 1.00 15.50 701 ASP B N 1
ATOM 5954 C CA . ASP B 1 253 ? 30.820 0.683 18.085 1.00 16.31 701 ASP B CA 1
ATOM 5955 C C . ASP B 1 253 ? 30.990 -0.449 17.065 1.00 15.54 701 ASP B C 1
ATOM 5956 O O . ASP B 1 253 ? 31.690 -0.292 16.063 1.00 16.48 701 ASP B O 1
ATOM 5961 N N . LEU B 1 254 ? 30.248 -1.534 17.270 1.00 14.38 702 LEU B N 1
ATOM 5962 C CA . LEU B 1 254 ? 30.011 -2.543 16.236 1.00 14.73 702 LEU B CA 1
ATOM 5963 C C . LEU B 1 254 ? 28.566 -2.456 15.811 1.00 15.03 702 LEU B C 1
ATOM 5964 O O . LEU B 1 254 ? 27.666 -2.551 16.648 1.00 14.20 702 LEU B O 1
ATOM 5969 N N . ASP B 1 255 ? 28.342 -2.266 14.515 1.00 15.71 703 ASP B N 1
ATOM 5970 C CA . ASP B 1 255 ? 26.992 -2.288 13.970 1.00 16.37 703 ASP B CA 1
ATOM 5971 C C . ASP B 1 255 ? 26.651 -3.713 13.501 1.00 16.43 703 ASP B C 1
ATOM 5972 O O . ASP B 1 255 ? 27.267 -4.235 12.576 1.00 17.80 703 ASP B O 1
ATOM 5977 N N . LEU B 1 256 ? 25.730 -4.377 14.191 1.00 15.35 704 LEU B N 1
ATOM 5978 C CA . LEU B 1 256 ? 25.454 -5.778 13.909 1.00 13.56 704 LEU B CA 1
ATOM 5979 C C . LEU B 1 256 ? 23.990 -5.976 13.643 1.00 13.69 704 LEU B C 1
ATOM 5980 O O . LEU B 1 256 ? 23.155 -5.273 14.199 1.00 14.77 704 LEU B O 1
ATOM 5985 N N . ILE B 1 257 ? 23.684 -6.951 12.798 1.00 13.66 705 ILE B N 1
ATOM 5986 C CA . ILE B 1 257 ? 22.362 -7.556 12.757 1.00 12.75 705 ILE B CA 1
ATOM 5987 C C . ILE B 1 257 ? 22.531 -9.074 12.669 1.00 13.38 705 ILE B C 1
ATOM 5988 O O . ILE B 1 257 ? 23.653 -9.588 12.461 1.00 13.13 705 ILE B O 1
ATOM 5993 N N . PHE B 1 258 ? 21.427 -9.791 12.857 1.00 12.46 706 PHE B N 1
ATOM 5994 C CA . PHE B 1 258 ? 21.479 -11.247 13.040 1.00 11.81 706 PHE B CA 1
ATOM 5995 C C . PHE B 1 258 ? 20.472 -11.911 12.125 1.00 11.13 706 PHE B C 1
ATOM 5996 O O . PHE B 1 258 ? 19.323 -11.469 12.045 1.00 11.30 706 PHE B O 1
ATOM 6004 N N . LEU B 1 259 ? 20.909 -12.956 11.426 1.00 9.76 707 LEU B N 1
ATOM 6005 C CA . LEU B 1 259 ? 20.026 -13.721 10.547 1.00 8.97 707 LEU B CA 1
ATOM 6006 C C . LEU B 1 259 ? 20.095 -15.205 10.919 1.00 9.37 707 LEU B C 1
ATOM 6007 O O . LEU B 1 259 ? 21.118 -15.680 11.425 1.00 9.67 707 LEU B O 1
ATOM 6012 N N . HIS B 1 260 ? 19.026 -15.936 10.628 1.00 7.97 708 HIS B N 1
ATOM 6013 C CA . HIS B 1 260 ? 19.044 -17.385 10.685 1.00 8.61 708 HIS B CA 1
ATOM 6014 C C . HIS B 1 260 ? 18.377 -17.914 9.408 1.00 9.74 708 HIS B C 1
ATOM 6015 O O . HIS B 1 260 ? 17.702 -17.142 8.699 1.00 9.25 708 HIS B O 1
ATOM 6022 N N . ASP B 1 261 ? 18.540 -19.212 9.125 1.00 8.81 709 ASP B N 1
ATOM 6023 C CA . ASP B 1 261 ? 17.767 -19.868 8.060 1.00 10.81 709 ASP B CA 1
ATOM 6024 C C . ASP B 1 261 ? 16.901 -21.016 8.573 1.00 11.36 709 ASP B C 1
ATOM 6025 O O . ASP B 1 261 ? 16.819 -22.067 7.942 1.00 10.20 709 ASP B O 1
ATOM 6030 N N . CYS B 1 262 ? 16.232 -20.789 9.700 1.00 13.16 710 CYS B N 1
ATOM 6031 C CA . CYS B 1 262 ? 15.511 -21.851 10.411 1.00 15.02 710 CYS B CA 1
ATOM 6032 C C . CYS B 1 262 ? 14.086 -22.045 9.870 1.00 16.01 710 CYS B C 1
ATOM 6033 O O . CYS B 1 262 ? 13.305 -21.095 9.839 1.00 16.83 710 CYS B O 1
ATOM 6036 N N . PRO B 1 263 ? 13.746 -23.280 9.448 1.00 17.27 711 PRO B N 1
ATOM 6037 C CA . PRO B 1 263 ? 12.372 -23.687 9.088 1.00 17.76 711 PRO B CA 1
ATOM 6038 C C . PRO B 1 263 ? 11.336 -23.292 10.143 1.00 18.26 711 PRO B C 1
ATOM 6039 O O . PRO B 1 263 ? 11.658 -23.231 11.330 1.00 16.97 711 PRO B O 1
ATOM 6043 N N . MET B 1 264 ? 10.102 -23.025 9.719 1.00 20.07 712 MET B N 1
ATOM 6044 C CA . MET B 1 264 ? 9.049 -22.667 10.670 1.00 22.55 712 MET B CA 1
ATOM 6045 C C . MET B 1 264 ? 8.941 -23.726 11.758 1.00 22.41 712 MET B C 1
ATOM 6046 O O . MET B 1 264 ? 8.737 -23.400 12.929 1.00 22.64 712 MET B O 1
ATOM 6051 N N . ASP B 1 265 ? 9.137 -24.985 11.374 1.00 22.37 713 ASP B N 1
ATOM 6052 C CA . ASP B 1 265 ? 8.638 -26.100 12.161 1.00 23.43 713 ASP B CA 1
ATOM 6053 C C . ASP B 1 265 ? 9.693 -26.796 13.036 1.00 22.42 713 ASP B C 1
ATOM 6054 O O . ASP B 1 265 ? 9.388 -27.745 13.752 1.00 22.31 713 ASP B O 1
ATOM 6059 N N . ALA B 1 266 ? 10.914 -26.277 13.041 1.00 22.19 714 ALA B N 1
ATOM 6060 C CA . ALA B 1 266 ? 11.963 -26.820 13.911 1.00 21.61 714 ALA B CA 1
ATOM 6061 C C . ALA B 1 266 ? 11.693 -26.562 15.397 1.00 20.99 714 ALA B C 1
ATOM 6062 O O . ALA B 1 266 ? 11.103 -25.539 15.758 1.00 20.49 714 ALA B O 1
ATOM 6064 N N . MET B 1 267 ? 12.119 -27.507 16.239 1.00 19.96 715 MET B N 1
ATOM 6065 C CA . MET B 1 267 ? 11.999 -27.412 17.705 1.00 19.64 715 MET B CA 1
ATOM 6066 C C . MET B 1 267 ? 13.352 -27.739 18.356 1.00 19.27 715 MET B C 1
ATOM 6067 O O . MET B 1 267 ? 14.146 -28.484 17.787 1.00 18.98 715 MET B O 1
ATOM 6072 N N . THR B 1 268 ? 13.593 -27.241 19.567 1.00 18.79 716 THR B N 1
ATOM 6073 C CA . THR B 1 268 ? 14.830 -27.572 20.279 1.00 18.50 716 THR B CA 1
ATOM 6074 C C . THR B 1 268 ? 14.715 -28.875 21.075 1.00 19.82 716 THR B C 1
ATOM 6075 O O . THR B 1 268 ? 13.609 -29.335 21.348 1.00 19.72 716 THR B O 1
ATOM 6079 N N . ASP B 1 269 ? 15.854 -29.482 21.414 1.00 20.84 717 ASP B N 1
ATOM 6080 C CA . ASP B 1 269 ? 15.866 -30.849 21.944 1.00 22.19 717 ASP B CA 1
ATOM 6081 C C . ASP B 1 269 ? 16.307 -30.967 23.399 1.00 22.64 717 ASP B C 1
ATOM 6082 O O . ASP B 1 269 ? 16.565 -32.068 23.885 1.00 23.65 717 ASP B O 1
ATOM 6087 N N . GLY B 1 270 ? 16.350 -29.841 24.102 1.00 23.08 718 GLY B N 1
ATOM 6088 C CA . GLY B 1 270 ? 16.778 -29.833 25.498 1.00 23.76 718 GLY B CA 1
ATOM 6089 C C . GLY B 1 270 ? 15.609 -29.910 26.454 1.00 25.07 718 GLY B C 1
ATOM 6090 O O . GLY B 1 270 ? 14.586 -30.530 26.147 1.00 25.41 718 GLY B O 1
ATOM 6091 N N . GLU B 1 271 ? 15.754 -29.272 27.613 1.00 25.84 719 GLU B N 1
ATOM 6092 C CA . GLU B 1 271 ? 14.781 -29.431 28.697 1.00 27.04 719 GLU B CA 1
ATOM 6093 C C . GLU B 1 271 ? 13.581 -28.500 28.527 1.00 26.38 719 GLU B C 1
ATOM 6094 O O . GLU B 1 271 ? 12.447 -28.895 28.811 1.00 26.33 719 GLU B O 1
ATOM 6100 N N . ARG B 1 272 ? 13.844 -27.247 28.150 1.00 24.85 720 ARG B N 1
ATOM 6101 C CA . ARG B 1 272 ? 12.787 -26.335 27.713 1.00 23.99 720 ARG B CA 1
ATOM 6102 C C . ARG B 1 272 ? 12.698 -26.378 26.187 1.00 22.41 720 ARG B C 1
ATOM 6103 O O . ARG B 1 272 ? 13.513 -25.791 25.492 1.00 21.92 720 ARG B O 1
ATOM 6111 N N . GLU B 1 273 ? 11.735 -27.145 25.688 1.00 21.34 721 GLU B N 1
ATOM 6112 C CA . GLU B 1 273 ? 11.545 -27.369 24.260 1.00 19.94 721 GLU B CA 1
ATOM 6113 C C . GLU B 1 273 ? 10.872 -26.156 23.637 1.00 18.99 721 GLU B C 1
ATOM 6114 O O . GLU B 1 273 ? 9.754 -25.797 24.003 1.00 18.91 721 GLU B O 1
ATOM 6120 N N . ILE B 1 274 ? 11.601 -25.473 22.762 1.00 17.42 722 ILE B N 1
ATOM 6121 C CA . ILE B 1 274 ? 11.101 -24.261 22.131 1.00 15.95 722 ILE B CA 1
ATOM 6122 C C . ILE B 1 274 ? 11.223 -24.267 20.618 1.00 15.12 722 ILE B C 1
ATOM 6123 O O . ILE B 1 274 ? 11.900 -25.105 20.028 1.00 14.74 722 ILE B O 1
ATOM 6128 N N . ASP B 1 275 ? 10.447 -23.380 20.017 1.00 15.12 723 ASP B N 1
ATOM 6129 C CA . ASP B 1 275 ? 10.427 -23.118 18.588 1.00 15.36 723 ASP B CA 1
ATOM 6130 C C . ASP B 1 275 ? 11.813 -22.677 18.098 1.00 13.70 723 ASP B C 1
ATOM 6131 O O . ASP B 1 275 ? 12.496 -21.895 18.762 1.00 12.90 723 ASP B O 1
ATOM 6136 N N . GLY B 1 276 ? 12.247 -23.252 16.979 1.00 12.73 724 GLY B N 1
ATOM 6137 C CA . GLY B 1 276 ? 13.563 -22.977 16.411 1.00 12.54 724 GLY B CA 1
ATOM 6138 C C . GLY B 1 276 ? 13.886 -21.503 16.230 1.00 13.09 724 GLY B C 1
ATOM 6139 O O . GLY B 1 276 ? 14.946 -21.036 16.651 1.00 13.35 724 GLY B O 1
ATOM 6140 N N . ARG B 1 277 ? 12.969 -20.755 15.620 1.00 13.43 725 ARG B N 1
ATOM 6141 C CA . ARG B 1 277 ? 13.149 -19.301 15.458 1.00 13.60 725 ARG B CA 1
ATOM 6142 C C . ARG B 1 277 ? 13.311 -18.567 16.793 1.00 13.39 725 ARG B C 1
ATOM 6143 O O . ARG B 1 277 ? 14.115 -17.629 16.913 1.00 13.83 725 ARG B O 1
ATOM 6151 N N . GLN B 1 278 ? 12.562 -19.009 17.798 1.00 12.31 726 GLN B N 1
ATOM 6152 C CA . GLN B 1 278 ? 12.653 -18.420 19.124 1.00 13.18 726 GLN B CA 1
ATOM 6153 C C . GLN B 1 278 ? 14.026 -18.686 19.743 1.00 11.66 726 GLN B C 1
ATOM 6154 O O . GLN B 1 278 ? 14.610 -17.815 20.398 1.00 10.80 726 GLN B O 1
ATOM 6160 N N . PHE B 1 279 ? 14.547 -19.887 19.520 1.00 10.49 727 PHE B N 1
ATOM 6161 C CA . PHE B 1 279 ? 15.905 -20.185 19.930 1.00 9.67 727 PHE B CA 1
ATOM 6162 C C . PHE B 1 279 ? 16.878 -19.129 19.387 1.00 10.34 727 PHE B C 1
ATOM 6163 O O . PHE B 1 279 ? 17.689 -18.581 20.131 1.00 11.20 727 PHE B O 1
ATOM 6171 N N . TYR B 1 280 ? 16.793 -18.819 18.100 1.00 9.91 728 TYR B N 1
ATOM 6172 C CA . TYR B 1 280 ? 17.772 -17.906 17.530 1.00 10.08 728 TYR B CA 1
ATOM 6173 C C . TYR B 1 280 ? 17.539 -16.473 18.002 1.00 10.38 728 TYR B C 1
ATOM 6174 O O . TYR B 1 280 ? 18.484 -15.687 18.112 1.00 10.28 728 TYR B O 1
ATOM 6183 N N . LEU B 1 281 ? 16.290 -16.157 18.343 1.00 10.62 729 LEU B N 1
ATOM 6184 C CA . LEU B 1 281 ? 15.992 -14.895 19.006 1.00 10.55 729 LEU B CA 1
ATOM 6185 C C . LEU B 1 281 ? 16.663 -14.809 20.372 1.00 10.81 729 LEU B C 1
ATOM 6186 O O . LEU B 1 281 ? 17.378 -13.850 20.660 1.00 11.48 729 LEU B O 1
ATOM 6191 N N . ARG B 1 282 ? 16.450 -15.802 21.218 1.00 10.44 730 ARG B N 1
ATOM 6192 C CA . ARG B 1 282 ? 17.056 -15.749 22.535 1.00 11.49 730 ARG B CA 1
ATOM 6193 C C . ARG B 1 282 ? 18.578 -15.721 22.411 1.00 11.24 730 ARG B C 1
ATOM 6194 O O . ARG B 1 282 ? 19.248 -14.981 23.115 1.00 11.42 730 ARG B O 1
ATOM 6202 N N . LEU B 1 283 ? 19.112 -16.456 21.447 1.00 11.22 731 LEU B N 1
ATOM 6203 C CA . LEU B 1 283 ? 20.545 -16.388 21.134 1.00 11.13 731 LEU B CA 1
ATOM 6204 C C . LEU B 1 283 ? 21.041 -14.963 20.861 1.00 11.25 731 LEU B C 1
ATOM 6205 O O . LEU B 1 283 ? 22.045 -14.510 21.442 1.00 11.94 731 LEU B O 1
ATOM 6210 N N . ALA B 1 284 ? 20.362 -14.261 19.960 1.00 10.83 732 ALA B N 1
ATOM 6211 C CA . ALA B 1 284 ? 20.795 -12.921 19.610 1.00 9.60 732 ALA B CA 1
ATOM 6212 C C . ALA B 1 284 ? 20.639 -11.987 20.811 1.00 10.06 732 ALA B C 1
ATOM 6213 O O . ALA B 1 284 ? 21.486 -11.121 21.049 1.00 9.77 732 ALA B O 1
ATOM 6215 N N . GLN B 1 285 ? 19.606 -12.214 21.613 1.00 10.30 733 GLN B N 1
ATOM 6216 C CA . GLN B 1 285 ? 19.388 -11.385 22.800 1.00 12.48 733 GLN B CA 1
ATOM 6217 C C . GLN B 1 285 ? 20.550 -11.550 23.759 1.00 13.06 733 GLN B C 1
ATOM 6218 O O . GLN B 1 285 ? 21.114 -10.563 24.245 1.00 14.75 733 GLN B O 1
ATOM 6224 N N . ARG B 1 286 ? 20.945 -12.802 23.971 1.00 13.17 734 ARG B N 1
ATOM 6225 C CA . ARG B 1 286 ? 22.062 -13.111 24.847 1.00 13.25 734 ARG B CA 1
ATOM 6226 C C . ARG B 1 286 ? 23.371 -12.552 24.325 1.00 13.46 734 ARG B C 1
ATOM 6227 O O . ARG B 1 286 ? 24.155 -12.026 25.105 1.00 13.06 734 ARG B O 1
ATOM 6235 N N . ILE B 1 287 ? 23.613 -12.659 23.015 1.00 13.54 735 ILE B N 1
ATOM 6236 C CA . ILE B 1 287 ? 24.808 -12.047 22.448 1.00 13.68 735 ILE B CA 1
ATOM 6237 C C . ILE B 1 287 ? 24.850 -10.575 22.836 1.00 13.94 735 ILE B C 1
ATOM 6238 O O . ILE B 1 287 ? 25.832 -10.112 23.406 1.00 13.16 735 ILE B O 1
ATOM 6243 N N . MET B 1 288 ? 23.760 -9.865 22.561 1.00 14.66 736 MET B N 1
ATOM 6244 C CA . MET B 1 288 ? 23.662 -8.436 22.870 1.00 16.11 736 MET B CA 1
ATOM 6245 C C . MET B 1 288 ? 23.961 -8.207 24.354 1.00 16.98 736 MET B C 1
ATOM 6246 O O . MET B 1 288 ? 24.709 -7.291 24.709 1.00 15.75 736 MET B O 1
ATOM 6251 N N . HIS B 1 289 ? 23.387 -9.055 25.207 1.00 16.18 737 HIS B N 1
ATOM 6252 C CA . HIS B 1 289 ? 23.617 -8.950 26.639 1.00 17.36 737 HIS B CA 1
ATOM 6253 C C . HIS B 1 289 ? 25.096 -9.118 27.016 1.00 17.59 737 HIS B C 1
ATOM 6254 O O . HIS B 1 289 ? 25.621 -8.365 27.843 1.00 17.37 737 HIS B O 1
ATOM 6261 N N . LEU B 1 290 ? 25.760 -10.079 26.379 1.00 17.00 738 LEU B N 1
ATOM 6262 C CA . LEU B 1 290 ? 27.161 -10.377 26.648 1.00 17.75 738 LEU B CA 1
ATOM 6263 C C . LEU B 1 290 ? 28.088 -9.223 26.224 1.00 19.71 738 LEU B C 1
ATOM 6264 O O . LEU B 1 290 ? 29.002 -8.856 26.975 1.00 19.97 738 LEU B O 1
ATOM 6269 N N . PHE B 1 291 ? 27.834 -8.636 25.049 1.00 19.60 739 PHE B N 1
ATOM 6270 C CA . PHE B 1 291 ? 28.561 -7.440 24.616 1.00 20.80 739 PHE B CA 1
ATOM 6271 C C . PHE B 1 291 ? 28.417 -6.266 25.581 1.00 22.55 739 PHE B C 1
ATOM 6272 O O . PHE B 1 291 ? 29.387 -5.547 25.821 1.00 23.08 739 PHE B O 1
ATOM 6280 N N . SER B 1 292 ? 27.225 -6.073 26.137 1.00 23.14 740 SER B N 1
ATOM 6281 C CA . SER B 1 292 ? 26.935 -4.831 26.842 1.00 26.03 740 SER B CA 1
ATOM 6282 C C . SER B 1 292 ? 27.142 -4.842 28.368 1.00 28.16 740 SER B C 1
ATOM 6283 O O . SER B 1 292 ? 27.434 -3.798 28.940 1.00 27.20 740 SER B O 1
ATOM 6286 N N . THR B 1 293 ? 27.020 -6.018 29.002 1.00 32.07 741 THR B N 1
ATOM 6287 C CA . THR B 1 293 ? 27.190 -6.184 30.463 1.00 35.51 741 THR B CA 1
ATOM 6288 C C . THR B 1 293 ? 28.456 -5.482 30.959 1.00 37.84 741 THR B C 1
ATOM 6289 O O . THR B 1 293 ? 29.497 -5.531 30.302 1.00 36.45 741 THR B O 1
ATOM 6293 N N . ARG B 1 294 ? 28.334 -4.762 32.074 1.00 41.64 742 ARG B N 1
ATOM 6294 C CA . ARG B 1 294 ? 29.470 -4.027 32.631 1.00 45.57 742 ARG B CA 1
ATOM 6295 C C . ARG B 1 294 ? 30.132 -4.811 33.754 1.00 47.30 742 ARG B C 1
ATOM 6296 O O . ARG B 1 294 ? 29.603 -4.895 34.861 1.00 48.27 742 ARG B O 1
ATOM 6304 N N . THR B 1 295 ? 31.272 -5.422 33.450 1.00 49.21 743 THR B N 1
ATOM 6305 C CA . THR B 1 295 ? 31.997 -6.206 34.439 1.00 50.34 743 THR B CA 1
ATOM 6306 C C . THR B 1 295 ? 33.098 -5.371 35.115 1.00 51.46 743 THR B C 1
ATOM 6307 O O . THR B 1 295 ? 34.220 -5.847 35.311 1.00 52.11 743 THR B O 1
ATOM 6311 N N . SER B 1 296 ? 32.757 -4.126 35.483 1.00 52.65 744 SER B N 1
ATOM 6312 C CA . SER B 1 296 ? 33.659 -3.234 36.251 1.00 53.02 744 SER B CA 1
ATOM 6313 C C . SER B 1 296 ? 34.973 -2.891 35.521 1.00 52.19 744 SER B C 1
ATOM 6314 O O . SER B 1 296 ? 35.618 -1.880 35.820 1.00 52.14 744 SER B O 1
ATOM 6317 N N . SER B 1 297 ? 35.381 -3.759 34.596 1.00 50.15 745 SER B N 1
ATOM 6318 C CA . SER B 1 297 ? 36.358 -3.402 33.560 1.00 47.71 745 SER B CA 1
ATOM 6319 C C . SER B 1 297 ? 35.642 -2.929 32.284 1.00 45.23 745 SER B C 1
ATOM 6320 O O . SER B 1 297 ? 36.148 -3.056 31.162 1.00 44.45 745 SER B O 1
ATOM 6323 N N . GLY B 1 298 ? 34.452 -2.379 32.482 1.00 42.68 746 GLY B N 1
ATOM 6324 C CA . GLY B 1 298 ? 33.712 -1.739 31.421 1.00 39.49 746 GLY B CA 1
ATOM 6325 C C . GLY B 1 298 ? 32.931 -2.752 30.620 1.00 38.31 746 GLY B C 1
ATOM 6326 O O . GLY B 1 298 ? 32.623 -3.862 31.087 1.00 38.34 746 GLY B O 1
ATOM 6327 N N . ILE B 1 299 ? 32.602 -2.371 29.398 1.00 35.30 747 ILE B N 1
ATOM 6328 C CA . ILE B 1 299 ? 31.856 -3.267 28.562 1.00 33.02 747 ILE B CA 1
ATOM 6329 C C . ILE B 1 299 ? 32.729 -3.802 27.420 1.00 29.95 747 ILE B C 1
ATOM 6330 O O . ILE B 1 299 ? 33.815 -3.285 27.177 1.00 28.40 747 ILE B O 1
ATOM 6335 N N . LEU B 1 300 ? 32.302 -4.892 26.797 1.00 26.48 748 LEU B N 1
ATOM 6336 C CA . LEU B 1 300 ? 33.097 -5.508 25.744 1.00 25.29 748 LEU B CA 1
ATOM 6337 C C . LEU B 1 300 ? 33.095 -4.647 24.489 1.00 24.81 748 LEU B C 1
ATOM 6338 O O . LEU B 1 300 ? 34.134 -4.111 24.092 1.00 26.06 748 LEU B O 1
ATOM 6343 N N . TYR B 1 301 ? 31.912 -4.418 23.935 1.00 23.63 749 TYR B N 1
ATOM 6344 C CA . TYR B 1 301 ? 31.738 -3.450 22.856 1.00 23.88 749 TYR B CA 1
ATOM 6345 C C . TYR B 1 301 ? 30.356 -2.810 22.971 1.00 23.19 749 TYR B C 1
ATOM 6346 O O . TYR B 1 301 ? 29.391 -3.471 23.363 1.00 22.11 749 TYR B O 1
ATOM 6355 N N . GLU B 1 302 ? 30.246 -1.554 22.553 1.00 22.77 750 GLU B N 1
ATOM 6356 C CA . GLU B 1 302 ? 28.936 -0.977 22.255 1.00 23.33 750 GLU B CA 1
ATOM 6357 C C . GLU B 1 302 ? 28.423 -1.597 20.964 1.00 22.34 750 GLU B C 1
ATOM 6358 O O . GLU B 1 302 ? 29.114 -1.568 19.946 1.00 21.74 750 GLU B O 1
ATOM 6364 N N . VAL B 1 303 ? 27.224 -2.163 21.004 1.00 20.62 751 VAL B N 1
ATOM 6365 C CA . VAL B 1 303 ? 26.613 -2.708 19.800 1.00 20.37 751 VAL B CA 1
ATOM 6366 C C . VAL B 1 303 ? 25.390 -1.907 19.382 1.00 20.87 751 VAL B C 1
ATOM 6367 O O . VAL B 1 303 ? 24.516 -1.604 20.196 1.00 22.19 751 VAL B O 1
ATOM 6371 N N . ASP B 1 304 ? 25.377 -1.523 18.113 1.00 20.37 752 ASP B N 1
ATOM 6372 C CA . ASP B 1 304 ? 24.253 -0.834 17.506 1.00 19.44 752 ASP B CA 1
ATOM 6373 C C . ASP B 1 304 ? 23.590 -1.780 16.514 1.00 18.01 752 ASP B C 1
ATOM 6374 O O . ASP B 1 304 ? 24.157 -2.082 15.466 1.00 17.37 752 ASP B O 1
ATOM 6379 N N . ALA B 1 305 ? 22.420 -2.283 16.879 1.00 17.65 753 ALA B N 1
ATOM 6380 C CA . ALA B 1 305 ? 21.615 -3.131 15.999 1.00 18.39 753 ALA B CA 1
ATOM 6381 C C . ALA B 1 305 ? 20.439 -2.352 15.386 1.00 17.83 753 ALA B C 1
ATOM 6382 O O . ALA B 1 305 ? 19.435 -2.942 14.998 1.00 19.16 753 ALA B O 1
ATOM 6384 N N . ARG B 1 306 ? 20.567 -1.036 15.282 1.00 18.04 754 ARG B N 1
ATOM 6385 C CA . ARG B 1 306 ? 19.450 -0.225 14.808 1.00 19.53 754 ARG B CA 1
ATOM 6386 C C . ARG B 1 306 ? 19.147 -0.384 13.318 1.00 19.02 754 ARG B C 1
ATOM 6387 O O . ARG B 1 306 ? 18.089 0.016 12.876 1.00 19.72 754 ARG B O 1
ATOM 6395 N N . LEU B 1 307 ? 20.077 -0.946 12.546 1.00 18.90 755 LEU B N 1
ATOM 6396 C CA . LEU B 1 307 ? 19.897 -1.063 11.099 1.00 18.98 755 LEU B CA 1
ATOM 6397 C C . LEU B 1 307 ? 19.163 -2.332 10.670 1.00 19.81 755 LEU B C 1
ATOM 6398 O O . LEU B 1 307 ? 18.989 -2.572 9.477 1.00 20.08 755 LEU B O 1
ATOM 6403 N N . ARG B 1 308 ? 18.791 -3.183 11.620 1.00 20.73 756 ARG B N 1
ATOM 6404 C CA . ARG B 1 308 ? 17.995 -4.363 11.278 1.00 22.49 756 ARG B CA 1
ATOM 6405 C C . ARG B 1 308 ? 16.697 -3.947 10.591 1.00 23.17 756 ARG B C 1
ATOM 6406 O O . ARG B 1 308 ? 16.316 -2.782 10.666 1.00 23.87 756 ARG B O 1
ATOM 6414 N N . PRO B 1 309 ? 16.035 -4.888 9.891 1.00 24.12 757 PRO B N 1
ATOM 6415 C CA . PRO B 1 309 ? 14.738 -4.578 9.284 1.00 25.33 757 PRO B CA 1
ATOM 6416 C C . PRO B 1 309 ? 13.777 -3.972 10.301 1.00 25.66 757 PRO B C 1
ATOM 6417 O O . PRO B 1 309 ? 13.583 -4.545 11.359 1.00 26.48 757 PRO B O 1
ATOM 6421 N N . SER B 1 310 ? 13.225 -2.798 9.994 1.00 27.33 758 SER B N 1
ATOM 6422 C CA . SER B 1 310 ? 12.319 -2.068 10.903 1.00 28.09 758 SER B CA 1
ATOM 6423 C C . SER B 1 310 ? 12.981 -1.422 12.129 1.00 29.03 758 SER B C 1
ATOM 6424 O O . SER B 1 310 ? 12.288 -0.958 13.042 1.00 29.72 758 SER B O 1
ATOM 6427 N N . GLY B 1 311 ? 14.313 -1.362 12.145 1.00 29.82 759 GLY B N 1
ATOM 6428 C CA . GLY B 1 311 ? 15.036 -0.675 13.218 1.00 30.42 759 GLY B CA 1
ATOM 6429 C C . GLY B 1 311 ? 14.748 -1.256 14.594 1.00 31.58 759 GLY B C 1
ATOM 6430 O O . GLY B 1 311 ? 14.397 -2.430 14.724 1.00 31.09 759 GLY B O 1
ATOM 6431 N N . ALA B 1 312 ? 14.861 -0.424 15.623 1.00 32.72 760 ALA B N 1
ATOM 6432 C CA . ALA B 1 312 ? 14.616 -0.870 16.989 1.00 34.49 760 ALA B CA 1
ATOM 6433 C C . ALA B 1 312 ? 13.237 -1.509 17.206 1.00 35.38 760 ALA B C 1
ATOM 6434 O O . ALA B 1 312 ? 13.079 -2.311 18.105 1.00 37.38 760 ALA B O 1
ATOM 6436 N N . ALA B 1 313 ? 12.263 -1.218 16.351 1.00 35.96 761 ALA B N 1
ATOM 6437 C CA . ALA B 1 313 ? 10.952 -1.877 16.444 1.00 36.15 761 ALA B CA 1
ATOM 6438 C C . ALA B 1 313 ? 10.897 -3.299 15.844 1.00 36.54 761 ALA B C 1
ATOM 6439 O O . ALA B 1 313 ? 9.910 -4.022 16.022 1.00 36.19 761 ALA B O 1
ATOM 6441 N N . GLY B 1 314 ? 11.911 -3.675 15.071 1.00 36.28 762 GLY B N 1
ATOM 6442 C CA . GLY B 1 314 ? 11.893 -4.985 14.419 1.00 35.89 762 GLY B CA 1
ATOM 6443 C C . GLY B 1 314 ? 12.329 -6.101 15.359 1.00 34.49 762 GLY B C 1
ATOM 6444 O O . GLY B 1 314 ? 12.955 -5.841 16.388 1.00 33.46 762 GLY B O 1
ATOM 6445 N N . MET B 1 315 ? 12.018 -7.342 14.991 1.00 33.94 763 MET B N 1
ATOM 6446 C CA . MET B 1 315 ? 12.590 -8.505 15.662 1.00 34.43 763 MET B CA 1
ATOM 6447 C C . MET B 1 315 ? 14.109 -8.366 15.685 1.00 31.36 763 MET B C 1
ATOM 6448 O O . MET B 1 315 ? 14.697 -7.776 14.790 1.00 31.50 763 MET B O 1
ATOM 6453 N N . LEU B 1 316 ? 14.741 -8.885 16.722 1.00 28.29 764 LEU B N 1
ATOM 6454 C CA . LEU B 1 316 ? 16.192 -8.800 16.833 1.00 26.38 764 LEU B CA 1
ATOM 6455 C C . LEU B 1 316 ? 16.914 -9.787 15.901 1.00 25.49 764 LEU B C 1
ATOM 6456 O O . LEU B 1 316 ? 18.099 -9.615 15.602 1.00 25.56 764 LEU B O 1
ATOM 6461 N N . VAL B 1 317 ? 16.183 -10.773 15.385 1.00 23.50 765 VAL B N 1
ATOM 6462 C CA . VAL B 1 317 ? 16.728 -11.667 14.389 1.00 22.62 765 VAL B CA 1
ATOM 6463 C C . VAL B 1 317 ? 15.724 -11.843 13.253 1.00 23.35 765 VAL B C 1
ATOM 6464 O O . VAL B 1 317 ? 14.526 -11.801 13.485 1.00 24.47 765 VAL B O 1
ATOM 6468 N N . THR B 1 318 ? 16.219 -12.101 12.046 1.00 23.15 766 THR B N 1
ATOM 6469 C CA . THR B 1 318 ? 15.379 -12.331 10.870 1.00 23.47 766 THR B CA 1
ATOM 6470 C C . THR B 1 318 ? 15.840 -13.584 10.131 1.00 23.37 766 THR B C 1
ATOM 6471 O O . THR B 1 318 ? 17.053 -13.839 10.030 1.00 23.60 766 THR B O 1
ATOM 6475 N N . SER B 1 319 ? 14.909 -14.311 9.515 1.00 22.46 767 SER B N 1
ATOM 6476 C CA . SER B 1 319 ? 15.326 -15.306 8.524 1.00 22.74 767 SER B CA 1
ATOM 6477 C C . SER B 1 319 ? 15.890 -14.594 7.297 1.00 21.91 767 SER B C 1
ATOM 6478 O O . SER B 1 319 ? 15.589 -13.420 7.071 1.00 22.58 767 SER B O 1
ATOM 6481 N N . ALA B 1 320 ? 16.734 -15.278 6.531 1.00 20.72 768 ALA B N 1
ATOM 6482 C CA . ALA B 1 320 ? 17.358 -14.664 5.368 1.00 19.74 768 ALA B CA 1
ATOM 6483 C C . ALA B 1 320 ? 16.321 -14.404 4.295 1.00 19.01 768 ALA B C 1
ATOM 6484 O O . ALA B 1 320 ? 16.434 -13.465 3.507 1.00 19.47 768 ALA B O 1
ATOM 6486 N N . GLU B 1 321 ? 15.295 -15.238 4.270 1.00 18.83 769 GLU B N 1
ATOM 6487 C CA . GLU B 1 321 ? 14.219 -15.061 3.310 1.00 19.26 769 GLU B CA 1
ATOM 6488 C C . GLU B 1 321 ? 13.355 -13.846 3.640 1.00 17.18 769 GLU B C 1
ATOM 6489 O O . GLU B 1 321 ? 13.054 -13.041 2.759 1.00 17.25 769 GLU B O 1
ATOM 6495 N N . ALA B 1 322 ? 12.996 -13.698 4.912 1.00 14.35 770 ALA B N 1
ATOM 6496 C CA . ALA B 1 322 ? 12.285 -12.514 5.368 1.00 11.73 770 ALA B CA 1
ATOM 6497 C C . ALA B 1 322 ? 13.172 -11.291 5.142 1.00 10.92 770 ALA B C 1
ATOM 6498 O O . ALA B 1 322 ? 12.714 -10.241 4.655 1.00 9.50 770 ALA B O 1
ATOM 6500 N N . PHE B 1 323 ? 14.463 -11.460 5.404 1.00 9.67 771 PHE B N 1
ATOM 6501 C CA . PHE B 1 323 ? 15.427 -10.393 5.128 1.00 10.45 771 PHE B CA 1
ATOM 6502 C C . PHE B 1 323 ? 15.419 -9.975 3.652 1.00 11.02 771 PHE B C 1
ATOM 6503 O O . PHE B 1 323 ? 15.388 -8.784 3.341 1.00 12.72 771 PHE B O 1
ATOM 6511 N N . ALA B 1 324 ? 15.433 -10.941 2.743 1.00 10.83 772 ALA B N 1
ATOM 6512 C CA . ALA B 1 324 ? 15.389 -10.616 1.319 1.00 10.92 772 ALA B CA 1
ATOM 6513 C C . ALA B 1 324 ? 14.103 -9.880 0.949 1.00 10.93 772 ALA B C 1
ATOM 6514 O O . ALA B 1 324 ? 14.152 -8.869 0.250 1.00 11.17 772 ALA B O 1
ATOM 6516 N N . ASP B 1 325 ? 12.959 -10.411 1.384 1.00 10.18 773 ASP B N 1
ATOM 6517 C CA . ASP B 1 325 ? 11.658 -9.809 1.082 1.00 10.05 773 ASP B CA 1
ATOM 6518 C C . ASP B 1 325 ? 11.599 -8.356 1.545 1.00 9.43 773 ASP B C 1
ATOM 6519 O O . ASP B 1 325 ? 11.118 -7.473 0.824 1.00 8.66 773 ASP B O 1
ATOM 6524 N N . TYR B 1 326 ? 12.103 -8.117 2.753 1.00 9.32 774 TYR B N 1
ATOM 6525 C CA . TYR B 1 326 ? 12.055 -6.798 3.351 1.00 9.76 774 TYR B CA 1
ATOM 6526 C C . TYR B 1 326 ? 12.874 -5.827 2.507 1.00 10.07 774 TYR B C 1
ATOM 6527 O O . TYR B 1 326 ? 12.394 -4.746 2.147 1.00 11.24 774 TYR B O 1
ATOM 6536 N N . GLN B 1 327 ? 14.072 -6.240 2.123 1.00 8.93 775 GLN B N 1
ATOM 6537 C CA . GLN B 1 327 ? 14.945 -5.360 1.379 1.00 9.37 775 GLN B CA 1
ATOM 6538 C C . GLN B 1 327 ? 14.356 -5.021 0.005 1.00 11.38 775 GLN B C 1
ATOM 6539 O O . GLN B 1 327 ? 14.567 -3.921 -0.510 1.00 10.78 775 GLN B O 1
ATOM 6545 N N . LYS B 1 328 ? 13.546 -5.925 -0.550 1.00 12.54 776 LYS B N 1
ATOM 6546 C CA . LYS B 1 328 ? 12.942 -5.686 -1.873 1.00 14.60 776 LYS B CA 1
ATOM 6547 C C . LYS B 1 328 ? 11.665 -4.885 -1.759 1.00 15.32 776 LYS B C 1
ATOM 6548 O O . LYS B 1 328 ? 11.443 -3.964 -2.527 1.00 17.51 776 LYS B O 1
ATOM 6554 N N . ASN B 1 329 ? 10.830 -5.235 -0.797 1.00 17.32 777 ASN B N 1
ATOM 6555 C CA . ASN B 1 329 ? 9.509 -4.633 -0.687 1.00 19.68 777 ASN B CA 1
ATOM 6556 C C . ASN B 1 329 ? 9.467 -3.385 0.185 1.00 20.11 777 ASN B C 1
ATOM 6557 O O . ASN B 1 329 ? 8.662 -2.492 -0.060 1.00 20.42 777 ASN B O 1
ATOM 6562 N N . GLU B 1 330 ? 10.302 -3.333 1.221 1.00 19.69 778 GLU B N 1
ATOM 6563 C CA . GLU B 1 330 ? 10.111 -2.332 2.269 1.00 20.12 778 GLU B CA 1
ATOM 6564 C C . GLU B 1 330 ? 11.264 -1.355 2.411 1.00 18.46 778 GLU B C 1
ATOM 6565 O O . GLU B 1 330 ? 11.028 -0.194 2.710 1.00 18.98 778 GLU B O 1
ATOM 6571 N N . ALA B 1 331 ? 12.499 -1.845 2.278 1.00 16.28 779 ALA B N 1
ATOM 6572 C CA . ALA B 1 331 ? 13.689 -1.056 2.573 1.00 14.50 779 ALA B CA 1
ATOM 6573 C C . ALA B 1 331 ? 13.714 0.253 1.788 1.00 14.02 779 ALA B C 1
ATOM 6574 O O . ALA B 1 331 ? 13.366 0.272 0.602 1.00 13.20 779 ALA B O 1
ATOM 6576 N N . TRP B 1 332 ? 14.100 1.340 2.467 1.00 12.51 780 TRP B N 1
ATOM 6577 C CA . TRP B 1 332 ? 14.359 2.640 1.827 1.00 11.58 780 TRP B CA 1
ATOM 6578 C C . TRP B 1 332 ? 15.705 2.644 1.149 1.00 11.25 780 TRP B C 1
ATOM 6579 O O . TRP B 1 332 ? 16.591 1.852 1.467 1.00 12.95 780 TRP B O 1
ATOM 6590 N N . THR B 1 333 ? 15.916 3.630 0.303 1.00 10.23 781 THR B N 1
ATOM 6591 C CA . THR B 1 333 ? 17.188 3.715 -0.359 1.00 10.17 781 THR B CA 1
ATOM 6592 C C . THR B 1 333 ? 18.322 3.838 0.656 1.00 10.55 781 THR B C 1
ATOM 6593 O O . THR B 1 333 ? 19.344 3.164 0.523 1.00 10.79 781 THR B O 1
ATOM 6597 N N . TRP B 1 334 ? 18.109 4.621 1.714 1.00 9.85 782 TRP B N 1
ATOM 6598 C CA . TRP B 1 334 ? 19.151 4.783 2.716 1.00 9.54 782 TRP B CA 1
ATOM 6599 C C . TRP B 1 334 ? 19.472 3.444 3.372 1.00 10.47 782 TRP B C 1
ATOM 6600 O O . TRP B 1 334 ? 20.608 3.203 3.776 1.00 11.27 782 TRP B O 1
ATOM 6611 N N . GLU B 1 335 ? 18.497 2.542 3.424 1.00 10.01 783 GLU B N 1
ATOM 6612 C CA . GLU B 1 335 ? 18.781 1.193 3.914 1.00 10.65 783 GLU B CA 1
ATOM 6613 C C . GLU B 1 335 ? 19.578 0.377 2.885 1.00 11.38 783 GLU B C 1
ATOM 6614 O O . GLU B 1 335 ? 20.484 -0.387 3.252 1.00 11.40 783 GLU B O 1
ATOM 6620 N N . HIS B 1 336 ? 19.261 0.540 1.601 1.00 10.52 784 HIS B N 1
ATOM 6621 C CA . HIS B 1 336 ? 20.085 -0.104 0.569 1.00 10.59 784 HIS B CA 1
ATOM 6622 C C . HIS B 1 336 ? 21.506 0.428 0.607 1.00 11.43 784 HIS B C 1
ATOM 6623 O O . HIS B 1 336 ? 22.457 -0.329 0.370 1.00 12.43 784 HIS B O 1
ATOM 6630 N N . GLN B 1 337 ? 21.651 1.722 0.903 1.00 11.23 785 GLN B N 1
ATOM 6631 C CA . GLN B 1 337 ? 22.970 2.355 0.945 1.00 11.87 785 GLN B CA 1
ATOM 6632 C C . GLN B 1 337 ? 23.801 1.703 2.020 1.00 12.30 785 GLN B C 1
ATOM 6633 O O . GLN B 1 337 ? 25.008 1.579 1.877 1.00 14.97 785 GLN B O 1
ATOM 6639 N N . ALA B 1 338 ? 23.166 1.385 3.143 1.00 11.51 786 ALA B N 1
ATOM 6640 C CA . ALA B 1 338 ? 23.879 0.893 4.310 1.00 11.19 786 ALA B CA 1
ATOM 6641 C C . ALA B 1 338 ? 24.304 -0.526 4.001 1.00 12.51 786 ALA B C 1
ATOM 6642 O O . ALA B 1 338 ? 25.383 -0.983 4.406 1.00 12.30 786 ALA B O 1
ATOM 6644 N N . LEU B 1 339 ? 23.409 -1.232 3.320 1.00 11.65 787 LEU B N 1
ATOM 6645 C CA . LEU B 1 339 ? 23.635 -2.601 2.952 1.00 12.57 787 LEU B CA 1
ATOM 6646 C C . LEU B 1 339 ? 24.857 -2.737 2.043 1.00 13.26 787 LEU B C 1
ATOM 6647 O O . LEU B 1 339 ? 25.498 -3.781 2.028 1.00 14.29 787 LEU B O 1
ATOM 6652 N N . VAL B 1 340 ? 25.221 -1.680 1.319 1.00 13.67 788 VAL B N 1
ATOM 6653 C CA . VAL B 1 340 ? 26.433 -1.730 0.494 1.00 12.15 788 VAL B CA 1
ATOM 6654 C C . VAL B 1 340 ? 27.651 -2.098 1.343 1.00 13.37 788 VAL B C 1
ATOM 6655 O O . VAL B 1 340 ? 28.552 -2.819 0.873 1.00 11.48 788 VAL B O 1
ATOM 6659 N N . ARG B 1 341 ? 27.723 -1.519 2.545 1.00 11.77 789 ARG B N 1
ATOM 6660 C CA . ARG B 1 341 ? 28.864 -1.741 3.436 1.00 13.07 789 ARG B CA 1
ATOM 6661 C C . ARG B 1 341 ? 28.835 -3.104 4.140 1.00 14.03 789 ARG B C 1
ATOM 6662 O O . ARG B 1 341 ? 29.805 -3.470 4.817 1.00 14.16 789 ARG B O 1
ATOM 6670 N N . ALA B 1 342 ? 27.699 -3.799 4.077 1.00 12.18 790 ALA B N 1
ATOM 6671 C CA . ALA B 1 342 ? 27.432 -4.900 5.018 1.00 11.74 790 ALA B CA 1
ATOM 6672 C C . ALA B 1 342 ? 28.109 -6.165 4.543 1.00 11.06 790 ALA B C 1
ATOM 6673 O O . ALA B 1 342 ? 28.197 -6.401 3.346 1.00 9.51 790 ALA B O 1
ATOM 6675 N N . ARG B 1 343 ? 28.580 -6.976 5.484 1.00 11.47 791 ARG B N 1
ATOM 6676 C CA . ARG B 1 343 ? 29.134 -8.283 5.138 1.00 12.34 791 ARG B CA 1
ATOM 6677 C C . ARG B 1 343 ? 29.028 -9.247 6.321 1.00 11.74 791 ARG B C 1
ATOM 6678 O O . ARG B 1 343 ? 28.869 -8.802 7.465 1.00 10.92 791 ARG B O 1
ATOM 6686 N N . VAL B 1 344 ? 29.022 -10.557 6.034 1.00 10.74 792 VAL B N 1
ATOM 6687 C CA . VAL B 1 344 ? 28.968 -11.558 7.094 1.00 8.03 792 VAL B CA 1
ATOM 6688 C C . VAL B 1 344 ? 30.255 -11.564 7.919 1.00 9.46 792 VAL B C 1
ATOM 6689 O O . VAL B 1 344 ? 31.344 -11.745 7.375 1.00 10.08 792 VAL B O 1
ATOM 6693 N N . VAL B 1 345 ? 30.137 -11.362 9.232 1.00 8.40 793 VAL B N 1
ATOM 6694 C CA . VAL B 1 345 ? 31.315 -11.442 10.080 1.00 7.52 793 VAL B CA 1
ATOM 6695 C C . VAL B 1 345 ? 31.341 -12.669 10.975 1.00 8.43 793 VAL B C 1
ATOM 6696 O O . VAL B 1 345 ? 32.361 -12.913 11.610 1.00 9.23 793 VAL B O 1
ATOM 6700 N N . TYR B 1 346 ? 30.196 -13.350 11.116 1.00 7.55 794 TYR B N 1
ATOM 6701 C CA . TYR B 1 346 ? 30.103 -14.696 11.698 1.00 7.77 794 TYR B CA 1
ATOM 6702 C C . TYR B 1 346 ? 28.991 -15.439 10.962 1.00 8.34 794 TYR B C 1
ATOM 6703 O O . TYR B 1 346 ? 27.903 -14.884 10.797 1.00 9.46 794 TYR B O 1
ATOM 6712 N N . GLY B 1 347 ? 29.239 -16.691 10.577 1.00 6.52 795 GLY B N 1
ATOM 6713 C CA . GLY B 1 347 ? 28.244 -17.497 9.873 1.00 7.47 795 GLY B CA 1
ATOM 6714 C C . GLY B 1 347 ? 28.843 -18.719 9.188 1.00 8.26 795 GLY B C 1
ATOM 6715 O O . GLY B 1 347 ? 29.935 -18.643 8.649 1.00 8.26 795 GLY B O 1
ATOM 6716 N N . ASP B 1 348 ? 28.121 -19.839 9.176 1.00 8.42 796 ASP B N 1
ATOM 6717 C CA . ASP B 1 348 ? 28.525 -20.977 8.345 1.00 8.93 796 ASP B CA 1
ATOM 6718 C C . ASP B 1 348 ? 28.550 -20.609 6.855 1.00 9.17 796 ASP B C 1
ATOM 6719 O O . ASP B 1 348 ? 28.183 -19.511 6.495 1.00 7.87 796 ASP B O 1
ATOM 6724 N N . PRO B 1 349 ? 29.068 -21.505 5.996 1.00 11.30 797 PRO B N 1
ATOM 6725 C CA . PRO B 1 349 ? 29.219 -21.206 4.555 1.00 11.30 797 PRO B CA 1
ATOM 6726 C C . PRO B 1 349 ? 27.885 -21.143 3.799 1.00 11.45 797 PRO B C 1
ATOM 6727 O O . PRO B 1 349 ? 27.703 -20.299 2.912 1.00 11.06 797 PRO B O 1
ATOM 6731 N N . GLN B 1 350 ? 26.964 -22.031 4.156 1.00 11.96 798 GLN B N 1
ATOM 6732 C CA . GLN B 1 350 ? 25.625 -22.027 3.592 1.00 13.66 798 GLN B CA 1
ATOM 6733 C C . GLN B 1 350 ? 24.936 -20.676 3.781 1.00 13.58 798 GLN B C 1
ATOM 6734 O O . GLN B 1 350 ? 24.492 -20.050 2.807 1.00 15.24 798 GLN B O 1
ATOM 6740 N N . LEU B 1 351 ? 24.871 -20.212 5.028 1.00 12.41 799 LEU B N 1
ATOM 6741 C CA . LEU B 1 351 ? 24.161 -18.977 5.348 1.00 10.97 799 LEU B CA 1
ATOM 6742 C C . LEU B 1 351 ? 24.931 -17.770 4.814 1.00 10.51 799 LEU B C 1
ATOM 6743 O O . LEU B 1 351 ? 24.343 -16.808 4.323 1.00 9.66 799 LEU B O 1
ATOM 6748 N N . THR B 1 352 ? 26.258 -17.849 4.880 1.00 9.89 800 THR B N 1
ATOM 6749 C CA . THR B 1 352 ? 27.111 -16.818 4.320 1.00 10.47 800 THR B CA 1
ATOM 6750 C C . THR B 1 352 ? 26.801 -16.625 2.823 1.00 10.47 800 THR B C 1
ATOM 6751 O O . THR B 1 352 ? 26.598 -15.500 2.370 1.00 8.12 800 THR B O 1
ATOM 6755 N N . ALA B 1 353 ? 26.656 -17.742 2.104 1.00 9.76 801 ALA B N 1
ATOM 6756 C CA . ALA B 1 353 ? 26.336 -17.726 0.679 1.00 10.00 801 ALA B CA 1
ATOM 6757 C C . ALA B 1 353 ? 24.921 -17.232 0.424 1.00 10.07 801 ALA B C 1
ATOM 6758 O O . ALA B 1 353 ? 24.672 -16.511 -0.550 1.00 11.21 801 ALA B O 1
ATOM 6760 N N . HIS B 1 354 ? 23.990 -17.629 1.282 1.00 10.21 802 HIS B N 1
ATOM 6761 C CA . HIS B 1 354 ? 22.637 -17.114 1.188 1.00 10.48 802 HIS B CA 1
ATOM 6762 C C . HIS B 1 354 ? 22.642 -15.594 1.351 1.00 10.88 802 HIS B C 1
ATOM 6763 O O . HIS B 1 354 ? 22.154 -14.868 0.472 1.00 11.64 802 HIS B O 1
ATOM 6770 N N . PHE B 1 355 ? 23.281 -15.096 2.408 1.00 10.10 803 PHE B N 1
ATOM 6771 C CA . PHE B 1 355 ? 23.362 -13.641 2.561 1.00 9.95 803 PHE B CA 1
ATOM 6772 C C . PHE B 1 355 ? 24.012 -12.949 1.364 1.00 10.05 803 PHE B C 1
ATOM 6773 O O . PHE B 1 355 ? 23.508 -11.922 0.876 1.00 9.93 803 PHE B O 1
ATOM 6781 N N . ASP B 1 356 ? 25.161 -13.468 0.929 1.00 10.83 804 ASP B N 1
ATOM 6782 C CA . ASP B 1 356 ? 25.897 -12.842 -0.167 1.00 11.04 804 ASP B CA 1
ATOM 6783 C C . ASP B 1 356 ? 25.004 -12.753 -1.408 1.00 11.18 804 ASP B C 1
ATOM 6784 O O . ASP B 1 356 ? 25.074 -11.784 -2.158 1.00 11.09 804 ASP B O 1
ATOM 6789 N N . ALA B 1 357 ? 24.176 -13.770 -1.629 1.00 10.42 805 ALA B N 1
ATOM 6790 C CA . ALA B 1 357 ? 23.323 -13.791 -2.815 1.00 11.61 805 ALA B CA 1
ATOM 6791 C C . ALA B 1 357 ? 22.201 -12.757 -2.702 1.00 11.99 805 ALA B C 1
ATOM 6792 O O . ALA B 1 357 ? 21.905 -12.042 -3.677 1.00 12.47 805 ALA B O 1
ATOM 6794 N N . VAL B 1 358 ? 21.638 -12.639 -1.496 1.00 10.84 806 VAL B N 1
ATOM 6795 C CA . VAL B 1 358 ? 20.614 -11.633 -1.197 1.00 10.16 806 VAL B CA 1
ATOM 6796 C C . VAL B 1 358 ? 21.120 -10.211 -1.390 1.00 10.17 806 VAL B C 1
ATOM 6797 O O . VAL B 1 358 ? 20.487 -9.404 -2.088 1.00 9.06 806 VAL B O 1
ATOM 6801 N N . ARG B 1 359 ? 22.256 -9.890 -0.769 1.00 10.53 807 ARG B N 1
ATOM 6802 C CA . ARG B 1 359 ? 22.768 -8.537 -0.839 1.00 9.47 807 ARG B CA 1
ATOM 6803 C C . ARG B 1 359 ? 23.056 -8.226 -2.290 1.00 11.14 807 ARG B C 1
ATOM 6804 O O . ARG B 1 359 ? 22.742 -7.156 -2.774 1.00 10.64 807 ARG B O 1
ATOM 6812 N N . ARG B 1 360 ? 23.627 -9.195 -2.998 1.00 13.31 808 ARG B N 1
ATOM 6813 C CA . ARG B 1 360 ? 23.907 -9.039 -4.415 1.00 13.92 808 ARG B CA 1
ATOM 6814 C C . ARG B 1 360 ? 22.626 -8.761 -5.222 1.00 13.99 808 ARG B C 1
ATOM 6815 O O . ARG B 1 360 ? 22.636 -7.890 -6.099 1.00 14.80 808 ARG B O 1
ATOM 6823 N N . GLU B 1 361 ? 21.541 -9.486 -4.920 1.00 12.82 809 GLU B N 1
ATOM 6824 C CA . GLU B 1 361 ? 20.200 -9.201 -5.493 1.00 14.75 809 GLU B CA 1
ATOM 6825 C C . GLU B 1 361 ? 19.778 -7.742 -5.283 1.00 13.41 809 GLU B C 1
ATOM 6826 O O . GLU B 1 361 ? 19.182 -7.118 -6.170 1.00 12.16 809 GLU B O 1
ATOM 6832 N N . ILE B 1 362 ? 19.960 -7.271 -4.053 1.00 12.69 810 ILE B N 1
ATOM 6833 C CA . ILE B 1 362 ? 19.636 -5.903 -3.691 1.00 12.89 810 ILE B CA 1
ATOM 6834 C C . ILE B 1 362 ? 20.521 -4.873 -4.390 1.00 13.73 810 ILE B C 1
ATOM 6835 O O . ILE B 1 362 ? 20.008 -3.885 -4.927 1.00 14.03 810 ILE B O 1
ATOM 6840 N N . MET B 1 363 ? 21.841 -5.077 -4.380 1.00 12.67 811 MET B N 1
ATOM 6841 C CA . MET B 1 363 ? 22.721 -4.128 -5.068 1.00 12.99 811 MET B CA 1
ATOM 6842 C C . MET B 1 363 ? 22.318 -3.973 -6.535 1.00 13.32 811 MET B C 1
ATOM 6843 O O . MET B 1 363 ? 22.282 -2.852 -7.054 1.00 13.26 811 MET B O 1
ATOM 6848 N N . THR B 1 364 ? 21.986 -5.092 -7.183 1.00 11.47 812 THR B N 1
ATOM 6849 C CA . THR B 1 364 ? 21.839 -5.094 -8.620 1.00 11.76 812 THR B CA 1
ATOM 6850 C C . THR B 1 364 ? 20.411 -4.798 -9.072 1.00 12.41 812 THR B C 1
ATOM 6851 O O . THR B 1 364 ? 20.102 -4.987 -10.242 1.00 12.04 812 THR B O 1
ATOM 6855 N N . LEU B 1 365 ? 19.529 -4.388 -8.157 1.00 12.58 813 LEU B N 1
ATOM 6856 C CA . LEU B 1 365 ? 18.141 -4.055 -8.555 1.00 12.42 813 LEU B CA 1
ATOM 6857 C C . LEU B 1 365 ? 18.220 -2.921 -9.562 1.00 12.14 813 LEU B C 1
ATOM 6858 O O . LEU B 1 365 ? 19.049 -2.032 -9.405 1.00 13.03 813 LEU B O 1
ATOM 6863 N N . PRO B 1 366 ? 17.368 -2.939 -10.601 1.00 11.98 814 PRO B N 1
ATOM 6864 C CA . PRO B 1 366 ? 17.423 -1.769 -11.469 1.00 13.04 814 PRO B CA 1
ATOM 6865 C C . PRO B 1 366 ? 16.775 -0.523 -10.852 1.00 14.27 814 PRO B C 1
ATOM 6866 O O . PRO B 1 366 ? 15.674 -0.597 -10.279 1.00 15.23 814 PRO B O 1
ATOM 6870 N N . ARG B 1 367 ? 17.436 0.615 -11.040 1.00 14.04 815 ARG B N 1
ATOM 6871 C CA . ARG B 1 367 ? 17.041 1.877 -10.423 1.00 14.40 815 ARG B CA 1
ATOM 6872 C C . ARG B 1 367 ? 17.046 2.984 -11.487 1.00 14.69 815 ARG B C 1
ATOM 6873 O O . ARG B 1 367 ? 17.929 3.020 -12.341 1.00 14.44 815 ARG B O 1
ATOM 6881 N N . GLU B 1 368 ? 16.041 3.855 -11.463 1.00 14.55 816 GLU B N 1
ATOM 6882 C CA . GLU B 1 368 ? 16.133 5.133 -12.173 1.00 16.03 816 GLU B CA 1
ATOM 6883 C C . GLU B 1 368 ? 17.304 5.964 -11.625 1.00 15.48 816 GLU B C 1
ATOM 6884 O O . GLU B 1 368 ? 17.360 6.270 -10.418 1.00 15.13 816 GLU B O 1
ATOM 6890 N N . GLY B 1 369 ? 18.210 6.348 -12.520 1.00 13.59 817 GLY B N 1
ATOM 6891 C CA . GLY B 1 369 ? 19.453 6.994 -12.136 1.00 12.03 817 GLY B CA 1
ATOM 6892 C C . GLY B 1 369 ? 19.305 8.372 -11.508 1.00 11.67 817 GLY B C 1
ATOM 6893 O O . GLY B 1 369 ? 19.854 8.620 -10.443 1.00 10.40 817 GLY B O 1
ATOM 6894 N N . LYS B 1 370 ? 18.599 9.282 -12.174 1.00 11.55 818 LYS B N 1
ATOM 6895 C CA . LYS B 1 370 ? 18.436 10.640 -11.637 1.00 12.17 818 LYS B CA 1
ATOM 6896 C C . LYS B 1 370 ? 17.745 10.648 -10.268 1.00 11.38 818 LYS B C 1
ATOM 6897 O O . LYS B 1 370 ? 18.202 11.318 -9.338 1.00 12.79 818 LYS B O 1
ATOM 6903 N N . THR B 1 371 ? 16.694 9.843 -10.140 1.00 9.38 819 THR B N 1
ATOM 6904 C CA . THR B 1 371 ? 15.963 9.682 -8.895 1.00 7.90 819 THR B CA 1
ATOM 6905 C C . THR B 1 371 ? 16.843 9.152 -7.749 1.00 7.19 819 THR B C 1
ATOM 6906 O O . THR B 1 371 ? 16.748 9.618 -6.613 1.00 5.82 819 THR B O 1
ATOM 6910 N N . LEU B 1 372 ? 17.658 8.147 -8.046 1.00 5.84 820 LEU B N 1
ATOM 6911 C CA . LEU B 1 372 ? 18.576 7.623 -7.073 1.00 7.43 820 LEU B CA 1
ATOM 6912 C C . LEU B 1 372 ? 19.568 8.723 -6.678 1.00 8.35 820 LEU B C 1
ATOM 6913 O O . LEU B 1 372 ? 19.797 8.975 -5.496 1.00 8.07 820 LEU B O 1
ATOM 6918 N N . GLN B 1 373 ? 20.108 9.400 -7.683 1.00 8.49 821 GLN B N 1
ATOM 6919 C CA . GLN B 1 373 ? 21.042 10.494 -7.463 1.00 9.50 821 GLN B CA 1
ATOM 6920 C C . GLN B 1 373 ? 20.437 11.548 -6.517 1.00 9.67 821 GLN B C 1
ATOM 6921 O O . GLN B 1 373 ? 21.092 11.980 -5.563 1.00 8.66 821 GLN B O 1
ATOM 6927 N N . THR B 1 374 ? 19.213 11.982 -6.833 1.00 8.78 822 THR B N 1
ATOM 6928 C CA . THR B 1 374 ? 18.452 12.898 -5.983 1.00 9.86 822 THR B CA 1
ATOM 6929 C C . THR B 1 374 ? 18.284 12.390 -4.537 1.00 11.08 822 THR B C 1
ATOM 6930 O O . THR B 1 374 ? 18.472 13.158 -3.585 1.00 10.90 822 THR B O 1
ATOM 6934 N N . GLU B 1 375 ? 17.980 11.100 -4.371 1.00 10.87 823 GLU B N 1
ATOM 6935 C CA . GLU B 1 375 ? 17.723 10.533 -3.044 1.00 11.54 823 GLU B CA 1
ATOM 6936 C C . GLU B 1 375 ? 18.985 10.509 -2.154 1.00 12.09 823 GLU B C 1
ATOM 6937 O O . GLU B 1 375 ? 18.917 10.763 -0.933 1.00 11.32 823 GLU B O 1
ATOM 6943 N N . VAL B 1 376 ? 20.111 10.115 -2.749 1.00 10.40 824 VAL B N 1
ATOM 6944 C CA . VAL B 1 376 ? 21.385 10.144 -2.046 1.00 10.19 824 VAL B CA 1
ATOM 6945 C C . VAL B 1 376 ? 21.786 11.585 -1.679 1.00 10.01 824 VAL B C 1
ATOM 6946 O O . VAL B 1 376 ? 22.119 11.858 -0.529 1.00 9.84 824 VAL B O 1
ATOM 6950 N N . ARG B 1 377 ? 21.682 12.512 -2.631 1.00 8.38 825 ARG B N 1
ATOM 6951 C CA . ARG B 1 377 ? 22.119 13.866 -2.374 1.00 9.42 825 ARG B CA 1
ATOM 6952 C C . ARG B 1 377 ? 21.330 14.449 -1.206 1.00 10.34 825 ARG B C 1
ATOM 6953 O O . ARG B 1 377 ? 21.902 15.016 -0.276 1.00 11.14 825 ARG B O 1
ATOM 6961 N N . GLU B 1 378 ? 20.016 14.258 -1.253 1.00 10.62 826 GLU B N 1
ATOM 6962 C CA . GLU B 1 378 ? 19.097 14.879 -0.315 1.00 9.79 826 GLU B CA 1
ATOM 6963 C C . GLU B 1 378 ? 19.317 14.343 1.089 1.00 9.90 826 GLU B C 1
ATOM 6964 O O . GLU B 1 378 ? 19.239 15.093 2.067 1.00 9.70 826 GLU B O 1
ATOM 6970 N N . MET B 1 379 ? 19.667 13.064 1.174 1.00 9.51 827 MET B N 1
ATOM 6971 C CA . MET B 1 379 ? 19.910 12.405 2.451 1.00 10.18 827 MET B CA 1
ATOM 6972 C C . MET B 1 379 ? 21.261 12.805 3.080 1.00 10.16 827 MET B C 1
ATOM 6973 O O . MET B 1 379 ? 21.369 13.020 4.291 1.00 7.38 827 MET B O 1
ATOM 6978 N N . ARG B 1 380 ? 22.292 12.886 2.246 1.00 10.92 828 ARG B N 1
ATOM 6979 C CA . ARG B 1 380 ? 23.581 13.411 2.677 1.00 10.34 828 ARG B CA 1
ATOM 6980 C C . ARG B 1 380 ? 23.402 14.767 3.343 1.00 10.70 828 ARG B C 1
ATOM 6981 O O . ARG B 1 380 ? 23.936 15.016 4.429 1.00 10.56 828 ARG B O 1
ATOM 6989 N N . GLU B 1 381 ? 22.680 15.650 2.667 1.00 9.18 829 GLU B N 1
ATOM 6990 C CA . GLU B 1 381 ? 22.517 17.015 3.144 1.00 11.40 829 GLU B CA 1
ATOM 6991 C C . GLU B 1 381 ? 21.733 17.057 4.454 1.00 10.82 829 GLU B C 1
ATOM 6992 O O . GLU B 1 381 ? 22.099 17.787 5.371 1.00 11.24 829 GLU B O 1
ATOM 6998 N N . LYS B 1 382 ? 20.665 16.265 4.546 1.00 9.93 830 LYS B N 1
ATOM 6999 C CA . LYS B 1 382 ? 19.946 16.131 5.798 1.00 10.05 830 LYS B CA 1
ATOM 7000 C C . LYS B 1 382 ? 20.912 15.741 6.926 1.00 9.78 830 LYS B C 1
ATOM 7001 O O . LYS B 1 382 ? 20.897 16.348 7.992 1.00 7.66 830 LYS B O 1
ATOM 7007 N N . MET B 1 383 ? 21.725 14.718 6.688 1.00 10.17 831 MET B N 1
ATOM 7008 C CA . MET B 1 383 ? 22.587 14.178 7.734 1.00 13.26 831 MET B CA 1
ATOM 7009 C C . MET B 1 383 ? 23.625 15.220 8.123 1.00 13.74 831 MET B C 1
ATOM 7010 O O . MET B 1 383 ? 23.898 15.424 9.318 1.00 14.64 831 MET B O 1
ATOM 7015 N N . ARG B 1 384 ? 24.158 15.914 7.116 1.00 12.27 832 ARG B N 1
ATOM 7016 C CA . ARG B 1 384 ? 25.113 16.981 7.370 1.00 11.97 832 ARG B CA 1
ATOM 7017 C C . ARG B 1 384 ? 24.536 18.100 8.227 1.00 11.72 832 ARG B C 1
ATOM 7018 O O . ARG B 1 384 ? 25.267 18.766 8.935 1.00 12.22 832 ARG B O 1
ATOM 7026 N N . ALA B 1 385 ? 23.228 18.302 8.178 1.00 12.22 833 ALA B N 1
ATOM 7027 C CA . ALA B 1 385 ? 22.615 19.339 8.989 1.00 13.10 833 ALA B CA 1
ATOM 7028 C C . ALA B 1 385 ? 22.530 18.906 10.446 1.00 14.86 833 ALA B C 1
ATOM 7029 O O . ALA B 1 385 ? 22.410 19.744 11.316 1.00 14.36 833 ALA B O 1
ATOM 7031 N N . HIS B 1 386 ? 22.644 17.604 10.710 1.00 18.95 834 HIS B N 1
ATOM 7032 C CA . HIS B 1 386 ? 22.595 17.078 12.089 1.00 24.17 834 HIS B CA 1
ATOM 7033 C C . HIS B 1 386 ? 23.930 16.576 12.640 1.00 26.70 834 HIS B C 1
ATOM 7034 O O . HIS B 1 386 ? 24.013 16.228 13.812 1.00 27.24 834 HIS B O 1
ATOM 7041 N N . LEU B 1 387 ? 24.959 16.512 11.799 1.00 29.76 835 LEU B N 1
ATOM 7042 C CA . LEU B 1 387 ? 26.174 15.763 12.142 1.00 32.26 835 LEU B CA 1
ATOM 7043 C C . LEU B 1 387 ? 27.472 16.520 11.829 1.00 32.72 835 LEU B C 1
ATOM 7044 O O . LEU B 1 387 ? 28.440 16.403 12.567 1.00 32.37 835 LEU B O 1
ATOM 7049 N N . GLY B 1 388 ? 27.457 17.364 10.796 1.00 35.14 836 GLY B N 1
ATOM 7050 C CA . GLY B 1 388 ? 28.679 18.043 10.301 1.00 37.77 836 GLY B CA 1
ATOM 7051 C C . GLY B 1 388 ? 29.035 19.299 11.075 1.00 39.86 836 GLY B C 1
ATOM 7052 O O . GLY B 1 388 ? 28.156 20.124 11.324 1.00 41.19 836 GLY B O 1
ATOM 7053 N N . ASN B 1 389 ? 30.304 19.445 11.481 1.00 40.28 837 ASN B N 1
ATOM 7054 C CA . ASN B 1 389 ? 30.622 20.179 12.723 1.00 40.72 837 ASN B CA 1
ATOM 7055 C C . ASN B 1 389 ? 29.898 21.509 12.819 1.00 41.11 837 ASN B C 1
ATOM 7056 O O . ASN B 1 389 ? 29.828 22.283 11.854 1.00 41.37 837 ASN B O 1
ATOM 7061 N N . LYS B 1 390 ? 29.297 21.740 13.975 1.00 41.09 838 LYS B N 1
ATOM 7062 C CA . LYS B 1 390 ? 28.996 23.085 14.380 1.00 40.92 838 LYS B CA 1
ATOM 7063 C C . LYS B 1 390 ? 30.335 23.824 14.325 1.00 40.91 838 LYS B C 1
ATOM 7064 O O . LYS B 1 390 ? 31.388 23.241 14.638 1.00 40.77 838 LYS B O 1
ATOM 7070 N N . HIS B 1 391 ? 30.302 25.071 13.850 1.00 39.95 839 HIS B N 1
ATOM 7071 C CA . HIS B 1 391 ? 31.468 25.970 13.871 1.00 38.40 839 HIS B CA 1
ATOM 7072 C C . HIS B 1 391 ? 32.222 25.951 12.563 1.00 37.15 839 HIS B C 1
ATOM 7073 O O . HIS B 1 391 ? 32.883 24.964 12.226 1.00 37.28 839 HIS B O 1
ATOM 7080 N N . ARG B 1 392 ? 32.119 27.056 11.833 1.00 35.34 840 ARG B N 1
ATOM 7081 C CA . ARG B 1 392 ? 32.630 27.130 10.471 1.00 33.59 840 ARG B CA 1
ATOM 7082 C C . ARG B 1 392 ? 34.104 26.747 10.474 1.00 31.85 840 ARG B C 1
ATOM 7083 O O . ARG B 1 392 ? 34.496 25.751 9.859 1.00 32.57 840 ARG B O 1
ATOM 7085 N N . ASP B 1 393 ? 34.859 27.443 11.318 1.00 28.08 841 ASP B N 1
ATOM 7086 C CA . ASP B 1 393 ? 36.319 27.460 11.312 1.00 25.40 841 ASP B CA 1
ATOM 7087 C C . ASP B 1 393 ? 36.982 26.097 11.537 1.00 22.92 841 ASP B C 1
ATOM 7088 O O . ASP B 1 393 ? 38.201 26.010 11.600 1.00 23.35 841 ASP B O 1
ATOM 7093 N N . ARG B 1 394 ? 36.200 25.054 11.751 1.00 19.27 842 ARG B N 1
ATOM 7094 C CA . ARG B 1 394 ? 36.791 23.744 11.939 1.00 16.87 842 ARG B CA 1
ATOM 7095 C C . ARG B 1 394 ? 36.405 22.796 10.810 1.00 15.86 842 ARG B C 1
ATOM 7096 O O . ARG B 1 394 ? 35.328 22.903 10.251 1.00 15.86 842 ARG B O 1
ATOM 7104 N N . PHE B 1 395 ? 37.289 21.858 10.491 1.00 14.60 843 PHE B N 1
ATOM 7105 C CA . PHE B 1 395 ? 36.968 20.806 9.550 1.00 12.57 843 PHE B CA 1
ATOM 7106 C C . PHE B 1 395 ? 36.760 19.470 10.257 1.00 12.83 843 PHE B C 1
ATOM 7107 O O . PHE B 1 395 ? 37.695 18.894 10.800 1.00 13.05 843 PHE B O 1
ATOM 7115 N N . ASP B 1 396 ? 35.516 18.996 10.242 1.00 12.51 844 ASP B N 1
ATOM 7116 C CA . ASP B 1 396 ? 35.160 17.704 10.773 1.00 11.51 844 ASP B CA 1
ATOM 7117 C C . ASP B 1 396 ? 35.383 16.640 9.706 1.00 12.17 844 ASP B C 1
ATOM 7118 O O . ASP B 1 396 ? 34.709 16.619 8.661 1.00 12.73 844 ASP B O 1
ATOM 7123 N N . ILE B 1 397 ? 36.306 15.733 9.994 1.00 10.89 845 ILE B N 1
ATOM 7124 C CA . ILE B 1 397 ? 36.904 14.905 8.973 1.00 10.19 845 ILE B CA 1
ATOM 7125 C C . ILE B 1 397 ? 35.869 13.921 8.416 1.00 10.59 845 ILE B C 1
ATOM 7126 O O . ILE B 1 397 ? 35.855 13.630 7.235 1.00 11.80 845 ILE B O 1
ATOM 7131 N N . LYS B 1 398 ? 34.988 13.430 9.274 1.00 10.86 846 LYS B N 1
ATOM 7132 C CA . LYS B 1 398 ? 33.951 12.509 8.865 1.00 11.74 846 LYS B CA 1
ATOM 7133 C C . LYS B 1 398 ? 32.801 13.298 8.258 1.00 11.47 846 LYS B C 1
ATOM 7134 O O . LYS B 1 398 ? 32.361 13.034 7.139 1.00 11.67 846 LYS B O 1
ATOM 7140 N N . ALA B 1 399 ? 32.346 14.309 8.974 1.00 10.77 847 ALA B N 1
ATOM 7141 C CA . ALA B 1 399 ? 31.072 14.910 8.621 1.00 11.67 847 ALA B CA 1
ATOM 7142 C C . ALA B 1 399 ? 31.048 15.996 7.549 1.00 10.93 847 ALA B C 1
ATOM 7143 O O . ALA B 1 399 ? 30.066 16.097 6.847 1.00 13.47 847 ALA B O 1
ATOM 7145 N N . ASP B 1 400 ? 32.068 16.838 7.451 1.00 10.67 848 ASP B N 1
ATOM 7146 C CA . ASP B 1 400 ? 31.971 18.019 6.597 1.00 10.00 848 ASP B CA 1
ATOM 7147 C C . ASP B 1 400 ? 32.196 17.728 5.111 1.00 11.35 848 ASP B C 1
ATOM 7148 O O . ASP B 1 400 ? 32.636 16.630 4.734 1.00 9.01 848 ASP B O 1
ATOM 7153 N N . GLU B 1 401 ? 31.879 18.726 4.279 1.00 12.50 849 GLU B N 1
ATOM 7154 C CA . GLU B 1 401 ? 32.101 18.660 2.826 1.00 14.98 849 GLU B CA 1
ATOM 7155 C C . GLU B 1 401 ? 33.538 18.256 2.589 1.00 14.52 849 GLU B C 1
ATOM 7156 O O . GLU B 1 401 ? 34.457 18.845 3.170 1.00 14.53 849 GLU B O 1
ATOM 7162 N N . GLY B 1 402 ? 33.745 17.340 1.649 1.00 14.17 850 GLY B N 1
ATOM 7163 C CA . GLY B 1 402 ? 35.098 16.925 1.301 1.00 12.42 850 GLY B CA 1
ATOM 7164 C C . GLY B 1 402 ? 35.594 15.811 2.211 1.00 11.66 850 GLY B C 1
ATOM 7165 O O . GLY B 1 402 ? 36.684 15.288 2.003 1.00 12.74 850 GLY B O 1
ATOM 7166 N N . GLY B 1 403 ? 34.771 15.392 3.170 1.00 9.41 851 GLY B N 1
ATOM 7167 C CA . GLY B 1 403 ? 35.216 14.452 4.191 1.00 9.09 851 GLY B CA 1
ATOM 7168 C C . GLY B 1 403 ? 34.827 13.012 3.915 1.00 9.60 851 GLY B C 1
ATOM 7169 O O . GLY B 1 403 ? 34.416 12.676 2.797 1.00 8.89 851 GLY B O 1
ATOM 7170 N N . ILE B 1 404 ? 34.908 12.173 4.952 1.00 8.86 852 ILE B N 1
ATOM 7171 C CA . ILE B 1 404 ? 34.731 10.736 4.801 1.00 9.00 852 ILE B CA 1
ATOM 7172 C C . ILE B 1 404 ? 33.326 10.264 4.424 1.00 10.66 852 ILE B C 1
ATOM 7173 O O . ILE B 1 404 ? 33.202 9.362 3.601 1.00 12.30 852 ILE B O 1
ATOM 7178 N N . THR B 1 405 ? 32.276 10.809 5.049 1.00 11.68 853 THR B N 1
ATOM 7179 C CA . THR B 1 405 ? 30.913 10.400 4.708 1.00 11.52 853 THR B CA 1
ATOM 7180 C C . THR B 1 405 ? 30.560 10.771 3.266 1.00 12.11 853 THR B C 1
ATOM 7181 O O . THR B 1 405 ? 29.813 10.044 2.608 1.00 11.49 853 THR B O 1
ATOM 7185 N N . ASP B 1 406 ? 31.130 11.876 2.770 1.00 10.96 854 ASP B N 1
ATOM 7186 C CA . ASP B 1 406 ? 30.992 12.261 1.367 1.00 11.12 854 ASP B CA 1
ATOM 7187 C C . ASP B 1 406 ? 31.514 11.142 0.457 1.00 12.36 854 ASP B C 1
ATOM 7188 O O . ASP B 1 406 ? 30.874 10.779 -0.540 1.00 13.03 854 ASP B O 1
ATOM 7193 N N . ILE B 1 407 ? 32.672 10.591 0.807 1.00 12.32 855 ILE B N 1
ATOM 7194 C CA . ILE B 1 407 ? 33.273 9.526 0.013 1.00 13.61 855 ILE B CA 1
ATOM 7195 C C . ILE B 1 407 ? 32.447 8.254 0.136 1.00 14.99 855 ILE B C 1
ATOM 7196 O O . ILE B 1 407 ? 32.238 7.531 -0.855 1.00 14.69 855 ILE B O 1
ATOM 7201 N N . GLU B 1 408 ? 31.945 8.011 1.346 1.00 15.19 856 GLU B N 1
ATOM 7202 C CA . GLU B 1 408 ? 31.123 6.840 1.588 1.00 17.91 856 GLU B CA 1
ATOM 7203 C C . GLU B 1 408 ? 29.848 6.923 0.748 1.00 16.63 856 GLU B C 1
ATOM 7204 O O . GLU B 1 408 ? 29.518 5.994 0.027 1.00 17.57 856 GLU B O 1
ATOM 7210 N N . PHE B 1 409 ? 29.262 8.110 0.667 1.00 16.73 857 PHE B N 1
ATOM 7211 C CA . PHE B 1 409 ? 28.046 8.277 -0.136 1.00 15.36 857 PHE B CA 1
ATOM 7212 C C . PHE B 1 409 ? 28.305 8.176 -1.646 1.00 14.30 857 PHE B C 1
ATOM 7213 O O . PHE B 1 409 ? 27.431 7.743 -2.388 1.00 14.49 857 PHE B O 1
ATOM 7221 N N . ILE B 1 410 ? 29.506 8.554 -2.085 1.00 12.89 858 ILE B N 1
ATOM 7222 C CA . ILE B 1 410 ? 29.860 8.489 -3.494 1.00 11.23 858 ILE B CA 1
ATOM 7223 C C . ILE B 1 410 ? 29.948 7.033 -3.905 1.00 12.01 858 ILE B C 1
ATOM 7224 O O . ILE B 1 410 ? 29.340 6.634 -4.909 1.00 12.27 858 ILE B O 1
ATOM 7229 N N . THR B 1 411 ? 30.622 6.219 -3.090 1.00 11.35 859 THR B N 1
ATOM 7230 C CA . THR B 1 411 ? 30.742 4.789 -3.398 1.00 11.58 859 THR B CA 1
ATOM 7231 C C . THR B 1 411 ? 29.389 4.107 -3.295 1.00 12.83 859 THR B C 1
ATOM 7232 O O . THR B 1 411 ? 29.104 3.187 -4.061 1.00 13.86 859 THR B O 1
ATOM 7236 N N . GLN B 1 412 ? 28.558 4.531 -2.344 1.00 12.61 860 GLN B N 1
ATOM 7237 C CA . GLN B 1 412 ? 27.220 3.939 -2.229 1.00 13.30 860 GLN B CA 1
ATOM 7238 C C . GLN B 1 412 ? 26.325 4.315 -3.395 1.00 13.32 860 GLN B C 1
ATOM 7239 O O . GLN B 1 412 ? 25.708 3.456 -4.020 1.00 14.29 860 GLN B O 1
ATOM 7245 N N . TYR B 1 413 ? 26.281 5.595 -3.733 1.00 13.45 861 TYR B N 1
ATOM 7246 C CA . TYR B 1 413 ? 25.594 5.998 -4.951 1.00 12.33 861 TYR B CA 1
ATOM 7247 C C . TYR B 1 413 ? 25.979 5.118 -6.147 1.00 13.00 861 TYR B C 1
ATOM 7248 O O . TYR B 1 413 ? 25.122 4.530 -6.815 1.00 14.43 861 TYR B O 1
ATOM 7257 N N . LEU B 1 414 ? 27.267 5.081 -6.454 1.00 12.61 862 LEU B N 1
ATOM 7258 C CA . LEU B 1 414 ? 27.720 4.518 -7.711 1.00 12.49 862 LEU B CA 1
ATOM 7259 C C . LEU B 1 414 ? 27.444 3.021 -7.768 1.00 13.62 862 LEU B C 1
ATOM 7260 O O . LEU B 1 414 ? 27.083 2.503 -8.812 1.00 15.03 862 LEU B O 1
ATOM 7265 N N . VAL B 1 415 ? 27.587 2.330 -6.645 1.00 13.40 863 VAL B N 1
ATOM 7266 C CA . VAL B 1 415 ? 27.289 0.912 -6.616 1.00 13.51 863 VAL B CA 1
ATOM 7267 C C . VAL B 1 415 ? 25.811 0.663 -6.836 1.00 13.74 863 VAL B C 1
ATOM 7268 O O . VAL B 1 415 ? 25.440 -0.198 -7.638 1.00 13.91 863 VAL B O 1
ATOM 7272 N N . LEU B 1 416 ? 24.964 1.384 -6.107 1.00 12.37 864 LEU B N 1
ATOM 7273 C CA . LEU B 1 416 ? 23.525 1.205 -6.273 1.00 12.52 864 LEU B CA 1
ATOM 7274 C C . LEU B 1 416 ? 23.077 1.564 -7.678 1.00 12.85 864 LEU B C 1
ATOM 7275 O O . LEU B 1 416 ? 22.192 0.937 -8.216 1.00 12.81 864 LEU B O 1
ATOM 7280 N N . ARG B 1 417 ? 23.734 2.534 -8.303 1.00 14.13 865 ARG B N 1
ATOM 7281 C CA . ARG B 1 417 ? 23.356 2.914 -9.651 1.00 13.86 865 ARG B CA 1
ATOM 7282 C C . ARG B 1 417 ? 23.805 1.922 -10.721 1.00 14.73 865 ARG B C 1
ATOM 7283 O O . ARG B 1 417 ? 23.081 1.648 -11.697 1.00 14.24 865 ARG B O 1
ATOM 7291 N N . TYR B 1 418 ? 25.036 1.449 -10.608 1.00 13.60 866 TYR B N 1
ATOM 7292 C CA . TYR B 1 418 ? 25.622 0.773 -11.752 1.00 13.55 866 TYR B CA 1
ATOM 7293 C C . TYR B 1 418 ? 25.740 -0.744 -11.587 1.00 13.21 866 TYR B C 1
ATOM 7294 O O . TYR B 1 418 ? 26.076 -1.446 -12.540 1.00 12.65 866 TYR B O 1
ATOM 7303 N N . ALA B 1 419 ? 25.435 -1.257 -10.396 1.00 12.16 867 ALA B N 1
ATOM 7304 C CA . ALA B 1 419 ? 25.592 -2.688 -10.165 1.00 12.13 867 ALA B CA 1
ATOM 7305 C C . ALA B 1 419 ? 24.672 -3.541 -11.048 1.00 12.31 867 ALA B C 1
ATOM 7306 O O . ALA B 1 419 ? 25.008 -4.678 -11.378 1.00 11.31 867 ALA B O 1
ATOM 7308 N N . HIS B 1 420 ? 23.521 -2.999 -11.439 1.00 12.48 868 HIS B N 1
ATOM 7309 C CA . HIS B 1 420 ? 22.628 -3.740 -12.322 1.00 12.75 868 HIS B CA 1
ATOM 7310 C C . HIS B 1 420 ? 23.313 -4.041 -13.649 1.00 13.34 868 HIS B C 1
ATOM 7311 O O . HIS B 1 420 ? 23.170 -5.133 -14.183 1.00 13.47 868 HIS B O 1
ATOM 7318 N N . GLU B 1 421 ? 24.038 -3.062 -14.187 1.00 13.72 869 GLU B N 1
ATOM 7319 C CA . GLU B 1 421 ? 24.858 -3.268 -15.379 1.00 15.25 869 GLU B CA 1
ATOM 7320 C C . GLU B 1 421 ? 26.152 -4.008 -15.043 1.00 14.58 869 GLU B C 1
ATOM 7321 O O . GLU B 1 421 ? 26.675 -4.736 -15.869 1.00 14.76 869 GLU B O 1
ATOM 7327 N N . LYS B 1 422 ? 26.754 -3.693 -13.902 1.00 14.00 870 LYS B N 1
ATOM 7328 C CA . LYS B 1 422 ? 28.073 -4.228 -13.588 1.00 13.20 870 LYS B CA 1
ATOM 7329 C C . LYS B 1 422 ? 28.068 -4.961 -12.256 1.00 12.41 870 LYS B C 1
ATOM 7330 O O . LYS B 1 422 ? 28.604 -4.450 -11.283 1.00 13.19 870 LYS B O 1
ATOM 7336 N N . PRO B 1 423 ? 27.513 -6.185 -12.222 1.00 11.91 871 PRO B N 1
ATOM 7337 C CA . PRO B 1 423 ? 27.349 -6.927 -10.973 1.00 11.01 871 PRO B CA 1
ATOM 7338 C C . PRO B 1 423 ? 28.653 -7.194 -10.223 1.00 11.49 871 PRO B C 1
ATOM 7339 O O . PRO B 1 423 ? 28.609 -7.479 -9.033 1.00 11.40 871 PRO B O 1
ATOM 7343 N N . LYS B 1 424 ? 29.793 -7.147 -10.906 1.00 11.35 872 LYS B N 1
ATOM 7344 C CA . LYS B 1 424 ? 31.077 -7.235 -10.211 1.00 12.42 872 LYS B CA 1
ATOM 7345 C C . LYS B 1 424 ? 31.285 -6.150 -9.161 1.00 11.95 872 LYS B C 1
ATOM 7346 O O . LYS B 1 424 ? 32.047 -6.349 -8.216 1.00 12.38 872 LYS B O 1
ATOM 7352 N N . LEU B 1 425 ? 30.553 -5.043 -9.274 1.00 11.62 873 LEU B N 1
ATOM 7353 C CA . LEU B 1 425 ? 30.631 -3.982 -8.260 1.00 12.12 873 LEU B CA 1
ATOM 7354 C C . LEU B 1 425 ? 30.218 -4.444 -6.870 1.00 11.71 873 LEU B C 1
ATOM 7355 O O . LEU B 1 425 ? 30.533 -3.785 -5.880 1.00 13.85 873 LEU B O 1
ATOM 7360 N N . THR B 1 426 ? 29.494 -5.551 -6.781 1.00 11.21 874 THR B N 1
ATOM 7361 C CA . THR B 1 426 ? 29.014 -5.998 -5.486 1.00 11.91 874 THR B CA 1
ATOM 7362 C C . THR B 1 426 ? 30.051 -6.790 -4.686 1.00 11.84 874 THR B C 1
ATOM 7363 O O . THR B 1 426 ? 29.743 -7.245 -3.607 1.00 10.03 874 THR B O 1
ATOM 7367 N N . ARG B 1 427 ? 31.226 -7.048 -5.258 1.00 13.14 875 ARG B N 1
ATOM 7368 C CA . ARG B 1 427 ? 32.163 -8.030 -4.686 1.00 13.86 875 ARG B CA 1
ATOM 7369 C C . ARG B 1 427 ? 32.768 -7.644 -3.338 1.00 13.64 875 ARG B C 1
ATOM 7370 O O . ARG B 1 427 ? 33.032 -8.511 -2.518 1.00 15.00 875 ARG B O 1
ATOM 7375 N N . TRP B 1 428 ? 33.007 -6.362 -3.104 1.00 12.92 876 TRP B N 1
ATOM 7376 C CA . TRP B 1 428 ? 33.564 -5.963 -1.823 1.00 13.27 876 TRP B CA 1
ATOM 7377 C C . TRP B 1 428 ? 32.791 -4.809 -1.202 1.00 13.50 876 TRP B C 1
ATOM 7378 O O . TRP B 1 428 ? 32.149 -4.020 -1.898 1.00 13.97 876 TRP B O 1
ATOM 7389 N N . SER B 1 429 ? 32.881 -4.684 0.111 1.00 12.32 877 SER B N 1
ATOM 7390 C CA . SER B 1 429 ? 32.033 -3.736 0.801 1.00 12.73 877 SER B CA 1
ATOM 7391 C C . SER B 1 429 ? 32.769 -2.564 1.440 1.00 12.89 877 SER B C 1
ATOM 7392 O O . SER B 1 429 ? 32.127 -1.675 1.969 1.00 13.74 877 SER B O 1
ATOM 7395 N N . ASP B 1 430 ? 34.100 -2.540 1.363 1.00 12.89 878 ASP B N 1
ATOM 7396 C CA . ASP B 1 430 ? 34.890 -1.423 1.895 1.00 13.56 878 ASP B CA 1
ATOM 7397 C C . ASP B 1 430 ? 35.269 -0.419 0.796 1.00 13.87 878 ASP B C 1
ATOM 7398 O O . ASP B 1 430 ? 35.353 -0.785 -0.374 1.00 14.79 878 ASP B O 1
ATOM 7403 N N . ASN B 1 431 ? 35.510 0.837 1.167 1.00 14.00 879 ASN B N 1
ATOM 7404 C CA . ASN B 1 431 ? 35.662 1.902 0.170 1.00 13.14 879 ASN B CA 1
ATOM 7405 C C . ASN B 1 431 ? 36.862 1.682 -0.744 1.00 12.82 879 ASN B C 1
ATOM 7406 O O . ASN B 1 431 ? 36.786 1.929 -1.948 1.00 13.22 879 ASN B O 1
ATOM 7411 N N . VAL B 1 432 ? 37.985 1.227 -0.187 1.00 12.84 880 VAL B N 1
ATOM 7412 C CA . VAL B 1 432 ? 39.183 1.088 -1.006 1.00 11.96 880 VAL B CA 1
ATOM 7413 C C . VAL B 1 432 ? 38.873 0.131 -2.146 1.00 13.86 880 VAL B C 1
ATOM 7414 O O . VAL B 1 432 ? 39.049 0.471 -3.326 1.00 14.94 880 VAL B O 1
ATOM 7418 N N . ARG B 1 433 ? 38.379 -1.054 -1.807 1.00 13.16 881 ARG B N 1
ATOM 7419 C CA . ARG B 1 433 ? 38.126 -2.053 -2.836 1.00 13.46 881 ARG B CA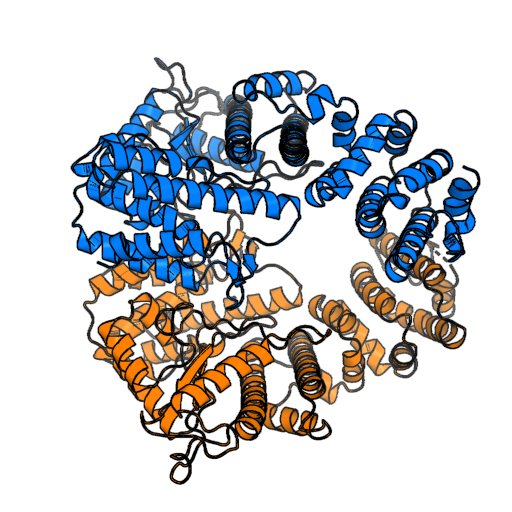 1
ATOM 7420 C C . ARG B 1 433 ? 36.909 -1.751 -3.718 1.00 13.04 881 ARG B C 1
ATOM 7421 O O . ARG B 1 433 ? 36.880 -2.161 -4.870 1.00 12.42 881 ARG B O 1
ATOM 7429 N N . ILE B 1 434 ? 35.918 -1.017 -3.204 1.00 13.08 882 ILE B N 1
ATOM 7430 C CA . ILE B 1 434 ? 34.810 -0.581 -4.068 1.00 13.49 882 ILE B CA 1
ATOM 7431 C C . ILE B 1 434 ? 35.340 0.368 -5.160 1.00 13.77 882 ILE B C 1
ATOM 7432 O O . ILE B 1 434 ? 35.021 0.222 -6.351 1.00 12.79 882 ILE B O 1
ATOM 7437 N N . LEU B 1 435 ? 36.162 1.328 -4.732 1.00 13.21 883 LEU B N 1
ATOM 7438 C CA . LEU B 1 435 ? 36.770 2.297 -5.625 1.00 14.32 883 LEU B CA 1
ATOM 7439 C C . LEU B 1 435 ? 37.593 1.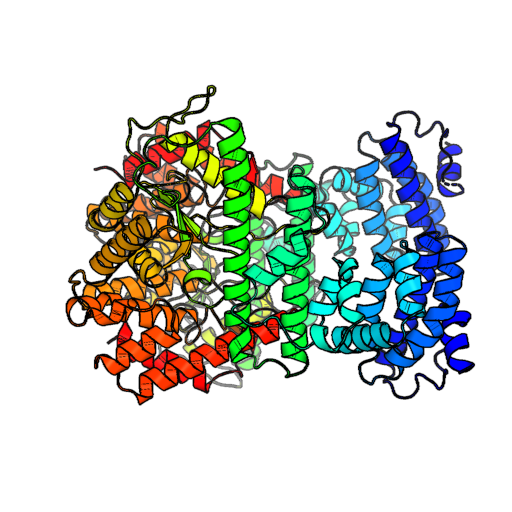599 -6.700 1.00 13.85 883 LEU B C 1
ATOM 7440 O O . LEU B 1 435 ? 37.639 2.041 -7.842 1.00 15.31 883 LEU B O 1
ATOM 7445 N N . GLU B 1 436 ? 38.220 0.493 -6.342 1.00 13.21 884 GLU B N 1
ATOM 7446 C CA . GLU B 1 436 ? 39.023 -0.256 -7.287 1.00 13.48 884 GLU B CA 1
ATOM 7447 C C . GLU B 1 436 ? 38.106 -1.071 -8.223 1.00 13.06 884 GLU B C 1
ATOM 7448 O O . GLU B 1 436 ? 38.326 -1.132 -9.438 1.00 11.72 884 GLU B O 1
ATOM 7454 N N . LEU B 1 437 ? 36.972 -1.517 -7.693 1.00 11.53 885 LEU B N 1
ATOM 7455 C CA . LEU B 1 437 ? 35.933 -2.081 -8.537 1.00 11.46 885 LEU B CA 1
ATOM 7456 C C . LEU B 1 437 ? 35.360 -1.047 -9.517 1.00 12.03 885 LEU B C 1
ATOM 7457 O O . LEU B 1 437 ? 35.149 -1.333 -10.693 1.00 12.43 885 LEU B O 1
ATOM 7462 N N . LEU B 1 438 ? 35.158 0.177 -9.051 1.00 12.78 886 LEU B N 1
ATOM 7463 C CA . LEU B 1 438 ? 34.601 1.191 -9.923 1.00 12.37 886 LEU B CA 1
ATOM 7464 C C . LEU B 1 438 ? 35.511 1.489 -11.121 1.00 12.48 886 LEU B C 1
ATOM 7465 O O . LEU B 1 438 ? 35.027 1.745 -12.222 1.00 13.57 886 LEU B O 1
ATOM 7470 N N . ALA B 1 439 ? 36.821 1.398 -10.916 1.00 11.71 887 ALA B N 1
ATOM 7471 C CA . ALA B 1 439 ? 37.786 1.622 -11.992 1.00 11.34 887 ALA B CA 1
ATOM 7472 C C . ALA B 1 439 ? 37.877 0.395 -12.882 1.00 10.62 887 ALA B C 1
ATOM 7473 O O . ALA B 1 439 ? 37.877 0.508 -14.098 1.00 11.15 887 ALA B O 1
ATOM 7475 N N . GLN B 1 440 ? 37.981 -0.774 -12.263 1.00 11.41 888 GLN B N 1
ATOM 7476 C CA . GLN B 1 440 ? 38.035 -2.033 -12.995 1.00 12.07 888 GLN B CA 1
ATOM 7477 C C . GLN B 1 440 ? 36.880 -2.165 -13.974 1.00 11.79 888 GLN B C 1
ATOM 7478 O O . GLN B 1 440 ? 37.065 -2.673 -15.072 1.00 10.28 888 GLN B O 1
ATOM 7484 N N . ASN B 1 441 ? 35.693 -1.729 -13.554 1.00 11.01 889 ASN B N 1
ATOM 7485 C CA . ASN B 1 441 ? 34.492 -1.881 -14.354 1.00 11.13 889 ASN B CA 1
ATOM 7486 C C . ASN B 1 441 ? 34.135 -0.650 -15.194 1.00 12.29 889 ASN B C 1
ATOM 7487 O O . ASN B 1 441 ? 33.052 -0.571 -15.773 1.00 11.02 889 ASN B O 1
ATOM 7492 N N . ASP B 1 442 ? 35.097 0.261 -15.321 1.00 13.60 890 ASP B N 1
ATOM 7493 C CA . ASP B 1 442 ? 34.972 1.439 -16.166 1.00 14.66 890 ASP B CA 1
ATOM 7494 C C . ASP B 1 442 ? 33.845 2.383 -15.769 1.00 14.62 890 ASP B C 1
ATOM 7495 O O . ASP B 1 442 ? 33.278 3.046 -16.627 1.00 15.32 890 ASP B O 1
ATOM 7500 N N . ILE B 1 443 ? 33.517 2.457 -14.485 1.00 14.33 891 ILE B N 1
ATOM 7501 C CA . ILE B 1 443 ? 32.623 3.509 -14.027 1.00 14.58 891 ILE B CA 1
ATOM 7502 C C . ILE B 1 443 ? 33.395 4.815 -13.803 1.00 14.83 891 ILE B C 1
ATOM 7503 O O . ILE B 1 443 ? 33.025 5.847 -14.355 1.00 13.28 891 ILE B O 1
ATOM 7508 N N . MET B 1 444 ? 34.475 4.747 -13.014 1.00 15.25 892 MET B N 1
ATOM 7509 C CA . MET B 1 444 ? 35.402 5.865 -12.846 1.00 15.76 892 MET B CA 1
ATOM 7510 C C . MET B 1 444 ? 36.665 5.669 -13.668 1.00 16.19 892 MET B C 1
ATOM 7511 O O . MET B 1 444 ? 37.169 4.566 -13.772 1.00 16.16 892 MET B O 1
ATOM 7516 N N . GLU B 1 445 ? 37.264 6.765 -14.101 1.00 17.48 893 GLU B N 1
ATOM 7517 C CA . GLU B 1 445 ? 38.679 6.746 -14.452 1.00 19.81 893 GLU B CA 1
ATOM 7518 C C . GLU B 1 445 ? 39.544 6.337 -13.246 1.00 19.09 893 GLU B C 1
ATOM 7519 O O . GLU B 1 445 ? 39.291 6.739 -12.101 1.00 18.57 893 GLU B O 1
ATOM 7525 N N . GLU B 1 446 ? 40.526 5.485 -13.519 1.00 18.65 894 GLU B N 1
ATOM 7526 C CA . GLU B 1 446 ? 41.604 5.150 -12.589 1.00 19.72 894 GLU B CA 1
ATOM 7527 C C . GLU B 1 446 ? 42.113 6.315 -11.728 1.00 17.82 894 GLU B C 1
ATOM 7528 O O . GLU B 1 446 ? 42.364 6.166 -10.538 1.00 17.18 894 GLU B O 1
ATOM 7534 N N . GLN B 1 447 ? 42.367 7.434 -12.383 1.00 16.77 895 GLN B N 1
ATOM 7535 C CA . GLN B 1 447 ? 42.966 8.593 -11.766 1.00 16.95 895 GLN B CA 1
ATOM 7536 C C . GLN B 1 447 ? 42.104 9.106 -10.612 1.00 16.67 895 GLN B C 1
ATOM 7537 O O . GLN B 1 447 ? 42.612 9.340 -9.504 1.00 16.80 895 GLN B O 1
ATOM 7543 N N . GLU B 1 448 ? 40.808 9.268 -10.893 1.00 13.98 896 GLU B N 1
ATOM 7544 C CA . GLU B 1 448 ? 39.831 9.704 -9.916 1.00 14.04 896 GLU B CA 1
ATOM 7545 C C . GLU B 1 448 ? 39.611 8.689 -8.790 1.00 14.21 896 GLU B C 1
ATOM 7546 O O . GLU B 1 448 ? 39.525 9.082 -7.627 1.00 15.07 896 GLU B O 1
ATOM 7552 N N . ALA B 1 449 ? 39.505 7.400 -9.130 1.00 13.07 897 ALA B N 1
ATOM 7553 C CA . ALA B 1 449 ? 39.394 6.341 -8.116 1.00 11.82 897 ALA B CA 1
ATOM 7554 C C . ALA B 1 449 ? 40.542 6.403 -7.129 1.00 11.27 897 ALA B C 1
ATOM 7555 O O . ALA B 1 449 ? 40.333 6.369 -5.926 1.00 11.70 897 ALA B O 1
ATOM 7557 N N . MET B 1 450 ? 41.757 6.486 -7.651 1.00 11.83 898 MET B N 1
ATOM 7558 C CA . MET B 1 450 ? 42.953 6.494 -6.831 1.00 12.76 898 MET B CA 1
ATOM 7559 C C . MET B 1 450 ? 43.077 7.758 -5.995 1.00 11.91 898 MET B C 1
ATOM 7560 O O . MET B 1 450 ? 43.483 7.696 -4.840 1.00 11.04 898 MET B O 1
ATOM 7565 N N . ALA B 1 451 ? 42.646 8.881 -6.562 1.00 12.33 899 ALA B N 1
ATOM 7566 C CA . ALA B 1 451 ? 42.620 10.157 -5.859 1.00 13.16 899 ALA B CA 1
ATOM 7567 C C . ALA B 1 451 ? 41.668 10.086 -4.671 1.00 14.22 899 ALA B C 1
ATOM 7568 O O . ALA B 1 451 ? 42.043 10.438 -3.542 1.00 14.32 899 ALA B O 1
ATOM 7570 N N . LEU B 1 452 ? 40.472 9.546 -4.907 1.00 13.67 900 LEU B N 1
ATOM 7571 C CA . LEU B 1 452 ? 39.510 9.348 -3.819 1.00 14.78 900 LEU B CA 1
ATOM 7572 C C . LEU B 1 452 ? 40.033 8.351 -2.819 1.00 13.83 900 LEU B C 1
ATOM 7573 O O . LEU B 1 452 ? 39.699 8.435 -1.646 1.00 15.45 900 LEU B O 1
ATOM 7578 N N . THR B 1 453 ? 40.785 7.362 -3.297 1.00 13.45 901 THR B N 1
ATOM 7579 C CA . THR B 1 453 ? 41.252 6.273 -2.438 1.00 11.83 901 THR B CA 1
ATOM 7580 C C . THR B 1 453 ? 42.266 6.843 -1.471 1.00 11.44 901 THR B C 1
ATOM 7581 O O . THR B 1 453 ? 42.186 6.577 -0.280 1.00 13.25 901 THR B O 1
ATOM 7585 N N . ARG B 1 454 ? 43.142 7.710 -1.962 1.00 9.97 902 ARG B N 1
ATOM 7586 C CA . ARG B 1 454 ? 44.167 8.296 -1.117 1.00 12.20 902 ARG B CA 1
ATOM 7587 C C . ARG B 1 454 ? 43.558 9.314 -0.141 1.00 11.99 902 ARG B C 1
ATOM 7588 O O . ARG B 1 454 ? 44.000 9.427 0.999 1.00 12.38 902 ARG B O 1
ATOM 7596 N N . ALA B 1 455 ? 42.600 10.103 -0.612 1.00 11.43 903 ALA B N 1
ATOM 7597 C CA . ALA B 1 455 ? 41.914 11.037 0.263 1.00 11.37 903 ALA B CA 1
ATOM 7598 C C . ALA B 1 455 ? 41.260 10.248 1.388 1.00 11.70 903 ALA B C 1
ATOM 7599 O O . ALA B 1 455 ? 41.302 10.658 2.547 1.00 12.56 903 ALA B O 1
ATOM 7601 N N . TYR B 1 456 ? 40.709 9.088 1.068 1.00 10.56 904 TYR B N 1
ATOM 7602 C CA . TYR B 1 456 ? 39.985 8.341 2.084 1.00 13.03 904 TYR B CA 1
ATOM 7603 C C . TYR B 1 456 ? 40.911 7.803 3.166 1.00 13.85 904 TYR B C 1
ATOM 7604 O O . TYR B 1 456 ? 40.661 8.002 4.357 1.00 14.30 904 TYR B O 1
ATOM 7613 N N . THR B 1 457 ? 41.957 7.090 2.756 1.00 13.85 905 THR B N 1
ATOM 7614 C CA . THR B 1 457 ? 42.885 6.525 3.716 1.00 13.32 905 THR B CA 1
ATOM 7615 C C . THR B 1 457 ? 43.594 7.626 4.482 1.00 13.58 905 THR B C 1
ATOM 7616 O O . THR B 1 457 ? 43.886 7.452 5.656 1.00 14.81 905 THR B O 1
ATOM 7620 N N . THR B 1 458 ? 43.812 8.779 3.852 1.00 11.99 906 THR B N 1
ATOM 7621 C CA . THR B 1 458 ? 44.504 9.855 4.531 1.00 12.48 906 THR B CA 1
ATOM 7622 C C . THR B 1 458 ? 43.615 10.410 5.641 1.00 13.26 906 THR B C 1
ATOM 7623 O O . THR B 1 458 ? 44.095 10.684 6.746 1.00 14.15 906 THR B O 1
ATOM 7627 N N . LEU B 1 459 ? 42.309 10.479 5.378 1.00 12.07 907 LEU B N 1
ATOM 7628 C CA . LEU B 1 459 ? 41.365 11.017 6.355 1.00 11.48 907 LEU B CA 1
ATOM 7629 C C . LEU B 1 459 ? 41.097 10.025 7.486 1.00 11.89 907 LEU B C 1
ATOM 7630 O O . LEU B 1 459 ? 41.231 10.379 8.645 1.00 12.00 907 LEU B O 1
ATOM 7635 N N . ARG B 1 460 ? 40.741 8.789 7.136 1.00 12.72 908 ARG B N 1
ATOM 7636 C CA . ARG B 1 460 ? 40.598 7.676 8.087 1.00 13.16 908 ARG B CA 1
ATOM 7637 C C . ARG B 1 460 ? 41.775 7.569 9.056 1.00 14.06 908 ARG B C 1
ATOM 7638 O O . ARG B 1 460 ? 41.592 7.412 10.269 1.00 14.29 908 ARG B O 1
ATOM 7646 N N . ASP B 1 461 ? 42.984 7.633 8.512 1.00 13.86 909 ASP B N 1
ATOM 7647 C CA . ASP B 1 461 ? 44.173 7.394 9.304 1.00 13.38 909 ASP B CA 1
ATOM 7648 C C . ASP B 1 461 ? 44.531 8.607 10.183 1.00 13.95 909 ASP B C 1
ATOM 7649 O O . ASP B 1 461 ? 45.140 8.469 11.267 1.00 13.29 909 ASP B O 1
ATOM 7654 N N . GLU B 1 462 ? 44.140 9.801 9.752 1.00 12.70 910 GLU B N 1
ATOM 7655 C CA . GLU B 1 462 ? 44.262 10.948 10.654 1.00 11.25 910 GLU B CA 1
ATOM 7656 C C . GLU B 1 462 ? 43.385 10.736 11.886 1.00 10.97 910 GLU B C 1
ATOM 7657 O O . GLU B 1 462 ? 43.711 11.194 12.972 1.00 9.09 910 GLU B O 1
ATOM 7663 N N . LEU B 1 463 ? 42.280 10.010 11.721 1.00 10.76 911 LEU B N 1
ATOM 7664 C CA . LEU B 1 463 ? 41.411 9.778 12.850 1.00 11.14 911 LEU B CA 1
ATOM 7665 C C . LEU B 1 463 ? 42.062 8.870 13.878 1.00 11.43 911 LEU B C 1
ATOM 7666 O O . LEU B 1 463 ? 41.920 9.106 15.078 1.00 11.80 911 LEU B O 1
ATOM 7671 N N . HIS B 1 464 ? 42.862 7.908 13.414 1.00 10.85 912 HIS B N 1
ATOM 7672 C CA . HIS B 1 464 ? 43.617 7.048 14.324 1.00 10.37 912 HIS B CA 1
ATOM 7673 C C . HIS B 1 464 ? 44.643 7.855 15.108 1.00 9.93 912 HIS B C 1
ATOM 7674 O O . HIS B 1 464 ? 44.849 7.625 16.294 1.00 10.99 912 HIS B O 1
ATOM 7681 N N . HIS B 1 465 ? 45.297 8.797 14.444 1.00 8.93 913 HIS B N 1
ATOM 7682 C CA . HIS B 1 465 ? 46.248 9.658 15.123 1.00 9.44 913 HIS B CA 1
ATOM 7683 C C . HIS B 1 465 ? 45.563 10.550 16.162 1.00 9.20 913 HIS B C 1
ATOM 7684 O O . HIS B 1 465 ? 46.086 10.730 17.245 1.00 10.45 913 HIS B O 1
ATOM 7691 N N . LEU B 1 466 ? 44.405 11.113 15.830 1.00 8.71 914 LEU B N 1
ATOM 7692 C CA . LEU B 1 466 ? 43.667 11.934 16.778 1.00 8.10 914 LEU B CA 1
ATOM 7693 C C . LEU B 1 466 ? 43.157 11.090 17.946 1.00 9.38 914 LEU B C 1
ATOM 7694 O O . LEU B 1 466 ? 43.171 11.547 19.104 1.00 9.47 914 LEU B O 1
ATOM 7699 N N . ALA B 1 467 ? 42.754 9.850 17.661 1.00 9.42 915 ALA B N 1
ATOM 7700 C CA . ALA B 1 467 ? 42.460 8.904 18.738 1.00 9.77 915 ALA B CA 1
ATOM 7701 C C . ALA B 1 467 ? 43.664 8.737 19.671 1.00 10.20 915 ALA B C 1
ATOM 7702 O O . ALA B 1 467 ? 43.511 8.861 20.879 1.00 11.26 915 ALA B O 1
ATOM 7704 N N . LEU B 1 468 ? 44.866 8.524 19.130 1.00 9.51 916 LEU B N 1
ATOM 7705 C CA . LEU B 1 468 ? 46.023 8.309 20.018 1.00 10.41 916 LEU B CA 1
ATOM 7706 C C . LEU B 1 468 ? 46.336 9.517 20.897 1.00 10.53 916 LEU B C 1
ATOM 7707 O O . LEU B 1 468 ? 47.038 9.396 21.913 1.00 9.59 916 LEU B O 1
ATOM 7712 N N . GLN B 1 469 ? 45.859 10.689 20.487 1.00 10.08 917 GLN B N 1
ATOM 7713 C CA . GLN B 1 469 ? 46.175 11.913 21.213 1.00 10.29 917 GLN B CA 1
ATOM 7714 C C . GLN B 1 469 ? 44.990 12.378 22.061 1.00 9.89 917 GLN B C 1
ATOM 7715 O O . GLN B 1 469 ? 45.051 13.418 22.714 1.00 8.59 917 GLN B O 1
ATOM 7721 N N . GLU B 1 470 ? 43.916 11.596 22.060 1.00 8.77 918 GLU B N 1
ATOM 7722 C CA . GLU B 1 470 ? 42.698 12.009 22.755 1.00 9.80 918 GLU B CA 1
ATOM 7723 C C . GLU B 1 470 ? 42.236 13.392 22.269 1.00 10.37 918 GLU B C 1
ATOM 7724 O O . GLU B 1 470 ? 41.896 14.258 23.081 1.00 11.24 918 GLU B O 1
ATOM 7730 N N . LEU B 1 471 ? 42.348 13.622 20.957 1.00 8.98 919 LEU B N 1
ATOM 7731 C CA . LEU B 1 471 ? 41.853 14.844 20.321 1.00 9.45 919 LEU B CA 1
ATOM 7732 C C . LEU B 1 471 ? 40.562 14.547 19.557 1.00 9.24 919 LEU B C 1
ATOM 7733 O O . LEU B 1 471 ? 40.338 13.414 19.140 1.00 8.13 919 LEU B O 1
ATOM 7738 N N . PRO B 1 472 ? 39.688 15.564 19.396 1.00 10.41 920 PRO B N 1
ATOM 7739 C CA . PRO B 1 472 ? 38.405 15.317 18.720 1.00 10.17 920 PRO B CA 1
ATOM 7740 C C . PRO B 1 472 ? 38.564 15.160 17.204 1.00 10.72 920 PRO B C 1
ATOM 7741 O O . PRO B 1 472 ? 39.639 15.416 16.672 1.00 10.39 920 PRO B O 1
ATOM 7745 N N . GLY B 1 473 ? 37.501 14.711 16.538 1.00 11.19 921 GLY B N 1
ATOM 7746 C CA . GLY B 1 473 ? 37.531 14.381 15.132 1.00 11.11 921 GLY B CA 1
ATOM 7747 C C . GLY B 1 473 ? 37.495 15.600 14.226 1.00 12.34 921 GLY B C 1
ATOM 7748 O O . GLY B 1 473 ? 37.173 15.477 13.043 1.00 12.73 921 GLY B O 1
ATOM 7749 N N . HIS B 1 474 ? 37.788 16.781 14.770 1.00 10.61 922 HIS B N 1
ATOM 7750 C CA . HIS B 1 474 ? 37.854 17.971 13.947 1.00 9.44 922 HIS B CA 1
ATOM 7751 C C . HIS B 1 474 ? 39.196 18.670 14.059 1.00 10.43 922 HIS B C 1
ATOM 7752 O O . HIS B 1 474 ? 39.809 18.685 15.120 1.00 10.97 922 HIS B O 1
ATOM 7759 N N . VAL B 1 475 ? 39.651 19.250 12.954 1.00 10.87 923 VAL B N 1
ATOM 7760 C CA . VAL B 1 475 ? 40.971 19.880 12.898 1.00 10.69 923 VAL B CA 1
ATOM 7761 C C . VAL B 1 475 ? 40.837 21.259 12.268 1.00 11.89 923 VAL B C 1
ATOM 7762 O O . VAL B 1 475 ? 39.743 21.662 11.881 1.00 13.00 923 VAL B O 1
ATOM 7766 N N . SER B 1 476 ? 41.949 21.966 12.121 1.00 12.39 924 SER B N 1
ATOM 7767 C CA . SER B 1 476 ? 41.905 23.306 11.564 1.00 13.16 924 SER B CA 1
ATOM 7768 C C . SER B 1 476 ? 41.271 23.400 10.169 1.00 14.41 924 SER B C 1
ATOM 7769 O O . SER B 1 476 ? 41.510 22.570 9.295 1.00 12.37 924 SER B O 1
ATOM 7772 N N . GLU B 1 477 ? 40.504 24.465 9.975 1.00 16.65 925 GLU B N 1
ATOM 7773 C CA . GLU B 1 477 ? 40.009 24.889 8.666 1.00 19.29 925 GLU B CA 1
ATOM 7774 C C . GLU B 1 477 ? 41.040 24.682 7.544 1.00 17.91 925 GLU B C 1
ATOM 7775 O O . GLU B 1 477 ? 40.668 24.387 6.417 1.00 16.44 925 GLU B O 1
ATOM 7781 N N . ASP B 1 478 ? 42.324 24.748 7.894 1.00 17.36 926 ASP B N 1
ATOM 7782 C CA . ASP B 1 478 ? 43.422 24.844 6.917 1.00 16.87 926 ASP B CA 1
ATOM 7783 C C . ASP B 1 478 ? 43.959 23.503 6.397 1.00 15.61 926 ASP B C 1
ATOM 7784 O O . ASP B 1 478 ? 44.732 23.475 5.431 1.00 15.47 926 ASP B O 1
ATOM 7789 N N . CYS B 1 479 ? 43.594 22.412 7.068 1.00 12.55 927 CYS B N 1
ATOM 7790 C CA . CYS B 1 479 ? 44.129 21.085 6.777 1.00 11.07 927 CYS B CA 1
ATOM 7791 C C . CYS B 1 479 ? 43.432 20.439 5.571 1.00 11.41 927 CYS B C 1
ATOM 7792 O O . CYS B 1 479 ? 42.294 20.789 5.235 1.00 10.46 927 CYS B O 1
ATOM 7795 N N . PHE B 1 480 ? 44.131 19.502 4.923 1.00 10.47 928 PHE B N 1
ATOM 7796 C CA . PHE B 1 480 ? 43.537 18.585 3.956 1.00 9.08 928 PHE B CA 1
ATOM 7797 C C . PHE B 1 480 ? 42.892 19.312 2.783 1.00 7.87 928 PHE B C 1
ATOM 7798 O O . PHE B 1 480 ? 41.866 18.903 2.246 1.00 6.43 928 PHE B O 1
ATOM 7806 N N . THR B 1 481 ? 43.535 20.391 2.367 1.00 7.34 929 THR B N 1
ATOM 7807 C CA . THR B 1 481 ? 42.987 21.209 1.315 1.00 6.88 929 THR B CA 1
ATOM 7808 C C . THR B 1 481 ? 42.835 20.435 0.008 1.00 6.88 929 THR B C 1
ATOM 7809 O O . THR B 1 481 ? 41.796 20.510 -0.620 1.00 8.30 929 THR B O 1
ATOM 7813 N N . ALA B 1 482 ? 43.842 19.661 -0.382 1.00 6.74 930 ALA B N 1
ATOM 7814 C CA . ALA B 1 482 ? 43.766 18.945 -1.653 1.00 7.29 930 ALA B CA 1
ATOM 7815 C C . ALA B 1 482 ? 42.710 17.846 -1.599 1.00 6.76 930 ALA B C 1
ATOM 7816 O O . ALA B 1 482 ? 41.886 17.723 -2.502 1.00 7.20 930 ALA B O 1
ATOM 7818 N N . GLU B 1 483 ? 42.718 17.087 -0.510 1.00 7.01 931 GLU B N 1
ATOM 7819 C CA . GLU B 1 483 ? 41.787 15.986 -0.317 1.00 8.97 931 GLU B CA 1
ATOM 7820 C C . GLU B 1 483 ? 40.336 16.457 -0.311 1.00 9.75 931 GLU B C 1
ATOM 7821 O O . GLU B 1 483 ? 39.487 15.893 -1.027 1.00 10.53 931 GLU B O 1
ATOM 7827 N N . ARG B 1 484 ? 40.062 17.526 0.432 1.00 8.04 932 ARG B N 1
ATOM 7828 C CA . ARG B 1 484 ? 38.733 18.109 0.401 1.00 9.03 932 ARG B CA 1
ATOM 7829 C C . ARG B 1 484 ? 38.321 18.586 -1.003 1.00 8.36 932 ARG B C 1
ATOM 7830 O O . ARG B 1 484 ? 37.197 18.340 -1.445 1.00 8.39 932 ARG B O 1
ATOM 7838 N N . GLU B 1 485 ? 39.224 19.262 -1.707 1.00 7.14 933 GLU B N 1
ATOM 7839 C CA . GLU B 1 485 ? 38.899 19.732 -3.055 1.00 7.38 933 GLU B CA 1
ATOM 7840 C C . GLU B 1 485 ? 38.594 18.535 -3.992 1.00 8.27 933 GLU B C 1
ATOM 7841 O O . GLU B 1 485 ? 37.619 18.547 -4.740 1.00 6.81 933 GLU B O 1
ATOM 7847 N N . LEU B 1 486 ? 39.356 17.453 -3.847 1.00 9.57 934 LEU B N 1
ATOM 7848 C CA . LEU B 1 486 ? 39.193 16.294 -4.713 1.00 10.27 934 LEU B CA 1
ATOM 7849 C C . LEU B 1 486 ? 37.830 15.713 -4.456 1.00 10.00 934 LEU B C 1
ATOM 7850 O O . LEU B 1 486 ? 37.069 15.441 -5.380 1.00 11.27 934 LEU B O 1
ATOM 7855 N N . VAL B 1 487 ? 37.528 15.499 -3.183 1.00 10.36 935 VAL B N 1
ATOM 7856 C CA . VAL B 1 487 ? 36.230 14.951 -2.794 1.00 9.69 935 VAL B CA 1
ATOM 7857 C C . VAL B 1 487 ? 35.058 15.847 -3.232 1.00 10.05 935 VAL B C 1
ATOM 7858 O O . VAL B 1 487 ? 34.079 15.343 -3.818 1.00 8.90 935 VAL B O 1
ATOM 7862 N N . ARG B 1 488 ? 35.201 17.166 -3.027 1.00 9.20 936 ARG B N 1
ATOM 7863 C CA . ARG B 1 488 ? 34.178 18.138 -3.441 1.00 11.04 936 ARG B CA 1
ATOM 7864 C C . ARG B 1 488 ? 33.906 18.037 -4.932 1.00 10.23 936 ARG B C 1
ATOM 7865 O O . ARG B 1 488 ? 32.732 17.980 -5.356 1.00 10.60 936 ARG B O 1
ATOM 7873 N N . ALA B 1 489 ? 34.981 18.012 -5.726 1.00 7.98 937 ALA B N 1
ATOM 7874 C CA . ALA B 1 489 ? 34.844 17.903 -7.174 1.00 6.33 937 ALA B CA 1
ATOM 7875 C C . ALA B 1 489 ? 34.164 16.611 -7.614 1.00 5.56 937 ALA B C 1
ATOM 7876 O O . ALA B 1 489 ? 33.320 16.634 -8.505 1.00 4.26 937 ALA B O 1
ATOM 7878 N N . SER B 1 490 ? 34.500 15.498 -6.968 1.00 5.97 938 SER B N 1
ATOM 7879 C CA . SER B 1 490 ? 33.813 14.237 -7.234 1.00 8.60 938 SER B CA 1
ATOM 7880 C C . SER B 1 490 ? 32.341 14.292 -6.875 1.00 8.47 938 SER B C 1
ATOM 7881 O O . SER B 1 490 ? 31.532 13.651 -7.547 1.00 8.79 938 SER B O 1
ATOM 7884 N N . TRP B 1 491 ? 32.023 14.909 -5.730 1.00 9.95 939 TRP B N 1
ATOM 7885 C CA . TRP B 1 491 ? 30.620 15.077 -5.292 1.00 10.06 939 TRP B CA 1
ATOM 7886 C C . TRP B 1 491 ? 29.842 15.841 -6.347 1.00 9.56 939 TRP B C 1
ATOM 7887 O O . TRP B 1 491 ? 28.734 15.479 -6.710 1.00 9.81 939 TRP B O 1
ATOM 7898 N N . GLN B 1 492 ? 30.449 16.899 -6.848 1.00 9.93 940 GLN B N 1
ATOM 7899 C CA . GLN B 1 492 ? 29.798 17.742 -7.820 1.00 11.49 940 GLN B CA 1
ATOM 7900 C C . GLN B 1 492 ? 29.555 16.945 -9.091 1.00 11.82 940 GLN B C 1
ATOM 7901 O O . GLN B 1 492 ? 28.496 17.048 -9.707 1.00 11.91 940 GLN B O 1
ATOM 7907 N N . LYS B 1 493 ? 30.547 16.148 -9.476 1.00 11.12 941 LYS B N 1
ATOM 7908 C CA . LYS B 1 493 ? 30.499 15.413 -10.727 1.00 10.44 941 LYS B CA 1
ATOM 7909 C C . LYS B 1 493 ? 29.456 14.297 -10.669 1.00 9.66 941 LYS B C 1
ATOM 7910 O O . LYS B 1 493 ? 28.644 14.181 -11.566 1.00 7.93 941 LYS B O 1
ATOM 7916 N N . TRP B 1 494 ? 29.459 13.507 -9.598 1.00 9.72 942 TRP B N 1
ATOM 7917 C CA . TRP B 1 494 ? 28.578 12.336 -9.519 1.00 11.46 942 TRP B CA 1
ATOM 7918 C C . TRP B 1 494 ? 27.222 12.627 -8.919 1.00 11.49 942 TRP B C 1
ATOM 7919 O O . TRP B 1 494 ? 26.230 12.055 -9.349 1.00 11.59 942 TRP B O 1
ATOM 7930 N N . LEU B 1 495 ? 27.172 13.478 -7.900 1.00 13.12 943 LEU B N 1
ATOM 7931 C CA . LEU B 1 495 ? 25.929 13.655 -7.166 1.00 13.96 943 LEU B CA 1
ATOM 7932 C C . LEU B 1 495 ? 25.125 14.889 -7.565 1.00 16.02 943 LEU B C 1
ATOM 7933 O O . LEU B 1 495 ? 23.922 14.935 -7.310 1.00 17.01 943 LEU B O 1
ATOM 7938 N N . VAL B 1 496 ? 25.762 15.885 -8.187 1.00 16.63 944 VAL B N 1
ATOM 7939 C CA . VAL B 1 496 ? 25.051 17.122 -8.537 1.00 16.90 944 VAL B CA 1
ATOM 7940 C C . VAL B 1 496 ? 24.739 17.271 -10.036 1.00 21.01 944 VAL B C 1
ATOM 7941 O O . VAL B 1 496 ? 23.709 17.820 -10.400 1.00 21.96 944 VAL B O 1
ATOM 7945 N N . GLU B 1 497 ? 25.609 16.762 -10.902 1.00 24.50 945 GLU B N 1
ATOM 7946 C CA . GLU B 1 497 ? 25.444 16.927 -12.344 1.00 28.47 945 GLU B CA 1
ATOM 7947 C C . GLU B 1 497 ? 24.907 15.670 -13.020 1.00 29.65 945 GLU B C 1
ATOM 7948 O O . GLU B 1 497 ? 24.944 14.597 -12.436 1.00 27.91 945 GLU B O 1
ATOM 7954 N N . GLU B 1 498 ? 24.417 15.822 -14.253 1.00 33.19 946 GLU B N 1
ATOM 7955 C CA . GLU B 1 498 ? 24.273 14.714 -15.229 1.00 36.44 946 GLU B CA 1
ATOM 7956 C C . GLU B 1 498 ? 22.927 14.785 -15.918 1.00 36.94 946 GLU B C 1
ATOM 7957 O O . GLU B 1 498 ? 22.286 15.833 -15.907 1.00 38.42 946 GLU B O 1
#

Secondary structure (DSSP, 8-state):
-HHHHHHHHTGGG--TT-GGGTTS-HHHHHHHHHHHHHHHHHHHHTT--HHHHHHHHHHHHHHHHHHTTSTTHHHHHHHHHHHHHHHTT-HHHHHHHHH-HHHHHHHHHHHHH-HHHHHHHHH-GGGGGGGG-HHHHSS---TT-HHHHHHHHTTTS-TT-HHHHHHHHHHHHHHHHHHHHHHHHHTSS-GGGHHHHHHHHHHHHHHHHHHHHHHHHHHHH--BGGGTT-SS-SEEEEEEHHHHTT---TT--EEEEEEE---TT-BBSSSS--BHHHHHHHHHHHHHHHHH--BTTB-S--EE-TTSTTGGGS-SEEEHHHHHHHHHHT--HHHHHHHHT-EEEE--HHHHHHHHHHHHHHHTS---HHHHHHHHHHHHHHHHHHSS---TTEEETTTSTTSHHHHHHHHHHHHHHHTTT-GGGGS--SHHHHHHHHHHTTSS-HHHHHHHHHHHHHHHHHHHHHHHTT--SEEETTTTHHHHHHHHHHHIIIII-/--HHHHHHH---TT-GGGTTS-HHHHHHHHHHHHHHHHHHHHH---HHHHHHHHHHHHHHHHHHTTSTTHHHHHHHHHHHHHHHSS-HHHHHHHHS-HHHHHHHHHHHHH-HHHHHHHHH-GGGGGGGS-HHHHTSPPPTTTHHHHHHHHTTTS-TT-HHHHHHHHHHHHHHHHHHHHHHHHHTSS-GGGHHHHHHHHHHHHHHHHHHHHHHHHHHHH--BTT-TT-SS-SEEEEEEHHHHTT---TT--EEEEEEE---TT-BB-SSS--BHHHHHHHHHHHHHHHHH---SS--S--EE-TTSTTGGGS-SEEEHHHHHHHHHHT--HHHHHHHTT-EEEEE-HHHHHHHHHHHHHHHTS---HHHHHHHHHHHHHHHHHHHSPSSTTEEETTTSTTSHHHHHHHHHHHHHHHTTT-GGGGS--SHHHHHHHHHHTTSS-HHHHHHHHHHHHHHHHHHHHHHHTT--SEEETTS-HHHHHHHHHHHIIIII--

Solvent-accessible surface area: 43119 Å² total; per-residue (Å²): 108,124,78,42,127,85,11,2,111,51,3,101,133,69,70,86,116,24,82,24,0,73,98,15,66,129,94,53,33,131,79,0,10,52,22,2,1,46,3,51,54,38,7,99,105,83,113,17,39,120,113,3,95,108,8,0,72,104,2,1,13,106,0,0,36,54,0,0,58,81,165,56,0,10,88,0,0,44,50,0,12,66,0,0,41,42,1,3,90,110,43,84,39,0,46,79,4,25,124,92,100,55,4,15,118,21,0,1,48,0,0,17,38,0,15,31,0,5,35,12,0,32,156,26,10,62,3,16,102,32,1,73,56,55,116,51,0,30,112,25,7,59,46,125,26,5,135,82,64,7,125,116,82,32,141,223,23,52,150,140,47,62,112,84,12,8,30,5,1,1,42,5,19,15,8,8,16,0,28,0,0,0,0,22,58,57,63,57,13,85,54,103,96,0,2,39,13,6,0,90,0,0,31,3,0,1,42,15,0,0,78,22,0,16,80,45,16,44,88,122,14,13,89,1,74,40,7,112,196,49,194,20,64,0,0,0,0,0,0,4,18,66,0,0,1,36,14,4,21,16,112,22,50,0,24,1,3,2,0,8,34,2,59,143,124,5,70,1,102,26,189,132,108,25,68,0,90,76,0,0,41,86,0,0,96,68,0,44,83,0,1,39,33,186,17,115,2,7,36,0,12,61,4,15,9,42,44,24,13,62,16,63,65,14,152,33,11,21,14,2,135,46,2,10,77,28,5,101,106,110,17,48,22,15,14,16,7,20,0,1,14,1,44,29,20,36,30,15,116,102,0,38,59,54,2,62,46,11,17,122,78,0,0,28,60,92,44,133,17,157,76,3,11,45,55,0,51,26,9,3,64,17,21,29,12,70,49,38,32,39,56,104,80,76,0,15,0,90,8,20,57,0,0,2,8,2,0,29,4,0,1,7,2,0,0,0,73,45,0,101,122,74,71,111,0,10,158,119,9,11,2,45,71,2,0,93,12,0,10,115,17,121,30,6,138,131,137,31,4,106,16,0,15,157,3,3,13,48,0,20,14,45,48,6,85,9,35,7,45,95,100,76,31,39,16,37,88,117,48,44,83,73,39,31,118,56,0,94,60,6,24,101,113,36,0,68,100,107,123,73,34,123,92,10,18,74,99,133,87,83,124,24,93,22,0,75,100,18,67,138,115,48,45,57,80,0,11,74,25,5,31,60,4,50,66,52,27,118,45,101,97,73,14,122,65,0,95,131,26,7,78,95,2,2,6,101,0,0,27,76,0,0,63,81,153,48,0,8,88,0,0,46,50,0,14,67,1,0,39,56,3,10,80,123,26,95,29,0,78,38,2,26,121,80,106,42,0,12,143,15,0,6,44,2,0,14,44,0,17,32,0,6,54,20,0,34,145,31,15,83,5,1,77,43,0,57,58,56,114,55,0,31,96,24,7,59,48,120,22,5,125,91,72,1,118,123,91,33,150,100,30,63,147,132,50,54,112,89,18,2,44,4,1,3,59,8,24,20,12,9,17,0,34,0,0,0,0,20,51,57,60,69,13,74,56,117,106,0,2,53,12,5,0,95,0,0,27,2,0,0,25,10,0,0,76,16,0,22,74,41,8,35,78,127,4,5,85,0,70,31,19,116,164,80,92,20,64,0,1,0,0,0,0,3,16,55,0,0,1,38,14,4,20,17,111,23,49,0,25,1,2,2,0,4,33,3,60,121,130,7,75,5,92,33,165,104,116,11,47,0,74,58,0,0,36,75,0,0,53,62,0,16,73,0,1,44,41,162,16,118,22,3,35,0,16,58,7,13,4,31,40,12,13,67,21,59,66,15,127,11,9,20,11,1,98,44,0,3,80,28,3,94,127,115,17,36,21,15,11,16,6,18,0,0,13,1,42,26,17,39,28,21,96,90,0,37,58,56,1,73,55,3,17,109,76,0,0,27,51,96,53,128,12,157,78,4,11,42,55,0,56,27,7,4,46,18,20,19,13,70,72,3,37,50,74,97,91,77,0,20,0,109,8,16,60,0,0,4,8,2,0,30,3,0,1,4,0,0,0,0,63,40,0,101,117,78,51,126,0,9,98,120,8,12,2,47,73,2,0,77,7,0,17,114,19,121,29,6,122,124,155,28,0,69,14,2,16,143,1,3,14,52,0,20,15,49,51,5,86,10,32,6,45,98,96,74,31,48,16,45,82,121,49,38,89,64,40,30,88,69,0,80,55,6,18,77,83,20,0,67,87,143

Sequence (992 aa):
SEQWRELWQDALQEDDTTPVLAHLSEDDRKQVLTLIADFRKELDKRTIGPRGRQVLDHLMPHLLSDVCAREDAAVTLSRITALLVGIVTRTTYLELLSEFPAALKHLISLCAASPMIASQLARYPLLLDELLDPNTLYQPTATDAYRDELRQYLLRVPEDDEEQQLEALRQFKQAQLLRIAAADIAGTLPVMKVSDHLTWLAEAMIDAVVQQAWVQMVARYGKPNHLNEREGRGFAVVGYGKLGGWELGYSSDLDLIFLHDCPMDAMTDGEREIDGRQFYLRLAQRIMHLFSTRTSSGILYEVDARLRPSGAAGMLVTSAEAFADYQKNEAWTWEHQALVRARVVYGDPQLTAHFDAVRREIMTLPREGKTLQTEVREMREKMRAHLGNKHRDRFDIKADEGGITDIEFITQYLVLRYAHEKPKLTRWSDNVRILELLAQNDIMEEQEAMALTRAYTTLRDELHHLALQELPGHVSEDCFTAERELVRASWQKWLVESEQWRELWQDEDDTTPVLAHLSEDDRKQVLTLIADFRKELDKRTIGPRGRQVLDHLMPHLLSDVCAREDAAVTLSRITALLVGIVTRTTYLELLSEFPAALKHLISLCAASPMIASQLARYPLLLDELLDPNTLYQPTATDAYRDELRQYLLRVPEDDEEQQLEALRQFKQAQLLRIAAADIAGTLPVMKVSDHLTWLAEAMIDAVVQQAWVQMVARYGKPNHLNEREGRGFAVVGYGKLGGWELGYSSDLDLIFLHDCPMDAMTDGEREIDGRQFYLRLAQRIMHLFSTRTSSGILYEVDARLRPSGAAGMLVTSAEAFADYQKNEAWTWEHQALVRARVVYGDPQLTAHFDAVRREIMTLPREGKTLQTEVREMREKMRAHLGNKHRDRFDIKADEGGITDIEFITQYLVLRYAHEKPKLTRWSDNVRILELLAQNDIMEEQEAMALTRAYTTLRDELHHLALQELPGHVSEDCFTAERELVRASWQKWLVEE